Protein AF-A0A537JNH0-F1 (afdb_monomer)

Mean predicted aligned error: 21.46 Å

Foldseek 3Di:
DDDDDDDDDDDDDDDDDDDDDDDDDDDDDDDDDPDCVVVVPDDDDDDDDDDDDPPVVVVVVVVVLVVVLVVLLVVLLVLLVDQDALLSLLVSLFVSCCVLVVFPWKWWWFQDPLRQIDTSDIDLDDPVLRVVVNVVRVCVVVVVDDDLPDPAEPLPPRVCLQHQAKRWFQFLVPDDPSYPSVVSCVVSQFTIKIWHFQDDPHDTRTIMIGTHNHGDDADPSSRVSVSSSSPSSSVSSVSNVVSVVVVLVVVLVVLLVVLLVCLVVDQALLSLVCSLFVSLCVVQVFLKKWWWFADPPQPFIATCDIGNFDPPRHGDGDHLPQFPQVCCQVVQDKDKFQQNLPGDDDPVCPRRSQFGIKIKGFQDAPHHRGTIIMTTHGDDPPDDHDDPVSNVSSNSSSPSSSNSNVVSVVVVVVVVVVVVVLLVLLQVLLVLQPFRRCVLVQLLVLLLLLCVLVPHDPLVSVLLSSLSSQLQVLCVVQDPCLRVPPDDDDVVSVVSVLCSLVSSLVVQVVDPSRNSSNLLSNCLQEFQPQPGDDPSDHHPSRDPSSLLSVLSSQLCVQQGCDPVDGHDDNVVSLVVSCVCDNTGHPPSSSVSSCVSPPDDDDDDDDDDDDDDDDDDDDDDDDAAAEEEAEQADQLVQAVDPDRQQQDDFQFGRLLVLVLVQSVLLRHQAYEYEHEPPCPVVCVRCPPRHHYFYDPDCQEDLSSVVSCLVVRPPHFKYKYYYSQLNPAHSVNLNVQVVLCDDLAFKEFEKEFDDDQDQFWAFDADPVRFTQFTHGPVQDDPVSSPHRIGTLRIMMGGSVLSNVLSVVFFLPGPVSHRYSRSSQNVVCVVVRYYYDYDPDCSSSLGDSYVVSVVVVSLVVLVVQVVVVVVQAEAEPDSVQERHGPQEEAEHLEYHYGNEHAGDNEYHEHNEYEEDLEAAECEYHYHLEYAYCEYHECEYHEANEYAENDEYEYRLHYYYHNEYHYHLEYEENEYAEACEYHHENEYHYQEYYYALEYAEYQEYAQQQDPVRHGAYDYEYDLEYEYANEYRYPPEYEAHNEYEHHNHDHDYYHYHNYYYYDDDDDPPDDDPPDD

Solvent-accessible surface area (backbone atoms only — not comparable to full-atom values): 57565 Å² total; per-residue (Å²): 132,88,80,91,84,89,81,84,86,79,90,80,81,84,90,81,88,87,86,87,90,82,89,86,83,87,86,86,92,88,83,91,91,79,85,65,74,80,68,75,78,78,69,86,84,83,82,85,89,82,86,89,69,88,62,59,66,56,52,54,52,49,51,51,48,52,50,52,48,52,52,50,50,54,50,51,50,57,65,50,69,51,95,47,52,37,70,60,44,45,46,52,50,37,56,48,50,24,61,76,64,74,30,72,20,25,34,33,35,37,52,45,98,88,63,49,66,47,71,88,35,72,42,82,69,55,69,68,56,55,54,47,54,47,51,53,53,48,38,52,70,70,60,74,64,87,66,98,81,58,76,64,73,33,84,86,76,52,96,44,87,90,48,95,67,66,51,76,41,38,43,45,82,76,50,65,94,75,38,62,61,54,74,62,30,74,81,74,58,51,21,16,41,38,41,37,59,18,42,55,102,87,44,73,52,29,34,41,38,36,32,24,71,50,67,49,85,82,54,71,71,58,52,54,50,48,52,57,46,26,40,57,44,34,54,29,47,52,50,9,48,54,43,48,52,49,52,50,54,49,54,53,48,52,53,52,51,58,50,52,59,57,53,66,71,43,73,44,46,78,63,39,46,59,56,49,43,51,54,52,23,67,76,65,73,29,67,24,29,38,36,32,35,55,40,84,96,69,75,15,36,29,35,79,44,71,42,74,63,79,78,91,60,69,64,52,69,44,67,38,81,84,25,73,69,25,51,15,58,76,69,64,43,69,46,77,43,69,44,52,41,75,52,69,66,64,82,88,52,67,81,39,60,53,28,14,21,27,44,36,28,35,15,27,37,100,88,44,71,51,22,36,40,35,40,25,28,59,56,56,98,84,55,69,69,83,51,72,69,56,51,54,53,50,36,54,52,25,40,57,42,24,41,45,41,50,51,20,50,51,51,54,52,48,55,52,47,52,53,52,49,53,51,51,51,31,54,53,50,24,63,71,46,96,84,30,78,68,44,38,61,53,36,16,52,56,39,31,55,32,34,54,69,71,68,50,52,74,68,58,30,51,37,32,26,50,16,36,37,43,40,66,56,10,51,73,77,44,55,67,74,67,77,66,47,94,59,85,76,52,73,71,52,46,57,55,60,63,42,21,24,56,46,21,20,62,68,34,55,78,37,84,95,28,44,70,25,17,56,22,18,31,40,33,59,39,16,30,64,29,84,33,35,79,83,35,44,44,54,82,72,43,49,69,47,10,50,41,42,41,52,46,50,54,42,47,69,36,54,44,76,47,103,92,42,79,47,46,54,70,68,58,37,54,51,51,52,59,73,33,37,69,44,51,33,47,52,68,55,54,55,36,44,52,66,72,67,55,95,74,88,90,83,85,86,86,86,84,86,85,89,83,87,84,93,79,88,81,94,69,87,82,77,67,40,42,33,41,32,47,55,49,68,84,41,71,69,48,74,62,95,62,60,56,45,58,45,70,42,49,82,35,36,28,34,55,38,31,55,48,20,46,41,72,46,56,19,88,57,39,32,36,24,23,31,78,79,39,58,67,58,44,69,74,54,50,85,71,42,43,81,23,67,38,77,64,92,45,39,55,26,50,41,54,60,52,39,50,79,83,45,66,96,36,62,36,29,36,37,37,43,22,40,27,47,52,44,48,33,61,60,55,42,51,28,54,66,60,45,44,96,77,33,46,29,16,38,33,28,35,76,55,97,65,93,72,77,51,24,22,57,43,57,49,99,84,69,45,75,52,38,66,37,48,52,90,77,44,52,78,72,54,62,68,48,44,40,28,44,62,68,36,36,20,33,30,43,72,58,49,58,54,30,64,71,68,56,64,48,83,52,99,80,57,30,26,48,47,55,54,29,52,33,60,44,26,75,77,68,26,48,47,78,44,78,50,86,62,68,65,42,62,48,63,45,52,38,67,64,46,41,52,53,45,30,54,54,53,39,49,55,48,52,49,56,41,42,78,58,44,26,48,62,75,34,70,88,50,41,45,58,18,79,61,43,45,75,27,42,65,17,39,37,32,40,54,18,37,40,29,49,66,19,37,38,33,32,51,19,41,38,28,45,49,15,36,39,30,52,21,40,37,32,39,46,17,35,36,22,41,22,40,34,33,43,23,37,40,24,42,50,14,38,40,28,50,46,19,38,34,29,56,59,20,37,40,26,36,45,20,41,34,21,32,50,26,38,34,30,43,23,38,39,25,38,52,16,37,39,50,31,52,20,42,42,32,43,27,41,38,29,32,52,22,40,42,26,42,44,25,33,40,44,21,70,40,97,85,77,44,81,30,48,33,38,37,29,39,49,17,38,41,21,34,43,19,38,41,37,33,63,30,42,39,21,44,43,14,35,39,34,58,56,17,72,40,75,60,67,40,58,58,65,38,79,48,68,38,85,75,91,72,87,88,72,86,82,75,96,76,131

Organism: NCBI:txid2569760

Secondary structure (DSSP, 8-state):
--------------------------------SSSSSSTTSS-------S---TTHHHHHHHHHHHHHHHHHHHHHHHHHTS---HHHHHHHHHHHHHHHHT-SEEEEEEE-TTS-EEEEEEESS-HHHHHHHHHHHHHHHTT-S--SS-TTS-TTTTTTTT--S-EEES-GGGS-TT-HHHHHHHHH--SEEEEEEEEETTEEEEEEEEEESS-----HHHHHHHHHHHHHHHHHHHHHHHHHHHHHHHHHHHHHHHHHHHHTT--SHHHHHHHHHHHHHHHHT-SEEEEEEEPGGG--EEEEEEESS-GGGTT-EE-STTSHHHHHHHH---EEES-GGGS---GGGGGGGGEEEEEEEEEEETTEEEEEEEEEEE-STT-PPPPHHHHHHHHHHHHHHHHHHHHHHHHHHHHHHHHHHHHHHHHHHHHHSTT-TTHHHHHHHHHHHHHHHTT--HHHHHHHHHHHHHTTGGGGGS-HHHHT-SSPPPHHHHHHHTTHHHHHHHHHTTSGGGHHHHHHHHHTT--TBS--SSS--BGGGS-HHHHHHHHHHHHHHHHS-BTTBPPPPHHHHHHHHHHTBTTTB-HHHHHHHHHHT--------PPP-----------------EEEEE-----GGG--SS-GGGSEETTEETHHHHHHHHHHTT-SS-EEEEETTTHHHHHHHGGGSEEEEESS---HHHHHHHHGGGGTT-SEEEEEETT-TT--HHHHHHHHHHS-TT--EEEEEEE-SS--SSPEEEE-TT--EEEEE-TTT--HHHHT--EEEEEEEEEEHHHHHHHHHH----STT----HHHHHHHHHTTT-EEEEE-S-GGGG---SSHHHHHHHHHHHHHHHHHHHHTTT-EES-TTT-EE-TT-EE-TT-EE-TT-EEETT-EE-SS-EE-SS-EEES-EE-TT-EE-S-EEES-EE-TT-EE-SS-EE-TT-EE-TT-EEEET-EEES-EE-TT-EEEES-EEESEEE-SS-EE-TT-EEE-B-TTS-B--EEE-TT-EEPTT-EEESSEEEPTT-EEPTT-EE-S-B-TT-EE--PPPP------S--

pLDDT: mean 80.85, std 19.19, range [23.58, 98.75]

Sequence (1071 aa):
PFALGGGAVPSDAAEAAGRPRTKAGAPIDVPVVSSLLPSLLEAPNLISVAGSSATDMSTVLEIRNRLQIQTHVASVSRALSRLAPSAEVMKTVGEAALSLGKADRAAVYLRQPDGAVTCPWSRGLSEAYVAQVMRYAKAIADGRIMDWTKPDFLEISGRGIDGSAPLLYSDVAALPHGAVVPKLTQVEGYRALANWPLTREGEILGLVSCYYNAPRKWAEIEQESFRAFCLAAADAIDNGRRYDEQAQRAADLEVFFGLSKRLRVAQNPEAIYPILVGQAMDLLRAEKGMLFLLEPKGAGFKCVYMAGLPPEARGEAFPTSGSAFGRVAETGAPYRTDNLGGEPLPVWLNAYRSIGPAAIVPLRSETEIIGTLALGRDRGPAARPFADPEIRLLEGIADIGGTAVRRAKLFQNLENSYLQMVLSLARTMDARDHYTSGHSERIAVWAEEVARALGCDEAAVQEIRWGALLHDIGKIGVPDEILRKPSQLTEEEWVVMRQHPVIGEEILASTDRMRGVARIVRHHQEKWNGTGYPDKLRGQEIPLGARILAVVDSYSAITDDRPYKKARSHEAAIAELRRCAGAQFDPEVVDAFRRVRGPRRRQGPRCPAANAPGKGRGGGKVEQPAAVILAAGRGARMKSNLPKVLHPLCGRPMVSYATAAARRAGVKRPVLVVARDGAALRAALGSRVGYAVQRRPLGTGHAVAQALPGLRGHRLTYVTYADMPLVSPATLRALGGAVRGDVVAALATTIVQHDHRFGRIVRDDRRRFVRIVEDKDATPEERAIREVNLGVYCFRVPELRRALRRIRANNRQREYYLTDAVNLLAQDGLVVTVTVTDPDEAIGVNSREELSEAERAVRRRILQRLMESGVTVVDPATTFIDETVRIGRETVIHPMTIVTGRTVVGPDCVIGPGARIHDSVVARGARVQDSSLEGARIGDGSVVGPYAHLRPGTVVGRRVEIGNYAEMKQVRVGDRTKVHHKSYLGDAWIGADVNIGAGTITCNYGLDRKKHRTTIGDGAYIGSDSMLVAPVRIGRGAITGAGAVVTKDVPPRSVVVGVPARVIRVLDGKR

Nearest PDB structures (foldseek):
  3d8v-assembly1_A  TM=9.280E-01  e=8.141E-48  Mycobacterium tuberculosis
  1hm0-assembly1_A  TM=9.402E-01  e=1.260E-44  Streptococcus pneumoniae
  3dj4-assembly1_A  TM=9.118E-01  e=2.464E-45  Mycobacterium tuberculosis
  4e1k-assembly1_A  TM=8.930E-01  e=9.092E-45  Haemophilus influenzae Rd KW20
  5vmk-assembly1_A  TM=8.383E-01  e=9.601E-45  Acinetobacter baumannii

InterPro domains:
  IPR001451 Hexapeptide repeat [PF00132] (1014-1048)
  IPR003018 GAF domain [PF01590] (89-237)
  IPR003018 GAF domain [PF13185] (267-405)
  IPR003018 GAF domain [SM00065] (85-247)
  IPR003018 GAF domain [SM00065] (268-415)
  IPR003607 HD/PDEase domain [SM00471] (432-567)
  IPR003607 HD/PDEase domain [cd00077] (434-571)
  IPR005882 Bifunctional protein GlmU [MF_01631] (624-1071)
  IPR005882 Bifunctional protein GlmU [TIGR01173] (627-1059)
  IPR006674 HD domain [PS51831] (436-558)
  IPR006675 HDIG domain [TIGR00277] (438-526)
  IPR011004 Trimeric LpxA-like superfamily [SSF51161] (841-1064)
  IPR025877 MobA-like NTP transferase [PF12804] (627-748)
  IPR029016 GAF-like domain superfamily [G3DSA:3.30.450.40] (86-248)
  IPR029016 GAF-like domain superfamily [G3DSA:3.30.450.40] (249-414)
  IPR029044 Nucleotide-diphospho-sugar transferases [G3DSA:3.90.550.10] (620-870)
  IPR029044 Nucleotide-diphospho-sugar transferases [SSF53448] (626-871)
  IPR037522 HD-GYP domain [PF13487] (433-589)
  IPR037522 HD-GYP domain [PS51832] (414-609)
  IPR038009 GlmU, C-terminal LbH domain [cd03353] (870-1058)

Structure (mmCIF, N/CA/C/O backbone):
data_AF-A0A537JNH0-F1
#
_entry.id   AF-A0A537JNH0-F1
#
loop_
_atom_site.group_PDB
_atom_site.id
_atom_site.type_symbol
_atom_site.label_atom_id
_atom_site.label_alt_id
_atom_site.label_comp_id
_atom_site.label_asym_id
_atom_site.label_entity_id
_atom_site.label_seq_id
_atom_site.pdbx_PDB_ins_code
_atom_site.Cartn_x
_atom_site.Cartn_y
_atom_site.Cartn_z
_atom_site.occupancy
_atom_site.B_iso_or_equiv
_atom_site.auth_seq_id
_atom_site.auth_comp_id
_atom_site.auth_asym_id
_atom_site.auth_atom_id
_atom_site.pdbx_PDB_model_num
ATOM 1 N N . PRO A 1 1 ? -8.675 -27.321 -19.133 1.00 29.44 1 PRO A N 1
ATOM 2 C CA . PRO A 1 1 ? -8.990 -28.770 -19.160 1.00 29.44 1 PRO A CA 1
ATOM 3 C C . PRO A 1 1 ? -7.774 -29.572 -19.653 1.00 29.44 1 PRO A C 1
ATOM 5 O O . PRO A 1 1 ? -7.254 -29.226 -20.703 1.00 29.44 1 PRO A O 1
ATOM 8 N N . PHE A 1 2 ? -7.315 -30.526 -18.829 1.00 23.58 2 PHE A N 1
ATOM 9 C CA . PHE A 1 2 ? -6.545 -31.769 -19.089 1.00 23.58 2 PHE A CA 1
ATOM 10 C C . PHE A 1 2 ? -5.968 -32.056 -20.508 1.00 23.58 2 PHE A C 1
ATOM 12 O O . PHE A 1 2 ? -6.639 -31.796 -21.495 1.00 23.58 2 PHE A O 1
ATOM 19 N N . ALA A 1 3 ? -4.805 -32.704 -20.694 1.00 27.14 3 ALA A N 1
ATOM 20 C CA . ALA A 1 3 ? -3.786 -33.183 -19.748 1.00 27.14 3 ALA A CA 1
ATOM 21 C C . ALA A 1 3 ? -2.431 -33.512 -20.429 1.00 27.14 3 ALA A C 1
ATOM 23 O O . ALA A 1 3 ? -2.332 -33.690 -21.637 1.00 27.14 3 ALA A O 1
ATOM 24 N N . LEU A 1 4 ? -1.434 -33.601 -19.548 1.00 32.25 4 LEU A N 1
ATOM 25 C CA . LEU A 1 4 ? -0.098 -34.212 -19.570 1.00 32.25 4 LEU A CA 1
ATOM 26 C C . LEU A 1 4 ? 0.138 -35.499 -20.398 1.00 32.25 4 LEU A C 1
ATOM 28 O O . LEU A 1 4 ? -0.733 -36.356 -20.506 1.00 32.25 4 LEU A O 1
ATOM 32 N N . GLY A 1 5 ? 1.407 -35.674 -20.797 1.00 26.03 5 GLY A N 1
ATOM 33 C CA . GLY A 1 5 ? 2.029 -36.896 -21.340 1.00 26.03 5 GLY A CA 1
ATOM 34 C C . GLY A 1 5 ? 3.043 -36.531 -22.442 1.00 26.03 5 GLY A C 1
ATOM 35 O O . GLY A 1 5 ? 2.662 -35.871 -23.397 1.00 26.03 5 GLY A O 1
ATOM 36 N N . GLY A 1 6 ? 4.346 -36.831 -22.398 1.00 25.75 6 GLY A N 1
ATOM 37 C CA . GLY A 1 6 ? 5.117 -37.701 -21.502 1.00 25.75 6 GLY A CA 1
ATOM 38 C C . GLY A 1 6 ? 5.595 -38.952 -22.248 1.00 25.75 6 GLY A C 1
ATOM 39 O O . GLY A 1 6 ? 4.909 -39.965 -22.208 1.00 25.75 6 GLY A O 1
ATOM 40 N N . GLY A 1 7 ? 6.743 -38.890 -22.936 1.00 24.88 7 GLY A N 1
ATOM 41 C CA . GLY A 1 7 ? 7.267 -40.017 -23.723 1.00 24.88 7 GLY A CA 1
ATOM 42 C C . GLY A 1 7 ? 8.647 -39.737 -24.326 1.00 24.88 7 GLY A C 1
ATOM 43 O O . GLY A 1 7 ? 8.845 -38.715 -24.972 1.00 24.88 7 GLY A O 1
ATOM 44 N N . ALA A 1 8 ? 9.599 -40.626 -24.051 1.00 27.08 8 ALA A N 1
ATOM 45 C CA . ALA A 1 8 ? 11.033 -40.476 -24.292 1.00 27.08 8 ALA A CA 1
ATOM 46 C C . ALA A 1 8 ? 11.488 -40.492 -25.768 1.00 27.08 8 ALA A C 1
ATOM 48 O O . ALA A 1 8 ? 10.828 -41.029 -26.655 1.00 27.08 8 ALA A O 1
ATOM 49 N N . VAL A 1 9 ? 12.693 -39.954 -25.970 1.00 29.06 9 VAL A N 1
ATOM 50 C CA . VAL A 1 9 ? 13.551 -40.091 -27.160 1.00 29.06 9 VAL A CA 1
ATOM 51 C C . VAL A 1 9 ? 14.061 -41.534 -27.306 1.00 29.06 9 VAL A C 1
ATOM 53 O O . VAL A 1 9 ? 14.424 -42.139 -26.297 1.00 29.06 9 VAL A O 1
ATOM 56 N N . PRO A 1 10 ? 14.218 -42.034 -28.544 1.00 28.77 10 PRO A N 1
ATOM 57 C CA . PRO A 1 10 ? 15.321 -42.929 -28.898 1.00 28.77 10 PRO A CA 1
ATOM 58 C C . PRO A 1 10 ? 16.333 -42.230 -29.818 1.00 28.77 10 PRO A C 1
ATOM 60 O O . PRO A 1 10 ? 15.964 -41.455 -30.702 1.00 28.77 10 PRO A O 1
ATOM 63 N N . SER A 1 11 ? 17.615 -42.518 -29.610 1.00 28.30 11 SER A N 1
ATOM 64 C CA . SER A 1 11 ? 18.695 -42.191 -30.539 1.00 28.30 11 SER A CA 1
ATOM 65 C C . SER A 1 11 ? 18.709 -43.177 -31.715 1.00 28.30 11 SER A C 1
ATOM 67 O O . SER A 1 11 ? 18.448 -44.360 -31.520 1.00 28.30 11 SER A O 1
ATOM 69 N N . ASP A 1 12 ? 18.992 -42.701 -32.932 1.00 27.41 12 ASP A N 1
ATOM 70 C CA . ASP A 1 12 ? 20.264 -42.956 -33.644 1.00 27.41 12 ASP A CA 1
ATOM 71 C C . ASP A 1 12 ? 20.181 -42.800 -35.180 1.00 27.41 12 ASP A C 1
ATOM 73 O O . ASP A 1 12 ? 19.136 -42.962 -35.800 1.00 27.41 12 ASP A O 1
ATOM 77 N N . ALA A 1 13 ? 21.347 -42.485 -35.759 1.00 27.08 13 ALA A N 1
ATOM 78 C CA . ALA A 1 13 ? 21.803 -42.757 -37.132 1.00 27.08 13 ALA A CA 1
ATOM 79 C C . ALA A 1 13 ? 20.967 -42.323 -38.374 1.00 27.08 13 ALA A C 1
ATOM 81 O O . ALA A 1 13 ? 20.104 -43.039 -38.862 1.00 27.08 13 ALA A O 1
ATOM 82 N N . ALA A 1 14 ? 21.411 -41.201 -38.964 1.00 26.80 14 ALA A N 1
ATOM 83 C CA . ALA A 1 14 ? 22.018 -41.091 -40.312 1.00 26.80 14 ALA A CA 1
ATOM 84 C C . ALA A 1 14 ? 21.275 -41.483 -41.628 1.00 26.80 14 ALA A C 1
ATOM 86 O O . ALA A 1 14 ? 20.717 -42.560 -41.760 1.00 26.80 14 ALA A O 1
ATOM 87 N N . GLU A 1 15 ? 21.475 -40.614 -42.644 1.00 27.78 15 GLU A N 1
ATOM 88 C CA . GLU A 1 15 ? 21.285 -40.782 -44.114 1.00 27.78 15 GLU A CA 1
ATOM 89 C C . GLU A 1 15 ? 19.849 -41.100 -44.625 1.00 27.78 15 GLU A C 1
ATOM 91 O O . GLU A 1 15 ? 19.176 -41.997 -44.152 1.00 27.78 15 GLU A O 1
ATOM 96 N N . ALA A 1 16 ? 19.261 -40.422 -45.623 1.00 25.64 16 ALA A N 1
ATOM 97 C CA . ALA A 1 16 ? 19.816 -39.969 -46.902 1.00 25.64 16 ALA A CA 1
ATOM 98 C C . ALA A 1 16 ? 18.874 -38.982 -47.657 1.00 25.64 16 ALA A C 1
ATOM 100 O O . ALA A 1 16 ? 17.702 -38.847 -47.316 1.00 25.64 16 ALA A O 1
ATOM 101 N N . ALA A 1 17 ? 19.379 -38.410 -48.767 1.00 26.16 17 ALA A N 1
ATOM 102 C CA . ALA A 1 17 ? 18.684 -37.629 -49.818 1.00 26.16 17 ALA A CA 1
ATOM 103 C C . ALA A 1 17 ? 18.042 -36.269 -49.417 1.00 26.16 17 ALA A C 1
ATOM 105 O O . ALA A 1 17 ? 17.437 -36.115 -48.369 1.00 26.16 17 ALA A O 1
ATOM 106 N N . GLY A 1 18 ? 18.078 -35.202 -50.228 1.00 25.17 18 GLY A N 1
ATOM 107 C CA . GLY A 1 18 ? 18.647 -35.002 -51.571 1.00 25.17 18 GLY A CA 1
ATOM 108 C C . GLY A 1 18 ? 17.718 -34.137 -52.445 1.00 25.17 18 GLY A C 1
ATOM 109 O O . GLY A 1 18 ? 16.552 -34.489 -52.596 1.00 25.17 18 GLY A O 1
ATOM 110 N N . ARG A 1 19 ? 18.199 -33.011 -53.010 1.00 25.50 19 ARG A N 1
ATOM 111 C CA . ARG A 1 19 ? 17.514 -32.145 -54.018 1.00 25.50 19 ARG A CA 1
ATOM 112 C C . ARG A 1 19 ? 18.508 -31.111 -54.627 1.00 25.50 19 ARG A C 1
ATOM 114 O O . ARG A 1 19 ? 19.638 -31.059 -54.148 1.00 25.50 19 ARG A O 1
ATOM 121 N N . PRO A 1 20 ? 18.218 -30.425 -55.760 1.00 30.28 20 PRO A N 1
ATOM 122 C CA . PRO A 1 20 ? 19.013 -30.667 -56.972 1.00 30.28 20 PRO A CA 1
ATOM 123 C C . PRO A 1 20 ? 19.737 -29.441 -57.580 1.00 30.28 20 PRO A C 1
ATOM 125 O O . PRO A 1 20 ? 19.548 -28.298 -57.175 1.00 30.28 20 PRO A O 1
ATOM 128 N N . ARG A 1 21 ? 20.556 -29.705 -58.611 1.00 28.23 21 ARG A N 1
ATOM 129 C CA . ARG A 1 21 ? 21.285 -28.722 -59.441 1.00 28.23 21 ARG A CA 1
ATOM 130 C C . ARG A 1 21 ? 20.395 -28.057 -60.503 1.00 28.23 21 ARG A C 1
ATOM 132 O O . ARG A 1 21 ? 19.701 -28.787 -61.199 1.00 28.23 21 ARG A O 1
ATOM 139 N N . THR A 1 22 ? 20.658 -26.781 -60.821 1.00 27.92 22 THR A N 1
ATOM 140 C CA . THR A 1 22 ? 20.789 -26.304 -62.223 1.00 27.92 22 THR A CA 1
ATOM 141 C C . THR A 1 22 ? 21.688 -25.062 -62.366 1.00 27.92 22 THR A C 1
ATOM 143 O O . THR A 1 22 ? 21.340 -23.991 -61.889 1.00 27.92 22 THR A O 1
ATOM 146 N N . LYS A 1 23 ? 22.785 -25.253 -63.117 1.00 27.19 23 LYS A N 1
ATOM 147 C CA . LYS A 1 23 ? 23.370 -24.403 -64.184 1.00 27.19 23 LYS A CA 1
ATOM 148 C C . LYS A 1 23 ? 23.708 -22.915 -63.933 1.00 27.19 23 LYS A C 1
ATOM 150 O O . LYS A 1 23 ? 22.830 -22.068 -63.840 1.00 27.19 23 LYS A O 1
ATOM 155 N N . ALA A 1 24 ? 25.004 -22.613 -64.068 1.00 28.53 24 ALA A N 1
ATOM 156 C CA . ALA A 1 24 ? 25.563 -21.295 -64.390 1.00 28.53 24 ALA A CA 1
ATOM 157 C C . ALA A 1 24 ? 26.247 -21.327 -65.779 1.00 28.53 24 ALA A C 1
ATOM 159 O O . ALA A 1 24 ? 26.633 -22.404 -66.240 1.00 28.53 24 ALA A O 1
ATOM 160 N N . GLY A 1 25 ? 26.391 -20.166 -66.429 1.00 26.55 25 GLY A N 1
ATOM 161 C CA . GLY A 1 25 ? 27.150 -19.964 -67.677 1.00 26.55 25 GLY A CA 1
ATOM 162 C C . GLY A 1 25 ? 28.385 -19.069 -67.468 1.00 26.55 25 GLY A C 1
ATOM 163 O O . GLY A 1 25 ? 28.447 -18.349 -66.476 1.00 26.55 25 GLY A O 1
ATOM 164 N N . ALA A 1 26 ? 29.364 -19.152 -68.380 1.00 26.36 26 ALA A N 1
ATOM 165 C CA . ALA A 1 26 ? 30.680 -18.480 -68.315 1.00 26.36 26 ALA A CA 1
ATOM 166 C C . ALA A 1 26 ? 30.633 -16.966 -68.666 1.00 26.36 26 ALA A C 1
ATOM 168 O O . ALA A 1 26 ? 29.590 -16.509 -69.144 1.00 26.36 26 ALA A O 1
ATOM 169 N N . PRO A 1 27 ? 31.702 -16.171 -68.396 1.00 29.50 27 PRO A N 1
ATOM 170 C CA . PRO A 1 27 ? 32.944 -16.117 -69.220 1.00 29.50 27 PRO A CA 1
ATOM 171 C C . PRO A 1 27 ? 34.271 -16.222 -68.399 1.00 29.50 27 PRO A C 1
ATOM 173 O O . PRO A 1 27 ? 34.261 -15.933 -67.209 1.00 29.50 27 PRO A O 1
ATOM 176 N N . ILE A 1 28 ? 35.364 -16.839 -68.889 1.00 24.91 28 ILE A N 1
ATOM 177 C CA . ILE A 1 28 ? 36.489 -16.348 -69.751 1.00 24.91 28 ILE A CA 1
ATOM 178 C C . ILE A 1 28 ? 37.482 -15.358 -69.064 1.00 24.91 28 ILE A C 1
ATOM 180 O O . ILE A 1 28 ? 37.129 -14.203 -68.863 1.00 24.91 28 ILE A O 1
ATOM 184 N N . ASP A 1 29 ? 38.696 -15.865 -68.747 1.00 26.06 29 ASP A N 1
ATOM 185 C CA . ASP A 1 29 ? 40.100 -15.336 -68.788 1.00 26.06 29 ASP A CA 1
ATOM 186 C C . ASP A 1 29 ? 40.418 -13.809 -68.726 1.00 26.06 29 ASP A C 1
ATOM 188 O O . ASP A 1 29 ? 39.677 -13.016 -69.290 1.00 26.06 29 ASP A O 1
ATOM 192 N N . VAL A 1 30 ? 41.539 -13.243 -68.204 1.00 28.73 30 VAL A N 1
ATOM 193 C CA . VAL A 1 30 ? 42.851 -13.607 -67.546 1.00 28.73 30 VAL A CA 1
ATOM 194 C C . VAL A 1 30 ? 43.549 -12.240 -67.157 1.00 28.73 30 VAL A C 1
ATOM 196 O O . VAL A 1 30 ? 43.028 -11.235 -67.649 1.00 28.73 30 VAL A O 1
ATOM 199 N N . PRO A 1 31 ? 44.658 -12.054 -66.359 1.00 38.12 31 PRO A N 1
ATOM 200 C CA . PRO A 1 31 ? 45.623 -12.966 -65.694 1.00 38.12 31 PRO A CA 1
ATOM 201 C C . PRO A 1 31 ? 45.891 -12.778 -64.162 1.00 38.12 31 PRO A C 1
ATOM 203 O O . PRO A 1 31 ? 45.717 -11.723 -63.564 1.00 38.12 31 PRO A O 1
ATOM 206 N N . VAL A 1 32 ? 46.466 -13.834 -63.573 1.00 32.12 32 VAL A N 1
ATOM 207 C CA . VAL A 1 32 ? 47.599 -13.934 -62.606 1.00 32.12 32 VAL A CA 1
ATOM 208 C C . VAL A 1 32 ? 48.201 -12.671 -61.927 1.00 32.12 32 VAL A C 1
ATOM 210 O O . VAL A 1 32 ? 49.022 -11.988 -62.530 1.00 32.12 32 VAL A O 1
ATOM 213 N N . VAL A 1 33 ? 48.008 -12.535 -60.598 1.00 28.02 33 VAL A N 1
ATOM 214 C CA . VAL A 1 33 ? 49.020 -12.013 -59.624 1.00 28.02 33 VAL A CA 1
ATOM 215 C C . VAL A 1 33 ? 48.894 -12.714 -58.242 1.00 28.02 33 VAL A C 1
ATOM 217 O O . VAL A 1 33 ? 48.897 -12.070 -57.197 1.00 28.02 33 VAL A O 1
ATOM 220 N N . SER A 1 34 ? 48.720 -14.044 -58.188 1.00 31.36 34 SER A N 1
ATOM 221 C CA . SER A 1 34 ? 48.527 -14.768 -56.903 1.00 31.36 34 SER A CA 1
ATOM 222 C C . SER A 1 34 ? 49.405 -16.008 -56.678 1.00 31.36 34 SER A C 1
ATOM 224 O O . SER A 1 34 ? 49.275 -16.661 -55.645 1.00 31.36 34 SER A O 1
ATOM 226 N N . SER A 1 35 ? 50.335 -16.321 -57.586 1.00 33.88 35 SER A N 1
ATOM 227 C CA . SER A 1 35 ? 51.177 -17.531 -57.524 1.00 33.88 35 SER A CA 1
ATOM 228 C C . SER A 1 35 ? 52.624 -17.314 -57.047 1.00 33.88 35 SER A C 1
ATOM 230 O O . SER A 1 35 ? 53.373 -18.281 -56.977 1.00 33.88 35 SER A O 1
ATOM 232 N N . LEU A 1 36 ? 53.034 -16.086 -56.692 1.00 33.09 36 LEU A N 1
ATOM 233 C CA . LEU A 1 36 ? 54.439 -15.749 -56.364 1.00 33.09 36 LEU A CA 1
ATOM 234 C C . LEU A 1 36 ? 54.734 -15.443 -54.881 1.00 33.09 36 LEU A C 1
ATOM 236 O O . LEU A 1 36 ? 55.877 -15.168 -54.526 1.00 33.09 36 LEU A O 1
ATOM 240 N N . LEU A 1 37 ? 53.739 -15.511 -53.993 1.00 32.69 37 LEU A N 1
ATOM 241 C CA . LEU A 1 37 ? 53.924 -15.200 -52.566 1.00 32.69 37 LEU A CA 1
ATOM 242 C C . LEU A 1 37 ? 54.653 -16.272 -51.721 1.00 32.69 37 LEU A C 1
ATOM 244 O O . LEU A 1 37 ? 55.333 -15.870 -50.778 1.00 32.69 37 LEU A O 1
ATOM 248 N N . PRO A 1 38 ? 54.604 -17.589 -52.024 1.00 36.50 38 PRO A N 1
ATOM 249 C CA . PRO A 1 38 ? 55.412 -18.577 -51.295 1.00 36.50 38 PRO A CA 1
ATOM 250 C C . PRO A 1 38 ? 56.920 -18.482 -51.586 1.00 36.50 38 PRO A C 1
ATOM 252 O O . PRO A 1 38 ? 57.734 -18.811 -50.732 1.00 36.50 38 PRO A O 1
ATOM 255 N N . SER A 1 39 ? 57.307 -18.017 -52.779 1.00 35.62 39 SER A N 1
ATOM 256 C CA . SER A 1 39 ? 58.693 -18.083 -53.275 1.00 35.62 39 SER A CA 1
ATOM 257 C C . SER A 1 39 ? 59.604 -16.944 -52.797 1.00 35.62 39 SER A C 1
ATOM 259 O O . SER A 1 39 ? 60.814 -17.013 -52.984 1.00 35.62 39 SER A O 1
ATOM 261 N N . LEU A 1 40 ? 59.047 -15.899 -52.176 1.00 35.47 40 LEU A N 1
ATOM 262 C CA . LEU A 1 40 ? 59.785 -14.713 -51.711 1.00 35.47 40 LEU A CA 1
ATOM 263 C C . LEU A 1 40 ? 60.285 -14.807 -50.257 1.00 35.47 40 LEU A C 1
ATOM 265 O O . LEU A 1 40 ? 60.929 -13.877 -49.774 1.00 35.47 40 LEU A O 1
ATOM 269 N N . LEU A 1 41 ? 59.995 -15.903 -49.548 1.00 36.78 41 LEU A N 1
ATOM 270 C CA . LEU A 1 41 ? 60.365 -16.074 -48.136 1.00 36.78 41 LEU A CA 1
ATOM 271 C C . LEU A 1 41 ? 61.647 -16.893 -47.897 1.00 36.78 41 LEU A C 1
ATOM 273 O O . LEU A 1 41 ? 62.208 -16.774 -46.809 1.00 36.78 41 LEU A O 1
ATOM 277 N N . GLU A 1 42 ? 62.137 -17.662 -48.880 1.00 38.19 42 GLU A N 1
ATOM 278 C CA . GLU A 1 42 ? 63.230 -18.642 -48.681 1.00 38.19 42 GLU A CA 1
ATOM 279 C C . GLU A 1 42 ? 64.421 -18.534 -49.663 1.00 38.19 42 GLU A C 1
ATOM 281 O O . GLU A 1 42 ? 65.271 -19.420 -49.695 1.00 38.19 42 GLU A O 1
ATOM 286 N N . ALA A 1 43 ? 64.545 -17.451 -50.439 1.00 31.97 43 ALA A N 1
ATOM 287 C CA . ALA A 1 43 ? 65.665 -17.263 -51.373 1.00 31.97 43 ALA A CA 1
ATOM 288 C C . ALA A 1 43 ? 66.737 -16.282 -50.837 1.00 31.97 43 ALA A C 1
ATOM 290 O O . ALA A 1 43 ? 66.483 -15.075 -50.782 1.00 31.97 43 ALA A O 1
ATOM 291 N N . PRO A 1 44 ? 67.952 -16.744 -50.474 1.00 37.47 44 PRO A N 1
ATOM 292 C CA . PRO A 1 44 ? 69.106 -15.868 -50.312 1.00 37.47 44 PRO A CA 1
ATOM 293 C C . PRO A 1 44 ? 69.697 -15.526 -51.691 1.00 37.47 44 PRO A C 1
ATOM 295 O O . PRO A 1 44 ? 69.937 -16.416 -52.502 1.00 37.47 44 PRO A O 1
ATOM 298 N N . ASN A 1 45 ? 69.996 -14.241 -51.904 1.00 44.38 45 ASN A N 1
ATOM 299 C CA . ASN A 1 45 ? 70.448 -13.613 -53.157 1.00 44.38 45 ASN A CA 1
ATOM 300 C C . ASN A 1 45 ? 69.366 -13.412 -54.233 1.00 44.38 45 ASN A C 1
ATOM 302 O O . ASN A 1 45 ? 68.988 -14.344 -54.934 1.00 44.38 45 ASN A O 1
ATOM 306 N N . LEU A 1 46 ? 69.027 -12.143 -54.485 1.00 33.22 46 LEU A N 1
ATOM 307 C CA . LEU A 1 46 ? 69.022 -11.602 -55.849 1.00 33.22 46 LEU A CA 1
ATOM 308 C C . LEU A 1 46 ? 69.174 -10.072 -55.819 1.00 33.22 46 LEU A C 1
ATOM 310 O O . LEU A 1 46 ? 68.287 -9.334 -55.400 1.00 33.22 46 LEU A O 1
ATOM 314 N N . ILE A 1 47 ? 70.353 -9.617 -56.244 1.00 42.38 47 ILE A N 1
ATOM 315 C CA . ILE A 1 47 ? 70.638 -8.228 -56.625 1.00 42.38 47 ILE A CA 1
ATOM 316 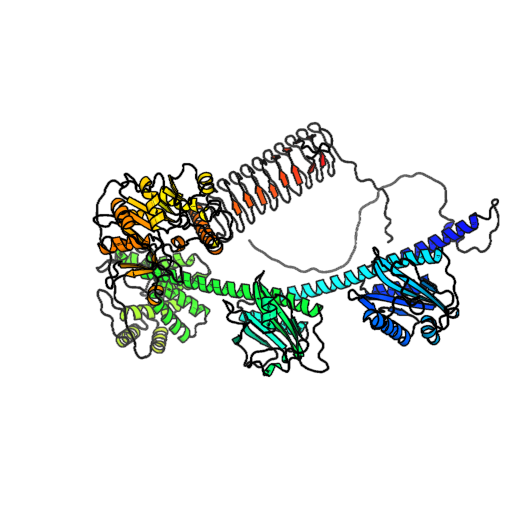C C . ILE A 1 47 ? 70.227 -8.054 -58.098 1.00 42.38 47 ILE A C 1
ATOM 318 O O . ILE A 1 47 ? 70.317 -9.011 -58.865 1.00 42.38 47 ILE A O 1
ATOM 322 N N . SER A 1 48 ? 69.879 -6.819 -58.496 1.00 38.38 48 SER A N 1
ATOM 323 C CA . SER A 1 48 ? 69.429 -6.378 -59.837 1.00 38.38 48 SER A CA 1
ATOM 324 C C . SER A 1 48 ? 67.968 -6.761 -60.157 1.00 38.38 48 SER A C 1
ATOM 326 O O . SER A 1 48 ? 67.574 -7.904 -59.985 1.00 38.38 48 SER A O 1
ATOM 328 N N . VAL A 1 49 ? 67.068 -5.861 -60.574 1.00 32.62 49 VAL A N 1
ATOM 329 C CA . VAL A 1 49 ? 67.212 -4.677 -61.443 1.00 32.62 49 VAL A CA 1
ATOM 330 C C . VAL A 1 49 ? 66.172 -3.598 -61.073 1.00 32.62 49 VAL A C 1
ATOM 332 O O . VAL A 1 49 ? 64.982 -3.849 -61.225 1.00 32.62 49 VAL A O 1
ATOM 335 N N . ALA A 1 50 ? 66.612 -2.402 -60.652 1.00 29.80 50 ALA A N 1
ATOM 336 C CA . ALA A 1 50 ? 65.986 -1.079 -60.886 1.00 29.80 50 ALA A CA 1
ATOM 337 C C . ALA A 1 50 ? 66.758 0.015 -60.113 1.00 29.80 50 ALA A C 1
ATOM 339 O O . ALA A 1 50 ? 67.308 -0.240 -59.047 1.00 29.80 50 ALA A O 1
ATOM 340 N N . GLY A 1 51 ? 66.846 1.221 -60.677 1.00 34.00 51 GLY A N 1
ATOM 341 C CA . GLY A 1 51 ? 67.773 2.277 -60.260 1.00 34.00 51 GLY A CA 1
ATOM 342 C C . GLY A 1 51 ? 67.634 2.842 -58.835 1.00 34.00 51 GLY A C 1
ATOM 343 O O . GLY A 1 51 ? 66.563 3.238 -58.397 1.00 34.00 51 GLY A O 1
ATOM 344 N N . SER A 1 52 ? 68.797 3.008 -58.197 1.00 39.09 52 SER A N 1
ATOM 345 C CA . SER A 1 52 ? 69.171 4.160 -57.359 1.00 39.09 52 SER A CA 1
ATOM 346 C C . SER A 1 52 ? 68.165 4.696 -56.324 1.00 39.09 52 SER A C 1
ATOM 348 O O . SER A 1 52 ? 67.513 5.712 -56.552 1.00 39.09 52 SER A O 1
ATOM 350 N N . SER A 1 53 ? 68.217 4.166 -55.101 1.00 36.22 53 SER A N 1
ATOM 351 C CA . SER A 1 53 ? 68.587 4.957 -53.907 1.00 36.22 53 SER A CA 1
ATOM 352 C C . SER A 1 53 ? 68.746 4.046 -52.681 1.00 36.22 53 SER A C 1
ATOM 354 O O . SER A 1 53 ? 68.221 2.937 -52.653 1.00 36.22 53 SER A O 1
ATOM 356 N N . ALA A 1 54 ? 69.445 4.505 -51.637 1.00 43.28 54 ALA A N 1
ATOM 357 C CA . ALA A 1 54 ? 69.573 3.757 -50.377 1.00 43.28 54 ALA A CA 1
ATOM 358 C C . ALA A 1 54 ? 68.266 3.715 -49.542 1.00 43.28 54 ALA A C 1
ATOM 360 O O . ALA A 1 54 ? 68.272 3.243 -48.409 1.00 43.28 54 ALA A O 1
ATOM 361 N N . THR A 1 55 ? 67.158 4.223 -50.093 1.00 45.53 55 THR A N 1
ATOM 362 C CA . THR A 1 55 ? 65.906 4.521 -49.384 1.00 45.53 55 THR A CA 1
ATOM 363 C C . THR A 1 55 ? 64.908 3.355 -49.373 1.00 45.53 55 THR A C 1
ATOM 365 O O . THR A 1 55 ? 64.145 3.228 -48.420 1.00 45.53 55 THR A O 1
ATOM 368 N N . ASP A 1 56 ? 64.926 2.465 -50.375 1.00 52.53 56 ASP A N 1
ATOM 369 C CA . ASP A 1 56 ? 63.942 1.366 -50.474 1.00 52.53 56 ASP A CA 1
ATOM 370 C C . ASP A 1 56 ? 64.217 0.207 -49.503 1.00 52.53 56 ASP A C 1
ATOM 372 O O . ASP A 1 56 ? 63.293 -0.389 -48.945 1.00 52.53 56 ASP A O 1
ATOM 376 N N . MET A 1 57 ? 65.491 -0.117 -49.249 1.00 46.62 57 MET A N 1
ATOM 377 C CA . MET A 1 57 ? 65.851 -1.264 -48.404 1.00 46.62 57 MET A CA 1
ATOM 378 C C . MET A 1 57 ? 65.429 -1.052 -46.940 1.00 46.62 57 MET A C 1
ATOM 380 O O . MET A 1 57 ? 64.972 -1.992 -46.286 1.00 46.62 57 MET A O 1
ATOM 384 N N . SER A 1 58 ? 65.519 0.186 -46.437 1.00 50.50 58 SER A N 1
ATOM 385 C CA . SER A 1 58 ? 65.002 0.560 -45.116 1.00 50.50 58 SER A CA 1
ATOM 386 C C . SER A 1 58 ? 63.489 0.398 -45.032 1.00 50.50 58 SER A C 1
ATOM 388 O O . SER A 1 58 ? 63.004 -0.178 -44.063 1.00 50.50 58 SER A O 1
ATOM 390 N N . THR A 1 59 ? 62.746 0.821 -46.057 1.00 49.56 59 THR A N 1
ATOM 391 C CA . THR A 1 59 ? 61.280 0.720 -46.087 1.00 49.56 59 THR A CA 1
ATOM 392 C C . THR A 1 59 ? 60.811 -0.735 -46.155 1.00 49.56 59 THR A C 1
ATOM 394 O O . THR A 1 59 ? 59.866 -1.103 -45.461 1.00 49.56 59 THR A O 1
ATOM 397 N N . VAL A 1 60 ? 61.501 -1.607 -46.899 1.00 53.03 60 VAL A N 1
ATOM 398 C CA . VAL A 1 60 ? 61.202 -3.053 -46.923 1.00 53.03 60 VAL A CA 1
ATOM 399 C C . VAL A 1 60 ? 61.477 -3.714 -45.564 1.00 53.03 60 VAL A C 1
ATOM 401 O O . VAL A 1 60 ? 60.655 -4.502 -45.087 1.00 53.03 60 VAL A O 1
ATOM 404 N N . LEU A 1 61 ? 62.586 -3.372 -44.898 1.00 52.50 61 LEU A N 1
ATOM 405 C CA . LEU A 1 61 ? 62.883 -3.823 -43.530 1.00 52.50 61 LEU A CA 1
ATOM 406 C C . LEU A 1 61 ? 61.869 -3.293 -42.507 1.00 52.50 61 LEU A C 1
ATOM 408 O O . LEU A 1 61 ? 61.443 -4.036 -41.622 1.00 52.50 61 LEU A O 1
ATOM 412 N N . GLU A 1 62 ? 61.432 -2.044 -42.647 1.00 52.19 62 GLU A N 1
ATOM 413 C CA . GLU A 1 62 ? 60.427 -1.430 -41.784 1.00 52.19 62 GLU A CA 1
ATOM 414 C C . GLU A 1 62 ? 59.050 -2.086 -41.959 1.00 52.19 62 GLU A C 1
ATOM 416 O O . GLU A 1 62 ? 58.409 -2.433 -40.969 1.00 52.19 62 GLU A O 1
ATOM 421 N N . ILE A 1 63 ? 58.619 -2.350 -43.198 1.00 56.78 63 ILE A N 1
ATOM 422 C CA . ILE A 1 63 ? 57.381 -3.086 -43.497 1.00 56.78 63 ILE A CA 1
ATOM 423 C C . ILE A 1 63 ? 57.458 -4.516 -42.946 1.00 56.78 63 ILE A C 1
ATOM 425 O O . ILE A 1 63 ? 56.503 -4.974 -42.318 1.00 56.78 63 ILE A O 1
ATOM 429 N N . ARG A 1 64 ? 58.592 -5.214 -43.114 1.00 53.38 64 ARG A N 1
ATOM 430 C CA . ARG A 1 64 ? 58.799 -6.571 -42.576 1.00 53.38 64 ARG A CA 1
ATOM 431 C C . ARG A 1 64 ? 58.713 -6.594 -41.049 1.00 53.38 64 ARG A C 1
ATOM 433 O O . ARG A 1 64 ? 58.019 -7.449 -40.498 1.00 53.38 64 ARG A O 1
ATOM 440 N N . ASN A 1 65 ? 59.349 -5.631 -40.380 1.00 52.84 65 ASN A N 1
ATOM 441 C CA . ASN A 1 65 ? 59.251 -5.460 -38.932 1.00 52.84 65 ASN A CA 1
ATOM 442 C C . ASN A 1 65 ? 57.805 -5.149 -38.517 1.00 52.84 65 ASN A C 1
ATOM 444 O O . ASN A 1 65 ? 57.252 -5.870 -37.690 1.00 52.84 65 ASN A O 1
ATOM 448 N N . ARG A 1 66 ? 57.141 -4.159 -39.136 1.00 54.16 66 ARG A N 1
ATOM 449 C CA . ARG A 1 66 ? 55.735 -3.806 -38.855 1.00 54.16 66 ARG A CA 1
ATOM 450 C C . ARG A 1 66 ? 54.787 -4.999 -39.043 1.00 54.16 66 ARG A C 1
ATOM 452 O O . ARG A 1 66 ? 53.911 -5.191 -38.202 1.00 54.16 66 ARG A O 1
ATOM 459 N N . LEU A 1 67 ? 54.978 -5.842 -40.064 1.00 55.66 67 LEU A N 1
ATOM 460 C CA . LEU A 1 67 ? 54.195 -7.074 -40.238 1.00 55.66 67 LEU A CA 1
ATOM 461 C C . LEU A 1 67 ? 54.491 -8.122 -39.156 1.00 55.66 67 LEU A C 1
ATOM 463 O O . LEU A 1 67 ? 53.550 -8.737 -38.652 1.00 55.66 67 LEU A O 1
ATOM 467 N N . GLN A 1 68 ? 55.752 -8.331 -38.761 1.00 53.47 68 GLN A N 1
ATOM 468 C CA . GLN A 1 68 ? 56.072 -9.244 -37.654 1.00 53.47 68 GLN A CA 1
ATOM 469 C C . GLN A 1 68 ? 55.447 -8.767 -36.338 1.00 53.47 68 GLN A C 1
ATOM 471 O O . GLN A 1 68 ? 54.852 -9.580 -35.628 1.00 53.47 68 GLN A O 1
ATOM 476 N N . ILE A 1 69 ? 55.507 -7.462 -36.062 1.00 54.41 69 ILE A N 1
ATOM 477 C CA . ILE A 1 69 ? 54.902 -6.811 -34.893 1.00 54.41 69 ILE A CA 1
ATOM 478 C C . ILE A 1 69 ? 53.381 -6.994 -34.913 1.00 54.41 69 ILE A C 1
ATOM 480 O O . ILE A 1 69 ? 52.824 -7.538 -33.963 1.00 54.41 69 ILE A O 1
ATOM 484 N N . GLN A 1 70 ? 52.706 -6.642 -36.013 1.00 55.16 70 GLN A N 1
ATOM 485 C CA . GLN A 1 70 ? 51.260 -6.851 -36.162 1.00 55.16 70 GLN A CA 1
ATOM 486 C C . GLN A 1 70 ? 50.865 -8.327 -36.029 1.00 55.16 70 GLN A C 1
ATOM 488 O O . GLN A 1 70 ? 49.854 -8.628 -35.400 1.00 55.16 70 GLN A O 1
ATOM 493 N N . THR A 1 71 ? 51.667 -9.259 -36.552 1.00 54.09 71 THR A N 1
ATOM 494 C CA . THR A 1 71 ? 51.395 -10.703 -36.440 1.00 54.09 71 THR A CA 1
ATOM 495 C C . THR A 1 71 ? 51.511 -11.199 -34.995 1.00 54.09 71 THR A C 1
ATOM 497 O O . THR A 1 71 ? 50.652 -11.960 -34.549 1.00 54.09 71 THR A O 1
ATOM 500 N N . HIS A 1 72 ? 52.519 -10.744 -34.242 1.00 54.19 72 HIS A N 1
ATOM 501 C CA . HIS A 1 72 ? 52.692 -11.104 -32.828 1.00 54.19 72 HIS A CA 1
ATOM 502 C C . HIS A 1 72 ? 51.629 -10.443 -31.942 1.00 54.19 72 HIS A C 1
ATOM 504 O O . HIS A 1 72 ? 50.998 -11.115 -31.131 1.00 54.19 72 HIS A O 1
ATOM 510 N N . VAL A 1 73 ? 51.339 -9.156 -32.151 1.00 55.12 73 VAL A N 1
ATOM 511 C CA . VAL A 1 73 ? 50.241 -8.461 -31.460 1.00 55.12 73 VAL A CA 1
ATOM 512 C C . VAL A 1 73 ? 48.893 -9.123 -31.772 1.00 55.12 73 VAL A C 1
ATOM 514 O O . VAL A 1 73 ? 48.075 -9.269 -30.871 1.00 55.12 73 VAL A O 1
ATOM 517 N N . ALA A 1 74 ? 48.662 -9.618 -32.994 1.00 57.50 74 ALA A N 1
ATOM 518 C CA . ALA A 1 74 ? 47.443 -10.346 -33.358 1.00 57.50 74 ALA A CA 1
ATOM 519 C C . ALA A 1 74 ? 47.385 -11.802 -32.848 1.00 57.50 74 ALA A C 1
ATOM 521 O O . ALA A 1 74 ? 46.291 -12.370 -32.772 1.00 57.50 74 ALA A O 1
ATOM 522 N N . SER A 1 75 ? 48.512 -12.445 -32.514 1.00 52.41 75 SER A N 1
ATOM 523 C CA . SER A 1 75 ? 48.501 -13.752 -31.834 1.00 52.41 75 SER A CA 1
ATOM 524 C C . SER A 1 75 ? 48.218 -13.578 -30.341 1.00 52.41 75 SER A C 1
ATOM 526 O O . SER A 1 75 ? 47.312 -14.225 -29.815 1.00 52.41 75 SER A O 1
ATOM 528 N N . VAL A 1 76 ? 48.887 -12.612 -29.702 1.00 54.75 76 VAL A N 1
ATOM 529 C CA . VAL A 1 76 ? 48.639 -12.197 -28.317 1.00 54.75 76 VAL A CA 1
ATOM 530 C C . VAL A 1 76 ? 47.195 -11.725 -28.155 1.00 54.75 76 VAL A C 1
ATOM 532 O O . VAL A 1 76 ? 46.469 -12.273 -27.337 1.00 54.75 76 VAL A O 1
ATOM 535 N N . SER A 1 77 ? 46.721 -10.799 -28.990 1.00 58.91 77 SER A N 1
ATOM 536 C CA . SER A 1 77 ? 45.341 -10.302 -28.947 1.00 58.91 77 SER A CA 1
ATOM 537 C C . SER A 1 77 ? 44.308 -11.426 -29.104 1.00 58.91 77 SER A C 1
ATOM 539 O O . SER A 1 77 ? 43.288 -11.392 -28.424 1.00 58.91 77 SER A O 1
ATOM 541 N N . ARG A 1 78 ? 44.566 -12.473 -29.905 1.00 59.62 78 ARG A N 1
ATOM 542 C CA . ARG A 1 78 ? 43.665 -13.641 -30.003 1.00 59.62 78 ARG A CA 1
ATOM 543 C C . ARG A 1 78 ? 43.696 -14.553 -28.777 1.00 59.62 78 ARG A C 1
ATOM 545 O O . ARG A 1 78 ? 42.641 -15.059 -28.404 1.00 59.62 78 ARG A O 1
ATOM 552 N N . ALA A 1 79 ? 44.853 -14.744 -28.144 1.00 52.91 79 ALA A N 1
ATOM 553 C CA . ALA A 1 79 ? 44.939 -15.459 -26.870 1.00 52.91 79 ALA A CA 1
ATOM 554 C C . ALA A 1 79 ? 44.226 -14.682 -25.745 1.00 52.91 79 ALA A C 1
ATOM 556 O O . ALA A 1 79 ? 43.460 -15.260 -24.981 1.00 52.91 79 ALA A O 1
ATOM 557 N N . LEU A 1 80 ? 44.404 -13.359 -25.722 1.00 53.78 80 LEU A N 1
ATOM 558 C CA . LEU A 1 80 ? 43.845 -12.431 -24.738 1.00 53.78 80 LEU A CA 1
ATOM 559 C C . LEU A 1 80 ? 42.374 -12.027 -24.989 1.00 53.78 80 LEU A C 1
ATOM 561 O O . LEU A 1 80 ? 41.743 -11.452 -24.109 1.00 53.78 80 LEU A O 1
ATOM 565 N N . SER A 1 81 ? 41.805 -12.328 -26.164 1.00 57.06 81 SER A N 1
ATOM 566 C CA . SER A 1 81 ? 40.380 -12.086 -26.481 1.00 57.06 81 SER A CA 1
ATOM 567 C C . SER A 1 81 ? 39.441 -13.180 -25.958 1.00 57.06 81 SER A C 1
ATOM 569 O O . SER A 1 81 ? 38.227 -13.091 -26.148 1.00 57.06 81 SER A O 1
ATOM 571 N N . ARG A 1 82 ? 39.976 -14.241 -25.345 1.00 62.12 82 ARG A N 1
ATOM 572 C CA . ARG A 1 82 ? 39.175 -15.282 -24.694 1.00 62.12 82 ARG A CA 1
ATOM 573 C C . ARG A 1 82 ? 38.848 -14.845 -23.268 1.00 62.12 82 ARG A C 1
ATOM 575 O O . ARG A 1 82 ? 39.727 -14.386 -22.549 1.00 62.12 82 ARG A O 1
ATOM 582 N N . LEU A 1 83 ? 37.593 -15.026 -22.854 1.00 60.31 83 LEU A N 1
ATOM 583 C CA . LEU A 1 83 ? 37.223 -14.940 -21.441 1.00 60.31 83 LEU A CA 1
ATOM 584 C C . LEU A 1 83 ? 37.898 -16.106 -20.711 1.00 60.31 83 LEU A C 1
ATOM 586 O O . LEU A 1 83 ? 37.568 -17.262 -20.970 1.00 60.31 83 LEU A O 1
ATOM 590 N N . ALA A 1 84 ? 38.866 -15.788 -19.857 1.00 73.56 84 ALA A N 1
ATOM 591 C CA . ALA A 1 84 ? 39.685 -16.746 -19.127 1.00 73.56 84 ALA A CA 1
ATOM 592 C C . ALA A 1 84 ? 39.952 -16.230 -17.700 1.00 73.56 84 ALA A C 1
ATOM 594 O O . ALA A 1 84 ? 39.967 -15.009 -17.500 1.00 73.56 84 ALA A O 1
ATOM 595 N N . PRO A 1 85 ? 40.186 -17.119 -16.716 1.00 80.81 85 PRO A N 1
ATOM 596 C CA . PRO A 1 85 ? 40.533 -16.717 -15.355 1.00 80.81 85 PRO A CA 1
ATOM 597 C C . PRO A 1 85 ? 41.802 -15.863 -15.317 1.00 80.81 85 PRO A C 1
ATOM 599 O O . PRO A 1 85 ? 42.734 -16.099 -16.094 1.00 80.81 85 PRO A O 1
ATOM 602 N N . SER A 1 86 ? 41.895 -14.924 -14.371 1.00 82.19 86 SER A N 1
ATOM 603 C CA . SER A 1 86 ? 43.027 -13.984 -14.295 1.00 82.19 86 SER A CA 1
ATOM 604 C C . SER A 1 86 ? 44.390 -14.693 -14.284 1.00 82.19 86 SER A C 1
ATOM 606 O O . SER A 1 86 ? 45.312 -14.283 -14.986 1.00 82.19 86 SER A O 1
ATOM 608 N N . ALA A 1 87 ? 44.512 -15.829 -13.588 1.00 80.94 87 ALA A N 1
ATOM 609 C CA . ALA A 1 87 ? 45.744 -16.624 -13.540 1.00 80.94 87 ALA A CA 1
ATOM 610 C C . ALA A 1 87 ? 46.225 -17.132 -14.920 1.00 80.94 87 ALA A C 1
ATOM 612 O O . ALA A 1 87 ? 47.430 -17.148 -15.188 1.00 80.94 87 ALA A O 1
ATOM 613 N N . GLU A 1 88 ? 45.307 -17.514 -15.814 1.00 82.44 88 GLU A N 1
ATOM 614 C CA . GLU A 1 88 ? 45.634 -17.963 -17.175 1.00 82.44 88 GLU A CA 1
ATOM 615 C C . GLU A 1 88 ? 46.060 -16.779 -18.056 1.00 82.44 88 GLU A C 1
ATOM 617 O O . GLU A 1 88 ? 47.021 -16.880 -18.826 1.00 82.44 88 GLU A O 1
ATOM 622 N N . VAL A 1 89 ? 45.423 -15.619 -17.867 1.00 84.19 89 VAL A N 1
ATOM 623 C CA . VAL A 1 89 ? 45.817 -14.361 -18.514 1.00 84.19 89 VAL A CA 1
ATOM 624 C C . VAL A 1 89 ? 47.225 -13.942 -18.077 1.00 84.19 89 VAL A C 1
ATOM 626 O O . VAL A 1 89 ? 48.059 -13.648 -18.932 1.00 84.19 89 VAL A O 1
ATOM 629 N N . MET A 1 90 ? 47.541 -13.988 -16.776 1.00 86.00 90 MET A N 1
ATOM 630 C CA . MET A 1 90 ? 48.873 -13.632 -16.260 1.00 86.00 90 MET A CA 1
ATOM 631 C C . MET A 1 90 ? 49.979 -14.513 -16.839 1.00 86.00 90 MET A C 1
ATOM 633 O O . MET A 1 90 ? 51.025 -13.997 -17.238 1.00 86.00 90 MET A O 1
ATOM 637 N N . LYS A 1 91 ? 49.738 -15.827 -16.932 1.00 86.06 91 LYS A N 1
ATOM 638 C CA . LYS A 1 91 ? 50.661 -16.759 -17.589 1.00 86.06 91 LYS A CA 1
ATOM 639 C C . LYS A 1 91 ? 50.856 -16.400 -19.063 1.00 86.06 91 LYS A C 1
ATOM 641 O O . LYS A 1 91 ? 51.994 -16.285 -19.510 1.00 86.06 91 LYS A O 1
ATOM 646 N N . THR A 1 92 ? 49.761 -16.181 -19.789 1.00 84.88 92 THR A N 1
ATOM 647 C CA . THR A 1 92 ? 49.778 -15.834 -21.220 1.00 84.88 92 THR A CA 1
ATOM 648 C C . THR A 1 92 ? 50.567 -14.548 -21.489 1.00 84.88 92 THR A C 1
ATOM 650 O O . THR A 1 92 ? 51.419 -14.521 -22.375 1.00 84.88 92 THR A O 1
ATOM 653 N N . VAL A 1 93 ? 50.339 -13.496 -20.694 1.00 85.69 93 VAL A N 1
ATOM 654 C CA . VAL A 1 93 ? 51.080 -12.226 -20.781 1.00 85.69 93 VAL A CA 1
ATOM 655 C C . VAL A 1 93 ? 52.564 -12.433 -20.464 1.00 85.69 93 VAL A C 1
ATOM 657 O O . VAL A 1 93 ? 53.419 -11.933 -21.192 1.00 85.69 93 VAL A O 1
ATOM 660 N N . GLY A 1 94 ? 52.889 -13.198 -19.421 1.00 86.75 94 GLY A N 1
ATOM 661 C CA . GLY A 1 94 ? 54.271 -13.489 -19.041 1.00 86.75 94 GLY A CA 1
ATOM 662 C C . GLY A 1 94 ? 55.063 -14.249 -20.111 1.00 86.75 94 GLY A C 1
ATOM 663 O O . GLY A 1 94 ? 56.179 -13.860 -20.462 1.00 86.75 94 GLY A O 1
ATOM 664 N N . GLU A 1 95 ? 54.477 -15.309 -20.674 1.00 85.75 95 GLU A N 1
ATOM 665 C CA . GLU A 1 95 ? 55.098 -16.109 -21.738 1.00 85.75 95 GLU A CA 1
ATOM 666 C C . GLU A 1 95 ? 55.246 -15.306 -23.043 1.00 85.75 95 GLU A C 1
ATOM 668 O O . GLU A 1 95 ? 56.291 -15.377 -23.697 1.00 85.75 95 GLU A O 1
ATOM 673 N N . ALA A 1 96 ? 54.259 -14.471 -23.386 1.00 83.31 96 ALA A N 1
ATOM 674 C CA . ALA A 1 96 ? 54.340 -13.575 -24.537 1.00 83.31 96 ALA A CA 1
ATOM 675 C C . ALA A 1 96 ? 55.419 -12.489 -24.373 1.00 83.31 96 ALA A C 1
ATOM 677 O O . ALA A 1 96 ? 56.150 -12.220 -25.326 1.00 83.31 96 ALA A O 1
ATOM 678 N N . ALA A 1 97 ? 55.571 -11.907 -23.179 1.00 85.50 97 ALA A N 1
ATOM 679 C CA . ALA A 1 97 ? 56.605 -10.912 -22.893 1.00 85.50 97 ALA A CA 1
ATOM 680 C C . ALA A 1 97 ? 58.023 -11.488 -23.034 1.00 85.50 97 ALA A C 1
ATOM 682 O O . ALA A 1 97 ? 58.880 -10.878 -23.675 1.00 85.50 97 ALA A O 1
ATOM 683 N N . LEU A 1 98 ? 58.247 -12.694 -22.496 1.00 85.50 98 LEU A N 1
ATOM 684 C CA . LEU A 1 98 ? 59.511 -13.425 -22.622 1.00 85.50 98 LEU A CA 1
ATOM 685 C C . LEU A 1 98 ? 59.882 -13.645 -24.101 1.00 85.50 98 LEU A C 1
ATOM 687 O O . LEU A 1 98 ? 61.001 -13.340 -24.521 1.00 85.50 98 LEU A O 1
ATOM 691 N N . SER A 1 99 ? 58.913 -14.113 -24.898 1.00 81.81 99 SER A N 1
ATOM 692 C CA . SER A 1 99 ? 59.089 -14.385 -26.328 1.00 81.81 99 SER A CA 1
ATOM 693 C C . SER A 1 99 ? 59.311 -13.113 -27.152 1.00 81.81 99 SER A C 1
ATOM 695 O O . SER A 1 99 ? 60.248 -13.058 -27.947 1.00 81.81 99 SER A O 1
ATOM 697 N N . LEU A 1 100 ? 58.467 -12.089 -26.979 1.00 79.31 100 LEU A N 1
ATOM 698 C CA . LEU A 1 100 ? 58.542 -10.835 -27.737 1.00 79.31 100 LEU A CA 1
ATOM 699 C C . LEU A 1 100 ? 59.838 -10.072 -27.427 1.00 79.31 100 LEU A C 1
ATOM 701 O O . LEU A 1 100 ? 60.445 -9.493 -28.325 1.00 79.31 100 LEU A O 1
ATOM 705 N N . GLY A 1 101 ? 60.288 -10.109 -26.169 1.00 80.44 101 GLY A N 1
ATOM 706 C CA . GLY A 1 101 ? 61.504 -9.429 -25.712 1.00 80.44 101 GLY A CA 1
ATOM 707 C C . GLY A 1 101 ? 62.783 -10.104 -26.174 1.00 80.44 101 GLY A C 1
ATOM 708 O O . GLY A 1 101 ? 63.832 -9.458 -26.237 1.00 80.44 101 GLY A O 1
ATOM 709 N N . LYS A 1 102 ? 62.716 -11.400 -26.507 1.00 83.44 102 LYS A N 1
ATOM 710 C CA . LYS A 1 102 ? 63.897 -12.272 -26.574 1.00 83.44 102 LYS A CA 1
ATOM 711 C C . LYS A 1 102 ? 64.686 -12.153 -25.263 1.00 83.44 102 LYS A C 1
ATOM 713 O O . LYS A 1 102 ? 65.889 -11.888 -25.275 1.00 83.44 102 LYS A O 1
ATOM 718 N N . ALA A 1 103 ? 63.954 -12.204 -24.151 1.00 88.44 103 ALA A N 1
ATOM 719 C CA . ALA A 1 103 ? 64.485 -12.060 -22.805 1.00 88.44 103 ALA A CA 1
ATOM 720 C C . ALA A 1 103 ? 64.833 -13.435 -22.237 1.00 88.44 103 ALA A C 1
ATOM 722 O O . ALA A 1 103 ? 64.138 -14.414 -22.503 1.00 88.44 103 ALA A O 1
ATOM 723 N N . ASP A 1 104 ? 65.889 -13.505 -21.432 1.00 91.62 104 ASP A N 1
ATOM 724 C CA . ASP A 1 104 ? 66.285 -14.744 -20.761 1.00 91.62 104 ASP A CA 1
ATOM 725 C C . ASP A 1 104 ? 65.308 -15.102 -19.628 1.00 91.62 104 ASP A C 1
ATOM 727 O O . ASP A 1 104 ? 65.132 -16.271 -19.285 1.00 91.62 104 ASP A O 1
ATOM 731 N N . ARG A 1 105 ? 64.683 -14.084 -19.018 1.00 92.00 105 ARG A N 1
ATOM 732 C CA . ARG A 1 105 ? 63.763 -14.209 -17.875 1.00 92.00 105 ARG A CA 1
ATOM 733 C C . ARG A 1 105 ? 62.690 -13.133 -17.960 1.00 92.00 105 ARG A C 1
ATOM 735 O O . ARG A 1 105 ? 62.932 -12.052 -18.505 1.00 92.00 105 ARG A O 1
ATOM 742 N N . ALA A 1 106 ? 61.530 -13.391 -17.367 1.00 91.00 106 ALA A N 1
ATOM 743 C CA . ALA A 1 106 ? 60.452 -12.412 -17.287 1.00 91.00 106 ALA A CA 1
ATOM 744 C C . ALA A 1 106 ? 59.630 -12.565 -16.002 1.00 91.00 106 ALA A C 1
ATOM 746 O O . ALA A 1 106 ? 59.540 -13.651 -15.428 1.00 91.00 106 ALA A O 1
ATOM 747 N N . ALA A 1 107 ? 59.001 -11.477 -15.569 1.00 88.88 107 ALA A N 1
ATOM 748 C CA . ALA A 1 107 ? 58.047 -11.466 -14.466 1.00 88.88 107 ALA A CA 1
ATOM 749 C C . ALA A 1 107 ? 56.929 -10.459 -14.727 1.00 88.88 107 ALA A C 1
ATOM 751 O O . ALA A 1 107 ? 57.142 -9.439 -15.383 1.00 88.88 107 ALA A O 1
ATOM 752 N N . VAL A 1 108 ? 55.743 -10.737 -14.190 1.00 88.69 108 VAL A N 1
ATOM 753 C CA . VAL A 1 108 ? 54.631 -9.786 -14.187 1.00 88.69 108 VAL A CA 1
ATOM 754 C C . VAL A 1 108 ? 54.273 -9.459 -12.747 1.00 88.69 108 VAL A C 1
ATOM 756 O O . VAL A 1 108 ? 54.107 -10.354 -11.914 1.00 88.69 108 VAL A O 1
ATOM 759 N N . TYR A 1 109 ? 54.145 -8.168 -12.461 1.00 85.62 109 TYR A N 1
ATOM 760 C CA . TYR A 1 109 ? 53.785 -7.648 -11.151 1.00 85.62 109 TYR A CA 1
ATOM 761 C C . TYR A 1 109 ? 52.519 -6.809 -11.273 1.00 85.62 109 TYR A C 1
ATOM 763 O O . TYR A 1 109 ? 52.424 -5.955 -12.152 1.00 85.62 109 TYR A O 1
ATOM 771 N N . LEU A 1 110 ? 51.549 -7.034 -10.390 1.00 82.38 110 LEU A N 1
ATOM 772 C CA . LEU A 1 110 ? 50.280 -6.311 -10.371 1.00 82.38 110 LEU A CA 1
ATOM 773 C C . LEU A 1 110 ? 50.093 -5.529 -9.084 1.00 82.38 110 LEU A C 1
ATOM 775 O O . LEU A 1 110 ? 50.348 -6.050 -7.992 1.00 82.38 110 LEU A O 1
ATOM 779 N N . ARG A 1 111 ? 49.545 -4.323 -9.233 1.00 77.94 111 ARG A N 1
ATOM 780 C CA . ARG A 1 111 ? 49.005 -3.526 -8.137 1.00 77.94 111 ARG A CA 1
ATOM 781 C C . ARG A 1 111 ? 47.591 -4.005 -7.805 1.00 77.94 111 ARG A C 1
ATOM 783 O O . ARG A 1 111 ? 46.765 -4.211 -8.698 1.00 77.94 111 ARG A O 1
ATOM 790 N N . GLN A 1 112 ? 47.331 -4.205 -6.524 1.00 75.25 112 GLN A N 1
ATOM 791 C CA . GLN A 1 112 ? 46.033 -4.562 -5.962 1.00 75.25 112 GLN A CA 1
ATOM 792 C C . GLN A 1 112 ? 45.257 -3.292 -5.557 1.00 75.25 112 GLN A C 1
ATOM 794 O O . GLN A 1 112 ? 45.877 -2.239 -5.373 1.00 75.25 112 GLN A O 1
ATOM 799 N N . PRO A 1 113 ? 43.916 -3.346 -5.420 1.00 65.75 113 PRO A N 1
ATOM 800 C CA . PRO A 1 113 ? 43.100 -2.169 -5.089 1.00 65.75 113 PRO A CA 1
ATOM 801 C C . PRO A 1 113 ? 43.424 -1.523 -3.731 1.00 65.75 113 PRO A C 1
ATOM 803 O O . PRO A 1 113 ? 43.214 -0.328 -3.556 1.00 65.75 113 PRO A O 1
ATOM 806 N N . ASP A 1 114 ? 43.965 -2.295 -2.787 1.00 63.31 114 ASP A N 1
ATOM 807 C CA . ASP A 1 114 ? 44.454 -1.833 -1.478 1.00 63.31 114 ASP A CA 1
ATOM 808 C C . ASP A 1 114 ? 45.849 -1.173 -1.538 1.00 63.31 114 ASP A C 1
ATOM 810 O O . ASP A 1 114 ? 46.376 -0.719 -0.524 1.00 63.31 114 ASP A O 1
ATOM 814 N N . GLY A 1 115 ? 46.458 -1.110 -2.727 1.00 63.25 115 GLY A N 1
ATOM 815 C CA . GLY A 1 115 ? 47.802 -0.588 -2.953 1.00 63.25 115 GLY A CA 1
ATOM 816 C C . GLY A 1 115 ? 48.923 -1.622 -2.820 1.00 63.25 115 GLY A C 1
ATOM 817 O O . GLY A 1 115 ? 50.062 -1.291 -3.158 1.00 63.25 115 GLY A O 1
ATOM 818 N N . ALA A 1 116 ? 48.640 -2.860 -2.401 1.00 69.12 116 ALA A N 1
ATOM 819 C CA . ALA A 1 116 ? 49.646 -3.915 -2.336 1.00 69.12 116 ALA A CA 1
ATOM 820 C C . ALA A 1 116 ? 50.155 -4.302 -3.738 1.00 69.12 116 ALA A C 1
ATOM 822 O O . ALA A 1 116 ? 49.469 -4.133 -4.747 1.00 69.12 116 ALA A O 1
ATOM 823 N N . VAL A 1 117 ? 51.364 -4.862 -3.813 1.00 72.94 117 VAL A N 1
ATOM 824 C CA . VAL A 1 117 ? 51.940 -5.387 -5.062 1.00 72.94 117 VAL A CA 1
ATOM 825 C C . VAL A 1 117 ? 52.120 -6.894 -4.944 1.00 72.94 117 VAL A C 1
ATOM 827 O O . VAL A 1 117 ? 52.526 -7.407 -3.904 1.00 72.94 117 VAL A O 1
ATOM 830 N N . THR A 1 118 ? 51.807 -7.603 -6.025 1.00 82.31 118 THR A N 1
ATOM 831 C CA . THR A 1 118 ? 51.839 -9.069 -6.112 1.00 82.31 118 THR A CA 1
ATOM 832 C C . THR A 1 118 ? 52.571 -9.512 -7.373 1.00 82.31 118 THR A C 1
ATOM 834 O O . THR A 1 118 ? 52.489 -8.833 -8.394 1.00 82.31 118 THR A O 1
ATOM 837 N N . CYS A 1 119 ? 53.254 -10.657 -7.330 1.00 86.25 119 CYS A N 1
ATOM 838 C CA . CYS A 1 119 ? 53.847 -11.302 -8.504 1.00 86.25 119 CYS A CA 1
ATOM 839 C C . CYS A 1 119 ? 53.082 -12.601 -8.816 1.00 86.25 119 CYS A C 1
ATOM 841 O O . CYS A 1 119 ? 53.439 -13.651 -8.285 1.00 86.25 119 CYS A O 1
ATOM 843 N N . PRO A 1 120 ? 51.999 -12.554 -9.614 1.00 85.12 120 PRO A N 1
ATOM 844 C CA . PRO A 1 120 ? 51.230 -13.751 -9.960 1.00 85.12 120 PRO A CA 1
ATOM 845 C C . PRO A 1 120 ? 51.931 -14.662 -10.982 1.00 85.12 120 PRO A C 1
ATOM 847 O O . PRO A 1 120 ? 51.492 -15.792 -11.176 1.00 85.12 120 PRO A O 1
ATOM 850 N N . TRP A 1 121 ? 52.993 -14.196 -11.654 1.00 92.19 121 TRP A N 1
ATOM 851 C CA . TRP A 1 121 ? 53.762 -15.012 -12.594 1.00 92.19 121 TRP A CA 1
ATOM 852 C C . TRP A 1 121 ? 55.210 -14.528 -12.738 1.00 92.19 121 TRP A C 1
ATOM 854 O O . TRP A 1 121 ? 55.465 -13.332 -12.888 1.00 92.19 121 TRP A O 1
ATOM 864 N N . SER A 1 122 ? 56.155 -15.470 -12.774 1.00 91.88 122 SER A N 1
ATOM 865 C CA . SER A 1 122 ? 57.541 -15.237 -13.195 1.00 91.88 122 SER A CA 1
ATOM 866 C C . SER A 1 122 ? 58.150 -16.500 -13.810 1.00 91.88 122 SER A C 1
ATOM 868 O O . SER A 1 122 ? 57.657 -17.607 -13.585 1.00 91.88 122 SER A O 1
ATOM 870 N N . ARG A 1 123 ? 59.218 -16.342 -14.600 1.00 92.44 123 ARG A N 1
ATOM 871 C CA . ARG A 1 123 ? 59.971 -17.446 -15.208 1.00 92.44 123 ARG A CA 1
ATOM 872 C C . ARG A 1 123 ? 61.449 -17.094 -15.332 1.00 92.44 123 ARG A C 1
ATOM 874 O O . ARG A 1 123 ? 61.790 -16.031 -15.847 1.00 92.44 123 ARG A O 1
ATOM 881 N N . GLY A 1 124 ? 62.310 -18.009 -14.888 1.00 86.19 124 GLY A N 1
ATOM 882 C CA . GLY A 1 124 ? 63.771 -17.877 -14.943 1.00 86.19 124 GLY A CA 1
ATOM 883 C C . GLY A 1 124 ? 64.407 -17.103 -13.781 1.00 86.19 124 GLY A C 1
ATOM 884 O O . GLY A 1 124 ? 65.628 -17.035 -13.726 1.00 86.19 124 GLY A O 1
ATOM 885 N N . LEU A 1 125 ? 63.611 -16.547 -12.861 1.00 85.25 125 LEU A N 1
ATOM 886 C CA . LEU A 1 125 ? 64.075 -15.896 -11.626 1.00 85.25 125 LEU A CA 1
ATOM 887 C C . LEU A 1 125 ? 64.015 -16.869 -10.441 1.00 85.25 125 LEU A C 1
ATOM 889 O O . LEU A 1 125 ? 63.145 -17.742 -10.419 1.00 85.25 125 LEU A O 1
ATOM 893 N N . SER A 1 126 ? 64.870 -16.694 -9.429 1.00 83.75 126 SER A N 1
ATOM 894 C CA . SER A 1 126 ? 64.753 -17.461 -8.181 1.00 83.75 126 SER A CA 1
ATOM 895 C C . SER A 1 126 ? 63.578 -16.994 -7.308 1.00 83.75 126 SER A C 1
ATOM 897 O O . SER A 1 126 ? 63.233 -15.809 -7.254 1.00 83.75 126 SER A O 1
ATOM 899 N N . GLU A 1 127 ? 62.994 -17.917 -6.539 1.00 81.38 127 GLU A N 1
ATOM 900 C CA . GLU A 1 127 ? 61.963 -17.587 -5.541 1.00 81.38 127 GLU A CA 1
ATOM 901 C C . GLU A 1 127 ? 62.483 -16.599 -4.486 1.00 81.38 127 GLU A C 1
ATOM 903 O O . GLU A 1 127 ? 61.756 -15.703 -4.055 1.00 81.38 127 GLU A O 1
ATOM 908 N N . ALA A 1 128 ? 63.764 -16.712 -4.113 1.00 78.00 128 ALA A N 1
ATOM 909 C CA . ALA A 1 128 ? 64.425 -15.806 -3.180 1.00 78.00 128 ALA A CA 1
ATOM 910 C C . ALA A 1 128 ? 64.443 -14.358 -3.701 1.00 78.00 128 ALA A C 1
ATOM 912 O O . ALA A 1 128 ? 64.129 -13.434 -2.942 1.00 78.00 128 ALA A O 1
ATOM 913 N N . TYR A 1 129 ? 64.736 -14.167 -4.993 1.00 79.69 129 TYR A N 1
ATOM 914 C CA . TYR A 1 129 ? 64.685 -12.867 -5.657 1.00 79.69 129 TYR A CA 1
ATOM 915 C C . TYR A 1 129 ? 63.259 -12.308 -5.692 1.00 79.69 129 TYR A C 1
ATOM 917 O O . TYR A 1 129 ? 63.028 -11.188 -5.234 1.00 79.69 129 TYR A O 1
ATOM 925 N N . VAL A 1 130 ? 62.271 -13.094 -6.137 1.00 79.62 130 VAL A N 1
ATOM 926 C CA . VAL A 1 130 ? 60.863 -12.651 -6.187 1.00 79.62 130 VAL A CA 1
ATOM 927 C C . VAL A 1 130 ? 60.352 -12.279 -4.787 1.00 79.62 130 VAL A C 1
ATOM 929 O O . VAL A 1 130 ? 59.779 -11.202 -4.603 1.00 79.62 130 VAL A O 1
ATOM 932 N N . ALA A 1 131 ? 60.634 -13.094 -3.768 1.00 77.88 131 ALA A N 1
ATOM 933 C CA . ALA A 1 131 ? 60.291 -12.802 -2.377 1.00 77.88 131 ALA A CA 1
ATOM 934 C C . ALA A 1 131 ? 61.031 -11.569 -1.822 1.00 77.88 131 ALA A C 1
ATOM 936 O O . ALA A 1 131 ? 60.510 -10.857 -0.959 1.00 77.88 131 ALA A O 1
ATOM 937 N N . GLN A 1 132 ? 62.248 -11.280 -2.287 1.00 74.19 132 GLN A N 1
ATOM 938 C CA . GLN A 1 132 ? 62.967 -10.055 -1.937 1.00 74.19 132 GLN A CA 1
ATOM 939 C C . GLN A 1 132 ? 62.325 -8.816 -2.581 1.00 74.19 132 GLN A C 1
ATOM 941 O O . GLN A 1 132 ? 62.072 -7.843 -1.870 1.00 74.19 132 GLN A O 1
ATOM 946 N N . VAL A 1 133 ? 61.959 -8.870 -3.867 1.00 73.62 133 VAL A N 1
ATOM 947 C CA . VAL A 1 133 ? 61.229 -7.788 -4.558 1.00 73.62 133 VAL A CA 1
ATOM 948 C C . VAL A 1 133 ? 59.884 -7.501 -3.872 1.00 73.62 133 VAL A C 1
ATOM 950 O O . VAL A 1 133 ? 59.571 -6.342 -3.599 1.00 73.62 133 VAL A O 1
ATOM 953 N N . MET A 1 134 ? 59.119 -8.535 -3.496 1.00 77.69 134 MET A N 1
ATOM 954 C CA . MET A 1 134 ? 57.848 -8.365 -2.770 1.00 77.69 134 MET A CA 1
ATOM 955 C C . MET A 1 134 ? 58.028 -7.775 -1.361 1.00 77.69 134 MET A C 1
ATOM 957 O O . MET A 1 134 ? 57.219 -6.948 -0.937 1.00 77.69 134 MET A O 1
ATOM 961 N N . ARG A 1 135 ? 59.108 -8.124 -0.644 1.00 70.94 135 ARG A N 1
ATOM 962 C CA . ARG A 1 135 ? 59.436 -7.506 0.656 1.00 70.94 135 ARG A CA 1
ATOM 963 C C . ARG A 1 135 ? 59.740 -6.012 0.525 1.00 70.94 135 ARG A C 1
ATOM 965 O O . ARG A 1 135 ? 59.238 -5.235 1.336 1.00 70.94 135 ARG A O 1
ATOM 972 N N . TYR A 1 136 ? 60.494 -5.601 -0.497 1.00 67.00 136 TYR A N 1
ATOM 973 C CA . TYR A 1 136 ? 60.752 -4.180 -0.756 1.00 67.00 136 TYR A CA 1
ATOM 974 C C . TYR A 1 136 ? 59.478 -3.423 -1.149 1.00 67.00 136 TYR A C 1
ATOM 976 O O . TYR A 1 136 ? 59.199 -2.377 -0.565 1.00 67.00 136 TYR A O 1
ATOM 984 N N . ALA A 1 137 ? 58.660 -3.973 -2.052 1.00 64.75 137 ALA A N 1
ATOM 985 C CA . ALA A 1 137 ? 57.394 -3.354 -2.449 1.00 64.75 137 ALA A CA 1
ATOM 986 C C . ALA A 1 137 ? 56.450 -3.134 -1.249 1.00 64.75 137 ALA A C 1
ATOM 988 O O . ALA A 1 137 ? 55.877 -2.054 -1.098 1.00 64.75 137 ALA A O 1
ATOM 989 N N . LYS A 1 138 ? 56.352 -4.116 -0.340 1.00 63.81 138 LYS A N 1
ATOM 990 C CA . LYS A 1 138 ? 55.562 -3.990 0.893 1.00 63.81 138 LYS A CA 1
ATOM 991 C C . LYS A 1 138 ? 56.125 -2.945 1.864 1.00 63.81 138 LYS A C 1
ATOM 993 O O . LYS A 1 138 ? 55.358 -2.183 2.438 1.00 63.81 138 LYS A O 1
ATOM 998 N N . ALA A 1 139 ? 57.445 -2.877 2.047 1.00 61.12 139 ALA A N 1
ATOM 999 C CA . ALA A 1 139 ? 58.064 -1.896 2.946 1.00 61.12 139 ALA A CA 1
ATOM 1000 C C . ALA A 1 139 ? 57.842 -0.437 2.494 1.00 61.12 139 ALA A C 1
ATOM 1002 O O . ALA A 1 139 ? 57.750 0.455 3.341 1.00 61.12 139 ALA A O 1
ATOM 1003 N N . ILE A 1 140 ? 57.723 -0.214 1.180 1.00 54.81 140 ILE A N 1
ATOM 1004 C CA . ILE A 1 140 ? 57.373 1.079 0.575 1.00 54.81 140 ILE A CA 1
ATOM 1005 C C . ILE A 1 140 ? 55.883 1.391 0.789 1.00 54.81 140 ILE A C 1
ATOM 1007 O O . ILE A 1 140 ? 55.559 2.481 1.255 1.00 54.81 140 ILE A O 1
ATOM 1011 N N . ALA A 1 141 ? 54.984 0.434 0.520 1.00 53.81 141 ALA A N 1
ATOM 1012 C CA . ALA A 1 141 ? 53.540 0.604 0.729 1.00 53.81 141 ALA A CA 1
ATOM 1013 C C . ALA A 1 141 ? 53.171 0.860 2.206 1.00 53.81 141 ALA A C 1
ATOM 1015 O O . ALA A 1 141 ? 52.332 1.708 2.494 1.00 53.81 141 ALA A O 1
ATOM 1016 N N . ASP A 1 142 ? 53.858 0.196 3.142 1.00 50.09 142 ASP A N 1
ATOM 1017 C CA . ASP A 1 142 ? 53.695 0.382 4.592 1.00 50.09 142 ASP A CA 1
ATOM 1018 C C . ASP A 1 142 ? 54.370 1.677 5.123 1.00 50.09 142 ASP A C 1
ATOM 1020 O O . ASP A 1 142 ? 54.420 1.893 6.336 1.00 50.09 142 ASP A O 1
ATOM 1024 N N . GLY A 1 143 ? 54.953 2.518 4.256 1.00 48.50 143 GLY A N 1
ATOM 1025 C CA . GLY A 1 143 ? 55.583 3.795 4.624 1.00 48.50 143 GLY A CA 1
ATOM 1026 C C . GLY A 1 143 ? 56.869 3.686 5.457 1.00 48.50 143 GLY A C 1
ATOM 1027 O O . GLY A 1 143 ? 57.335 4.689 5.997 1.00 48.50 143 GLY A O 1
ATOM 1028 N N . ARG A 1 144 ? 57.466 2.490 5.579 1.00 42.34 144 ARG A N 1
ATOM 1029 C CA . ARG A 1 144 ? 58.626 2.229 6.459 1.00 42.34 144 ARG A CA 1
ATOM 1030 C C . ARG A 1 144 ? 59.983 2.593 5.844 1.00 42.34 144 ARG A C 1
ATOM 1032 O O . ARG A 1 144 ? 61.005 2.447 6.509 1.00 42.34 144 ARG A O 1
ATOM 1039 N N . ILE A 1 145 ? 60.000 3.068 4.600 1.00 45.16 145 ILE A N 1
ATOM 1040 C CA . ILE A 1 145 ? 61.180 3.620 3.922 1.00 45.16 145 ILE A CA 1
ATOM 1041 C C . ILE A 1 145 ? 60.885 5.096 3.615 1.00 45.16 145 ILE A C 1
ATOM 1043 O O . ILE A 1 145 ? 60.239 5.415 2.620 1.00 45.16 145 ILE A O 1
ATOM 1047 N N . MET A 1 146 ? 61.318 5.996 4.502 1.00 35.03 146 MET A N 1
ATOM 1048 C CA . MET A 1 146 ? 61.126 7.445 4.365 1.00 35.03 146 MET A CA 1
ATOM 1049 C C . MET A 1 146 ? 62.332 8.114 3.692 1.00 35.03 146 MET A C 1
ATOM 1051 O O . MET A 1 146 ? 63.310 8.403 4.374 1.00 35.03 146 MET A O 1
ATOM 1055 N N . ASP A 1 147 ? 62.231 8.389 2.386 1.00 34.72 147 ASP A N 1
ATOM 1056 C CA . ASP A 1 147 ? 62.653 9.643 1.720 1.00 34.72 147 ASP A CA 1
ATOM 1057 C C . ASP A 1 147 ? 62.311 9.551 0.217 1.00 34.72 147 ASP A C 1
ATOM 1059 O O . ASP A 1 147 ? 62.962 8.823 -0.528 1.00 34.72 147 ASP A O 1
ATOM 1063 N N . TRP A 1 148 ? 61.290 10.281 -0.245 1.00 37.75 148 TRP A N 1
ATOM 1064 C CA . TRP A 1 148 ? 60.878 10.288 -1.661 1.00 37.75 148 TRP A CA 1
ATOM 1065 C C . TRP A 1 148 ? 61.675 11.282 -2.527 1.00 37.75 148 TRP A C 1
ATOM 1067 O O . TRP A 1 148 ? 61.404 11.419 -3.718 1.00 37.75 148 TRP A O 1
ATOM 1077 N N . THR A 1 149 ? 62.637 11.999 -1.936 1.00 36.12 149 THR A N 1
ATOM 1078 C CA . THR A 1 149 ? 63.353 13.122 -2.564 1.00 36.12 149 THR A CA 1
ATOM 1079 C C . THR A 1 149 ? 64.856 12.900 -2.741 1.00 36.12 149 THR A C 1
ATOM 1081 O O . THR A 1 149 ? 65.500 13.680 -3.443 1.00 36.12 149 THR A O 1
ATOM 1084 N N . LYS A 1 150 ? 65.429 11.828 -2.176 1.00 34.81 150 LYS A N 1
ATOM 1085 C CA . LYS A 1 150 ? 66.841 11.470 -2.395 1.00 34.81 150 LYS A CA 1
ATOM 1086 C C . LYS A 1 150 ? 67.045 10.686 -3.704 1.00 34.81 150 LYS A C 1
ATOM 1088 O O . LYS A 1 150 ? 66.342 9.696 -3.914 1.00 34.81 150 LYS A O 1
ATOM 1093 N N . PRO A 1 151 ? 68.014 11.066 -4.567 1.00 36.50 151 PRO A N 1
ATOM 1094 C CA . PRO A 1 151 ? 68.172 10.451 -5.892 1.00 36.50 151 PRO A CA 1
ATOM 1095 C C . PRO A 1 151 ? 68.543 8.959 -5.879 1.00 36.50 151 PRO A C 1
ATOM 1097 O O . PRO A 1 151 ? 68.197 8.230 -6.805 1.00 36.50 151 PRO A O 1
ATOM 1100 N N . ASP A 1 152 ? 69.221 8.490 -4.830 1.00 36.31 152 ASP A N 1
ATOM 1101 C CA . ASP A 1 152 ? 70.075 7.295 -4.919 1.00 36.31 152 ASP A CA 1
ATOM 1102 C C . ASP A 1 152 ? 69.360 5.945 -4.707 1.00 36.31 152 ASP A C 1
ATOM 1104 O O . ASP A 1 152 ? 69.970 4.888 -4.870 1.00 36.31 152 ASP A O 1
ATOM 1108 N N . PHE A 1 153 ? 68.067 5.949 -4.357 1.00 39.03 153 PHE A N 1
ATOM 1109 C CA . PHE A 1 153 ? 67.286 4.719 -4.122 1.00 39.03 153 PHE A CA 1
ATOM 1110 C C . PHE A 1 153 ? 66.076 4.552 -5.060 1.00 39.03 153 PHE A C 1
ATOM 1112 O O . PHE A 1 153 ? 65.496 3.468 -5.124 1.00 39.03 153 PHE A O 1
ATOM 1119 N N . LEU A 1 154 ? 65.684 5.606 -5.790 1.00 40.56 154 LEU A N 1
ATOM 1120 C CA . LEU A 1 154 ? 64.370 5.712 -6.448 1.00 40.56 154 LEU A CA 1
ATOM 1121 C C . LEU A 1 154 ? 64.399 5.751 -7.983 1.00 40.56 154 LEU A C 1
ATOM 1123 O O . LEU A 1 154 ? 63.364 5.979 -8.612 1.00 40.56 154 LEU A O 1
ATOM 1127 N N . GLU A 1 155 ? 65.531 5.429 -8.609 1.00 40.53 155 GLU A N 1
ATOM 1128 C CA . GLU A 1 155 ? 65.587 5.272 -10.069 1.00 40.53 155 GLU A CA 1
ATOM 1129 C C . GLU A 1 155 ? 64.773 4.057 -10.574 1.00 40.53 155 GLU A C 1
ATOM 1131 O O . GLU A 1 155 ? 64.404 4.015 -11.740 1.00 40.53 155 GLU A O 1
ATOM 1136 N N . ILE A 1 156 ? 64.405 3.110 -9.694 1.00 40.53 156 ILE A N 1
ATOM 1137 C CA . ILE A 1 156 ? 63.604 1.918 -10.042 1.00 40.53 156 ILE A CA 1
ATOM 1138 C C . ILE A 1 156 ? 62.080 2.179 -9.995 1.00 40.53 156 ILE A C 1
ATOM 1140 O O . ILE A 1 156 ? 61.324 1.448 -10.635 1.00 40.53 156 ILE A O 1
ATOM 1144 N N . SER A 1 157 ? 61.596 3.182 -9.246 1.00 47.97 157 SER A N 1
ATOM 1145 C CA . SER A 1 157 ? 60.142 3.364 -9.021 1.00 47.97 157 SER A CA 1
ATOM 1146 C C . SER A 1 157 ? 59.653 4.791 -8.703 1.00 47.97 157 SER A C 1
ATOM 1148 O O . SER A 1 157 ? 58.492 4.954 -8.331 1.00 47.97 157 SER A O 1
ATOM 1150 N N . GLY A 1 158 ? 60.492 5.829 -8.839 1.00 40.44 158 GLY A N 1
ATOM 1151 C CA . GLY A 1 158 ? 60.151 7.214 -8.467 1.00 40.44 158 GLY A CA 1
ATOM 1152 C C . GLY A 1 158 ? 59.789 8.136 -9.636 1.00 40.44 158 GLY A C 1
ATOM 1153 O O . GLY A 1 158 ? 58.696 8.701 -9.670 1.00 40.44 158 GLY A O 1
ATOM 1154 N N . ARG A 1 159 ? 60.668 8.273 -10.641 1.00 36.75 159 ARG A N 1
ATOM 1155 C CA . ARG A 1 159 ? 60.396 9.074 -11.857 1.00 36.75 159 ARG A CA 1
ATOM 1156 C C . ARG A 1 159 ? 59.566 8.295 -12.883 1.00 36.75 159 ARG A C 1
ATOM 1158 O O . ARG A 1 159 ? 59.958 8.101 -14.027 1.00 36.75 159 ARG A O 1
ATOM 1165 N N . GLY A 1 160 ? 58.400 7.855 -12.418 1.00 38.81 160 GLY A N 1
ATOM 1166 C CA . GLY A 1 160 ? 57.357 7.181 -13.189 1.00 38.81 160 GLY A CA 1
ATOM 1167 C C . GLY A 1 160 ? 55.937 7.576 -12.769 1.00 38.81 160 GLY A C 1
ATOM 1168 O O . GLY A 1 160 ? 54.986 7.096 -13.370 1.00 38.81 160 GLY A O 1
ATOM 1169 N N . ILE A 1 161 ? 55.769 8.476 -11.788 1.00 42.97 161 ILE A N 1
ATOM 1170 C CA . ILE A 1 161 ? 54.450 8.993 -11.356 1.00 42.97 161 ILE A CA 1
ATOM 1171 C C . ILE A 1 161 ? 54.072 10.300 -12.101 1.00 42.97 161 ILE A C 1
ATOM 1173 O O . ILE A 1 161 ? 53.201 11.041 -11.678 1.00 42.97 161 ILE A O 1
ATOM 1177 N N . ASP A 1 162 ? 54.692 10.517 -13.265 1.00 46.78 162 ASP A N 1
ATOM 1178 C CA . ASP A 1 162 ? 54.128 11.227 -14.431 1.00 46.78 162 ASP A CA 1
ATOM 1179 C C . ASP A 1 162 ? 54.184 10.307 -15.688 1.00 46.78 162 ASP A C 1
ATOM 1181 O O . ASP A 1 162 ? 54.063 10.749 -16.830 1.00 46.78 162 ASP A O 1
ATOM 1185 N N . GLY A 1 163 ? 54.494 9.013 -15.507 1.00 48.25 163 GLY A N 1
ATOM 1186 C CA . GLY A 1 163 ? 55.236 8.216 -16.486 1.00 48.25 163 GLY A CA 1
ATOM 1187 C C . GLY A 1 163 ? 54.440 7.142 -17.225 1.00 48.25 163 GLY A C 1
ATOM 1188 O O . GLY A 1 163 ? 54.191 6.057 -16.708 1.00 48.25 163 GLY A O 1
ATOM 1189 N N . SER A 1 164 ? 54.184 7.388 -18.510 1.00 55.12 164 SER A N 1
ATOM 1190 C CA . SER A 1 164 ? 53.738 6.388 -19.496 1.00 55.12 164 SER A CA 1
ATOM 1191 C C . SER A 1 164 ? 54.896 5.697 -20.246 1.00 55.12 164 SER A C 1
ATOM 1193 O O . SER A 1 164 ? 54.672 4.974 -21.219 1.00 55.12 164 SER A O 1
ATOM 1195 N N . ALA A 1 165 ? 56.144 5.939 -19.828 1.00 64.69 165 ALA A N 1
ATOM 1196 C CA . ALA A 1 165 ? 57.359 5.486 -20.503 1.00 64.69 165 ALA A CA 1
ATOM 1197 C C . ALA A 1 165 ? 57.985 4.239 -19.836 1.00 64.69 165 ALA A C 1
ATOM 1199 O O . ALA A 1 165 ? 57.901 4.088 -18.617 1.00 64.69 165 ALA A O 1
ATOM 1200 N N . PRO A 1 166 ? 58.633 3.350 -20.612 1.00 75.12 166 PRO A N 1
ATOM 1201 C CA . PRO A 1 166 ? 59.356 2.197 -20.087 1.00 75.12 166 PRO A CA 1
ATOM 1202 C C . PRO A 1 166 ? 60.699 2.591 -19.464 1.00 75.12 166 PRO A C 1
ATOM 1204 O O . PRO A 1 166 ? 61.320 3.576 -19.863 1.00 75.12 166 PRO A O 1
ATOM 1207 N N . LEU A 1 167 ? 61.174 1.772 -18.527 1.00 77.25 167 LEU A N 1
ATOM 1208 C CA . LEU A 1 167 ? 62.426 1.984 -17.803 1.00 77.25 167 LEU A CA 1
ATOM 1209 C C . LEU A 1 167 ? 63.455 0.940 -18.261 1.00 77.25 167 LEU A C 1
ATOM 1211 O O . LEU A 1 167 ? 63.257 -0.261 -18.066 1.00 77.25 167 LEU A O 1
ATOM 1215 N N . LEU A 1 168 ? 64.512 1.398 -18.939 1.00 82.56 168 LEU A N 1
ATOM 1216 C CA . LEU A 1 168 ? 65.404 0.567 -19.755 1.00 82.56 168 LEU A CA 1
ATOM 1217 C C . LEU A 1 168 ? 66.870 0.707 -19.312 1.00 82.56 168 LEU A C 1
ATOM 1219 O O . LEU A 1 168 ? 67.545 1.675 -19.659 1.00 82.56 168 LEU A O 1
ATOM 1223 N N . TYR A 1 169 ? 67.380 -0.283 -18.580 1.00 82.88 169 TYR A N 1
ATOM 1224 C CA . TYR A 1 169 ? 68.769 -0.342 -18.121 1.00 82.88 169 TYR A CA 1
ATOM 1225 C C . TYR A 1 169 ? 69.626 -1.173 -19.073 1.00 82.88 169 TYR A C 1
ATOM 1227 O O . TYR A 1 169 ? 69.540 -2.403 -19.086 1.00 82.88 169 TYR A O 1
ATOM 1235 N N . SER A 1 170 ? 70.459 -0.494 -19.861 1.00 83.62 170 SER A N 1
ATOM 1236 C CA . SER A 1 170 ? 71.265 -1.109 -20.921 1.00 83.62 170 SER A CA 1
ATOM 1237 C C . SER A 1 170 ? 72.455 -1.926 -20.420 1.00 83.62 170 SER A C 1
ATOM 1239 O O . SER A 1 170 ? 72.777 -2.951 -21.019 1.00 83.62 170 SER A O 1
ATOM 1241 N N . ASP A 1 171 ? 73.074 -1.517 -19.311 1.00 83.69 171 ASP A N 1
ATOM 1242 C CA . ASP A 1 171 ? 73.978 -2.354 -18.523 1.00 83.69 171 ASP A CA 1
ATOM 1243 C C . ASP A 1 171 ? 73.826 -2.039 -17.031 1.00 83.69 171 ASP A C 1
ATOM 1245 O O . ASP A 1 171 ? 74.150 -0.949 -16.564 1.00 83.69 171 ASP A O 1
ATOM 1249 N N . VAL A 1 172 ? 73.338 -3.009 -16.267 1.00 75.69 172 VAL A N 1
ATOM 1250 C CA . VAL A 1 172 ? 73.104 -2.885 -14.826 1.00 75.69 172 VAL A CA 1
ATOM 1251 C C . VAL A 1 172 ? 74.423 -2.885 -14.044 1.00 75.69 172 VAL A C 1
ATOM 1253 O O . VAL A 1 172 ? 74.484 -2.324 -12.952 1.00 75.69 172 VAL A O 1
ATOM 1256 N N . ALA A 1 173 ? 75.503 -3.435 -14.613 1.00 72.06 173 ALA A N 1
ATOM 1257 C CA . ALA A 1 173 ? 76.844 -3.352 -14.028 1.00 72.06 173 ALA A CA 1
ATOM 1258 C C . ALA A 1 173 ? 77.500 -1.969 -14.218 1.00 72.06 173 ALA A C 1
ATOM 1260 O O . ALA A 1 173 ? 78.467 -1.661 -13.526 1.00 72.06 173 ALA A O 1
ATOM 1261 N N . ALA A 1 174 ? 76.971 -1.135 -15.122 1.00 71.06 174 ALA A N 1
ATOM 1262 C CA . ALA A 1 174 ? 77.415 0.245 -15.324 1.00 71.06 174 ALA A CA 1
ATOM 1263 C C . ALA A 1 174 ? 76.689 1.257 -14.413 1.00 71.06 174 ALA A C 1
ATOM 1265 O O . ALA A 1 174 ? 76.984 2.451 -14.467 1.00 71.06 174 ALA A O 1
ATOM 1266 N N . LEU A 1 175 ? 75.744 0.805 -13.576 1.00 67.69 175 LEU A N 1
ATOM 1267 C CA . LEU A 1 175 ? 75.075 1.665 -12.600 1.00 67.69 175 LEU A CA 1
ATOM 1268 C C . LEU A 1 175 ? 76.002 2.006 -11.415 1.00 67.69 175 LEU A C 1
ATOM 1270 O O . LEU A 1 175 ? 76.850 1.190 -11.037 1.00 67.69 175 LEU A O 1
ATOM 1274 N N . PRO A 1 176 ? 75.832 3.182 -10.776 1.00 61.22 176 PRO A N 1
ATOM 1275 C CA . PRO A 1 176 ? 76.629 3.573 -9.616 1.00 61.22 176 PRO A CA 1
ATOM 1276 C C . PRO A 1 176 ? 76.568 2.539 -8.483 1.00 61.22 176 PRO A C 1
ATOM 1278 O O . PRO A 1 176 ? 75.508 1.989 -8.187 1.00 61.22 176 PRO A O 1
ATOM 1281 N N . HIS A 1 177 ? 77.685 2.325 -7.779 1.00 53.97 177 HIS A N 1
ATOM 1282 C CA . HIS A 1 177 ? 77.802 1.325 -6.700 1.00 53.97 177 HIS A CA 1
ATOM 1283 C C . HIS A 1 177 ? 76.835 1.521 -5.508 1.00 53.97 177 HIS A C 1
ATOM 1285 O O . HIS A 1 177 ? 76.696 0.618 -4.683 1.00 53.97 177 HIS A O 1
ATOM 1291 N N . GLY A 1 178 ? 76.163 2.674 -5.404 1.00 52.22 178 GLY A N 1
ATOM 1292 C CA . GLY A 1 178 ? 75.112 2.932 -4.412 1.00 52.22 178 GLY A CA 1
ATOM 1293 C C . GLY A 1 178 ? 73.710 2.445 -4.806 1.00 52.22 178 GLY A C 1
ATOM 1294 O O . GLY A 1 178 ? 72.848 2.347 -3.935 1.00 52.22 178 GLY A O 1
ATOM 1295 N N . ALA A 1 179 ? 73.471 2.125 -6.082 1.00 55.25 179 ALA A N 1
ATOM 1296 C CA . ALA A 1 179 ? 72.141 1.786 -6.579 1.00 55.25 179 ALA A CA 1
ATOM 1297 C C . ALA A 1 179 ? 71.615 0.448 -6.022 1.00 55.25 179 ALA A C 1
ATOM 1299 O O . ALA A 1 179 ? 72.362 -0.484 -5.710 1.00 55.25 179 ALA A O 1
ATOM 1300 N N . VAL A 1 180 ? 70.287 0.325 -5.950 1.00 55.72 180 VAL A N 1
ATOM 1301 C CA . VAL A 1 180 ? 69.610 -0.870 -5.412 1.00 55.72 180 VAL A CA 1
ATOM 1302 C C . VAL A 1 180 ? 69.660 -2.049 -6.388 1.00 55.72 180 VAL A C 1
ATOM 1304 O O . VAL A 1 180 ? 69.782 -3.193 -5.947 1.00 55.72 180 VAL A O 1
ATOM 1307 N N . VAL A 1 181 ? 69.607 -1.786 -7.706 1.00 56.31 181 VAL A N 1
ATOM 1308 C CA . VAL A 1 181 ? 69.642 -2.844 -8.735 1.00 56.31 181 VAL A CA 1
ATOM 1309 C C . VAL A 1 181 ? 70.906 -3.706 -8.593 1.00 56.31 181 VAL A C 1
ATOM 1311 O O . VAL A 1 181 ? 70.737 -4.906 -8.403 1.00 56.31 181 VAL A O 1
ATOM 1314 N N . PRO A 1 182 ? 72.142 -3.154 -8.568 1.00 51.97 182 PRO A N 1
ATOM 1315 C CA . PRO A 1 182 ? 73.374 -3.938 -8.404 1.00 51.97 182 PRO A CA 1
ATOM 1316 C C . PRO A 1 182 ? 73.397 -4.917 -7.217 1.00 51.97 182 PRO A C 1
ATOM 1318 O O . PRO A 1 182 ? 73.903 -6.029 -7.347 1.00 51.97 182 PRO A O 1
ATOM 1321 N N . LYS A 1 183 ? 72.815 -4.556 -6.062 1.00 56.94 183 LYS A N 1
ATOM 1322 C CA . LYS A 1 183 ? 72.719 -5.468 -4.901 1.00 56.94 183 LYS A CA 1
ATOM 1323 C C . LYS A 1 183 ? 71.707 -6.597 -5.100 1.00 56.94 183 LYS A C 1
ATOM 1325 O O . LYS A 1 183 ? 71.870 -7.669 -4.527 1.00 56.94 183 LYS A O 1
ATOM 1330 N N . LEU A 1 184 ? 70.669 -6.360 -5.898 1.00 57.84 184 LEU A N 1
ATOM 1331 C CA . LEU A 1 184 ? 69.673 -7.360 -6.282 1.00 57.84 184 LEU A CA 1
ATOM 1332 C C . LEU A 1 184 ? 70.139 -8.226 -7.469 1.00 57.84 184 LEU A C 1
ATOM 1334 O O . LEU A 1 184 ? 69.671 -9.354 -7.612 1.00 57.84 184 LEU A O 1
ATOM 1338 N N . THR A 1 185 ? 71.052 -7.737 -8.316 1.00 60.06 185 THR A N 1
ATOM 1339 C CA . THR A 1 185 ? 71.515 -8.456 -9.517 1.00 60.06 185 THR A CA 1
ATOM 1340 C C . THR A 1 185 ? 72.675 -9.407 -9.277 1.00 60.06 185 THR A C 1
ATOM 1342 O O . THR A 1 185 ? 72.796 -10.365 -10.034 1.00 60.06 185 THR A O 1
ATOM 1345 N N . GLN A 1 186 ? 73.501 -9.201 -8.245 1.00 59.59 186 GLN A N 1
ATOM 1346 C CA . GLN A 1 186 ? 74.657 -10.068 -7.960 1.00 59.59 186 GLN A CA 1
ATOM 1347 C C . GLN A 1 186 ? 74.290 -11.551 -7.768 1.00 59.59 186 GLN A C 1
ATOM 1349 O O . GLN A 1 186 ? 75.120 -12.414 -8.034 1.00 59.59 186 GLN A O 1
ATOM 1354 N N . VAL A 1 187 ? 73.058 -11.847 -7.338 1.00 60.22 187 VAL A N 1
ATOM 1355 C CA . VAL A 1 187 ? 72.560 -13.221 -7.135 1.00 60.22 187 VAL A CA 1
ATOM 1356 C C . VAL A 1 187 ? 71.925 -13.803 -8.403 1.00 60.22 187 VAL A C 1
ATOM 1358 O O . VAL A 1 187 ? 72.083 -14.986 -8.682 1.00 60.22 187 VAL A O 1
ATOM 1361 N N . GLU A 1 188 ? 71.219 -12.988 -9.192 1.00 72.56 188 GLU A N 1
ATOM 1362 C CA . GLU A 1 188 ? 70.537 -13.454 -10.407 1.00 72.56 188 GLU A CA 1
ATOM 1363 C C . GLU A 1 188 ? 71.458 -13.475 -11.641 1.00 72.56 188 GLU A C 1
ATOM 1365 O O . GLU A 1 188 ? 71.300 -14.331 -12.508 1.00 72.56 188 GLU A O 1
ATOM 1370 N N . GLY A 1 189 ? 72.425 -12.561 -11.751 1.00 76.44 189 GLY A N 1
ATOM 1371 C CA . GLY A 1 189 ? 73.413 -12.537 -12.837 1.00 76.44 189 GLY A CA 1
ATOM 1372 C C . GLY A 1 189 ? 72.943 -11.931 -14.168 1.00 76.44 189 GLY A C 1
ATOM 1373 O O . GLY A 1 189 ? 73.625 -12.098 -15.177 1.00 76.44 189 GLY A O 1
ATOM 1374 N N . TYR A 1 190 ? 71.809 -11.221 -14.208 1.00 84.88 190 TYR A N 1
ATOM 1375 C CA . TYR A 1 190 ? 71.412 -10.467 -15.405 1.00 84.88 190 TYR A CA 1
ATOM 1376 C C . TYR A 1 190 ? 72.207 -9.158 -15.551 1.00 84.88 190 TYR A C 1
ATOM 1378 O O . TYR A 1 190 ? 72.607 -8.529 -14.569 1.00 84.88 190 TYR A O 1
ATOM 1386 N N . ARG A 1 191 ? 72.418 -8.740 -16.801 1.00 84.62 191 ARG A N 1
ATOM 1387 C CA . ARG A 1 191 ? 73.187 -7.552 -17.194 1.00 84.62 191 ARG A CA 1
ATOM 1388 C C . ARG A 1 191 ? 72.352 -6.441 -17.810 1.00 84.62 191 ARG A C 1
ATOM 1390 O O . ARG A 1 191 ? 72.790 -5.306 -17.736 1.00 84.62 191 ARG A O 1
ATOM 1397 N N . ALA A 1 192 ? 71.163 -6.705 -18.342 1.00 85.75 192 ALA A N 1
ATOM 1398 C CA . ALA A 1 192 ? 70.228 -5.653 -18.751 1.00 85.75 192 ALA A CA 1
ATOM 1399 C C . ALA A 1 192 ? 68.807 -5.939 -18.242 1.00 85.75 192 ALA A C 1
ATOM 1401 O O . ALA A 1 192 ? 68.438 -7.093 -18.009 1.00 85.75 192 ALA A O 1
ATOM 1402 N N . LEU A 1 193 ? 68.016 -4.880 -18.056 1.00 85.38 193 LEU A N 1
ATOM 1403 C CA . LEU A 1 193 ? 66.659 -4.929 -17.500 1.00 85.38 193 LEU A CA 1
ATOM 1404 C C . LEU A 1 193 ? 65.748 -3.946 -18.237 1.00 85.38 193 LEU A C 1
ATOM 1406 O O . LEU A 1 193 ? 66.090 -2.776 -18.380 1.00 85.38 193 LEU A O 1
ATOM 1410 N N . ALA A 1 194 ? 64.571 -4.409 -18.652 1.00 84.62 194 ALA A N 1
ATOM 1411 C CA . ALA A 1 194 ? 63.508 -3.576 -19.199 1.00 84.62 194 ALA A CA 1
ATOM 1412 C C . ALA A 1 194 ? 62.220 -3.750 -18.384 1.00 84.62 194 ALA A C 1
ATOM 1414 O O . ALA A 1 194 ? 61.673 -4.852 -18.325 1.00 84.62 194 ALA A O 1
ATOM 1415 N N . ASN A 1 195 ? 61.735 -2.664 -17.784 1.00 84.56 195 ASN A N 1
ATOM 1416 C CA . ASN A 1 195 ? 60.461 -2.604 -17.070 1.00 84.56 195 ASN A CA 1
ATOM 1417 C C . ASN A 1 195 ? 59.435 -1.845 -17.916 1.00 84.56 195 ASN A C 1
ATOM 1419 O O . ASN A 1 195 ? 59.600 -0.655 -18.190 1.00 84.56 195 ASN A O 1
ATOM 1423 N N . TRP A 1 196 ? 58.362 -2.529 -18.301 1.00 86.25 196 TRP A N 1
ATOM 1424 C CA . TRP A 1 196 ? 57.292 -1.986 -19.132 1.00 86.25 196 TRP A CA 1
ATOM 1425 C C . TRP A 1 196 ? 56.028 -1.780 -18.290 1.00 86.25 196 TRP A C 1
ATOM 1427 O O . TRP A 1 196 ? 55.521 -2.756 -17.728 1.00 86.25 196 TRP A O 1
ATOM 1437 N N . PRO A 1 197 ? 55.503 -0.550 -18.165 1.00 83.25 197 PRO A N 1
ATOM 1438 C CA . PRO A 1 197 ? 54.303 -0.305 -17.376 1.00 83.25 197 PRO A CA 1
ATOM 1439 C C . PRO A 1 197 ? 53.055 -0.845 -18.092 1.00 83.25 197 PRO A C 1
ATOM 1441 O O . PRO A 1 197 ? 52.877 -0.661 -19.296 1.00 83.25 197 PRO A O 1
ATOM 1444 N N . LEU A 1 198 ? 52.170 -1.497 -17.336 1.00 83.12 198 LEU A N 1
ATOM 1445 C CA . LEU A 1 198 ? 50.837 -1.895 -17.787 1.00 83.12 198 LEU A CA 1
ATOM 1446 C C . LEU A 1 198 ? 49.876 -0.750 -17.466 1.00 83.12 198 LEU A C 1
ATOM 1448 O O . LEU A 1 198 ? 49.426 -0.624 -16.324 1.00 83.12 198 LEU A O 1
ATOM 1452 N N . THR A 1 199 ? 49.600 0.102 -18.451 1.00 78.12 199 THR A N 1
ATOM 1453 C CA . THR A 1 199 ? 48.745 1.283 -18.282 1.00 78.12 199 THR A CA 1
ATOM 1454 C C . THR A 1 199 ? 47.395 1.128 -18.964 1.00 78.12 199 THR A C 1
ATOM 1456 O O . THR A 1 199 ? 47.288 0.545 -20.042 1.00 78.12 199 THR A O 1
ATOM 1459 N N . ARG A 1 200 ? 46.358 1.695 -18.345 1.00 74.81 200 ARG A N 1
ATOM 1460 C CA . ARG A 1 200 ? 45.026 1.829 -18.935 1.00 74.81 200 ARG A CA 1
ATOM 1461 C C . ARG A 1 200 ? 44.364 3.106 -18.435 1.00 74.81 200 ARG A C 1
ATOM 1463 O O . ARG A 1 200 ? 44.375 3.368 -17.241 1.00 74.81 200 ARG A O 1
ATOM 1470 N N . GLU A 1 201 ? 43.806 3.900 -19.350 1.00 74.69 201 GLU A N 1
ATOM 1471 C CA . GLU A 1 201 ? 43.049 5.131 -19.037 1.00 74.69 201 GLU A CA 1
ATOM 1472 C C . GLU A 1 201 ? 43.815 6.147 -18.144 1.00 74.69 201 GLU A C 1
ATOM 1474 O O . GLU A 1 201 ? 43.221 7.031 -17.538 1.00 74.69 201 GLU A O 1
ATOM 1479 N N . GLY A 1 202 ? 45.154 6.056 -18.107 1.00 66.75 202 GLY A N 1
ATOM 1480 C CA . GLY A 1 202 ? 46.041 6.877 -17.271 1.00 66.75 202 GLY A CA 1
ATOM 1481 C C . GLY A 1 202 ? 46.500 6.212 -15.965 1.00 66.75 202 GLY A C 1
ATOM 1482 O O . GLY A 1 202 ? 47.461 6.681 -15.361 1.00 66.75 202 GLY A O 1
ATOM 1483 N N . GLU A 1 203 ? 45.893 5.098 -15.552 1.00 72.19 203 GLU A N 1
ATOM 1484 C CA . GLU A 1 203 ? 46.288 4.350 -14.354 1.00 72.19 203 GLU A CA 1
ATOM 1485 C C . GLU A 1 203 ? 47.298 3.233 -14.659 1.00 72.19 203 GLU A C 1
ATOM 1487 O O . GLU A 1 203 ? 47.248 2.586 -15.707 1.00 72.19 203 GLU A O 1
ATOM 1492 N N . ILE A 1 204 ? 48.209 2.975 -13.713 1.00 74.19 204 ILE A N 1
ATOM 1493 C CA . ILE A 1 204 ? 49.173 1.866 -13.765 1.00 74.19 204 ILE A CA 1
ATOM 1494 C C . ILE A 1 204 ? 48.581 0.658 -13.023 1.00 74.19 204 ILE A C 1
ATOM 1496 O O . ILE A 1 204 ? 48.521 0.642 -11.790 1.00 74.19 204 ILE A O 1
ATOM 1500 N N . LEU A 1 205 ? 48.189 -0.375 -13.772 1.00 77.56 205 LEU A N 1
ATOM 1501 C CA . LEU A 1 205 ? 47.675 -1.646 -13.239 1.00 77.56 205 LEU A CA 1
ATOM 1502 C C . LEU A 1 205 ? 48.798 -2.555 -12.708 1.00 77.56 205 LEU A C 1
ATOM 1504 O O . LEU A 1 205 ? 48.569 -3.422 -11.860 1.00 77.56 205 LEU A O 1
ATOM 1508 N N . GLY A 1 206 ? 50.017 -2.373 -13.214 1.00 80.12 206 GLY A N 1
ATOM 1509 C CA . GLY A 1 206 ? 51.175 -3.202 -12.901 1.00 80.12 206 GLY A CA 1
ATOM 1510 C C . GLY A 1 206 ? 52.355 -2.924 -13.828 1.00 80.12 206 GLY A C 1
ATOM 1511 O O . GLY A 1 206 ? 52.401 -1.895 -14.501 1.00 80.12 206 GLY A O 1
ATOM 1512 N N . LEU A 1 207 ? 53.302 -3.858 -13.888 1.00 84.56 207 LEU A N 1
ATOM 1513 C CA . LEU A 1 207 ? 54.431 -3.812 -14.815 1.00 84.56 207 LEU A CA 1
ATOM 1514 C C . LEU A 1 207 ? 54.875 -5.216 -15.246 1.00 84.56 207 LEU A C 1
ATOM 1516 O O . LEU A 1 207 ? 54.708 -6.197 -14.517 1.00 84.56 207 LEU A O 1
ATOM 1520 N N . VAL A 1 208 ? 55.471 -5.287 -16.432 1.00 87.56 208 VAL A N 1
ATOM 1521 C CA . VAL A 1 208 ? 56.117 -6.475 -16.997 1.00 87.56 208 VAL A CA 1
ATOM 1522 C C . VAL A 1 208 ? 57.623 -6.228 -17.030 1.00 87.56 208 VAL A C 1
ATOM 1524 O O . VAL A 1 208 ? 58.087 -5.305 -17.699 1.00 87.56 208 VAL A O 1
ATOM 1527 N N . SER A 1 209 ? 58.391 -7.055 -16.328 1.00 87.69 209 SER A N 1
ATOM 1528 C CA . SER A 1 209 ? 59.856 -7.000 -16.309 1.00 87.69 209 SER A CA 1
ATOM 1529 C C . SER A 1 209 ? 60.446 -8.062 -17.229 1.00 87.69 209 SER A C 1
ATOM 1531 O O . SER A 1 209 ? 60.055 -9.226 -17.169 1.00 87.69 209 SER A O 1
ATOM 1533 N N . CYS A 1 210 ? 61.415 -7.668 -18.051 1.00 90.06 210 CYS A N 1
ATOM 1534 C CA . CYS A 1 210 ? 62.207 -8.536 -18.923 1.00 90.06 210 CYS A CA 1
ATOM 1535 C C . CYS A 1 210 ? 63.694 -8.387 -18.577 1.00 90.06 210 CYS A C 1
ATOM 1537 O O . CYS A 1 210 ? 64.207 -7.267 -18.538 1.00 90.06 210 CYS A O 1
ATOM 1539 N N . TYR A 1 211 ? 64.383 -9.504 -18.357 1.00 89.81 211 TYR A N 1
ATOM 1540 C CA . TYR A 1 211 ? 65.770 -9.545 -17.886 1.00 89.81 211 TYR A CA 1
ATOM 1541 C C . TYR A 1 211 ? 66.657 -10.254 -18.911 1.00 89.81 211 TYR A C 1
ATOM 1543 O O . TYR A 1 211 ? 66.232 -11.237 -19.524 1.00 89.81 211 TYR A O 1
ATOM 1551 N N . TYR A 1 212 ? 67.891 -9.774 -19.070 1.00 91.19 212 TYR A N 1
ATOM 1552 C CA . TYR A 1 212 ? 68.822 -10.250 -20.094 1.00 91.19 212 TYR A CA 1
ATOM 1553 C C . TYR A 1 212 ? 70.205 -10.518 -19.497 1.00 91.19 212 TYR A C 1
ATOM 1555 O O . TYR A 1 212 ? 70.725 -9.692 -18.747 1.00 91.19 212 TYR A O 1
ATOM 1563 N N . ASN A 1 213 ? 70.832 -11.637 -19.852 1.00 89.88 213 ASN A N 1
ATOM 1564 C CA . ASN A 1 213 ? 72.138 -12.059 -19.332 1.00 89.88 213 ASN A CA 1
ATOM 1565 C C . ASN A 1 213 ? 73.322 -11.234 -19.895 1.00 89.88 213 ASN A C 1
ATOM 1567 O O . ASN A 1 213 ? 74.419 -11.281 -19.343 1.00 89.88 213 ASN A O 1
ATOM 1571 N N . ALA A 1 214 ? 73.107 -10.442 -20.952 1.00 88.19 214 ALA A N 1
AT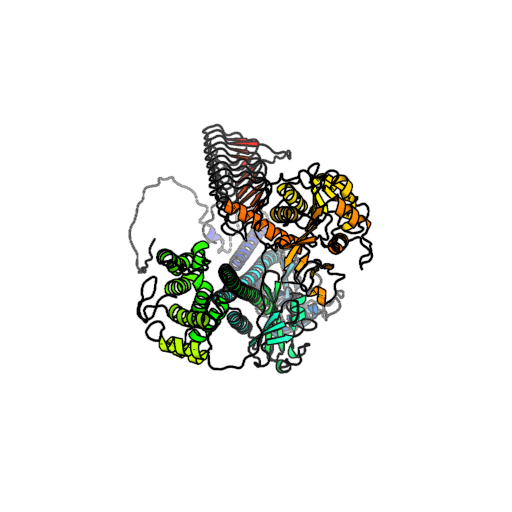OM 1572 C CA . ALA A 1 214 ? 74.101 -9.554 -21.564 1.00 88.19 214 ALA A CA 1
ATOM 1573 C C . ALA A 1 214 ? 73.605 -8.090 -21.636 1.00 88.19 214 ALA A C 1
ATOM 1575 O O . ALA A 1 214 ? 72.390 -7.868 -21.647 1.00 88.19 214 ALA A O 1
ATOM 1576 N N . PRO A 1 215 ? 74.510 -7.090 -21.703 1.00 88.50 215 PRO A N 1
ATOM 1577 C CA . PRO A 1 215 ? 74.144 -5.699 -21.973 1.00 88.50 215 PRO A CA 1
ATOM 1578 C C . PRO A 1 215 ? 73.344 -5.552 -23.276 1.00 88.50 215 PRO A C 1
ATOM 1580 O O . PRO A 1 215 ? 73.636 -6.223 -24.268 1.00 88.50 215 PRO A O 1
ATOM 1583 N N . ARG A 1 216 ? 72.348 -4.660 -23.297 1.00 87.00 216 ARG A N 1
ATOM 1584 C CA . ARG A 1 216 ? 71.405 -4.501 -24.418 1.00 87.00 216 ARG A CA 1
ATOM 1585 C C . ARG A 1 216 ? 71.058 -3.037 -24.675 1.00 87.00 216 ARG A C 1
ATOM 1587 O O . ARG A 1 216 ? 70.935 -2.245 -23.753 1.00 87.00 216 ARG A O 1
ATOM 1594 N N . LYS A 1 217 ? 70.838 -2.678 -25.939 1.00 84.62 217 LYS A N 1
ATOM 1595 C CA . LYS A 1 217 ? 70.153 -1.436 -26.333 1.00 84.62 217 LYS A CA 1
ATOM 1596 C C . LYS A 1 217 ? 68.870 -1.810 -27.071 1.00 84.62 217 LYS A C 1
ATOM 1598 O O . LYS A 1 217 ? 68.883 -2.778 -27.826 1.00 84.62 217 LYS A O 1
ATOM 1603 N N . TRP A 1 218 ? 67.798 -1.051 -26.855 1.00 85.88 218 TRP A N 1
ATOM 1604 C CA . TRP A 1 218 ? 66.497 -1.269 -27.496 1.00 85.88 218 TRP A CA 1
ATOM 1605 C C . TRP A 1 218 ? 66.261 -0.221 -28.577 1.00 85.88 218 TRP A C 1
ATOM 1607 O O . TRP A 1 218 ? 66.328 0.979 -28.294 1.00 85.88 218 TRP A O 1
ATOM 1617 N N . ALA A 1 219 ? 65.973 -0.666 -29.799 1.00 81.88 219 ALA A N 1
ATOM 1618 C CA . ALA A 1 219 ? 65.633 0.235 -30.899 1.00 81.88 219 ALA A CA 1
ATOM 1619 C C . ALA A 1 219 ? 64.259 0.886 -30.664 1.00 81.88 219 ALA A C 1
ATOM 1621 O O . ALA A 1 219 ? 63.391 0.287 -30.037 1.00 81.88 219 ALA A O 1
ATOM 1622 N N . GLU A 1 220 ? 64.023 2.086 -31.193 1.00 75.50 220 GLU A N 1
ATOM 1623 C CA . GLU A 1 220 ? 62.759 2.818 -30.991 1.00 75.50 220 GLU A CA 1
ATOM 1624 C C . GLU A 1 220 ? 61.528 1.981 -31.389 1.00 75.50 220 GLU A C 1
ATOM 1626 O O . GLU A 1 220 ? 60.621 1.788 -30.580 1.00 75.50 220 GLU A O 1
ATOM 1631 N N . ILE A 1 221 ? 61.579 1.332 -32.557 1.00 71.44 221 ILE A N 1
ATOM 1632 C CA . ILE A 1 221 ? 60.530 0.426 -33.057 1.00 71.44 221 ILE A CA 1
ATOM 1633 C C . ILE A 1 221 ? 60.297 -0.808 -32.157 1.00 71.44 221 ILE A C 1
ATOM 1635 O O . ILE A 1 221 ? 59.181 -1.323 -32.066 1.00 71.44 221 ILE A O 1
ATOM 1639 N N . GLU A 1 222 ? 61.324 -1.281 -31.443 1.00 75.81 222 GLU A N 1
ATOM 1640 C CA . GLU A 1 222 ? 61.210 -2.364 -30.453 1.00 75.81 222 GLU A CA 1
ATOM 1641 C C . GLU A 1 222 ? 60.453 -1.873 -29.210 1.00 75.81 222 GLU A C 1
ATOM 1643 O O . GL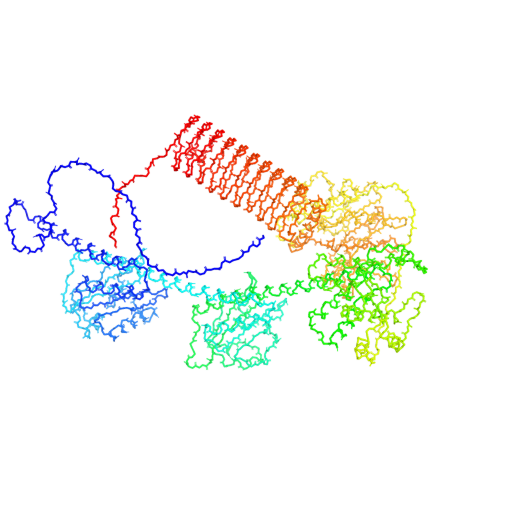U A 1 222 ? 59.603 -2.587 -28.673 1.00 75.81 222 GLU A O 1
ATOM 1648 N N . GLN A 1 223 ? 60.693 -0.622 -28.800 1.00 82.31 223 GLN A N 1
ATOM 1649 C CA . GLN A 1 223 ? 59.982 0.006 -27.688 1.00 82.31 223 GLN A CA 1
ATOM 1650 C C . GLN A 1 223 ? 58.516 0.302 -28.024 1.00 82.31 223 GLN A C 1
ATOM 1652 O O . GLN A 1 223 ? 57.648 0.064 -27.185 1.00 82.31 223 GLN A O 1
ATOM 1657 N N . GLU A 1 224 ? 58.214 0.776 -29.234 1.00 76.38 224 GLU A N 1
ATOM 1658 C CA . GLU A 1 224 ? 56.834 0.961 -29.707 1.00 76.38 224 GLU A CA 1
ATOM 1659 C C . GLU A 1 224 ? 56.052 -0.360 -29.699 1.00 76.38 224 GLU A C 1
ATOM 1661 O O . GLU A 1 224 ? 54.935 -0.429 -29.179 1.00 76.38 224 GLU A O 1
ATOM 1666 N N . SER A 1 225 ? 56.676 -1.431 -30.202 1.00 74.12 225 SER A N 1
ATOM 1667 C CA . SER A 1 225 ? 56.106 -2.784 -30.228 1.00 74.12 225 SER A CA 1
ATOM 1668 C C . SER A 1 225 ? 55.738 -3.282 -28.833 1.00 74.12 225 SER A C 1
ATOM 1670 O O . SER A 1 225 ? 54.651 -3.823 -28.620 1.00 74.12 225 SER A O 1
ATOM 1672 N N . PHE A 1 226 ? 56.633 -3.069 -27.866 1.00 81.25 226 PHE A N 1
ATOM 1673 C CA . PHE A 1 226 ? 56.403 -3.455 -26.481 1.00 81.25 226 PHE A CA 1
ATOM 1674 C C . PHE A 1 226 ? 55.332 -2.613 -25.789 1.00 81.25 226 PHE A C 1
ATOM 1676 O O . PHE A 1 226 ? 54.512 -3.165 -25.059 1.00 81.25 226 PHE A O 1
ATOM 1683 N N . ARG A 1 227 ? 55.271 -1.300 -26.049 1.00 80.75 227 ARG A N 1
ATOM 1684 C CA . ARG A 1 227 ? 54.186 -0.445 -25.535 1.00 80.75 227 ARG A CA 1
ATOM 1685 C C . ARG A 1 227 ? 52.822 -0.907 -26.059 1.00 80.75 227 ARG A C 1
ATOM 1687 O O . ARG A 1 227 ? 51.886 -1.029 -25.274 1.00 80.75 227 ARG A O 1
ATOM 1694 N N . ALA A 1 228 ? 52.719 -1.235 -27.350 1.00 77.06 228 ALA A N 1
ATOM 1695 C CA . ALA A 1 228 ? 51.492 -1.773 -27.943 1.00 77.06 228 ALA A CA 1
ATOM 1696 C C . ALA A 1 228 ? 51.080 -3.124 -27.322 1.00 77.06 228 ALA A C 1
ATOM 1698 O O . ALA A 1 228 ? 49.902 -3.340 -27.033 1.00 77.06 228 ALA A O 1
ATOM 1699 N N . PHE A 1 229 ? 52.048 -4.007 -27.055 1.00 83.31 229 PHE A N 1
ATOM 1700 C CA . PHE A 1 229 ? 51.824 -5.249 -26.312 1.00 83.31 229 PHE A CA 1
ATOM 1701 C C . PHE A 1 229 ? 51.326 -4.993 -24.878 1.00 83.31 229 PHE A C 1
ATOM 1703 O O . PHE A 1 229 ? 50.348 -5.610 -24.456 1.00 83.31 229 PHE A O 1
ATOM 1710 N N . CYS A 1 230 ? 51.945 -4.068 -24.139 1.00 83.44 230 CYS A N 1
ATOM 1711 C CA . CYS A 1 230 ? 51.578 -3.769 -22.753 1.00 83.44 230 CYS A CA 1
ATOM 1712 C C . CYS A 1 230 ? 50.182 -3.149 -22.611 1.00 83.44 230 CYS A C 1
ATOM 1714 O O . CYS A 1 230 ? 49.490 -3.472 -21.648 1.00 83.44 230 CYS A O 1
ATOM 1716 N N . LEU A 1 231 ? 49.733 -2.340 -23.577 1.00 80.25 231 LEU A N 1
ATOM 1717 C CA . LEU A 1 231 ? 48.349 -1.851 -23.637 1.00 80.25 231 LEU A CA 1
ATOM 1718 C C . LEU A 1 231 ? 47.353 -3.014 -23.800 1.00 80.25 231 LEU A C 1
ATOM 1720 O O . LEU A 1 231 ? 46.427 -3.157 -23.004 1.00 80.25 231 LEU A O 1
ATOM 1724 N N . ALA A 1 232 ? 47.586 -3.907 -24.770 1.00 79.50 232 ALA A N 1
ATOM 1725 C CA . ALA A 1 232 ? 46.727 -5.076 -24.986 1.00 79.50 232 ALA A CA 1
ATOM 1726 C C . ALA A 1 232 ? 46.738 -6.056 -23.792 1.00 79.50 232 ALA A C 1
ATOM 1728 O O . ALA A 1 232 ? 45.714 -6.661 -23.468 1.00 79.50 232 ALA A O 1
ATOM 1729 N N . ALA A 1 233 ? 47.881 -6.199 -23.116 1.00 83.19 233 ALA A N 1
ATOM 1730 C CA . ALA A 1 233 ? 48.007 -6.983 -21.892 1.00 83.19 233 ALA A CA 1
ATOM 1731 C C . ALA A 1 233 ? 47.237 -6.356 -20.716 1.00 83.19 233 ALA A C 1
ATOM 1733 O O . ALA A 1 233 ? 46.570 -7.081 -19.982 1.00 83.19 233 ALA A O 1
ATOM 1734 N N . ALA A 1 234 ? 47.283 -5.030 -20.551 1.00 83.69 234 ALA A N 1
ATOM 1735 C CA . ALA A 1 234 ? 46.555 -4.319 -19.500 1.00 83.69 234 ALA A CA 1
ATOM 1736 C C . ALA A 1 234 ? 45.032 -4.525 -19.614 1.00 83.69 234 ALA A C 1
ATOM 1738 O O . ALA A 1 234 ? 44.385 -4.865 -18.621 1.00 83.69 234 ALA A O 1
ATOM 1739 N N . ASP A 1 235 ? 44.476 -4.419 -20.825 1.00 81.31 235 ASP A N 1
ATOM 1740 C CA . ASP A 1 235 ? 43.054 -4.688 -21.081 1.00 81.31 235 ASP A CA 1
ATOM 1741 C C . ASP A 1 235 ? 42.658 -6.134 -20.765 1.00 81.31 235 ASP A C 1
ATOM 1743 O O . ASP A 1 235 ? 41.611 -6.385 -20.166 1.00 81.31 235 ASP A O 1
ATOM 1747 N N . ALA A 1 236 ? 43.501 -7.097 -21.130 1.00 81.69 236 ALA A N 1
ATOM 1748 C CA . ALA A 1 236 ? 43.237 -8.507 -20.877 1.00 81.69 236 ALA A CA 1
ATOM 1749 C C . ALA A 1 236 ? 43.260 -8.859 -19.385 1.00 81.69 236 ALA A C 1
ATOM 1751 O O . ALA A 1 236 ? 42.416 -9.620 -18.917 1.00 81.69 236 ALA A O 1
ATOM 1752 N N . ILE A 1 237 ? 44.202 -8.287 -18.632 1.00 82.44 237 ILE A N 1
ATOM 1753 C CA . ILE A 1 237 ? 44.340 -8.501 -17.185 1.00 82.44 237 ILE A CA 1
ATOM 1754 C C . ILE A 1 237 ? 43.128 -7.931 -16.438 1.00 82.44 237 ILE A C 1
ATOM 1756 O O . ILE A 1 237 ? 42.605 -8.577 -15.529 1.00 82.44 237 ILE A O 1
ATOM 1760 N N . ASP A 1 238 ? 42.633 -6.760 -16.845 1.00 80.94 238 ASP A N 1
ATOM 1761 C CA . ASP A 1 238 ? 41.390 -6.198 -16.311 1.00 80.94 238 ASP A CA 1
ATOM 1762 C C . ASP A 1 238 ? 40.164 -7.055 -16.685 1.00 80.94 238 ASP A C 1
ATOM 1764 O O . ASP A 1 238 ? 39.332 -7.357 -15.830 1.00 80.94 238 ASP A O 1
ATOM 1768 N N . ASN A 1 239 ? 40.081 -7.555 -17.923 1.00 81.69 239 ASN A N 1
ATOM 1769 C CA . ASN A 1 239 ? 39.023 -8.489 -18.322 1.00 81.69 239 ASN A CA 1
ATOM 1770 C C . ASN A 1 239 ? 39.057 -9.805 -17.519 1.00 81.69 239 ASN A C 1
ATOM 1772 O O . ASN A 1 239 ? 38.000 -10.285 -17.112 1.00 81.69 239 ASN A O 1
ATOM 1776 N N . GLY A 1 240 ? 40.242 -10.354 -17.230 1.00 79.62 240 GLY A N 1
ATOM 1777 C CA . GLY A 1 240 ? 40.413 -11.535 -16.374 1.00 79.62 240 GLY A CA 1
ATOM 1778 C C . GLY A 1 240 ? 39.971 -11.286 -14.927 1.00 79.62 240 GLY A C 1
ATOM 1779 O O . GLY A 1 240 ? 39.249 -12.098 -14.355 1.00 79.62 240 GLY A O 1
ATOM 1780 N N . ARG A 1 241 ? 40.303 -10.119 -14.353 1.00 79.81 241 ARG A N 1
ATOM 1781 C CA . ARG A 1 241 ? 39.790 -9.693 -13.033 1.00 79.81 241 ARG A CA 1
ATOM 1782 C C . ARG A 1 241 ? 38.260 -9.603 -13.018 1.00 79.81 241 ARG A C 1
ATOM 1784 O O . ARG A 1 241 ? 37.622 -10.134 -12.112 1.00 79.81 241 ARG A O 1
ATOM 1791 N N . ARG A 1 242 ? 37.662 -8.982 -14.041 1.00 79.19 242 ARG A N 1
ATOM 1792 C CA . ARG A 1 242 ? 36.198 -8.877 -14.189 1.00 79.19 242 ARG A CA 1
ATOM 1793 C C . ARG A 1 242 ? 35.531 -10.242 -14.369 1.00 79.19 242 ARG A C 1
ATOM 1795 O O . ARG A 1 242 ? 34.421 -10.428 -13.876 1.00 79.19 242 ARG A O 1
ATOM 1802 N N . TYR A 1 243 ? 36.184 -11.181 -15.053 1.00 82.06 243 TYR A N 1
ATOM 1803 C CA . TYR A 1 243 ? 35.706 -12.556 -15.198 1.00 82.06 243 TYR A CA 1
ATOM 1804 C C . TYR A 1 243 ? 35.679 -13.282 -13.847 1.00 82.06 243 TYR A C 1
ATOM 1806 O O . TYR A 1 243 ? 34.640 -13.828 -13.478 1.00 82.06 243 TYR A O 1
ATOM 1814 N N . ASP A 1 244 ? 36.764 -13.212 -13.070 1.00 77.88 244 ASP A N 1
ATOM 1815 C CA . ASP A 1 244 ? 36.834 -13.820 -11.735 1.00 77.88 244 ASP A CA 1
ATOM 1816 C C . ASP A 1 244 ? 35.781 -13.210 -10.783 1.00 77.88 244 ASP A C 1
ATOM 1818 O O . ASP A 1 244 ? 35.090 -13.935 -10.063 1.00 77.88 244 ASP A O 1
ATOM 1822 N N . GLU A 1 245 ? 35.565 -11.888 -10.834 1.00 79.12 245 GLU A N 1
ATOM 1823 C CA . GLU A 1 245 ? 34.470 -11.228 -10.107 1.00 79.12 245 GLU A CA 1
ATOM 1824 C C . GLU A 1 245 ? 33.077 -11.712 -10.538 1.00 79.12 245 GLU A C 1
ATOM 1826 O O . GLU A 1 245 ? 32.199 -11.899 -9.694 1.00 79.12 245 GLU A O 1
ATOM 1831 N N . GLN A 1 246 ? 32.838 -11.889 -11.841 1.00 76.69 246 GLN A N 1
ATOM 1832 C CA . GLN A 1 246 ? 31.557 -12.383 -12.356 1.00 76.69 246 GLN A CA 1
ATOM 1833 C C . GLN A 1 246 ? 31.311 -13.841 -11.959 1.00 76.69 246 GLN A C 1
ATOM 1835 O O . GLN A 1 246 ? 30.195 -14.173 -11.557 1.00 76.69 246 GLN A O 1
ATOM 1840 N N . ALA A 1 247 ? 32.343 -14.687 -12.009 1.00 77.25 247 ALA A N 1
ATOM 1841 C CA . ALA A 1 247 ? 32.278 -16.076 -11.571 1.00 77.25 247 ALA A CA 1
ATOM 1842 C C . ALA A 1 247 ? 31.956 -16.179 -10.069 1.00 77.25 247 ALA A C 1
ATOM 1844 O O . ALA A 1 247 ? 31.061 -16.933 -9.687 1.00 77.25 247 ALA A O 1
ATOM 1845 N N . GLN A 1 248 ? 32.596 -15.358 -9.225 1.00 73.31 248 GLN A N 1
ATOM 1846 C CA . GLN A 1 248 ? 32.278 -15.304 -7.795 1.00 73.31 248 GLN A CA 1
ATOM 1847 C C . GLN A 1 248 ? 30.832 -14.846 -7.549 1.00 73.31 248 GLN A C 1
ATOM 1849 O O . GLN A 1 248 ? 30.105 -15.491 -6.797 1.00 73.31 248 GLN A O 1
ATOM 1854 N N . ARG A 1 249 ? 30.369 -13.786 -8.231 1.00 78.25 249 ARG A N 1
ATOM 1855 C CA . ARG A 1 249 ? 28.973 -13.316 -8.117 1.00 78.25 249 ARG A CA 1
ATOM 1856 C C . ARG A 1 249 ? 27.960 -14.379 -8.556 1.00 78.25 249 ARG A C 1
ATOM 1858 O O . ARG A 1 249 ? 26.877 -14.447 -7.981 1.00 78.25 249 ARG A O 1
ATOM 1865 N N . ALA A 1 250 ? 28.286 -15.201 -9.555 1.00 74.69 250 ALA A N 1
ATOM 1866 C CA . ALA A 1 250 ? 27.434 -16.312 -9.978 1.00 74.69 250 ALA A CA 1
ATOM 1867 C C . ALA A 1 250 ? 27.337 -17.400 -8.892 1.00 74.69 250 ALA A C 1
ATOM 1869 O O . ALA A 1 250 ? 26.229 -17.819 -8.557 1.00 74.69 250 ALA A O 1
ATOM 1870 N N . ALA A 1 251 ? 28.463 -17.786 -8.282 1.00 77.12 251 ALA A N 1
ATOM 1871 C CA . ALA A 1 251 ? 28.486 -18.744 -7.174 1.00 77.12 251 ALA A CA 1
ATOM 1872 C C . ALA A 1 251 ? 27.696 -18.240 -5.947 1.00 77.12 251 ALA A C 1
ATOM 1874 O O . ALA A 1 251 ? 26.895 -18.983 -5.373 1.00 77.12 251 ALA A O 1
ATOM 1875 N N . ASP A 1 252 ? 27.847 -16.960 -5.586 1.00 78.38 252 ASP A N 1
ATOM 1876 C CA . ASP A 1 252 ? 27.085 -16.334 -4.498 1.00 78.38 252 ASP A CA 1
ATOM 1877 C C . ASP A 1 252 ? 25.563 -16.393 -4.776 1.00 78.38 252 ASP A C 1
ATOM 1879 O O . ASP A 1 252 ? 24.765 -16.727 -3.894 1.00 78.38 252 ASP A O 1
ATOM 1883 N N . LEU A 1 253 ? 25.142 -16.138 -6.024 1.00 76.56 253 LEU A N 1
ATOM 1884 C CA . LEU A 1 253 ? 23.736 -16.214 -6.444 1.00 76.56 253 LEU A CA 1
ATOM 1885 C C . LEU A 1 253 ? 23.152 -17.634 -6.366 1.00 76.56 253 LEU A C 1
ATOM 1887 O O . LEU A 1 253 ? 21.994 -17.784 -5.961 1.00 76.56 253 LEU A O 1
ATOM 1891 N N . GLU A 1 254 ? 23.917 -18.676 -6.704 1.00 81.62 254 GLU A N 1
ATOM 1892 C CA . GLU A 1 254 ? 23.473 -20.070 -6.548 1.00 81.62 254 GLU A CA 1
ATOM 1893 C C . GLU A 1 254 ? 23.230 -20.426 -5.075 1.00 81.62 254 GLU A C 1
ATOM 1895 O O . GLU A 1 254 ? 22.191 -21.004 -4.728 1.00 81.62 254 GLU A O 1
ATOM 1900 N N . VAL A 1 255 ? 24.140 -20.005 -4.190 1.00 82.44 255 VAL A N 1
ATOM 1901 C CA . VAL A 1 255 ? 24.011 -20.166 -2.735 1.00 82.44 255 VAL A CA 1
ATOM 1902 C C . VAL A 1 255 ? 22.744 -19.474 -2.217 1.00 82.44 255 VAL A C 1
ATOM 1904 O O . VAL A 1 255 ? 21.933 -20.095 -1.515 1.00 82.44 255 VAL A O 1
ATOM 1907 N N . PHE A 1 256 ? 22.519 -18.218 -2.610 1.00 84.81 256 PHE A N 1
ATOM 1908 C CA . PHE A 1 256 ? 21.319 -17.459 -2.249 1.00 84.81 256 PHE A CA 1
ATOM 1909 C C . PHE A 1 256 ? 20.030 -18.114 -2.768 1.00 84.81 256 PHE A C 1
ATOM 1911 O O . PHE A 1 256 ? 19.039 -18.208 -2.032 1.00 84.81 256 PHE A O 1
ATOM 1918 N N . PHE A 1 257 ? 20.028 -18.634 -3.998 1.00 79.69 257 PHE A N 1
ATOM 1919 C CA . PHE A 1 257 ? 18.879 -19.336 -4.571 1.00 79.69 257 PHE A CA 1
ATOM 1920 C C . PHE A 1 257 ? 18.565 -20.645 -3.823 1.00 79.69 257 PHE A C 1
ATOM 1922 O O . PHE A 1 257 ? 17.401 -20.914 -3.492 1.00 79.69 257 PHE A O 1
ATOM 1929 N N . GLY A 1 258 ? 19.593 -21.430 -3.485 1.00 81.81 258 GLY A N 1
ATOM 1930 C CA . GLY A 1 258 ? 19.471 -22.673 -2.717 1.00 81.81 258 GLY A CA 1
ATOM 1931 C C . GLY A 1 258 ? 18.984 -22.462 -1.277 1.00 81.81 258 GLY A C 1
ATOM 1932 O O . GLY A 1 258 ? 18.183 -23.254 -0.765 1.00 81.81 258 GLY A O 1
ATOM 1933 N N . LEU A 1 259 ? 19.410 -21.379 -0.620 1.00 87.44 259 LEU A N 1
ATOM 1934 C CA . LEU A 1 259 ? 18.872 -20.956 0.678 1.00 87.44 259 LEU A CA 1
ATOM 1935 C C . LEU A 1 259 ? 17.403 -20.515 0.549 1.00 87.44 259 LEU A C 1
ATOM 1937 O O . LEU A 1 259 ? 16.535 -21.040 1.249 1.00 87.44 259 LEU A O 1
ATOM 1941 N N . SER A 1 260 ? 17.099 -19.628 -0.406 1.00 83.56 260 SER A N 1
ATOM 1942 C CA . SER A 1 260 ? 15.742 -19.134 -0.687 1.00 83.56 260 SER A CA 1
ATOM 1943 C C . SER A 1 260 ? 14.740 -20.274 -0.935 1.00 83.56 260 SER A C 1
ATOM 1945 O O . SER A 1 260 ? 13.604 -20.226 -0.459 1.00 83.56 260 SER A O 1
ATOM 1947 N N . LYS A 1 261 ? 15.160 -21.349 -1.623 1.00 83.25 261 LYS A N 1
ATOM 1948 C CA . LYS A 1 261 ? 14.330 -22.542 -1.861 1.00 83.25 261 LYS A CA 1
ATOM 1949 C C . LYS A 1 261 ? 13.966 -23.282 -0.569 1.00 83.25 261 LYS A C 1
ATOM 1951 O O . LYS A 1 261 ? 12.807 -23.658 -0.421 1.00 83.25 261 LYS A O 1
ATOM 1956 N N . ARG A 1 262 ? 14.902 -23.454 0.371 1.00 84.06 262 ARG A N 1
ATOM 1957 C CA . ARG A 1 262 ? 14.640 -24.118 1.665 1.00 84.06 262 ARG A CA 1
ATOM 1958 C C . ARG A 1 262 ? 13.776 -23.252 2.585 1.00 84.06 262 ARG A C 1
ATOM 1960 O O . ARG A 1 262 ? 12.788 -23.732 3.132 1.00 84.06 262 ARG A O 1
ATOM 1967 N N . LEU A 1 263 ? 14.056 -21.951 2.647 1.00 86.25 263 LEU A N 1
ATOM 1968 C CA . LEU A 1 263 ? 13.276 -20.982 3.428 1.00 86.25 263 LEU A CA 1
ATOM 1969 C C . LEU A 1 263 ? 11.844 -20.749 2.901 1.00 86.25 263 LEU A C 1
ATOM 1971 O O . LEU A 1 263 ? 11.016 -20.167 3.602 1.00 86.25 263 LEU A O 1
ATOM 1975 N N . ARG A 1 264 ? 11.512 -21.184 1.677 1.00 78.56 264 ARG A N 1
ATOM 1976 C CA . ARG A 1 264 ? 10.129 -21.176 1.160 1.00 78.56 264 ARG A CA 1
ATOM 1977 C C . ARG A 1 264 ? 9.231 -22.248 1.786 1.00 78.56 264 ARG A C 1
ATOM 1979 O O . ARG A 1 264 ? 8.026 -22.037 1.814 1.00 78.56 264 ARG A O 1
ATOM 1986 N N . VAL A 1 265 ? 9.789 -23.358 2.276 1.00 76.38 265 VAL A N 1
ATOM 1987 C CA . VAL A 1 265 ? 9.010 -24.494 2.813 1.00 76.38 265 VAL A CA 1
ATOM 1988 C C . VAL A 1 265 ? 8.622 -24.283 4.283 1.00 76.38 265 VAL A C 1
ATOM 1990 O O . VAL A 1 265 ? 7.590 -24.774 4.730 1.00 76.38 265 VAL A O 1
ATOM 1993 N N . ALA A 1 266 ? 9.420 -23.521 5.035 1.00 76.00 266 ALA A N 1
ATOM 1994 C CA . ALA A 1 266 ? 9.162 -23.238 6.443 1.00 76.00 266 ALA A CA 1
ATOM 1995 C C . ALA A 1 266 ? 7.919 -22.341 6.637 1.00 76.00 266 ALA A C 1
ATOM 1997 O O . ALA A 1 266 ? 7.858 -21.218 6.122 1.00 76.00 266 ALA A O 1
ATOM 1998 N N . GLN A 1 267 ? 6.942 -22.848 7.400 1.00 68.50 267 GLN A N 1
ATOM 1999 C CA . GLN A 1 267 ? 5.661 -22.176 7.664 1.00 68.50 267 GLN A CA 1
ATOM 2000 C C . GLN A 1 267 ? 5.689 -21.248 8.889 1.00 68.50 267 GLN A C 1
ATOM 2002 O O . GLN A 1 267 ? 4.964 -20.256 8.913 1.00 68.50 267 GLN A O 1
ATOM 2007 N N . ASN A 1 268 ? 6.542 -21.528 9.879 1.00 81.88 268 ASN A N 1
ATOM 2008 C CA . ASN A 1 268 ? 6.697 -20.726 11.095 1.00 81.88 268 ASN A CA 1
ATOM 2009 C C . ASN A 1 268 ? 8.138 -20.188 11.243 1.00 81.88 268 ASN A C 1
ATOM 2011 O O . ASN A 1 268 ? 9.057 -20.690 10.586 1.00 81.88 268 ASN A O 1
ATOM 2015 N N . PRO A 1 269 ? 8.358 -19.153 12.078 1.00 83.38 269 PRO A N 1
ATOM 2016 C CA . PRO A 1 269 ? 9.696 -18.629 12.329 1.00 83.38 269 PRO A CA 1
ATOM 2017 C C . PRO A 1 269 ? 10.650 -19.658 12.957 1.00 83.38 269 PRO A C 1
ATOM 2019 O O . PRO A 1 269 ? 11.825 -19.675 12.596 1.00 83.38 269 PRO A O 1
ATOM 2022 N N . GLU A 1 270 ? 10.178 -20.550 13.840 1.00 86.25 270 GLU A N 1
ATOM 2023 C CA . GLU A 1 270 ? 11.044 -21.542 14.496 1.00 86.25 270 GLU A CA 1
ATOM 2024 C C . GLU A 1 270 ? 11.717 -22.514 13.518 1.00 86.25 270 GLU A C 1
ATOM 2026 O O . GLU A 1 270 ? 12.867 -22.886 13.741 1.00 86.25 270 GLU A O 1
ATOM 2031 N N . ALA A 1 271 ? 11.050 -22.885 12.421 1.00 86.56 271 ALA A N 1
ATOM 2032 C CA . ALA A 1 271 ? 11.623 -23.720 11.364 1.00 86.56 271 ALA A CA 1
ATOM 2033 C C . ALA A 1 271 ? 12.617 -22.963 10.459 1.00 86.56 271 ALA A C 1
ATOM 2035 O O . ALA A 1 271 ? 13.445 -23.586 9.796 1.00 86.56 271 ALA A O 1
ATOM 2036 N N . ILE A 1 272 ? 12.563 -21.626 10.424 1.00 90.75 272 ILE A N 1
ATOM 2037 C CA . ILE A 1 272 ? 13.463 -20.786 9.616 1.00 90.75 272 ILE A CA 1
ATOM 2038 C C . ILE A 1 272 ? 14.838 -20.649 10.276 1.00 90.75 272 ILE A C 1
ATOM 2040 O O . ILE A 1 272 ? 15.860 -20.723 9.592 1.00 90.75 272 ILE A O 1
ATOM 2044 N N . TYR A 1 273 ? 14.875 -20.464 11.597 1.00 92.75 273 TYR A N 1
ATOM 2045 C CA . TYR A 1 273 ? 16.111 -20.196 12.332 1.00 92.75 273 TYR A CA 1
ATOM 2046 C C . TYR A 1 273 ? 17.223 -21.260 12.165 1.00 92.75 273 TYR A C 1
ATOM 2048 O O . TYR A 1 273 ? 18.347 -20.855 11.856 1.00 92.75 273 TYR A O 1
ATOM 2056 N N . PRO A 1 274 ? 16.972 -22.585 12.305 1.00 92.00 274 PRO A N 1
ATOM 2057 C CA . PRO A 1 274 ? 18.016 -23.600 12.129 1.00 92.00 274 PRO A CA 1
ATOM 2058 C C . PRO A 1 274 ? 18.558 -23.646 10.699 1.00 92.00 274 PRO A C 1
ATOM 2060 O O . PRO A 1 274 ? 19.761 -23.801 10.512 1.00 92.00 274 PRO A O 1
ATOM 2063 N N . ILE A 1 275 ? 17.695 -23.452 9.693 1.00 91.88 275 ILE A N 1
ATOM 2064 C CA . ILE A 1 275 ? 18.096 -23.420 8.278 1.00 91.88 275 ILE A CA 1
ATOM 2065 C C . ILE A 1 275 ? 19.025 -22.230 8.022 1.00 91.88 275 ILE A C 1
ATOM 2067 O O . ILE A 1 275 ? 20.042 -22.379 7.348 1.00 91.88 275 ILE A O 1
ATOM 2071 N N . LEU A 1 276 ? 18.681 -21.057 8.561 1.00 92.81 276 LEU A N 1
ATOM 2072 C CA . LEU A 1 276 ? 19.451 -19.832 8.372 1.00 92.81 276 LEU A CA 1
ATOM 2073 C C . LEU A 1 276 ? 20.836 -19.918 9.027 1.00 92.81 276 LEU A C 1
ATOM 2075 O O . LEU A 1 276 ? 21.841 -19.649 8.372 1.00 92.81 276 LEU A O 1
ATOM 2079 N N . VAL A 1 277 ? 20.886 -20.300 10.306 1.00 94.06 277 VAL A N 1
ATOM 2080 C CA . VAL A 1 277 ? 22.139 -20.344 11.074 1.00 94.06 277 VAL A CA 1
ATOM 2081 C C . VAL A 1 277 ? 23.029 -21.501 10.620 1.00 94.06 277 VAL A C 1
ATOM 2083 O O . VAL A 1 277 ? 24.216 -21.279 10.400 1.00 94.06 277 VAL A O 1
ATOM 2086 N N . GLY A 1 278 ? 22.468 -22.696 10.400 1.00 92.62 278 GLY A N 1
ATOM 2087 C CA . GLY A 1 278 ? 23.226 -23.853 9.914 1.00 92.62 278 GLY A CA 1
ATOM 2088 C C . GLY A 1 278 ? 23.868 -23.592 8.551 1.00 92.62 278 GLY A C 1
ATOM 2089 O O . GLY A 1 278 ? 25.078 -23.721 8.408 1.00 92.62 278 GLY A O 1
ATOM 2090 N N . GLN A 1 279 ? 23.096 -23.090 7.577 1.00 90.75 279 GLN A N 1
ATOM 2091 C CA . GLN A 1 279 ? 23.644 -22.783 6.253 1.00 90.75 279 GLN A CA 1
ATOM 2092 C C . GLN A 1 279 ? 24.750 -21.716 6.305 1.00 90.75 279 GLN A C 1
ATOM 2094 O O . GLN A 1 279 ? 25.714 -21.804 5.547 1.00 90.75 279 GLN A O 1
ATOM 2099 N N . ALA A 1 280 ? 24.619 -20.711 7.178 1.00 94.12 280 ALA A N 1
ATOM 2100 C CA . ALA A 1 280 ? 25.640 -19.685 7.368 1.00 94.12 280 ALA A CA 1
ATOM 2101 C C . ALA A 1 280 ? 26.939 -20.271 7.957 1.00 94.12 280 ALA A C 1
ATOM 2103 O O . ALA A 1 280 ? 28.026 -19.953 7.475 1.00 94.12 280 ALA A O 1
ATOM 2104 N N . MET A 1 281 ? 26.821 -21.155 8.956 1.00 94.50 281 MET A N 1
ATOM 2105 C CA . MET A 1 281 ? 27.949 -21.860 9.577 1.00 94.50 281 MET A CA 1
ATOM 2106 C C . MET A 1 281 ? 28.686 -22.767 8.584 1.00 94.50 281 MET A C 1
ATOM 2108 O O . MET A 1 281 ? 29.911 -22.677 8.482 1.00 94.50 281 MET A O 1
ATOM 2112 N N . ASP A 1 282 ? 27.949 -23.576 7.815 1.00 91.25 282 ASP A N 1
ATOM 2113 C CA . ASP A 1 282 ? 28.510 -24.529 6.848 1.00 91.25 282 ASP A CA 1
ATOM 2114 C C . ASP A 1 282 ? 29.314 -23.821 5.743 1.00 91.25 282 ASP A C 1
ATOM 2116 O O . ASP A 1 282 ? 30.447 -24.199 5.440 1.00 91.25 282 ASP A O 1
ATOM 2120 N N . LEU A 1 283 ? 28.745 -22.761 5.155 1.00 89.75 283 LEU A N 1
ATOM 2121 C CA . LEU A 1 283 ? 29.377 -22.003 4.066 1.00 89.75 283 LEU A CA 1
ATOM 2122 C C . LEU A 1 283 ? 30.650 -21.287 4.514 1.00 89.75 283 LEU A C 1
ATOM 2124 O O . LEU A 1 283 ? 31.638 -21.252 3.783 1.00 89.75 283 LEU A O 1
ATOM 2128 N N . LEU A 1 284 ? 30.613 -20.691 5.706 1.00 91.44 284 LEU A N 1
ATOM 2129 C CA . LEU A 1 284 ? 31.673 -19.816 6.199 1.00 91.44 284 LEU A CA 1
ATOM 2130 C C . LEU A 1 284 ? 32.647 -20.527 7.140 1.00 91.44 284 LEU A C 1
ATOM 2132 O O . LEU A 1 284 ? 33.555 -19.883 7.665 1.00 91.44 284 LEU A O 1
ATOM 2136 N N . ARG A 1 285 ? 32.494 -21.846 7.329 1.00 90.06 285 ARG A N 1
ATOM 2137 C CA . ARG A 1 285 ? 33.307 -22.677 8.231 1.00 90.06 285 ARG A CA 1
ATOM 2138 C C . ARG A 1 285 ? 33.450 -21.996 9.595 1.00 90.06 285 ARG A C 1
ATOM 2140 O O . ARG A 1 285 ? 34.524 -21.511 9.962 1.00 90.06 285 ARG A O 1
ATOM 2147 N N . ALA A 1 286 ? 32.311 -21.858 10.265 1.00 92.12 286 ALA A N 1
ATOM 2148 C CA . ALA A 1 286 ? 32.202 -21.294 11.601 1.00 92.12 286 ALA A CA 1
ATOM 2149 C C . ALA A 1 286 ? 31.591 -22.335 12.538 1.00 92.12 286 ALA A C 1
ATOM 2151 O O . ALA A 1 286 ? 30.521 -22.871 12.260 1.00 92.12 286 ALA A O 1
ATOM 2152 N N . GLU A 1 287 ? 32.257 -22.604 13.657 1.00 91.56 287 GLU A N 1
ATOM 2153 C CA . GLU A 1 287 ? 31.836 -23.627 14.617 1.00 91.56 287 GLU A CA 1
ATOM 2154 C C . GLU A 1 287 ? 30.640 -23.169 15.468 1.00 91.56 287 GLU A C 1
ATOM 2156 O O . GLU A 1 287 ? 29.959 -23.995 16.076 1.00 91.56 287 GLU A O 1
ATOM 2161 N N . LYS A 1 288 ? 30.361 -21.855 15.515 1.00 90.44 288 LYS A N 1
ATOM 2162 C CA . LYS A 1 288 ? 29.337 -21.247 16.379 1.00 90.44 288 LYS A CA 1
ATOM 2163 C C . LYS A 1 288 ? 28.468 -20.261 15.610 1.00 90.44 288 LYS A C 1
ATOM 2165 O O . LYS A 1 288 ? 28.973 -19.429 14.855 1.00 90.44 288 LYS A O 1
ATOM 2170 N N . GLY A 1 289 ? 27.163 -20.302 15.868 1.00 91.75 289 GLY A N 1
ATOM 2171 C CA . GLY A 1 289 ? 26.183 -19.429 15.225 1.00 91.75 289 GLY A CA 1
ATOM 2172 C C . GLY A 1 289 ? 25.053 -19.019 16.163 1.00 91.75 289 GLY A C 1
ATOM 2173 O O . GLY A 1 289 ? 24.611 -19.800 17.005 1.00 91.75 289 GLY A O 1
ATOM 2174 N N . MET A 1 290 ? 24.584 -17.781 16.029 1.00 90.31 290 MET A N 1
ATOM 2175 C CA . MET A 1 290 ? 23.550 -17.176 16.873 1.00 90.31 290 MET A CA 1
ATOM 2176 C C . MET A 1 290 ? 22.601 -16.313 16.042 1.00 90.31 290 MET A C 1
ATOM 2178 O O . MET A 1 290 ? 23.033 -15.588 15.145 1.00 90.31 290 MET A O 1
ATOM 2182 N N . LEU A 1 291 ? 21.316 -16.339 16.393 1.00 92.56 291 LEU A N 1
ATOM 2183 C CA . LEU A 1 291 ? 20.289 -15.479 15.817 1.00 92.56 291 LEU A CA 1
ATOM 2184 C C . LEU A 1 291 ? 19.528 -14.762 16.934 1.00 92.56 291 LEU A C 1
ATOM 2186 O O . LEU A 1 291 ? 18.863 -15.393 17.764 1.00 92.56 291 LEU A O 1
ATOM 2190 N N . PHE A 1 292 ? 19.596 -13.434 16.917 1.00 90.31 292 PHE A N 1
ATOM 2191 C CA . PHE A 1 292 ? 18.902 -12.565 17.860 1.00 90.31 292 PHE A CA 1
ATOM 2192 C C . PHE A 1 292 ? 17.838 -11.756 17.128 1.00 90.31 292 PHE A C 1
ATOM 2194 O O . PHE A 1 292 ? 18.115 -11.200 16.069 1.00 90.31 292 PHE A O 1
ATOM 2201 N N . LEU A 1 293 ? 16.637 -11.644 17.695 1.00 91.00 293 LEU A N 1
ATOM 2202 C CA . LEU A 1 293 ? 15.597 -10.741 17.192 1.00 91.00 293 LEU A CA 1
ATOM 2203 C C . LEU A 1 293 ? 15.417 -9.554 18.139 1.00 91.00 293 LEU A C 1
ATOM 2205 O O . LEU A 1 293 ? 15.542 -9.701 19.354 1.00 91.00 293 LEU A O 1
ATOM 2209 N N . LEU A 1 294 ? 15.103 -8.388 17.580 1.00 88.56 294 LEU A N 1
ATOM 2210 C CA . LEU A 1 294 ? 14.749 -7.198 18.351 1.00 88.56 294 LEU A CA 1
ATOM 2211 C C . LEU A 1 294 ? 13.324 -7.328 18.898 1.00 88.56 294 LEU A C 1
ATOM 2213 O O . LEU A 1 294 ? 12.387 -7.665 18.165 1.00 88.56 294 LEU A O 1
ATOM 2217 N N . GLU A 1 295 ? 13.148 -7.043 20.187 1.00 82.31 295 GLU A N 1
ATOM 2218 C CA . GLU A 1 295 ? 11.821 -7.014 20.797 1.00 82.31 295 GLU A CA 1
ATOM 2219 C C . GLU A 1 295 ? 11.086 -5.687 20.517 1.00 82.31 295 GLU A C 1
ATOM 2221 O O . GLU A 1 295 ? 11.713 -4.622 20.429 1.00 82.31 295 GLU A O 1
ATOM 2226 N N . PRO A 1 296 ? 9.742 -5.707 20.382 1.00 64.12 296 PRO A N 1
ATOM 2227 C CA . PRO A 1 296 ? 8.959 -4.498 20.139 1.00 64.12 296 PRO A CA 1
ATOM 2228 C C . PRO A 1 296 ? 9.236 -3.405 21.177 1.00 64.12 296 PRO A C 1
ATOM 2230 O O . PRO A 1 296 ? 9.361 -3.684 22.367 1.00 64.12 296 PRO A O 1
ATOM 2233 N N . LYS A 1 297 ? 9.258 -2.144 20.726 1.00 57.56 297 LYS A N 1
ATOM 2234 C CA . LYS A 1 297 ? 9.571 -0.947 21.537 1.00 57.56 297 LYS A CA 1
ATOM 2235 C C . LYS A 1 297 ? 11.028 -0.844 22.028 1.00 57.56 297 LYS A C 1
ATOM 2237 O O . LYS A 1 297 ? 11.309 0.041 22.829 1.00 57.56 297 LYS A O 1
ATOM 2242 N N . GLY A 1 298 ? 11.946 -1.686 21.541 1.00 55.91 298 GLY A N 1
ATOM 2243 C CA . GLY A 1 298 ? 13.374 -1.595 21.879 1.00 55.91 298 GLY A CA 1
ATOM 2244 C C . GLY A 1 298 ? 13.719 -2.119 23.276 1.00 55.91 298 GLY A C 1
ATOM 2245 O O . GLY A 1 298 ? 14.701 -1.678 23.862 1.00 55.91 298 GLY A O 1
ATOM 2246 N N . ALA A 1 299 ? 12.915 -3.043 23.813 1.00 60.50 299 ALA A N 1
ATOM 2247 C CA . ALA A 1 299 ? 13.113 -3.618 25.148 1.00 60.50 299 ALA A CA 1
ATOM 2248 C C . ALA A 1 299 ? 14.400 -4.461 25.279 1.00 60.50 299 ALA A C 1
ATOM 2250 O O . ALA A 1 299 ? 14.898 -4.649 26.387 1.00 60.50 299 ALA A O 1
ATOM 2251 N N . GLY A 1 300 ? 14.948 -4.942 24.159 1.00 77.56 300 GLY A N 1
ATOM 2252 C CA . GLY A 1 300 ? 16.191 -5.704 24.111 1.00 77.56 300 GLY A CA 1
ATOM 2253 C C . GLY A 1 300 ? 16.321 -6.550 22.844 1.00 77.56 300 GLY A C 1
ATOM 2254 O O . GLY A 1 300 ? 15.459 -6.527 21.960 1.00 77.56 300 GLY A O 1
ATOM 2255 N N . PHE A 1 301 ? 17.403 -7.321 22.781 1.00 83.69 301 PHE A N 1
ATOM 2256 C CA . PHE A 1 301 ? 17.531 -8.478 21.900 1.00 83.69 301 PHE A CA 1
ATOM 2257 C C . PHE A 1 301 ? 17.097 -9.741 22.626 1.00 83.69 301 PHE A C 1
ATOM 2259 O O . PHE A 1 301 ? 17.484 -9.949 23.773 1.00 83.69 301 PHE A O 1
ATOM 2266 N N . LYS A 1 302 ? 16.399 -10.628 21.917 1.00 87.00 302 LYS A N 1
ATOM 2267 C CA . LYS A 1 302 ? 16.064 -11.977 22.373 1.00 87.00 302 LYS A CA 1
ATOM 2268 C C . LYS A 1 302 ? 16.800 -13.024 21.547 1.00 87.00 302 LYS A C 1
ATOM 2270 O O . LYS A 1 302 ? 16.683 -13.030 20.320 1.00 87.00 302 LYS A O 1
ATOM 2275 N N . CYS A 1 303 ? 17.514 -13.933 22.210 1.00 86.50 303 CYS A N 1
ATOM 2276 C CA . CYS A 1 303 ? 18.114 -15.096 21.551 1.00 86.50 303 CYS A CA 1
ATOM 2277 C C . CYS A 1 303 ? 17.009 -16.073 21.120 1.00 86.50 303 CYS A C 1
ATOM 2279 O O . CYS A 1 303 ? 16.337 -16.658 21.973 1.00 86.50 303 CYS A O 1
ATOM 2281 N N . VAL A 1 304 ? 16.798 -16.248 19.809 1.00 88.31 304 VAL A N 1
ATOM 2282 C CA . VAL A 1 304 ? 15.764 -17.166 19.285 1.00 88.31 304 VAL A CA 1
ATOM 2283 C C . VAL A 1 304 ? 16.329 -18.522 18.868 1.00 88.31 304 VAL A C 1
ATOM 2285 O O . VAL A 1 304 ? 15.629 -19.539 18.970 1.00 88.31 304 VAL A O 1
ATOM 2288 N N . TYR A 1 305 ? 17.593 -18.550 18.439 1.00 90.31 305 TYR A N 1
ATOM 2289 C CA . TYR A 1 305 ? 18.295 -19.759 18.022 1.00 90.31 305 TYR A CA 1
ATOM 2290 C C . TYR A 1 305 ? 19.813 -19.618 18.169 1.00 90.31 305 TYR A C 1
ATOM 2292 O O . TYR A 1 305 ? 20.369 -18.533 17.999 1.00 90.31 305 TYR A O 1
ATOM 2300 N N . MET A 1 306 ? 20.476 -20.738 18.444 1.00 88.38 306 MET A N 1
ATOM 2301 C CA . MET A 1 306 ? 21.922 -20.846 18.607 1.00 88.38 306 MET A CA 1
ATOM 2302 C C . MET A 1 306 ? 22.395 -22.262 18.254 1.00 88.38 306 MET A C 1
ATOM 2304 O O . MET A 1 306 ? 21.644 -23.222 18.420 1.00 88.38 306 MET A O 1
ATOM 2308 N N . ALA A 1 307 ? 23.632 -22.382 17.778 1.00 88.38 307 ALA A N 1
ATOM 2309 C CA . ALA A 1 307 ? 24.297 -23.641 17.448 1.00 88.38 307 ALA A CA 1
ATOM 2310 C C . ALA A 1 307 ? 25.796 -23.561 17.796 1.00 88.38 307 ALA A C 1
ATOM 2312 O O . ALA A 1 307 ? 26.383 -22.477 17.776 1.00 88.38 307 ALA A O 1
ATOM 2313 N N . GLY A 1 308 ? 26.400 -24.701 18.154 1.00 84.62 308 GLY A N 1
ATOM 2314 C CA . GLY A 1 308 ? 27.790 -24.775 18.639 1.00 84.62 308 GLY A CA 1
ATOM 2315 C C . GLY A 1 308 ? 28.011 -24.238 20.063 1.00 84.62 308 GLY A C 1
ATOM 2316 O O . GLY A 1 308 ? 29.143 -23.969 20.458 1.00 84.62 308 GLY A O 1
ATOM 2317 N N . LEU A 1 309 ? 26.937 -24.031 20.833 1.00 77.50 309 LEU A N 1
ATOM 2318 C CA . LEU A 1 309 ? 26.940 -23.333 22.125 1.00 77.50 309 LEU A CA 1
ATOM 2319 C C . LEU A 1 309 ? 25.994 -24.024 23.136 1.00 77.50 309 LEU A C 1
ATOM 2321 O O . LEU A 1 309 ? 25.018 -24.639 22.697 1.00 77.50 309 LEU A O 1
ATOM 2325 N N . PRO A 1 310 ? 26.230 -23.918 24.463 1.00 67.94 310 PRO A N 1
ATOM 2326 C CA . PRO A 1 310 ? 25.393 -24.566 25.484 1.00 67.94 310 PRO A CA 1
ATOM 2327 C C . PRO A 1 310 ? 23.925 -24.082 25.481 1.00 67.94 310 PRO A C 1
ATOM 2329 O O . PRO A 1 310 ? 23.694 -22.894 25.261 1.00 67.94 310 PRO A O 1
ATOM 2332 N N . PRO A 1 311 ? 22.918 -24.936 25.771 1.00 60.06 311 PRO A N 1
ATOM 2333 C CA . PRO A 1 311 ? 21.497 -24.588 25.585 1.00 60.06 311 PRO A CA 1
ATOM 2334 C C . PRO A 1 311 ? 20.930 -23.514 26.532 1.00 60.06 311 PRO A C 1
ATOM 2336 O O . PRO A 1 311 ? 19.849 -22.983 26.279 1.00 60.06 311 PRO A O 1
ATOM 2339 N N . GLU A 1 312 ? 21.639 -23.217 27.621 1.00 58.34 312 GLU A N 1
ATOM 2340 C CA . GLU A 1 312 ? 21.193 -22.437 28.792 1.00 58.34 312 GLU A CA 1
ATOM 2341 C C . GLU A 1 312 ? 20.838 -20.965 28.490 1.00 58.34 312 GLU A C 1
ATOM 2343 O O . GLU A 1 312 ? 20.246 -20.286 29.320 1.00 58.34 312 GLU A O 1
ATOM 2348 N N . ALA A 1 313 ? 21.161 -20.480 27.290 1.00 55.62 313 ALA A N 1
ATOM 2349 C CA . ALA A 1 313 ? 21.006 -19.093 26.848 1.00 55.62 313 ALA A CA 1
ATOM 2350 C C . ALA A 1 313 ? 19.738 -18.804 26.009 1.00 55.62 313 ALA A C 1
ATOM 2352 O O . ALA A 1 313 ? 19.527 -17.673 25.553 1.00 55.62 313 ALA A O 1
ATOM 2353 N N . ARG A 1 314 ? 18.902 -19.809 25.714 1.00 63.44 314 ARG A N 1
ATOM 2354 C CA . ARG A 1 314 ? 17.777 -19.637 24.777 1.00 63.44 314 ARG A CA 1
ATOM 2355 C C . ARG A 1 314 ? 16.594 -18.910 25.427 1.00 63.44 314 ARG A C 1
ATOM 2357 O O . ARG A 1 314 ? 15.972 -19.419 26.350 1.00 63.44 314 ARG A O 1
ATOM 2364 N N . GLY A 1 315 ? 16.203 -17.770 24.853 1.00 60.62 315 GLY A N 1
ATOM 2365 C CA . GLY A 1 315 ? 15.025 -17.000 25.267 1.00 60.62 315 GLY A CA 1
ATOM 2366 C C . GLY A 1 315 ? 15.288 -15.857 26.252 1.00 60.62 315 GLY A C 1
ATOM 2367 O O . GLY A 1 315 ? 14.386 -15.038 26.431 1.00 60.62 315 GLY A O 1
ATOM 2368 N N . GLU A 1 316 ? 16.497 -15.761 26.813 1.00 63.84 316 GLU A N 1
ATOM 2369 C CA . GLU A 1 316 ? 16.969 -14.610 27.593 1.00 63.84 316 GLU A CA 1
ATOM 2370 C C . GLU A 1 316 ? 16.965 -13.328 26.737 1.00 63.84 316 GLU A C 1
ATOM 2372 O O . GLU A 1 316 ? 17.275 -13.353 25.535 1.00 63.84 316 GLU A O 1
ATOM 2377 N N . ALA A 1 317 ? 16.619 -12.203 27.369 1.00 68.25 317 ALA A N 1
ATOM 2378 C CA . ALA A 1 317 ? 16.631 -10.877 26.761 1.00 68.25 317 ALA A CA 1
ATOM 2379 C C . ALA A 1 317 ? 17.767 -10.024 27.344 1.00 68.25 317 ALA A C 1
ATOM 2381 O O . ALA A 1 317 ? 18.013 -10.060 28.549 1.00 68.25 317 ALA A O 1
ATOM 2382 N N . PHE A 1 318 ? 18.443 -9.229 26.511 1.00 74.50 318 PHE A N 1
ATOM 2383 C CA . PHE A 1 318 ? 19.481 -8.297 26.967 1.00 74.50 318 PHE A CA 1
ATOM 2384 C C . PHE A 1 318 ? 19.371 -6.912 26.307 1.00 74.50 318 PHE A C 1
ATOM 2386 O O . PHE A 1 318 ? 18.836 -6.809 25.199 1.00 74.50 318 PHE A O 1
ATOM 2393 N N . PRO A 1 319 ? 19.866 -5.835 26.955 1.00 70.94 319 PRO A N 1
ATOM 2394 C CA . PRO A 1 319 ? 19.757 -4.476 26.425 1.00 70.94 319 PRO A CA 1
ATOM 2395 C C . PRO A 1 319 ? 20.445 -4.312 25.067 1.00 70.94 319 PRO A C 1
ATOM 2397 O O . PRO A 1 319 ? 21.522 -4.856 24.827 1.00 70.94 319 PRO A O 1
ATOM 2400 N N . THR A 1 320 ? 19.855 -3.501 24.189 1.00 70.19 320 THR A N 1
ATOM 2401 C CA . THR A 1 320 ? 20.485 -3.127 22.915 1.00 70.19 320 THR A CA 1
ATOM 2402 C C . THR A 1 320 ? 21.739 -2.280 23.148 1.00 70.19 320 THR A C 1
ATOM 2404 O O . THR A 1 320 ? 22.801 -2.591 22.612 1.00 70.19 320 THR A O 1
ATOM 2407 N N . SER A 1 321 ? 21.648 -1.258 24.002 1.00 71.00 321 SER A N 1
ATOM 2408 C CA . SER A 1 321 ? 22.720 -0.292 24.261 1.00 71.00 321 SER A CA 1
ATOM 2409 C C . SER A 1 321 ? 23.998 -0.931 24.818 1.00 71.00 321 SER A C 1
ATOM 2411 O O . SER A 1 321 ? 23.952 -1.637 25.825 1.00 71.00 321 SER A O 1
ATOM 2413 N N . GLY A 1 322 ? 25.149 -0.597 24.229 1.00 69.00 322 GLY A N 1
ATOM 2414 C CA . GLY A 1 322 ? 26.474 -0.937 24.769 1.00 69.00 322 GLY A CA 1
ATOM 2415 C C . GLY A 1 322 ? 27.027 -2.314 24.384 1.00 69.00 322 GLY A C 1
ATOM 2416 O O . GLY A 1 322 ? 28.136 -2.639 24.795 1.00 69.00 322 GLY A O 1
ATOM 2417 N N . SER A 1 323 ? 26.306 -3.099 23.576 1.00 77.19 323 SER A N 1
ATOM 2418 C CA . SER A 1 323 ? 26.772 -4.396 23.061 1.00 77.19 323 SER A CA 1
ATOM 2419 C C . SER A 1 323 ? 27.208 -4.322 21.590 1.00 77.19 323 SER A C 1
ATOM 2421 O O . SER A 1 323 ? 26.758 -3.459 20.830 1.00 77.19 323 SER A O 1
ATOM 2423 N N . ALA A 1 324 ? 28.041 -5.273 21.153 1.00 82.88 324 ALA A N 1
ATOM 2424 C CA . ALA A 1 324 ? 28.424 -5.419 19.744 1.00 82.88 324 ALA A CA 1
ATOM 2425 C C . ALA A 1 324 ? 27.201 -5.637 18.822 1.00 82.88 324 ALA A C 1
ATOM 2427 O O . ALA A 1 324 ? 27.115 -5.046 17.747 1.00 82.88 324 ALA A O 1
ATOM 2428 N N . PHE A 1 325 ? 26.213 -6.416 19.280 1.00 86.38 325 PHE A N 1
ATOM 2429 C CA . PHE A 1 325 ? 24.933 -6.621 18.590 1.00 86.38 325 PHE A CA 1
ATOM 2430 C C . PHE A 1 325 ? 24.118 -5.324 18.484 1.00 86.38 325 PHE A C 1
ATOM 2432 O O . PHE A 1 325 ? 23.547 -5.037 17.432 1.00 86.38 325 PHE A O 1
ATOM 2439 N N . GLY A 1 326 ? 24.116 -4.512 19.548 1.00 84.75 326 GLY A N 1
ATOM 2440 C CA . GLY A 1 326 ? 23.520 -3.175 19.581 1.00 84.75 326 GLY A CA 1
ATOM 2441 C C . GLY A 1 326 ? 24.071 -2.267 18.501 1.00 84.75 326 GLY A C 1
ATOM 2442 O O . GLY A 1 326 ? 23.308 -1.757 17.686 1.00 84.75 326 GLY A O 1
ATOM 2443 N N . ARG A 1 327 ? 25.402 -2.158 18.423 1.00 86.25 327 ARG A N 1
ATOM 2444 C CA . ARG A 1 327 ? 26.086 -1.361 17.395 1.00 86.25 327 ARG A CA 1
ATOM 2445 C C . ARG A 1 327 ? 25.645 -1.752 15.982 1.00 86.25 327 ARG A C 1
ATOM 2447 O O . ARG A 1 327 ? 25.394 -0.869 15.166 1.00 86.25 327 ARG A O 1
ATOM 2454 N N . VAL A 1 328 ? 25.513 -3.048 15.692 1.00 90.44 328 VAL A N 1
ATOM 2455 C CA . VAL A 1 328 ? 25.056 -3.536 14.377 1.00 90.44 328 VAL A CA 1
ATOM 2456 C C . VAL A 1 328 ? 23.596 -3.163 14.101 1.00 90.44 328 VAL A C 1
ATOM 2458 O O . VAL A 1 328 ? 23.279 -2.749 12.988 1.00 90.44 328 VAL A O 1
ATOM 2461 N N . ALA A 1 329 ? 22.704 -3.245 15.092 1.00 87.38 329 ALA A N 1
ATOM 2462 C CA . ALA A 1 329 ? 21.306 -2.842 14.912 1.00 87.38 329 ALA A CA 1
ATOM 2463 C C . ALA A 1 329 ? 21.089 -1.319 14.857 1.00 87.38 329 ALA A C 1
ATOM 2465 O O . ALA A 1 329 ? 20.166 -0.867 14.186 1.00 87.38 329 ALA A O 1
ATOM 2466 N N . GLU A 1 330 ? 21.922 -0.530 15.535 1.00 85.69 330 GLU A N 1
ATOM 2467 C CA . GLU A 1 330 ? 21.855 0.937 15.528 1.00 85.69 330 GLU A CA 1
ATOM 2468 C C . GLU A 1 330 ? 22.451 1.537 14.247 1.00 85.69 330 GLU A C 1
ATOM 2470 O O . GLU A 1 330 ? 21.880 2.462 13.672 1.00 85.69 330 GLU A O 1
ATOM 2475 N N . THR A 1 331 ? 23.594 1.015 13.787 1.00 88.31 331 THR A N 1
ATOM 2476 C CA . THR A 1 331 ? 24.296 1.526 12.594 1.00 88.31 331 THR A CA 1
ATOM 2477 C C . THR A 1 331 ? 23.833 0.877 11.292 1.00 88.31 331 THR A C 1
ATOM 2479 O O . THR A 1 331 ? 24.011 1.458 10.224 1.00 88.31 331 THR A O 1
ATOM 2482 N N . GLY A 1 332 ? 23.290 -0.342 11.355 1.00 88.75 332 GLY A N 1
ATOM 2483 C CA . GLY A 1 332 ? 23.005 -1.165 10.180 1.00 88.75 332 GLY A CA 1
ATOM 2484 C C . GLY A 1 332 ? 24.244 -1.656 9.425 1.00 88.75 332 GLY A C 1
ATOM 2485 O O . GLY A 1 332 ? 24.080 -2.212 8.337 1.00 88.75 332 GLY A O 1
ATOM 2486 N N . ALA A 1 333 ? 25.449 -1.464 9.970 1.00 91.62 333 ALA A N 1
ATOM 2487 C CA . ALA A 1 333 ? 26.711 -1.916 9.390 1.00 91.62 333 ALA A CA 1
ATOM 2488 C C . ALA A 1 333 ? 27.168 -3.248 10.019 1.00 91.62 333 ALA A C 1
ATOM 2490 O O . ALA A 1 333 ? 26.928 -3.469 11.210 1.00 91.62 333 ALA A O 1
ATOM 2491 N N . PRO A 1 334 ? 27.841 -4.133 9.261 1.00 94.19 334 PRO A N 1
ATOM 2492 C CA . PRO A 1 334 ? 28.414 -5.356 9.809 1.00 94.19 334 PRO A CA 1
ATOM 2493 C C . PRO A 1 334 ? 29.569 -5.041 10.770 1.00 94.19 334 PRO A C 1
ATOM 2495 O O . PRO A 1 334 ? 30.289 -4.054 10.612 1.00 94.19 334 PRO A O 1
ATOM 2498 N N . TYR A 1 335 ? 29.775 -5.908 11.759 1.00 92.31 335 TYR A N 1
ATOM 2499 C CA . TYR A 1 335 ? 30.830 -5.772 12.759 1.00 92.31 335 TYR A CA 1
ATOM 2500 C C . TYR A 1 335 ? 31.708 -7.026 12.818 1.00 92.31 335 TYR A C 1
ATOM 2502 O O . TYR A 1 335 ? 31.208 -8.141 12.973 1.00 92.31 335 TYR A O 1
ATOM 2510 N N . ARG A 1 336 ? 33.027 -6.828 12.712 1.00 92.75 336 ARG A N 1
ATOM 2511 C CA . ARG A 1 336 ? 34.068 -7.859 12.836 1.00 92.75 336 ARG A CA 1
ATOM 2512 C C . ARG A 1 336 ? 34.886 -7.611 14.101 1.00 92.75 336 ARG A C 1
ATOM 2514 O O . ARG A 1 336 ? 35.250 -6.472 14.382 1.00 92.75 336 ARG A O 1
ATOM 2521 N N . THR A 1 337 ? 35.217 -8.681 14.814 1.00 88.75 337 THR A N 1
ATOM 2522 C CA . THR A 1 337 ? 36.168 -8.676 15.937 1.00 88.75 337 THR A CA 1
ATOM 2523 C C . THR A 1 337 ? 37.002 -9.956 15.903 1.00 88.75 337 THR A C 1
ATOM 2525 O O . THR A 1 337 ? 36.506 -10.998 15.477 1.00 88.75 337 THR A O 1
ATOM 2528 N N . ASP A 1 338 ? 38.259 -9.890 16.342 1.00 86.06 338 ASP A N 1
ATOM 2529 C CA . ASP A 1 338 ? 39.158 -11.052 16.420 1.00 86.06 338 ASP A CA 1
ATOM 2530 C C . ASP A 1 338 ? 38.979 -11.855 17.727 1.00 86.06 338 ASP A C 1
ATOM 2532 O O . ASP A 1 338 ? 39.528 -12.947 17.875 1.00 86.06 338 ASP A O 1
ATOM 2536 N N . ASN A 1 339 ? 38.206 -11.328 18.686 1.00 84.56 339 ASN A N 1
ATOM 2537 C CA . ASN A 1 339 ? 37.928 -11.966 19.974 1.00 84.56 339 ASN A CA 1
ATOM 2538 C C . ASN A 1 339 ? 36.578 -11.494 20.545 1.00 84.56 339 ASN A C 1
ATOM 2540 O O . ASN A 1 339 ? 36.534 -10.641 21.435 1.00 84.56 339 ASN A O 1
ATOM 2544 N N . LEU A 1 340 ? 35.469 -12.074 20.072 1.00 83.06 340 LEU A N 1
ATOM 2545 C CA . LEU A 1 340 ? 34.129 -11.719 20.568 1.00 83.06 340 LEU A CA 1
ATOM 2546 C C . LEU A 1 340 ? 33.967 -12.007 22.067 1.00 83.06 340 LEU A C 1
ATOM 2548 O O . LEU A 1 340 ? 33.299 -11.250 22.763 1.00 83.06 340 LEU A O 1
ATOM 2552 N N . GLY A 1 341 ? 34.632 -13.044 22.587 1.00 73.81 341 GLY A N 1
ATOM 2553 C CA . GLY A 1 341 ? 34.632 -13.369 24.016 1.00 73.81 341 GLY A CA 1
ATOM 2554 C C . GLY A 1 341 ? 35.307 -12.331 24.930 1.00 73.81 341 GLY A C 1
ATOM 2555 O O . GLY A 1 341 ? 35.360 -12.553 26.139 1.00 73.81 341 GLY A O 1
ATOM 2556 N N . GLY A 1 342 ? 35.860 -11.242 24.377 1.00 71.25 342 GLY A N 1
ATOM 2557 C CA . GLY A 1 342 ? 36.368 -10.079 25.117 1.00 71.25 342 GLY A CA 1
ATOM 2558 C C . GLY A 1 342 ? 35.510 -8.811 25.012 1.00 71.25 342 GLY A C 1
ATOM 2559 O O . GLY A 1 342 ? 35.833 -7.828 25.675 1.00 71.25 342 GLY A O 1
ATOM 2560 N N . GLU A 1 343 ? 34.446 -8.810 24.204 1.00 74.94 343 GLU A N 1
ATOM 2561 C CA . GLU A 1 343 ? 33.513 -7.680 24.089 1.00 74.94 343 GLU A CA 1
ATOM 2562 C C . GLU A 1 343 ? 32.571 -7.599 25.314 1.00 74.94 343 GLU A C 1
ATOM 2564 O O . GLU A 1 343 ? 32.362 -8.603 26.004 1.00 74.94 343 GLU A O 1
ATOM 2569 N N . PRO A 1 344 ? 31.951 -6.435 25.598 1.00 65.31 344 PRO A N 1
ATOM 2570 C CA . PRO A 1 344 ? 30.902 -6.324 26.610 1.00 65.31 344 PRO A CA 1
ATOM 2571 C C . PRO A 1 344 ? 29.669 -7.157 26.219 1.00 65.31 344 PRO A C 1
ATOM 2573 O O . PRO A 1 344 ? 28.883 -6.794 25.338 1.00 65.31 344 PRO A O 1
ATOM 2576 N N . LEU A 1 345 ? 29.508 -8.287 26.907 1.00 65.50 345 LEU A N 1
ATOM 2577 C CA . LEU A 1 345 ? 28.428 -9.257 26.738 1.00 65.50 345 LEU A CA 1
ATOM 2578 C C . LEU A 1 345 ? 27.682 -9.466 28.076 1.00 65.50 345 LEU A C 1
ATOM 2580 O O . LEU A 1 345 ? 28.273 -9.257 29.139 1.00 65.50 345 LEU A O 1
ATOM 2584 N N . PRO A 1 346 ? 26.396 -9.871 28.057 1.00 60.31 346 PRO A N 1
ATOM 2585 C CA . PRO A 1 346 ? 25.627 -10.210 29.259 1.00 60.31 346 PRO A CA 1
ATOM 2586 C C . PRO A 1 346 ? 26.337 -11.212 30.181 1.00 60.31 346 PRO A C 1
ATOM 2588 O O . PRO A 1 346 ? 27.059 -12.089 29.720 1.00 60.31 346 PRO A O 1
ATOM 2591 N N . VAL A 1 347 ? 26.088 -11.145 31.493 1.00 56.91 347 VAL A N 1
ATOM 2592 C CA . VAL A 1 347 ? 26.793 -11.988 32.485 1.00 56.91 347 VAL A CA 1
ATOM 2593 C C . VAL A 1 347 ? 26.543 -13.492 32.274 1.00 56.91 347 VAL A C 1
ATOM 2595 O O . VAL A 1 347 ? 27.438 -14.300 32.510 1.00 56.91 347 VAL A O 1
ATOM 2598 N N . TRP A 1 348 ? 25.374 -13.878 31.754 1.00 58.78 348 TRP A N 1
ATOM 2599 C CA . TRP A 1 348 ? 25.065 -15.265 31.380 1.00 58.78 348 TRP A CA 1
ATOM 2600 C C . TRP A 1 348 ? 25.794 -15.747 30.107 1.00 58.78 348 TRP A C 1
ATOM 2602 O O . TRP A 1 348 ? 25.892 -16.949 29.878 1.00 58.78 348 TRP A O 1
ATOM 2612 N N . LEU A 1 349 ? 26.411 -14.851 29.324 1.00 59.47 349 LEU A N 1
ATOM 2613 C CA . LEU A 1 349 ? 27.302 -15.198 28.205 1.00 59.47 349 LEU A CA 1
ATOM 2614 C C . LEU A 1 349 ? 28.722 -15.619 28.661 1.00 59.47 349 LEU A C 1
ATOM 2616 O O . LEU A 1 349 ? 29.636 -15.704 27.843 1.00 59.47 349 LEU A O 1
ATOM 2620 N N . ASN A 1 350 ? 28.952 -15.943 29.940 1.00 53.16 350 ASN A N 1
ATOM 2621 C CA . ASN A 1 350 ? 30.288 -16.310 30.446 1.00 53.16 350 ASN A CA 1
ATOM 2622 C C . ASN A 1 350 ? 30.896 -17.556 29.743 1.00 53.16 350 ASN A C 1
ATOM 2624 O O . ASN A 1 350 ? 32.117 -17.683 29.649 1.00 53.16 350 ASN A O 1
ATOM 2628 N N . ALA A 1 351 ? 30.059 -18.427 29.161 1.00 54.62 351 ALA A N 1
ATOM 2629 C CA . ALA A 1 351 ? 30.468 -19.568 28.326 1.00 54.62 351 ALA A CA 1
ATOM 2630 C C . ALA A 1 351 ? 31.136 -19.181 26.978 1.00 54.62 351 ALA A C 1
ATOM 2632 O O . ALA A 1 351 ? 31.725 -20.024 26.297 1.00 54.62 351 ALA A O 1
ATOM 2633 N N . TYR A 1 352 ? 31.075 -17.905 26.581 1.00 60.47 352 TYR A N 1
ATOM 2634 C CA . TYR A 1 352 ? 31.431 -17.431 25.239 1.00 60.47 352 TYR A CA 1
ATOM 2635 C C . TYR A 1 352 ? 32.876 -16.905 25.141 1.00 60.47 352 TYR A C 1
ATOM 2637 O O . TYR A 1 352 ? 33.317 -16.500 24.067 1.00 60.47 352 TYR A O 1
ATOM 2645 N N . ARG A 1 353 ? 33.675 -17.004 26.217 1.00 65.25 353 ARG A N 1
ATOM 2646 C CA . ARG A 1 353 ? 35.136 -16.740 26.199 1.00 65.25 353 ARG A CA 1
ATOM 2647 C C . ARG A 1 353 ? 35.914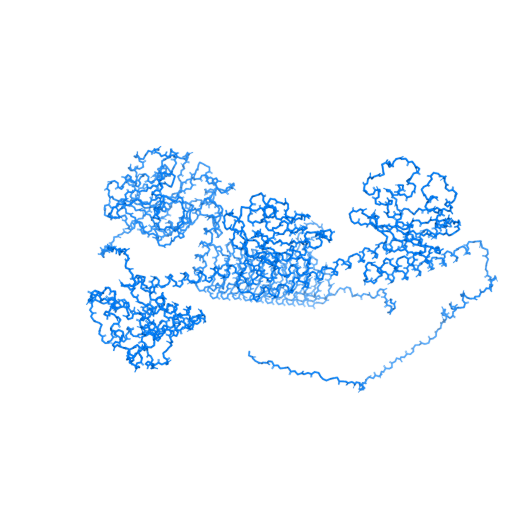 -17.612 25.198 1.00 65.25 353 ARG A C 1
ATOM 2649 O O . ARG A 1 353 ? 37.046 -17.280 24.842 1.00 65.25 353 ARG A O 1
ATOM 2656 N N . SER A 1 354 ? 35.302 -18.716 24.766 1.00 70.69 354 SER A N 1
ATOM 2657 C CA . SER A 1 354 ? 35.786 -19.646 23.742 1.00 70.69 354 SER A CA 1
ATOM 2658 C C . SER A 1 354 ? 35.598 -19.145 22.300 1.00 70.69 354 SER A C 1
ATOM 2660 O O . SER A 1 354 ? 36.063 -19.810 21.376 1.00 70.69 354 SER A O 1
ATOM 2662 N N . ILE A 1 355 ? 34.908 -18.020 22.072 1.00 80.31 355 ILE A N 1
ATOM 2663 C CA . ILE A 1 355 ? 34.759 -17.425 20.736 1.00 80.31 355 ILE A CA 1
ATOM 2664 C C . ILE A 1 355 ? 35.931 -16.482 20.463 1.00 80.31 355 ILE A C 1
ATOM 2666 O O . ILE A 1 355 ? 36.102 -15.477 21.156 1.00 80.31 355 ILE A O 1
ATOM 2670 N N . GLY A 1 356 ? 36.718 -16.822 19.443 1.00 85.81 356 GLY A N 1
ATOM 2671 C CA . GLY A 1 356 ? 37.777 -15.981 18.897 1.00 85.81 356 GLY A CA 1
ATOM 2672 C C . GLY A 1 356 ? 37.208 -15.029 17.836 1.00 85.81 356 GLY A C 1
ATOM 2673 O O . GLY A 1 356 ? 36.323 -14.230 18.167 1.00 85.81 356 GLY A O 1
ATOM 2674 N N . PRO A 1 357 ? 37.670 -15.107 16.573 1.00 92.25 357 PRO A N 1
ATOM 2675 C CA . PRO A 1 357 ? 37.156 -14.266 15.503 1.00 92.25 357 PRO A CA 1
ATOM 2676 C C . PRO A 1 357 ? 35.655 -14.449 15.272 1.00 92.25 357 PRO A C 1
ATOM 2678 O O . PRO A 1 357 ? 35.153 -15.574 15.249 1.00 92.25 357 PRO A O 1
ATOM 2681 N N . ALA A 1 358 ? 34.944 -13.345 15.059 1.00 92.50 358 ALA A N 1
ATOM 2682 C CA . ALA A 1 358 ? 33.505 -13.329 14.827 1.00 92.50 358 ALA A CA 1
ATOM 2683 C C . ALA A 1 358 ? 33.080 -12.249 13.825 1.00 92.50 358 ALA A C 1
ATOM 2685 O O . ALA A 1 358 ? 33.732 -11.211 13.680 1.00 92.50 358 ALA A O 1
ATOM 2686 N N . ALA A 1 359 ? 31.941 -12.495 13.180 1.00 95.19 359 ALA A N 1
ATOM 2687 C CA . ALA A 1 359 ? 31.245 -11.554 12.315 1.00 95.19 359 ALA A CA 1
ATOM 2688 C C . ALA A 1 359 ? 29.770 -11.466 12.733 1.00 95.19 359 ALA A C 1
ATOM 2690 O O . ALA A 1 359 ? 29.096 -12.486 12.887 1.00 95.19 359 ALA A O 1
ATOM 2691 N N . ILE A 1 360 ? 29.273 -10.243 12.913 1.00 94.50 360 ILE A N 1
ATOM 2692 C CA . ILE A 1 360 ? 27.884 -9.931 13.267 1.00 94.50 360 ILE A CA 1
ATOM 2693 C C . ILE A 1 360 ? 27.308 -9.057 12.153 1.00 94.50 360 ILE A C 1
ATOM 2695 O O . ILE A 1 360 ? 27.876 -8.014 11.833 1.00 94.50 360 ILE A O 1
ATOM 2699 N N . VAL A 1 361 ? 26.180 -9.461 11.574 1.00 96.44 361 VAL A N 1
ATOM 2700 C CA . VAL A 1 361 ? 25.497 -8.743 10.488 1.00 96.44 361 VAL A CA 1
ATOM 2701 C C . VAL A 1 361 ? 24.055 -8.396 10.883 1.00 96.44 361 VAL A C 1
ATOM 2703 O O . VAL A 1 361 ? 23.448 -9.108 11.697 1.00 96.44 361 VAL A O 1
ATOM 2706 N N . PRO A 1 362 ? 23.476 -7.309 10.346 1.00 95.12 362 PRO A N 1
ATOM 2707 C CA . PRO A 1 362 ? 22.083 -6.969 10.609 1.00 95.12 362 PRO A CA 1
ATOM 2708 C C . PRO A 1 362 ? 21.149 -7.970 9.920 1.00 95.12 362 PRO A C 1
ATOM 2710 O O . PRO A 1 362 ? 21.340 -8.321 8.760 1.00 95.12 362 PRO A O 1
ATOM 2713 N N . LEU A 1 363 ? 20.098 -8.399 10.617 1.00 94.31 363 LEU A N 1
ATOM 2714 C CA . LEU A 1 363 ? 19.014 -9.178 10.024 1.00 94.31 363 LEU A CA 1
ATOM 2715 C C . LEU A 1 363 ? 17.944 -8.197 9.528 1.00 94.31 363 LEU A C 1
ATOM 2717 O O . LEU A 1 363 ? 17.194 -7.649 10.342 1.00 94.31 363 LEU A O 1
ATOM 2721 N N . ARG A 1 364 ? 17.891 -7.928 8.218 1.00 89.25 364 ARG A N 1
ATOM 2722 C CA . ARG A 1 364 ? 16.996 -6.912 7.636 1.00 89.25 364 ARG A CA 1
ATOM 2723 C C . ARG A 1 364 ? 15.733 -7.515 7.017 1.00 89.25 364 ARG A C 1
ATOM 2725 O O . ARG A 1 364 ? 15.716 -8.648 6.546 1.00 89.25 364 ARG A O 1
ATOM 2732 N N . SER A 1 365 ? 14.668 -6.721 6.984 1.00 82.69 365 SER A N 1
ATOM 2733 C CA . SER A 1 365 ? 13.473 -6.952 6.173 1.00 82.69 365 SER A CA 1
ATOM 2734 C C . SER A 1 365 ? 13.104 -5.642 5.483 1.00 82.69 365 SER A C 1
ATOM 2736 O O . SER A 1 365 ? 12.659 -4.708 6.148 1.00 82.69 365 SER A O 1
ATOM 2738 N N . GLU A 1 366 ? 13.275 -5.581 4.161 1.00 72.06 366 GLU A N 1
ATOM 2739 C CA . GLU A 1 366 ? 13.124 -4.372 3.328 1.00 72.06 366 GLU A CA 1
ATOM 2740 C C . GLU A 1 366 ? 14.020 -3.206 3.789 1.00 72.06 366 GLU A C 1
ATOM 2742 O O . GLU A 1 366 ? 15.128 -3.049 3.286 1.00 72.06 366 GLU A O 1
ATOM 2747 N N . THR A 1 367 ? 13.564 -2.405 4.757 1.00 65.88 367 THR A N 1
ATOM 2748 C CA . THR A 1 367 ? 14.309 -1.277 5.348 1.00 65.88 367 THR A CA 1
ATOM 2749 C C . THR A 1 367 ? 14.356 -1.310 6.880 1.00 65.88 367 THR A C 1
ATOM 2751 O O . THR A 1 367 ? 14.892 -0.390 7.492 1.00 65.88 367 THR A O 1
ATOM 2754 N N . GLU A 1 368 ? 13.766 -2.321 7.524 1.00 83.94 368 GLU A N 1
ATOM 2755 C CA . GLU A 1 368 ? 13.728 -2.471 8.984 1.00 83.94 368 GLU A CA 1
ATOM 2756 C C . GLU A 1 368 ? 14.752 -3.525 9.427 1.00 83.94 368 GLU A C 1
ATOM 2758 O O . GLU A 1 368 ? 14.742 -4.656 8.935 1.00 83.94 368 GLU A O 1
ATOM 2763 N N . ILE A 1 369 ? 15.626 -3.181 10.377 1.00 89.25 369 ILE A N 1
ATOM 2764 C CA . ILE A 1 369 ? 16.460 -4.173 11.066 1.00 89.25 369 ILE A CA 1
ATOM 2765 C C . ILE A 1 369 ? 15.576 -4.851 12.110 1.00 89.25 369 ILE A C 1
ATOM 2767 O O . ILE A 1 369 ? 15.058 -4.199 13.013 1.00 89.25 369 ILE A O 1
ATOM 2771 N N . ILE A 1 370 ? 15.396 -6.163 11.979 1.00 90.94 370 ILE A N 1
ATOM 2772 C CA . ILE A 1 370 ? 14.545 -6.971 12.862 1.00 90.94 370 ILE A CA 1
ATOM 2773 C C . ILE A 1 370 ? 15.359 -7.824 13.849 1.00 90.94 370 ILE A C 1
ATOM 2775 O O . ILE A 1 370 ? 14.780 -8.523 14.682 1.00 90.94 370 ILE A O 1
ATOM 2779 N N . GLY A 1 371 ? 16.691 -7.786 13.762 1.00 92.19 371 GLY A N 1
ATOM 2780 C CA . GLY A 1 371 ? 17.589 -8.611 14.564 1.00 92.19 371 GLY A CA 1
ATOM 2781 C C . GLY A 1 371 ? 19.046 -8.550 14.104 1.00 92.19 371 GLY A C 1
ATOM 2782 O O . GLY A 1 371 ? 19.426 -7.680 13.321 1.00 92.19 371 GLY A O 1
ATOM 2783 N N . THR A 1 372 ? 19.850 -9.508 14.556 1.00 93.44 372 THR A N 1
ATOM 2784 C CA . THR A 1 372 ? 21.226 -9.746 14.095 1.00 93.44 372 THR A CA 1
ATOM 2785 C C . THR A 1 372 ? 21.482 -11.241 13.901 1.00 93.44 372 THR A C 1
ATOM 2787 O O . THR A 1 372 ? 20.960 -12.079 14.642 1.00 93.44 372 THR A O 1
ATOM 2790 N N . LEU A 1 373 ? 22.292 -11.571 12.895 1.00 95.69 373 LEU A N 1
ATOM 2791 C CA . LEU A 1 373 ? 22.858 -12.902 12.671 1.00 95.69 373 LEU A CA 1
ATOM 2792 C C . LEU A 1 373 ? 24.354 -12.820 12.981 1.00 95.69 373 LEU A C 1
ATOM 2794 O O . LEU A 1 373 ? 25.033 -11.914 12.498 1.00 95.69 373 LEU A O 1
ATOM 2798 N N . ALA A 1 374 ? 24.869 -13.739 13.790 1.00 93.12 374 ALA A N 1
ATOM 2799 C CA . ALA A 1 374 ? 26.272 -13.744 14.184 1.00 93.12 374 ALA A CA 1
ATOM 2800 C C . ALA A 1 374 ? 26.895 -15.128 14.047 1.00 93.12 374 ALA A C 1
ATOM 2802 O O . ALA A 1 374 ? 26.300 -16.124 14.458 1.00 93.12 374 ALA A O 1
ATOM 2803 N N . LEU A 1 375 ? 28.116 -15.159 13.520 1.00 95.00 375 LEU A N 1
ATOM 2804 C CA . LEU A 1 375 ? 28.967 -16.340 13.452 1.00 95.00 375 LEU A CA 1
ATOM 2805 C C . LEU A 1 375 ? 30.262 -16.096 14.220 1.00 95.00 375 LEU A C 1
ATOM 2807 O O . LEU A 1 375 ? 30.792 -14.984 14.224 1.00 95.00 375 LEU A O 1
ATOM 2811 N N . GLY A 1 376 ? 30.786 -17.147 14.838 1.00 92.19 376 GLY A N 1
ATOM 2812 C CA . GLY A 1 376 ? 32.051 -17.122 15.558 1.00 92.19 376 GLY A CA 1
ATOM 2813 C C . GLY A 1 376 ? 32.857 -18.388 15.311 1.00 92.19 376 GLY A C 1
ATOM 2814 O O . GLY A 1 376 ? 32.288 -19.462 15.110 1.00 92.19 376 GLY A O 1
ATOM 2815 N N . ARG A 1 377 ? 34.182 -18.246 15.346 1.00 92.44 377 ARG A N 1
ATOM 2816 C CA . ARG A 1 377 ? 35.124 -19.364 15.310 1.00 92.44 377 ARG A CA 1
ATOM 2817 C C . ARG A 1 377 ? 35.664 -19.697 16.692 1.00 92.44 377 ARG A C 1
ATOM 2819 O O . ARG A 1 377 ? 35.672 -18.847 17.592 1.00 92.44 377 ARG A O 1
ATOM 2826 N N . ASP A 1 378 ? 36.122 -20.930 16.867 1.00 87.50 378 ASP A N 1
ATOM 2827 C CA . ASP A 1 378 ? 36.830 -21.323 18.086 1.00 87.50 378 ASP A CA 1
ATOM 2828 C C . ASP A 1 378 ? 38.120 -20.516 18.294 1.00 87.50 378 ASP A C 1
ATOM 2830 O O . ASP A 1 378 ? 38.849 -20.179 17.360 1.00 87.50 378 ASP A O 1
ATOM 2834 N N . ARG A 1 379 ? 38.398 -20.170 19.552 1.00 81.62 379 ARG A N 1
ATOM 2835 C CA . ARG A 1 379 ? 39.570 -19.380 19.934 1.00 81.62 379 ARG A CA 1
ATOM 2836 C C . ARG A 1 379 ? 40.830 -20.249 19.966 1.00 81.62 379 ARG A C 1
ATOM 2838 O O . ARG A 1 379 ? 40.982 -21.087 20.848 1.00 81.62 379 ARG A O 1
ATOM 2845 N N . GLY A 1 380 ? 41.781 -19.978 19.075 1.00 77.75 380 GLY A N 1
ATOM 2846 C CA . GLY A 1 380 ? 43.086 -20.642 19.064 1.00 77.75 380 GLY A CA 1
ATOM 2847 C C . GLY A 1 380 ? 44.071 -20.017 18.068 1.00 77.75 380 GLY A C 1
ATOM 2848 O O . GLY A 1 380 ? 43.672 -19.172 17.269 1.00 77.75 380 GLY A O 1
ATOM 2849 N N . PRO A 1 381 ? 45.352 -20.431 18.073 1.00 66.44 381 PRO A N 1
ATOM 2850 C CA . PRO A 1 381 ? 46.385 -19.869 17.193 1.00 66.44 381 PRO A CA 1
ATOM 2851 C C . PRO A 1 381 ? 46.159 -20.153 15.696 1.00 66.44 381 PRO A C 1
ATOM 2853 O O . PRO A 1 381 ? 46.741 -19.476 14.856 1.00 66.44 381 PRO A O 1
ATOM 2856 N N . ALA A 1 382 ? 45.303 -21.122 15.353 1.00 71.19 382 ALA A N 1
ATOM 2857 C CA . ALA A 1 382 ? 44.892 -21.419 13.978 1.00 71.19 382 ALA A CA 1
ATOM 2858 C C . ALA A 1 382 ? 43.633 -20.645 13.520 1.00 71.19 382 ALA A C 1
ATOM 2860 O O . ALA A 1 382 ? 43.201 -20.789 12.375 1.00 71.19 382 ALA A O 1
ATOM 2861 N N . ALA A 1 383 ? 43.011 -19.845 14.394 1.00 77.56 383 ALA A N 1
ATOM 2862 C CA . ALA A 1 383 ? 41.743 -19.181 14.107 1.00 77.56 383 ALA A CA 1
ATOM 2863 C C . ALA A 1 383 ? 41.944 -17.949 13.208 1.00 77.56 383 ALA A C 1
ATOM 2865 O O . ALA A 1 383 ? 42.378 -16.891 13.662 1.00 77.56 383 ALA A O 1
ATOM 2866 N N . ARG A 1 384 ? 41.610 -18.075 11.918 1.00 88.00 384 ARG A N 1
ATOM 2867 C CA . ARG A 1 384 ? 41.699 -16.958 10.965 1.00 88.00 384 ARG A CA 1
ATOM 2868 C C . ARG A 1 384 ? 40.520 -15.972 11.105 1.00 88.00 384 ARG A C 1
ATOM 2870 O O . ARG A 1 384 ? 39.383 -16.426 11.296 1.00 88.00 384 ARG A O 1
ATOM 2877 N N . PRO A 1 385 ? 40.739 -14.657 10.910 1.00 87.75 385 PRO A N 1
ATOM 2878 C CA . PRO A 1 385 ? 39.662 -13.672 10.809 1.00 87.75 385 PRO A CA 1
ATOM 2879 C C . PRO A 1 385 ? 38.659 -13.965 9.682 1.00 87.75 385 PRO A C 1
ATOM 2881 O O . PRO A 1 385 ? 38.944 -14.714 8.739 1.00 87.75 385 PRO A O 1
ATOM 2884 N N . PHE A 1 386 ? 37.480 -13.346 9.769 1.00 91.56 386 PHE A N 1
ATOM 2885 C CA . PHE A 1 386 ? 36.515 -13.303 8.667 1.00 91.56 386 PHE A CA 1
ATOM 2886 C C . PHE A 1 386 ? 36.949 -12.260 7.630 1.00 91.56 386 PHE A C 1
ATOM 2888 O O . PHE A 1 386 ? 37.089 -11.075 7.946 1.00 91.56 386 PHE A O 1
ATOM 2895 N N . ALA A 1 387 ? 37.166 -12.703 6.395 1.00 87.12 387 ALA A N 1
ATOM 2896 C CA . ALA A 1 387 ? 37.519 -11.851 5.268 1.00 87.12 387 ALA A CA 1
ATOM 2897 C C . ALA A 1 387 ? 36.287 -11.110 4.720 1.00 87.12 387 ALA A C 1
ATOM 2899 O O . ALA A 1 387 ? 35.153 -11.566 4.857 1.00 87.12 387 ALA A O 1
ATOM 2900 N N . ASP A 1 388 ? 36.497 -9.983 4.045 1.00 83.62 388 ASP A N 1
ATOM 2901 C CA . ASP A 1 388 ? 35.396 -9.144 3.555 1.00 83.62 388 ASP A CA 1
ATOM 2902 C C . ASP A 1 388 ? 34.424 -9.857 2.580 1.00 83.62 388 ASP A C 1
ATOM 2904 O O . ASP A 1 388 ? 33.227 -9.573 2.649 1.00 83.62 388 ASP A O 1
ATOM 2908 N N . PRO A 1 389 ? 34.848 -10.811 1.715 1.00 81.81 389 PRO A N 1
ATOM 2909 C CA . PRO A 1 389 ? 33.912 -11.639 0.946 1.00 81.81 389 PRO A CA 1
ATOM 2910 C C . PRO A 1 389 ? 32.999 -12.509 1.827 1.00 81.81 389 PRO A C 1
ATOM 2912 O O . PRO A 1 389 ? 31.816 -12.642 1.530 1.00 81.81 389 PRO A O 1
ATOM 2915 N N . GLU A 1 390 ? 33.516 -13.052 2.935 1.00 90.19 390 GLU A N 1
ATOM 2916 C CA . GLU A 1 390 ? 32.732 -13.863 3.881 1.00 90.19 390 GLU A CA 1
ATOM 2917 C C . GLU A 1 390 ? 31.671 -13.015 4.593 1.00 90.19 390 GLU A C 1
ATOM 2919 O O . GLU A 1 390 ? 30.545 -13.470 4.784 1.00 90.19 390 GLU A O 1
ATOM 2924 N N . ILE A 1 391 ? 32.008 -11.766 4.936 1.00 91.81 391 ILE A N 1
ATOM 2925 C CA . ILE A 1 391 ? 31.066 -10.809 5.535 1.00 91.81 391 ILE A CA 1
ATOM 2926 C C . ILE A 1 391 ? 29.943 -10.473 4.545 1.00 91.81 391 ILE A C 1
ATOM 2928 O O . ILE A 1 391 ? 28.775 -10.552 4.916 1.00 91.81 391 ILE A O 1
ATOM 2932 N N . ARG A 1 392 ? 30.270 -10.181 3.276 1.00 87.81 392 ARG A N 1
ATOM 2933 C CA . ARG A 1 392 ? 29.259 -9.900 2.237 1.00 87.81 392 ARG A CA 1
ATOM 2934 C C . ARG A 1 392 ? 28.323 -11.087 1.992 1.00 87.81 392 ARG A C 1
ATOM 2936 O O . ARG A 1 392 ? 27.116 -10.893 1.850 1.00 87.81 392 ARG A O 1
ATOM 2943 N N . LEU A 1 393 ? 28.857 -12.311 1.981 1.00 89.00 393 LEU A N 1
ATOM 2944 C CA . LEU A 1 393 ? 28.041 -13.522 1.858 1.00 89.00 393 LEU A CA 1
ATOM 2945 C C . LEU A 1 393 ? 27.121 -13.699 3.081 1.00 89.00 393 LEU A C 1
ATOM 2947 O O . LEU A 1 393 ? 25.944 -14.023 2.920 1.00 89.00 393 LEU A O 1
ATOM 2951 N N . LEU A 1 394 ? 27.622 -13.420 4.292 1.00 94.19 394 LEU A N 1
ATOM 2952 C CA . LEU A 1 394 ? 26.838 -13.464 5.530 1.00 94.19 394 LEU A CA 1
ATOM 2953 C C . LEU A 1 394 ? 25.713 -12.414 5.557 1.00 94.19 394 LEU A C 1
ATOM 2955 O O . LEU A 1 394 ? 24.599 -12.739 5.968 1.00 94.19 394 LEU A O 1
ATOM 2959 N N . GLU A 1 395 ? 25.966 -11.189 5.083 1.00 92.62 395 GLU A N 1
ATOM 2960 C CA . GLU A 1 395 ? 24.939 -10.147 4.924 1.00 92.62 395 GLU A CA 1
ATOM 2961 C C . GLU A 1 395 ? 23.834 -10.587 3.952 1.00 92.62 395 GLU A C 1
ATOM 2963 O O . GLU A 1 395 ? 22.655 -10.510 4.293 1.00 92.62 395 GLU A O 1
ATOM 2968 N N . GLY A 1 396 ? 24.185 -11.135 2.782 1.00 90.50 396 GLY A N 1
ATOM 2969 C CA . GLY A 1 396 ? 23.189 -11.632 1.823 1.00 90.50 396 GLY A CA 1
ATOM 2970 C C . GLY A 1 396 ? 22.349 -12.797 2.368 1.00 90.50 396 GLY A C 1
ATOM 2971 O O . GLY A 1 396 ? 21.138 -12.859 2.143 1.00 90.50 396 GLY A O 1
ATOM 2972 N N . ILE A 1 397 ? 22.959 -13.692 3.154 1.00 93.00 397 ILE A N 1
ATOM 2973 C CA . ILE A 1 397 ? 22.245 -14.749 3.887 1.00 93.00 397 ILE A CA 1
ATOM 2974 C C . ILE A 1 397 ? 21.268 -14.136 4.903 1.00 93.00 397 ILE A C 1
ATOM 2976 O O . ILE A 1 397 ? 20.106 -14.549 4.962 1.00 93.00 397 ILE A O 1
ATOM 2980 N N . ALA A 1 398 ? 21.707 -13.135 5.672 1.00 93.50 398 ALA A N 1
ATOM 2981 C CA . ALA A 1 398 ? 20.882 -12.442 6.657 1.00 93.50 398 ALA A CA 1
ATOM 2982 C C . ALA A 1 398 ? 19.711 -11.660 6.037 1.00 93.50 398 ALA A C 1
ATOM 2984 O O . ALA A 1 398 ? 18.608 -11.730 6.577 1.00 93.50 398 ALA A O 1
ATOM 2985 N N . ASP A 1 399 ? 19.886 -10.986 4.900 1.00 90.75 399 ASP A N 1
ATOM 2986 C CA . ASP A 1 399 ? 18.807 -10.241 4.233 1.00 90.75 399 ASP A CA 1
ATOM 2987 C C . ASP A 1 399 ? 17.704 -11.186 3.695 1.00 90.75 399 ASP A C 1
ATOM 2989 O O . ASP A 1 399 ? 16.501 -10.936 3.861 1.00 90.75 399 ASP A O 1
ATOM 2993 N N . ILE A 1 400 ? 18.086 -12.340 3.126 1.00 90.69 400 ILE A N 1
ATOM 2994 C CA . ILE A 1 400 ? 17.136 -13.390 2.707 1.00 90.69 400 ILE A CA 1
ATOM 2995 C C . ILE A 1 400 ? 16.444 -14.007 3.934 1.00 90.69 400 ILE A C 1
ATOM 2997 O O . ILE A 1 400 ? 15.224 -14.210 3.937 1.00 90.69 400 ILE A O 1
ATOM 3001 N N . GLY A 1 401 ? 17.214 -14.289 4.988 1.00 90.31 401 GLY A N 1
ATOM 3002 C CA . GLY A 1 401 ? 16.722 -14.834 6.248 1.00 90.31 401 GLY A CA 1
ATOM 3003 C C . GLY A 1 401 ? 15.718 -13.918 6.943 1.00 90.31 401 GLY A C 1
ATOM 3004 O O . GLY A 1 401 ? 14.637 -14.366 7.323 1.00 90.31 401 GLY A O 1
ATOM 3005 N N . GLY A 1 402 ? 16.032 -12.629 7.066 1.00 90.44 402 GLY A N 1
ATOM 3006 C CA . GLY A 1 402 ? 15.188 -11.646 7.737 1.00 90.44 402 GLY A CA 1
ATOM 3007 C C . GLY A 1 402 ? 13.867 -11.412 7.010 1.00 90.44 402 GLY A C 1
ATOM 3008 O O . GLY A 1 402 ? 12.807 -11.412 7.642 1.00 90.44 402 GLY A O 1
ATOM 3009 N N . THR A 1 403 ? 13.903 -11.368 5.677 1.00 88.25 403 THR A N 1
ATOM 3010 C CA . THR A 1 403 ? 12.699 -11.356 4.832 1.00 88.25 403 THR A CA 1
ATOM 3011 C C . THR A 1 403 ? 11.821 -12.594 5.083 1.00 88.25 403 THR A C 1
ATOM 3013 O O . THR A 1 403 ? 10.602 -12.479 5.240 1.00 88.25 403 THR A O 1
ATOM 3016 N N . ALA A 1 404 ? 12.418 -13.789 5.185 1.00 88.94 404 ALA A N 1
ATOM 3017 C CA . ALA A 1 404 ? 11.682 -15.021 5.475 1.00 88.94 404 ALA A CA 1
ATOM 3018 C C . ALA A 1 404 ? 11.077 -15.031 6.895 1.00 88.94 404 ALA A C 1
ATOM 3020 O O . ALA A 1 404 ? 9.898 -15.362 7.052 1.00 88.94 404 ALA A O 1
ATOM 3021 N N . VAL A 1 405 ? 11.840 -14.616 7.916 1.00 88.50 405 VAL A N 1
ATOM 3022 C CA . VAL A 1 405 ? 11.368 -14.496 9.310 1.00 88.50 405 VAL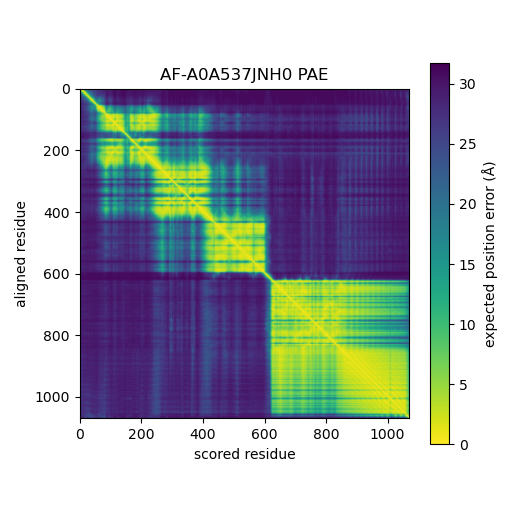 A CA 1
ATOM 3023 C C . VAL A 1 405 ? 10.199 -13.511 9.407 1.00 88.50 405 VAL A C 1
ATOM 3025 O O . VAL A 1 405 ? 9.179 -13.827 10.026 1.00 88.50 405 VAL A O 1
ATOM 3028 N N . ARG A 1 406 ? 10.293 -12.339 8.760 1.00 84.44 406 ARG A N 1
ATOM 3029 C CA . ARG A 1 406 ? 9.202 -11.353 8.743 1.00 84.44 406 ARG A CA 1
ATOM 3030 C C . ARG A 1 406 ? 7.963 -11.895 8.035 1.00 84.44 406 ARG A C 1
ATOM 3032 O O . ARG A 1 406 ? 6.871 -11.741 8.579 1.00 84.44 406 ARG A O 1
ATOM 3039 N N . ARG A 1 407 ? 8.112 -12.577 6.891 1.00 85.19 407 ARG A N 1
ATOM 3040 C CA . ARG A 1 407 ? 7.000 -13.233 6.176 1.00 85.19 407 ARG A CA 1
ATOM 3041 C C . ARG A 1 407 ? 6.258 -14.226 7.073 1.00 85.19 407 ARG A C 1
ATOM 3043 O O . ARG A 1 407 ? 5.037 -14.149 7.171 1.00 85.19 407 ARG A O 1
ATOM 3050 N N . ALA A 1 408 ? 6.977 -15.124 7.748 1.00 82.12 408 ALA A N 1
ATOM 3051 C CA . ALA A 1 408 ? 6.369 -16.116 8.638 1.00 82.12 408 ALA A CA 1
ATOM 3052 C C . ALA A 1 408 ? 5.654 -15.458 9.834 1.00 82.12 408 ALA A C 1
ATOM 3054 O O . ALA A 1 408 ? 4.526 -15.822 10.160 1.00 82.12 408 ALA A O 1
ATOM 3055 N N . LYS A 1 409 ? 6.249 -14.417 10.432 1.00 79.62 409 LYS A N 1
ATOM 3056 C CA . LYS A 1 409 ? 5.629 -13.659 11.532 1.00 79.62 409 LYS A CA 1
ATOM 3057 C C . LYS A 1 409 ? 4.384 -12.872 11.090 1.00 79.62 409 LYS A C 1
ATOM 3059 O O . LYS A 1 409 ? 3.416 -12.786 11.840 1.00 79.62 409 LYS A O 1
ATOM 3064 N N . LEU A 1 410 ? 4.373 -12.330 9.868 1.00 77.00 410 LEU A N 1
ATOM 3065 C CA . LEU A 1 410 ? 3.188 -11.696 9.275 1.00 77.00 410 LEU A CA 1
ATOM 3066 C C . LEU A 1 410 ? 2.072 -12.712 8.998 1.00 77.00 410 LEU A C 1
ATOM 3068 O O . LEU A 1 410 ? 0.914 -12.416 9.280 1.00 77.00 410 LEU A O 1
ATOM 3072 N N . PHE A 1 411 ? 2.410 -13.907 8.507 1.00 74.88 411 PHE A N 1
ATOM 3073 C CA . PHE A 1 411 ? 1.443 -14.988 8.300 1.00 74.88 411 PHE A CA 1
ATOM 3074 C C . PHE A 1 411 ? 0.799 -15.431 9.624 1.00 74.88 411 PHE A C 1
ATOM 3076 O O . PHE A 1 411 ? -0.423 -15.473 9.731 1.00 74.88 411 PHE A O 1
ATOM 3083 N N . GLN A 1 412 ? 1.601 -15.635 10.671 1.00 69.94 412 GLN A N 1
ATOM 3084 C CA . GLN A 1 412 ? 1.108 -15.977 12.009 1.00 69.94 412 GLN A CA 1
ATOM 3085 C C . GLN A 1 412 ? 0.221 -14.867 12.613 1.00 69.94 412 GLN A C 1
ATOM 3087 O O . GLN A 1 412 ? -0.819 -15.143 13.210 1.00 69.94 412 GLN A O 1
ATOM 3092 N N . ASN A 1 413 ? 0.573 -13.592 12.407 1.00 74.38 413 ASN A N 1
ATOM 3093 C CA . ASN A 1 413 ? -0.276 -12.459 12.794 1.00 74.38 413 ASN A CA 1
ATOM 3094 C C . ASN A 1 413 ? -1.604 -12.419 12.016 1.00 74.38 413 ASN A C 1
ATOM 3096 O O . ASN A 1 413 ? -2.628 -12.018 12.574 1.00 74.38 413 ASN A O 1
ATOM 3100 N N . LEU A 1 414 ? -1.604 -12.831 10.746 1.00 69.75 414 LEU A N 1
ATOM 3101 C CA . LEU A 1 414 ? -2.807 -12.923 9.924 1.00 69.75 414 LEU A CA 1
ATOM 3102 C C . LEU A 1 414 ? -3.727 -14.056 10.407 1.00 69.75 414 LEU A C 1
ATOM 3104 O O . LEU A 1 414 ? -4.923 -13.823 10.557 1.00 69.75 414 LEU A O 1
ATOM 3108 N N . GLU A 1 415 ? -3.195 -15.235 10.742 1.00 65.06 415 GLU A N 1
ATOM 3109 C CA . GLU A 1 415 ? -3.987 -16.322 11.342 1.00 65.06 415 GLU A CA 1
ATOM 3110 C C . GLU A 1 415 ? -4.587 -15.919 12.699 1.00 65.06 415 GLU A C 1
ATOM 3112 O O . GLU A 1 415 ? -5.783 -16.111 12.930 1.00 65.06 415 GLU A O 1
ATOM 3117 N N . ASN A 1 416 ? -3.811 -15.237 13.549 1.00 67.19 416 ASN A N 1
ATOM 3118 C CA . ASN A 1 416 ? -4.322 -14.635 14.785 1.00 67.19 416 ASN A CA 1
ATOM 3119 C C . ASN A 1 416 ? -5.429 -13.595 14.521 1.00 67.19 416 ASN A C 1
ATOM 3121 O O . ASN A 1 416 ? -6.393 -13.510 15.281 1.00 67.19 416 ASN A O 1
ATOM 3125 N N . SER A 1 417 ? -5.332 -12.823 13.435 1.00 69.38 417 SER A N 1
ATOM 3126 C CA . SER A 1 417 ? -6.357 -11.841 13.053 1.00 69.38 417 SER A CA 1
ATOM 3127 C C . SER A 1 417 ? -7.641 -12.512 12.551 1.00 69.38 417 SER A C 1
ATOM 3129 O O . SER A 1 417 ? -8.734 -12.086 12.924 1.00 69.38 417 SER A O 1
ATOM 3131 N N . TYR A 1 418 ? -7.532 -13.601 11.780 1.00 63.94 418 TYR A N 1
ATOM 3132 C CA . TYR A 1 418 ? -8.680 -14.428 11.390 1.00 63.94 418 TYR A CA 1
ATOM 3133 C C . TYR A 1 418 ? -9.382 -15.036 12.611 1.00 63.94 418 TYR A C 1
ATOM 3135 O O . TYR A 1 418 ? -10.608 -14.968 12.699 1.00 63.94 418 TYR A O 1
ATOM 3143 N N . LEU A 1 419 ? -8.624 -15.547 13.589 1.00 64.06 419 LEU A N 1
ATOM 3144 C CA . LEU A 1 419 ? -9.165 -16.032 14.865 1.00 64.06 419 LEU A CA 1
ATOM 3145 C C . LEU A 1 419 ? -9.967 -14.947 15.601 1.00 64.06 419 LEU A C 1
ATOM 3147 O O . LEU A 1 419 ? -11.082 -15.212 16.049 1.00 64.06 419 LEU A O 1
ATOM 3151 N N . GLN A 1 420 ? -9.452 -13.714 15.686 1.00 68.25 420 GLN A N 1
ATOM 3152 C CA . GLN A 1 420 ? -10.183 -12.600 16.306 1.00 68.25 420 GLN A CA 1
ATOM 3153 C C . GLN A 1 420 ? -11.438 -12.195 15.516 1.00 68.25 420 GLN A C 1
ATOM 3155 O O . GLN A 1 420 ? -12.450 -11.846 16.122 1.00 68.25 420 GLN A O 1
ATOM 3160 N N . MET A 1 421 ? -11.420 -12.282 14.183 1.00 70.56 421 MET A N 1
ATOM 3161 C CA . MET A 1 421 ? -12.602 -12.017 13.355 1.00 70.56 421 MET A CA 1
ATOM 3162 C C . MET A 1 421 ? -13.697 -13.074 13.568 1.00 70.56 421 MET A C 1
ATOM 3164 O O . MET A 1 421 ? -14.857 -12.714 13.761 1.00 70.56 421 MET A O 1
ATOM 3168 N N . VAL A 1 422 ? -13.334 -14.362 13.615 1.00 67.50 422 VAL A N 1
ATOM 3169 C CA . VAL A 1 422 ? -14.259 -15.466 13.934 1.00 67.50 422 VAL A CA 1
ATOM 3170 C C . VAL A 1 422 ? -14.849 -15.298 15.338 1.00 67.50 422 VAL A C 1
ATOM 3172 O O . VAL A 1 422 ? -16.064 -15.386 15.503 1.00 67.50 422 VAL A O 1
ATOM 3175 N N . LEU A 1 423 ? -14.024 -14.961 16.335 1.00 63.81 423 LEU A N 1
ATOM 3176 C CA . LEU A 1 423 ? -14.492 -14.642 17.690 1.00 63.81 423 LEU A CA 1
ATOM 3177 C C . LEU A 1 423 ? -15.420 -13.414 17.717 1.00 63.81 423 LEU A C 1
ATOM 3179 O O . LEU A 1 423 ? -16.396 -13.397 18.462 1.00 63.81 423 LEU A O 1
ATOM 3183 N N . SER A 1 424 ? -15.169 -12.395 16.890 1.00 70.88 424 SER A N 1
ATOM 3184 C CA . SER A 1 424 ? -16.042 -11.219 16.783 1.00 70.88 424 SER A CA 1
ATOM 3185 C C . SER A 1 424 ? -17.407 -11.554 16.171 1.00 70.88 424 SER A C 1
ATOM 3187 O O . SER A 1 424 ? -18.426 -11.019 16.617 1.00 70.88 424 SER A O 1
ATOM 3189 N N . LEU A 1 425 ? -17.448 -12.441 15.171 1.00 70.25 425 LEU A N 1
ATOM 3190 C CA . LEU A 1 425 ? -18.693 -12.953 14.589 1.00 70.25 425 LEU A CA 1
ATOM 3191 C C . LEU A 1 425 ? -19.473 -13.788 15.612 1.00 70.25 425 LEU A C 1
ATOM 3193 O O . LEU A 1 425 ? -20.656 -13.521 15.823 1.00 70.25 425 LEU A O 1
ATOM 3197 N N . ALA A 1 426 ? -18.799 -14.703 16.318 1.00 66.75 426 ALA A N 1
ATOM 3198 C CA . ALA A 1 426 ? -19.386 -15.483 17.407 1.00 66.75 426 ALA A CA 1
ATOM 3199 C C . ALA A 1 426 ? -19.990 -14.580 18.498 1.00 66.75 426 ALA A C 1
ATOM 3201 O O . ALA A 1 426 ? -21.152 -14.731 18.856 1.00 66.75 426 ALA A O 1
ATOM 3202 N N . ARG A 1 427 ? -19.262 -13.546 18.944 1.00 66.38 427 ARG A N 1
ATOM 3203 C CA . ARG A 1 427 ? -19.763 -12.553 19.917 1.00 66.38 427 ARG A CA 1
ATOM 3204 C C . ARG A 1 427 ? -20.956 -11.741 19.414 1.00 66.38 427 ARG A C 1
ATOM 3206 O O . ARG A 1 427 ? -21.805 -11.350 20.208 1.00 66.38 427 ARG A O 1
ATOM 3213 N N . THR A 1 428 ? -21.020 -11.460 18.115 1.00 69.81 428 THR A N 1
ATOM 3214 C CA . THR A 1 428 ? -22.137 -10.717 17.509 1.00 69.81 428 THR A CA 1
ATOM 3215 C C . THR A 1 428 ? -23.392 -11.588 17.419 1.00 69.81 428 THR A C 1
ATOM 3217 O O . THR A 1 428 ? -24.498 -11.103 17.657 1.00 69.81 428 THR A O 1
ATOM 3220 N N . MET A 1 429 ? -23.219 -12.881 17.144 1.00 70.56 429 MET A N 1
ATOM 3221 C CA . MET A 1 429 ? -24.273 -13.891 17.205 1.00 70.56 429 MET A CA 1
ATOM 3222 C C . MET A 1 429 ? -24.785 -14.077 18.647 1.00 70.56 429 MET A C 1
ATOM 3224 O O . MET A 1 429 ? -25.977 -13.877 18.890 1.00 70.56 429 MET A O 1
ATOM 3228 N N . ASP A 1 430 ? -23.873 -14.308 19.604 1.00 69.31 430 ASP A N 1
ATOM 3229 C CA . ASP A 1 430 ? -24.134 -14.424 21.052 1.00 69.31 430 ASP A CA 1
ATOM 3230 C C . ASP A 1 430 ? -24.877 -13.200 21.633 1.00 69.31 430 ASP A C 1
ATOM 3232 O O . ASP A 1 430 ? -25.493 -13.313 22.694 1.00 69.31 430 ASP A O 1
ATOM 3236 N N . ALA A 1 431 ? -24.796 -12.035 20.973 1.00 64.50 431 ALA A N 1
ATOM 3237 C CA . ALA A 1 431 ? -25.462 -10.789 21.359 1.00 64.50 431 ALA A CA 1
ATOM 3238 C C . ALA A 1 431 ? -26.821 -10.546 20.665 1.00 64.50 431 ALA A C 1
ATOM 3240 O O . ALA A 1 431 ? -27.579 -9.679 21.111 1.00 64.50 431 ALA A O 1
ATOM 3241 N N . ARG A 1 432 ? -27.143 -11.266 19.577 1.00 65.56 432 ARG A N 1
ATOM 3242 C CA . ARG A 1 432 ? -28.462 -11.195 18.913 1.00 65.56 432 ARG A CA 1
ATOM 3243 C C . ARG A 1 432 ? -29.489 -12.094 19.606 1.00 65.56 432 ARG A C 1
ATOM 3245 O O . ARG A 1 432 ? -30.658 -11.699 19.696 1.00 65.56 432 ARG A O 1
ATOM 3252 N N . ASP A 1 433 ? -29.047 -13.256 20.083 1.00 64.88 433 ASP A N 1
ATOM 3253 C CA . ASP A 1 433 ? -29.785 -14.145 20.984 1.00 64.88 433 ASP A CA 1
ATOM 3254 C C . ASP A 1 433 ? -29.664 -13.599 22.428 1.00 64.88 433 ASP A C 1
ATOM 3256 O O . ASP A 1 433 ? -28.599 -13.179 22.879 1.00 64.88 433 ASP A O 1
ATOM 3260 N N . HIS A 1 434 ? -30.787 -13.491 23.145 1.00 53.28 434 HIS A N 1
ATOM 3261 C CA . HIS A 1 434 ? -30.860 -12.740 24.408 1.00 53.28 434 HIS A CA 1
ATOM 3262 C C . HIS A 1 434 ? -30.225 -13.462 25.611 1.00 53.28 434 HIS A C 1
ATOM 3264 O O . HIS A 1 434 ? -30.190 -12.892 26.705 1.00 53.28 434 HIS A O 1
ATOM 3270 N N . TYR A 1 435 ? -29.724 -14.687 25.428 1.00 54.50 435 TYR A N 1
ATOM 3271 C CA . TYR A 1 435 ? -29.323 -15.580 26.524 1.00 54.50 435 TYR A CA 1
ATOM 3272 C C . TYR A 1 435 ? -27.846 -16.004 26.505 1.00 54.50 435 TYR A C 1
ATOM 3274 O O . TYR A 1 435 ? -27.388 -16.660 27.438 1.00 54.50 435 TYR A O 1
ATOM 3282 N N . THR A 1 436 ? -27.089 -15.621 25.477 1.00 57.56 436 THR A N 1
ATOM 3283 C CA . THR A 1 436 ? -25.868 -16.336 25.060 1.00 57.56 436 THR A CA 1
ATOM 3284 C C . THR A 1 436 ? -24.548 -15.586 25.240 1.00 57.56 436 THR A C 1
ATOM 3286 O O . THR A 1 436 ? -23.532 -16.075 24.777 1.00 57.56 436 THR A O 1
ATOM 3289 N N . SER A 1 437 ? -24.484 -14.440 25.926 1.00 55.50 437 SER A N 1
ATOM 3290 C CA . SER A 1 437 ? -23.224 -13.671 26.047 1.00 55.50 437 SER A CA 1
ATOM 3291 C C . SER A 1 437 ? -22.044 -14.509 26.592 1.00 55.50 437 SER A C 1
ATOM 3293 O O . SER A 1 437 ? -22.005 -14.879 27.772 1.00 55.50 437 SER A O 1
ATOM 3295 N N . GLY A 1 438 ? -21.084 -14.835 25.715 1.00 63.84 438 GLY A N 1
ATOM 3296 C CA . GLY A 1 438 ? -19.916 -15.668 26.020 1.00 63.84 438 GLY A CA 1
ATOM 3297 C C . GLY A 1 438 ? -20.224 -17.163 26.178 1.00 63.84 438 GLY A C 1
ATOM 3298 O O . GLY A 1 438 ? -19.425 -17.879 26.781 1.00 63.84 438 GLY A O 1
ATOM 3299 N N . HIS A 1 439 ? -21.386 -17.635 25.718 1.00 78.56 439 HIS A N 1
ATOM 3300 C CA . HIS A 1 439 ? -21.804 -19.047 25.707 1.00 78.56 439 HIS A CA 1
ATOM 3301 C C . HIS A 1 439 ? -20.937 -19.850 24.744 1.00 78.56 439 HIS A C 1
ATOM 3303 O O . HIS A 1 439 ? -20.284 -20.813 25.153 1.00 78.56 439 HIS A O 1
ATOM 3309 N N . SER A 1 440 ? -20.834 -19.374 23.503 1.00 82.75 440 SER A N 1
ATOM 3310 C CA . SER A 1 440 ? -20.088 -20.039 22.434 1.00 82.75 440 SER A CA 1
ATOM 3311 C C . SER A 1 440 ? -18.592 -20.155 22.762 1.00 82.75 440 SER A C 1
ATOM 3313 O O . SER A 1 440 ? -17.970 -21.182 22.493 1.00 82.75 440 SER A O 1
ATOM 3315 N N . GLU A 1 441 ? -18.012 -19.163 23.453 1.00 81.25 441 GLU A N 1
ATOM 3316 C CA . GLU A 1 441 ? -16.627 -19.236 23.950 1.00 81.25 441 GLU A CA 1
ATOM 3317 C C . GLU A 1 441 ? -16.427 -20.308 25.037 1.00 81.25 441 GLU A C 1
ATOM 3319 O O . GLU A 1 441 ? -15.405 -20.998 25.027 1.00 81.25 441 GLU A O 1
ATOM 3324 N N . ARG A 1 442 ? -17.389 -20.490 25.958 1.00 85.31 442 ARG A N 1
ATOM 3325 C CA . ARG A 1 442 ? -17.313 -21.538 26.998 1.00 85.31 442 ARG A CA 1
ATOM 3326 C C . ARG A 1 442 ? -17.400 -22.934 26.390 1.00 85.31 442 ARG A C 1
ATOM 3328 O O . ARG A 1 442 ? -16.584 -23.789 26.732 1.00 85.31 442 ARG A O 1
ATOM 3335 N N . ILE A 1 443 ? -18.345 -23.142 25.471 1.00 89.25 443 ILE A N 1
ATOM 3336 C CA . ILE A 1 443 ? -18.502 -24.413 24.752 1.00 89.25 443 ILE A CA 1
ATOM 3337 C C . ILE A 1 443 ? -17.240 -24.726 23.950 1.00 89.25 443 ILE A C 1
ATOM 3339 O O . ILE A 1 443 ? -16.770 -25.857 24.004 1.00 89.25 443 ILE A O 1
ATOM 3343 N N . ALA A 1 444 ? -16.642 -23.742 23.273 1.00 89.25 444 ALA A N 1
ATOM 3344 C CA . ALA A 1 444 ? -15.422 -23.949 22.494 1.00 89.25 444 ALA A CA 1
ATOM 3345 C C . ALA A 1 444 ? -14.224 -24.410 23.334 1.00 89.25 444 ALA A C 1
ATOM 3347 O O . ALA A 1 444 ? -13.479 -25.283 22.892 1.00 89.25 444 ALA A O 1
ATOM 3348 N N . VAL A 1 445 ? -14.066 -23.887 24.556 1.00 88.50 445 VAL A N 1
ATOM 3349 C CA . VAL A 1 445 ? -13.042 -24.376 25.496 1.00 88.50 445 VAL A CA 1
ATOM 3350 C C . VAL A 1 445 ? -13.331 -25.820 25.912 1.00 88.50 445 VAL A C 1
ATOM 3352 O O . VAL A 1 445 ? -12.444 -26.663 25.822 1.00 88.50 445 VAL A O 1
ATOM 3355 N N . TRP A 1 446 ? -14.563 -26.143 26.315 1.00 93.12 446 TRP A N 1
ATOM 3356 C CA . TRP A 1 446 ? -14.897 -27.505 26.755 1.00 93.12 446 TRP A CA 1
ATOM 3357 C C . TRP A 1 446 ? -14.840 -28.529 25.609 1.00 93.12 446 TRP A C 1
ATOM 3359 O O . TRP A 1 446 ? -14.446 -29.672 25.828 1.00 93.12 446 TRP A O 1
ATOM 3369 N N . ALA A 1 447 ? -15.197 -28.129 24.385 1.00 94.25 447 ALA A N 1
ATOM 3370 C CA . ALA A 1 447 ? -15.100 -28.963 23.191 1.00 94.25 447 ALA A CA 1
ATOM 3371 C C . ALA A 1 447 ? -13.639 -29.284 22.840 1.00 94.25 447 ALA A C 1
ATOM 3373 O O . ALA A 1 447 ? -13.330 -30.430 22.517 1.00 94.25 447 ALA A O 1
ATOM 3374 N N . GLU A 1 448 ? -12.733 -28.307 22.960 1.00 93.81 448 GLU A N 1
ATOM 3375 C CA . GLU A 1 448 ? -11.290 -28.522 22.813 1.00 93.81 448 GLU A CA 1
ATOM 3376 C C . GLU A 1 448 ? -10.741 -29.476 23.887 1.00 93.81 448 GLU A C 1
ATOM 3378 O O . GLU A 1 448 ? -10.031 -30.425 23.550 1.00 93.81 448 GLU A O 1
ATOM 3383 N N . GLU A 1 449 ? -11.091 -29.272 25.163 1.00 93.25 449 GLU A N 1
ATOM 3384 C CA . GLU A 1 449 ? -10.660 -30.156 26.256 1.00 93.25 449 GLU A CA 1
ATOM 3385 C C . GLU A 1 449 ? -11.088 -31.619 26.003 1.00 93.25 449 GLU A C 1
ATOM 3387 O O . GLU A 1 449 ? -10.302 -32.544 26.218 1.00 93.25 449 GLU A O 1
ATOM 3392 N N . VAL A 1 450 ? -12.308 -31.839 25.491 1.00 95.12 450 VAL A N 1
ATOM 3393 C CA . VAL A 1 450 ? -12.817 -33.173 25.121 1.00 95.12 450 VAL A CA 1
ATOM 3394 C C . VAL A 1 450 ? -12.125 -33.737 23.881 1.00 95.12 450 VAL A C 1
ATOM 3396 O O . VAL A 1 450 ? -11.733 -34.902 23.900 1.00 95.12 450 VAL A O 1
ATOM 3399 N N . ALA A 1 451 ? -11.937 -32.945 22.823 1.00 94.88 451 ALA A N 1
ATOM 3400 C CA . ALA A 1 451 ? -11.271 -33.392 21.597 1.00 94.88 451 ALA A CA 1
ATOM 3401 C C . ALA A 1 451 ? -9.831 -33.863 21.872 1.00 94.88 451 ALA A C 1
ATOM 3403 O O . ALA A 1 451 ? -9.420 -34.927 21.403 1.00 94.88 451 ALA A O 1
ATOM 3404 N N . ARG A 1 452 ? -9.097 -33.127 22.719 1.00 93.38 452 ARG A N 1
ATOM 3405 C CA . ARG A 1 452 ? -7.763 -33.517 23.203 1.00 93.38 452 ARG A CA 1
ATOM 3406 C C . ARG A 1 452 ? -7.812 -34.796 24.047 1.00 93.38 452 ARG A C 1
ATOM 3408 O O . ARG A 1 452 ? -6.991 -35.686 23.847 1.00 93.38 452 ARG A O 1
ATOM 3415 N N . ALA A 1 453 ? -8.797 -34.938 24.939 1.00 91.19 453 ALA A N 1
ATOM 3416 C CA . ALA A 1 453 ? -8.988 -36.150 25.748 1.00 91.19 453 ALA A CA 1
ATOM 3417 C C . ALA A 1 453 ? -9.409 -37.398 24.938 1.00 91.19 453 ALA A C 1
ATOM 3419 O O . ALA A 1 453 ? -9.294 -38.518 25.441 1.00 91.19 453 ALA A O 1
ATOM 3420 N N . LEU A 1 454 ? -9.885 -37.210 23.702 1.00 92.31 454 LEU A N 1
ATOM 3421 C CA . LEU A 1 454 ? -10.191 -38.260 22.724 1.00 92.31 454 LEU A CA 1
ATOM 3422 C C . LEU A 1 454 ? -9.038 -38.525 21.733 1.00 92.31 454 LEU A C 1
ATOM 3424 O O . LEU A 1 454 ? -9.174 -39.388 20.873 1.00 92.31 454 LEU A O 1
ATOM 3428 N N . GLY A 1 455 ? -7.906 -37.819 21.848 1.00 91.12 455 GLY A N 1
ATOM 3429 C CA . GLY A 1 455 ? -6.718 -38.051 21.016 1.00 91.12 455 GLY A CA 1
ATOM 3430 C C . GLY A 1 455 ? -6.764 -37.434 19.613 1.00 91.12 455 GLY A C 1
ATOM 3431 O O . GLY A 1 455 ? -6.070 -37.918 18.723 1.00 91.12 455 GLY A O 1
ATOM 3432 N N . CYS A 1 456 ? -7.566 -36.386 19.395 1.00 92.38 456 CYS A N 1
ATOM 3433 C CA . CYS A 1 456 ? -7.576 -35.648 18.126 1.00 92.38 456 CYS A CA 1
ATOM 3434 C C . CYS A 1 456 ? -6.254 -34.889 17.895 1.00 92.38 456 CYS A C 1
ATOM 3436 O O . CYS A 1 456 ? -5.660 -34.379 18.847 1.00 92.38 456 CYS A O 1
ATOM 3438 N N . ASP A 1 457 ? -5.832 -34.751 16.633 1.00 87.00 457 ASP A N 1
ATOM 3439 C CA . ASP A 1 457 ? -4.711 -33.877 16.260 1.00 87.00 457 ASP A CA 1
ATOM 3440 C C . ASP A 1 457 ? -5.074 -32.378 16.353 1.00 87.00 457 ASP A C 1
ATOM 3442 O O . ASP A 1 457 ? -6.244 -32.007 16.462 1.00 87.00 457 ASP A O 1
ATOM 3446 N N . GLU A 1 458 ? -4.071 -31.493 16.314 1.00 81.81 458 GLU A N 1
ATOM 3447 C CA . GLU A 1 458 ? -4.286 -30.041 16.451 1.00 81.81 458 GLU A CA 1
ATOM 3448 C C . GLU A 1 458 ? -5.175 -29.444 15.348 1.00 81.81 458 GLU A C 1
ATOM 3450 O O . GLU A 1 458 ? -5.880 -28.467 15.601 1.00 81.81 458 GLU A O 1
ATOM 3455 N N . ALA A 1 459 ? -5.185 -30.015 14.137 1.00 78.69 459 ALA A N 1
ATOM 3456 C CA . ALA A 1 459 ? -6.028 -29.519 13.051 1.00 78.69 459 ALA A CA 1
ATOM 3457 C C . ALA A 1 459 ? -7.504 -29.843 13.333 1.00 78.69 459 ALA A C 1
ATOM 3459 O O . ALA A 1 459 ? -8.352 -28.949 13.292 1.00 78.69 459 ALA A O 1
ATOM 3460 N N . ALA A 1 460 ? -7.796 -31.086 13.720 1.00 87.25 460 ALA A N 1
ATOM 3461 C CA . ALA A 1 460 ? -9.124 -31.517 14.138 1.00 87.25 460 ALA A CA 1
ATOM 3462 C C . ALA A 1 460 ? -9.598 -30.777 15.403 1.00 87.25 460 ALA A C 1
ATOM 3464 O O . ALA A 1 460 ? -10.737 -30.312 15.450 1.00 87.25 460 ALA A O 1
ATOM 3465 N N . VAL A 1 461 ? -8.732 -30.591 16.407 1.00 89.38 461 VAL A N 1
ATOM 3466 C CA . VAL A 1 461 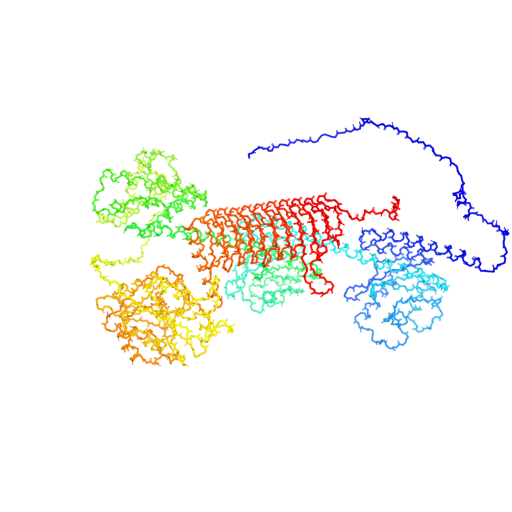? -9.041 -29.784 17.604 1.00 89.38 461 VAL A CA 1
ATOM 3467 C C . VAL A 1 461 ? -9.403 -28.346 17.215 1.00 89.38 461 VAL A C 1
ATOM 3469 O O . VAL A 1 461 ? -10.387 -27.800 17.723 1.00 89.38 461 VAL A O 1
ATOM 3472 N N . GLN A 1 462 ? -8.662 -27.737 16.284 1.00 85.31 462 GLN A N 1
ATOM 3473 C CA . GLN A 1 462 ? -8.919 -26.373 15.828 1.00 85.31 462 GLN A CA 1
ATOM 3474 C C . GLN A 1 462 ? -10.238 -26.249 15.045 1.00 85.31 462 GLN A C 1
ATOM 3476 O O . GLN A 1 462 ? -10.969 -25.276 15.263 1.00 85.31 462 GLN A O 1
ATOM 3481 N N . GLU A 1 463 ? -10.580 -27.226 14.195 1.00 89.88 463 GLU A N 1
ATOM 3482 C CA . GLU A 1 463 ? -11.882 -27.288 13.511 1.00 89.88 463 GLU A CA 1
ATOM 3483 C C . GLU A 1 463 ? -13.044 -27.471 14.496 1.00 89.88 463 GLU A C 1
ATOM 3485 O O . GLU A 1 463 ? -14.052 -26.773 14.388 1.00 89.88 463 GLU A O 1
ATOM 3490 N N . ILE A 1 464 ? -12.902 -28.347 15.497 1.00 94.12 464 ILE A N 1
ATOM 3491 C CA . ILE A 1 464 ? -13.917 -28.573 16.542 1.00 94.12 464 ILE A CA 1
ATOM 3492 C C . ILE A 1 464 ? -14.133 -27.302 17.371 1.00 94.12 464 ILE A C 1
ATOM 3494 O O . ILE A 1 464 ? -15.277 -26.913 17.623 1.00 94.12 464 ILE A O 1
ATOM 3498 N N . ARG A 1 465 ? -13.052 -26.601 17.733 1.00 91.38 465 ARG A N 1
ATOM 3499 C CA . ARG A 1 465 ? -13.107 -25.312 18.434 1.00 91.38 465 ARG A CA 1
ATOM 3500 C C . ARG A 1 465 ? -13.824 -24.239 17.603 1.00 91.38 465 ARG A C 1
ATOM 3502 O O . ARG A 1 465 ? -14.609 -23.473 18.156 1.00 91.38 465 ARG A O 1
ATOM 3509 N N . TRP A 1 466 ? -13.588 -24.176 16.290 1.00 88.88 466 TRP A N 1
ATOM 3510 C CA . TRP A 1 466 ? -14.312 -23.263 15.393 1.00 88.88 466 TRP A CA 1
ATOM 3511 C C . TRP A 1 466 ? -15.778 -23.663 15.211 1.00 88.88 466 TRP A C 1
ATOM 3513 O O . TRP A 1 466 ? -16.640 -22.788 15.243 1.00 88.88 466 TRP A O 1
ATOM 3523 N N . GLY A 1 467 ? -16.075 -24.962 15.113 1.00 91.12 467 GLY A N 1
ATOM 3524 C CA . GLY A 1 467 ? -17.442 -25.482 15.078 1.00 91.12 467 GLY A CA 1
ATOM 3525 C C . GLY A 1 467 ? -18.224 -25.067 16.320 1.00 91.12 467 GLY A C 1
ATOM 3526 O O . GLY A 1 467 ? -19.318 -24.529 16.203 1.00 91.12 467 GLY A O 1
ATOM 3527 N N . ALA A 1 468 ? -17.632 -25.210 17.506 1.00 90.94 468 ALA A N 1
ATOM 3528 C CA . ALA A 1 468 ? -18.231 -24.774 18.764 1.00 90.94 468 ALA A CA 1
ATOM 3529 C C . ALA A 1 468 ? -18.470 -23.252 18.836 1.00 90.94 468 ALA A C 1
ATOM 3531 O O . ALA A 1 468 ? -19.515 -22.827 19.322 1.00 90.94 468 ALA A O 1
ATOM 3532 N N . LEU A 1 469 ? -17.553 -22.423 18.321 1.00 87.94 469 LEU A N 1
ATOM 3533 C CA . LEU A 1 469 ? -17.743 -20.964 18.263 1.00 87.94 469 LEU A CA 1
ATOM 3534 C C . LEU A 1 469 ? -18.856 -20.526 17.295 1.00 87.94 469 LEU A C 1
ATOM 3536 O O . LEU A 1 469 ? -19.372 -19.419 17.433 1.00 87.94 469 LEU A O 1
ATOM 3540 N N . LEU A 1 470 ? -19.186 -21.353 16.299 1.00 89.00 470 LEU A N 1
ATOM 3541 C CA . LEU A 1 470 ? -20.050 -20.986 15.173 1.00 89.00 470 LEU A CA 1
ATOM 3542 C C . LEU A 1 470 ? -21.313 -21.856 15.039 1.00 89.00 470 LEU A C 1
ATOM 3544 O O . LEU A 1 470 ? -22.076 -21.642 14.104 1.00 89.00 470 LEU A O 1
ATOM 3548 N N . HIS A 1 471 ? -21.563 -22.802 15.951 1.00 90.69 471 HIS A N 1
ATOM 3549 C CA . HIS A 1 471 ? -22.658 -23.783 15.850 1.00 90.69 471 HIS A CA 1
ATOM 3550 C C . HIS A 1 471 ? -24.043 -23.156 15.644 1.00 90.69 471 HIS A C 1
ATOM 3552 O O . HIS A 1 471 ? -24.832 -23.631 14.830 1.00 90.69 471 HIS A O 1
ATOM 3558 N N . ASP A 1 472 ? -24.294 -22.031 16.305 1.00 88.88 472 ASP A N 1
ATOM 3559 C CA . ASP A 1 472 ? -25.556 -21.303 16.244 1.00 88.88 472 ASP A CA 1
ATOM 3560 C C . ASP A 1 472 ? -25.620 -20.249 15.112 1.00 88.88 472 ASP A C 1
ATOM 3562 O O . ASP A 1 472 ? -26.619 -19.538 14.996 1.00 88.88 472 ASP A O 1
ATOM 3566 N N . ILE A 1 473 ? -24.600 -20.121 14.242 1.00 87.62 473 ILE A N 1
ATOM 3567 C CA . ILE A 1 473 ? -24.493 -19.004 13.272 1.00 87.62 473 ILE A CA 1
ATOM 3568 C C . ILE A 1 473 ? -25.709 -18.898 12.341 1.00 87.62 473 ILE A C 1
ATOM 3570 O O . ILE A 1 473 ? -26.144 -17.795 12.008 1.00 87.62 473 ILE A O 1
ATOM 3574 N N . GLY A 1 474 ? -26.321 -20.027 11.978 1.00 86.94 474 GLY A N 1
ATOM 3575 C CA . GLY A 1 474 ? -27.515 -20.049 11.138 1.00 86.94 474 GLY A CA 1
ATOM 3576 C C . GLY A 1 474 ? -28.799 -19.570 11.822 1.00 86.94 474 GLY A C 1
ATOM 3577 O O . GLY A 1 474 ? -29.767 -19.272 11.121 1.00 86.94 474 GLY A O 1
ATOM 3578 N N . LYS A 1 475 ? -28.816 -19.365 13.154 1.00 87.31 475 LYS A N 1
ATOM 3579 C CA . LYS A 1 475 ? -29.908 -18.637 13.836 1.00 87.31 475 LYS A CA 1
ATOM 3580 C C . LYS A 1 475 ? -30.073 -17.218 13.283 1.00 87.31 475 LYS A C 1
ATOM 3582 O O . LYS A 1 475 ? -31.142 -16.632 13.422 1.00 87.31 475 LYS A O 1
ATOM 3587 N N . ILE A 1 476 ? -29.056 -16.671 12.606 1.00 82.69 476 ILE A N 1
ATOM 3588 C CA . ILE A 1 476 ? -29.151 -15.395 11.888 1.00 82.69 476 ILE A CA 1
ATOM 3589 C C . ILE A 1 476 ? -30.284 -15.399 10.843 1.00 82.69 476 ILE A C 1
ATOM 3591 O O . ILE A 1 476 ? -30.911 -14.354 10.650 1.00 82.69 476 ILE A O 1
ATOM 3595 N N . GLY A 1 477 ? -30.567 -16.542 10.210 1.00 81.81 477 GLY A N 1
ATOM 3596 C CA . GLY A 1 477 ? -31.657 -16.692 9.240 1.00 81.81 477 GLY A CA 1
ATOM 3597 C C . GLY A 1 477 ? -33.041 -16.935 9.854 1.00 81.81 477 GLY A C 1
ATOM 3598 O O . GLY A 1 477 ? -34.034 -16.880 9.135 1.00 81.81 477 GLY A O 1
ATOM 3599 N N . VAL A 1 478 ? -33.138 -17.165 11.169 1.00 85.56 478 VAL A N 1
ATOM 3600 C CA . VAL A 1 478 ? -34.425 -17.354 11.856 1.00 85.56 478 VAL A CA 1
ATOM 3601 C C . VAL A 1 478 ? -35.068 -15.980 12.133 1.00 85.56 478 VAL A C 1
ATOM 3603 O O . VAL A 1 478 ? -34.384 -15.075 12.625 1.00 85.56 478 VAL A O 1
ATOM 3606 N N . PRO A 1 479 ? -36.372 -15.782 11.842 1.00 85.88 479 PRO A N 1
ATOM 3607 C CA . PRO A 1 479 ? -37.072 -14.534 12.142 1.00 85.88 479 PRO A CA 1
ATOM 3608 C C . PRO A 1 479 ? -37.045 -14.173 13.634 1.00 85.88 479 PRO A C 1
ATOM 3610 O O . PRO A 1 479 ? -37.292 -15.021 14.492 1.00 85.88 479 PRO A O 1
ATOM 3613 N N . ASP A 1 480 ? -36.824 -12.891 13.947 1.00 80.19 480 ASP A N 1
ATOM 3614 C CA . ASP A 1 480 ? -36.753 -12.387 15.330 1.00 80.19 480 ASP A CA 1
ATOM 3615 C C . ASP A 1 480 ? -38.041 -12.664 16.139 1.00 80.19 480 ASP A C 1
ATOM 3617 O O . ASP A 1 480 ? -37.972 -12.818 17.357 1.00 80.19 480 ASP A O 1
ATOM 3621 N N . GLU A 1 481 ? -39.201 -12.758 15.478 1.00 82.44 481 GLU A N 1
ATOM 3622 C CA . GLU A 1 481 ? -40.502 -13.077 16.095 1.00 82.44 481 GLU A CA 1
ATOM 3623 C C . GLU A 1 481 ? -40.565 -14.511 16.642 1.00 82.44 481 GLU A C 1
ATOM 3625 O O . GLU A 1 481 ? -41.177 -14.742 17.683 1.00 82.44 481 GLU A O 1
ATOM 3630 N N . ILE A 1 482 ? -39.875 -15.448 15.983 1.00 83.44 482 ILE A N 1
ATOM 3631 C CA . ILE A 1 482 ? -39.727 -16.845 16.412 1.00 83.44 482 ILE A CA 1
ATOM 3632 C C . ILE A 1 482 ? -38.591 -16.937 17.439 1.00 83.44 482 ILE A C 1
ATOM 3634 O O . ILE A 1 482 ? -38.767 -17.480 18.527 1.00 83.44 482 ILE A O 1
ATOM 3638 N N . LEU A 1 483 ? -37.430 -16.348 17.127 1.00 78.69 483 LEU A N 1
ATOM 3639 C CA . LEU A 1 483 ? -36.220 -16.436 17.952 1.00 78.69 483 LEU A CA 1
ATOM 3640 C C . LEU A 1 483 ? -36.378 -15.785 19.341 1.00 78.69 483 LEU A C 1
ATOM 3642 O O . LEU A 1 483 ? -35.730 -16.215 20.293 1.00 78.69 483 LEU A O 1
ATOM 3646 N N . ARG A 1 484 ? -37.229 -14.757 19.479 1.00 76.00 484 ARG A N 1
ATOM 3647 C CA . ARG A 1 484 ? -37.456 -14.022 20.741 1.00 76.00 484 ARG A CA 1
ATOM 3648 C C . ARG A 1 484 ? -38.834 -14.262 21.368 1.00 76.00 484 ARG A C 1
ATOM 3650 O O . ARG A 1 484 ? -39.245 -13.486 22.235 1.00 76.00 484 ARG A O 1
ATOM 3657 N N . LYS A 1 485 ? -39.565 -15.297 20.944 1.00 78.81 485 LYS A N 1
ATOM 3658 C CA . LYS A 1 485 ? -40.917 -15.577 21.449 1.00 78.81 485 LYS A CA 1
ATOM 3659 C C . LYS A 1 485 ? -40.890 -15.926 22.954 1.00 78.81 485 LYS A C 1
ATOM 3661 O O . LYS A 1 485 ? -40.139 -16.812 23.355 1.00 78.81 485 LYS A O 1
ATOM 3666 N N . PRO A 1 486 ? -41.709 -15.277 23.809 1.00 66.38 486 PRO A N 1
ATOM 3667 C CA . PRO A 1 486 ? -41.762 -15.550 25.253 1.00 66.38 486 PRO A CA 1
ATOM 3668 C C . PRO A 1 486 ? -42.702 -16.713 25.635 1.00 66.38 486 PRO A C 1
ATOM 3670 O O . PRO A 1 486 ? -42.929 -16.974 26.814 1.00 66.38 486 PRO A O 1
ATOM 3673 N N . SER A 1 487 ? -43.297 -17.393 24.658 1.00 74.31 487 SER A N 1
ATOM 3674 C CA . SER A 1 487 ? -44.126 -18.588 24.838 1.00 74.31 487 SER A CA 1
ATOM 3675 C C . SER A 1 487 ? -43.549 -19.751 24.029 1.00 74.31 487 SER A C 1
ATOM 3677 O O . SER A 1 487 ? -42.642 -19.558 23.221 1.00 74.31 487 SER A O 1
ATOM 3679 N N . GLN A 1 488 ? -44.034 -20.974 24.270 1.00 78.81 488 GLN A N 1
ATOM 3680 C CA . GLN A 1 488 ? -43.580 -22.144 23.513 1.00 78.81 488 GLN A CA 1
ATOM 3681 C C . GLN A 1 488 ? -43.820 -21.953 22.007 1.00 78.81 488 GLN A C 1
ATOM 3683 O O . GLN A 1 488 ? -44.829 -21.371 21.597 1.00 78.81 488 GLN A O 1
ATOM 3688 N N . LEU A 1 489 ? -42.872 -22.445 21.205 1.00 84.62 489 LEU A N 1
ATOM 3689 C CA . LEU A 1 489 ? -42.978 -22.448 19.750 1.00 84.62 489 LEU A CA 1
ATOM 3690 C C . LEU A 1 489 ? -44.069 -23.434 19.307 1.00 84.62 489 LEU A C 1
ATOM 3692 O O . LEU A 1 489 ? -44.162 -24.530 19.865 1.00 84.62 489 LEU A O 1
ATOM 3696 N N . THR A 1 490 ? -44.865 -23.061 18.306 1.00 88.25 490 THR A N 1
ATOM 3697 C CA . THR A 1 490 ? -45.768 -23.994 17.609 1.00 88.25 490 THR A CA 1
ATOM 3698 C C . THR A 1 490 ? -44.959 -24.953 16.728 1.00 88.25 490 THR A C 1
ATOM 3700 O O . THR A 1 490 ? -43.757 -24.754 16.529 1.00 88.25 490 THR A O 1
ATOM 3703 N N . GLU A 1 491 ? -45.571 -26.011 16.185 1.00 86.12 491 GLU A N 1
ATOM 3704 C CA . GLU A 1 491 ? -44.822 -26.919 15.301 1.00 86.12 491 GLU A CA 1
ATOM 3705 C C . GLU A 1 491 ? -44.448 -26.258 13.963 1.00 86.12 491 GLU A C 1
ATOM 3707 O O . GLU A 1 491 ? -43.372 -26.535 13.435 1.00 86.12 491 GLU A O 1
ATOM 3712 N N . GLU A 1 492 ? -45.239 -25.306 13.451 1.00 84.38 492 GLU A N 1
ATOM 3713 C CA . GLU A 1 492 ? -44.858 -24.508 12.275 1.00 84.38 492 GLU A CA 1
ATOM 3714 C C . GLU A 1 492 ? -43.614 -23.647 12.560 1.00 84.38 492 GLU A C 1
ATOM 3716 O O . GLU A 1 492 ? -42.697 -23.562 11.741 1.00 84.38 492 GLU A O 1
ATOM 3721 N N . GLU A 1 493 ? -43.537 -23.049 13.751 1.00 87.94 493 GLU A N 1
ATOM 3722 C CA . GLU A 1 493 ? -42.376 -22.272 14.196 1.00 87.94 493 GLU A CA 1
ATOM 3723 C C . GLU A 1 493 ? -41.145 -23.161 14.445 1.00 87.94 493 GLU A C 1
ATOM 3725 O O . GLU A 1 493 ? -40.014 -22.763 14.146 1.00 87.94 493 GLU A O 1
ATOM 3730 N N . TRP A 1 494 ? -41.345 -24.391 14.931 1.00 87.56 494 TRP A N 1
ATOM 3731 C CA . TRP A 1 494 ? -40.281 -25.388 15.067 1.00 87.56 494 TRP A CA 1
ATOM 3732 C C . TRP A 1 494 ? -39.714 -25.850 13.724 1.00 87.56 494 TRP A C 1
ATOM 3734 O O . TRP A 1 494 ? -38.509 -26.097 13.650 1.00 87.56 494 TRP A O 1
ATOM 3744 N N . VAL A 1 495 ? -40.525 -25.941 12.664 1.00 87.31 495 VAL A N 1
ATOM 3745 C CA . VAL A 1 495 ? -40.029 -26.233 11.307 1.00 87.31 495 VAL A CA 1
ATOM 3746 C C . VAL A 1 495 ? -39.032 -25.162 10.857 1.00 87.31 495 VAL A C 1
ATOM 3748 O O . VAL A 1 495 ? -37.958 -25.513 10.372 1.00 87.31 495 VAL A O 1
ATOM 3751 N N . VAL A 1 496 ? -39.325 -23.877 11.092 1.00 87.88 496 VAL A N 1
ATOM 3752 C CA . VAL A 1 496 ? -38.397 -22.774 10.777 1.00 87.88 496 VAL A CA 1
ATOM 3753 C C . VAL A 1 496 ? -37.157 -22.819 11.677 1.00 87.88 496 VAL A C 1
ATOM 3755 O O . VAL A 1 496 ? -36.034 -22.717 11.187 1.00 87.88 496 VAL A O 1
ATOM 3758 N N . MET A 1 497 ? -37.323 -23.040 12.986 1.00 87.31 497 MET A N 1
ATOM 3759 C CA . MET A 1 497 ? -36.195 -23.136 13.923 1.00 87.31 497 MET A CA 1
ATOM 3760 C C . MET A 1 497 ? -35.221 -24.272 13.556 1.00 87.31 497 MET A C 1
ATOM 3762 O O . MET A 1 497 ? -34.009 -24.101 13.680 1.00 87.31 497 MET A O 1
ATOM 3766 N N . ARG A 1 498 ? -35.713 -25.416 13.057 1.00 92.06 498 ARG A N 1
ATOM 3767 C CA . ARG A 1 498 ? -34.877 -26.564 12.649 1.00 92.06 498 ARG A CA 1
ATOM 3768 C C . ARG A 1 498 ? -34.036 -26.314 11.385 1.00 92.06 498 ARG A C 1
ATOM 3770 O O . ARG A 1 498 ? -33.181 -27.138 11.080 1.00 92.06 498 ARG A O 1
ATOM 3777 N N . GLN A 1 499 ? -34.213 -25.191 10.679 1.00 91.50 499 GLN A N 1
ATOM 3778 C CA . GLN A 1 499 ? -33.391 -24.834 9.510 1.00 91.50 499 GLN A CA 1
ATOM 3779 C C . GLN A 1 499 ? -32.022 -24.233 9.873 1.00 91.50 499 GLN A C 1
ATOM 3781 O O . GLN A 1 499 ? -31.129 -24.211 9.025 1.00 91.50 499 GLN A O 1
ATOM 3786 N N . HIS A 1 500 ? -31.811 -23.778 11.116 1.00 92.00 500 HIS A N 1
ATOM 3787 C CA . HIS A 1 500 ? -30.567 -23.095 11.494 1.00 92.00 500 HIS A CA 1
ATOM 3788 C C . HIS A 1 500 ? -29.264 -23.893 11.246 1.00 92.00 500 HIS A C 1
ATOM 3790 O O . HIS A 1 500 ? -28.280 -23.247 10.892 1.00 92.00 500 HIS A O 1
ATOM 3796 N N . PRO A 1 501 ? -29.186 -25.240 11.338 1.00 93.38 501 PRO A N 1
ATOM 3797 C CA . PRO A 1 501 ? -27.939 -25.945 11.029 1.00 93.38 501 PRO A CA 1
ATOM 3798 C C . PRO A 1 501 ? -27.609 -25.916 9.528 1.00 93.38 501 PRO A C 1
ATOM 3800 O O . PRO A 1 501 ? -26.444 -25.805 9.157 1.00 93.38 501 PRO A O 1
ATOM 3803 N N . VAL A 1 502 ? -28.634 -25.947 8.665 1.00 93.69 502 VAL A N 1
ATOM 3804 C CA . VAL A 1 502 ? -28.489 -25.870 7.199 1.00 93.69 502 VAL A CA 1
ATOM 3805 C C . VAL A 1 502 ? -28.070 -24.462 6.778 1.00 93.69 502 VAL A C 1
ATOM 3807 O O . VAL A 1 502 ? -27.081 -24.300 6.074 1.00 93.69 502 VAL A O 1
ATOM 3810 N N . ILE A 1 503 ? -28.740 -23.432 7.301 1.00 90.31 503 ILE A N 1
ATOM 3811 C CA . ILE A 1 503 ? -28.363 -22.026 7.071 1.00 90.31 503 ILE A CA 1
ATOM 3812 C C . ILE A 1 503 ? -26.940 -21.760 7.598 1.00 90.31 503 ILE A C 1
ATOM 3814 O O . ILE A 1 503 ? -26.169 -21.011 6.999 1.00 90.31 503 ILE A O 1
ATOM 3818 N N . GLY A 1 504 ? -26.566 -22.390 8.718 1.00 90.06 504 GLY A N 1
ATOM 3819 C CA . GLY A 1 504 ? -25.222 -22.301 9.282 1.00 90.06 504 GLY A CA 1
ATOM 3820 C C . GLY A 1 504 ? -24.154 -22.920 8.379 1.00 90.06 504 GLY A C 1
ATOM 3821 O O . GLY A 1 504 ? -23.089 -22.329 8.207 1.00 90.06 504 GLY A O 1
ATOM 3822 N N . GLU A 1 505 ? -24.451 -24.059 7.750 1.00 93.19 505 GLU A N 1
ATOM 3823 C CA . GLU A 1 505 ? -23.601 -24.635 6.708 1.00 93.19 505 GLU A CA 1
ATOM 3824 C C . GLU A 1 505 ? -23.481 -23.703 5.499 1.00 93.19 505 GLU A C 1
ATOM 3826 O O . GLU A 1 505 ? -22.361 -23.405 5.100 1.00 93.19 505 GLU A O 1
ATOM 3831 N N . GLU A 1 506 ? -24.588 -23.198 4.948 1.00 89.56 506 GLU A N 1
ATOM 3832 C CA . GLU A 1 506 ? -24.589 -22.323 3.762 1.00 89.56 506 GLU A CA 1
ATOM 3833 C C . GLU A 1 506 ? -23.724 -21.065 3.957 1.00 89.56 506 GLU A C 1
ATOM 3835 O O . GLU A 1 506 ? -22.949 -20.692 3.072 1.00 89.56 506 GLU A O 1
ATOM 3840 N N . ILE A 1 507 ? -23.793 -20.443 5.140 1.00 86.69 507 ILE A N 1
ATOM 3841 C CA . ILE A 1 507 ? -22.961 -19.287 5.509 1.00 86.69 507 ILE A CA 1
ATOM 3842 C C . ILE A 1 507 ? -21.464 -19.652 5.505 1.00 86.69 507 ILE A C 1
ATOM 3844 O O . ILE A 1 507 ? -20.631 -18.886 5.007 1.00 86.69 507 ILE A O 1
ATOM 3848 N N . LEU A 1 508 ? -21.107 -20.819 6.050 1.00 86.88 508 LEU A N 1
ATOM 3849 C CA . LEU A 1 508 ? -19.716 -21.244 6.246 1.00 86.88 508 LEU A CA 1
ATOM 3850 C C . LEU A 1 508 ? -19.101 -21.925 5.012 1.00 86.88 508 LEU A C 1
ATOM 3852 O O . LEU A 1 508 ? -17.899 -21.804 4.782 1.00 86.88 508 LEU A O 1
ATOM 3856 N N . ALA A 1 509 ? -19.909 -22.580 4.177 1.00 81.75 509 ALA A N 1
ATOM 3857 C CA . ALA A 1 509 ? -19.488 -23.259 2.951 1.00 81.75 509 ALA A CA 1
ATOM 3858 C C . ALA A 1 509 ? -18.966 -22.297 1.867 1.00 81.75 509 ALA A C 1
ATOM 3860 O O . ALA A 1 509 ? -18.312 -22.732 0.920 1.00 81.75 509 ALA A O 1
ATOM 3861 N N . SER A 1 510 ? -19.189 -20.988 2.029 1.00 73.94 510 SER A N 1
ATOM 3862 C CA . SER A 1 510 ? -18.657 -19.924 1.165 1.00 73.94 510 SER A CA 1
ATOM 3863 C C . SER A 1 510 ? -17.122 -19.852 1.100 1.00 73.94 510 SER A C 1
ATOM 3865 O O . SER A 1 510 ? -16.583 -19.176 0.225 1.00 73.94 510 SER A O 1
ATOM 3867 N N . THR A 1 511 ? -16.404 -20.521 2.013 1.00 71.56 511 THR A N 1
ATOM 3868 C CA . THR A 1 511 ? -14.935 -20.497 2.098 1.00 71.56 511 THR A CA 1
ATOM 3869 C C . THR A 1 511 ? -14.361 -21.905 2.262 1.00 71.56 511 THR A C 1
ATOM 3871 O O . THR A 1 511 ? -14.698 -22.612 3.209 1.00 71.56 511 THR A O 1
ATOM 3874 N N . ASP A 1 512 ? -13.405 -22.297 1.413 1.00 73.31 512 ASP A N 1
ATOM 3875 C CA . ASP A 1 512 ? -12.830 -23.655 1.422 1.00 73.31 512 ASP A CA 1
ATOM 3876 C C . ASP A 1 512 ? -12.229 -24.082 2.772 1.00 73.31 512 ASP A C 1
ATOM 3878 O O . ASP A 1 512 ? -12.409 -25.225 3.191 1.00 73.31 512 ASP A O 1
ATOM 3882 N N . ARG A 1 513 ? -11.582 -23.157 3.497 1.00 75.12 513 ARG A N 1
ATOM 3883 C CA . ARG A 1 513 ? -10.993 -23.415 4.828 1.00 75.12 513 ARG A CA 1
ATOM 3884 C C . ARG A 1 513 ? -12.038 -23.647 5.935 1.00 75.12 513 ARG A C 1
ATOM 3886 O O . ARG A 1 513 ? -11.662 -24.001 7.045 1.00 75.12 513 ARG A O 1
ATOM 3893 N N . MET A 1 514 ? -13.329 -23.463 5.652 1.00 84.94 514 MET A N 1
ATOM 3894 C CA . MET A 1 514 ? -14.425 -23.655 6.609 1.00 84.94 514 MET A CA 1
ATOM 3895 C C . MET A 1 514 ? -15.274 -24.903 6.333 1.00 84.94 514 MET A C 1
ATOM 3897 O O . MET A 1 514 ? -16.196 -25.163 7.095 1.00 84.94 514 MET A O 1
ATOM 3901 N N . ARG A 1 515 ? -14.975 -25.725 5.312 1.00 86.44 515 ARG A N 1
ATOM 3902 C CA . ARG A 1 515 ? -15.790 -26.917 4.978 1.00 86.44 515 ARG A CA 1
ATOM 3903 C C . ARG A 1 515 ? -15.913 -27.930 6.132 1.00 86.44 515 ARG A C 1
ATOM 3905 O O . ARG A 1 515 ? -17.010 -28.423 6.383 1.00 86.44 515 ARG A O 1
ATOM 3912 N N . GLY A 1 516 ? -14.823 -28.220 6.850 1.00 88.44 516 GLY A N 1
ATOM 3913 C CA . GLY A 1 516 ? -14.845 -29.114 8.021 1.00 88.44 516 GLY A CA 1
ATOM 3914 C C . GLY A 1 516 ? -15.715 -28.560 9.155 1.00 88.44 516 GLY A C 1
ATOM 3915 O O . GLY A 1 516 ? -16.587 -29.250 9.684 1.00 88.44 516 GLY A O 1
ATOM 3916 N N . VAL A 1 517 ? -15.573 -27.259 9.427 1.00 92.12 517 VAL A N 1
ATOM 3917 C CA . VAL A 1 517 ? -16.394 -26.506 10.388 1.00 92.12 517 VAL A CA 1
ATOM 3918 C C . VAL A 1 517 ? -17.870 -26.505 9.987 1.00 92.12 517 VAL A C 1
ATOM 3920 O O . VAL A 1 517 ? -18.718 -26.832 10.810 1.00 92.12 517 VAL A O 1
ATOM 3923 N N . ALA A 1 518 ? -18.189 -26.206 8.727 1.00 91.81 518 ALA A N 1
ATOM 3924 C CA . ALA A 1 518 ? -19.549 -26.196 8.192 1.00 91.81 518 ALA A CA 1
ATOM 3925 C C . ALA A 1 518 ? -20.230 -27.563 8.370 1.00 91.81 518 ALA A C 1
ATOM 3927 O O . ALA A 1 518 ? -21.368 -27.632 8.830 1.00 91.81 518 ALA A O 1
ATOM 3928 N N . ARG A 1 519 ? -19.494 -28.662 8.138 1.00 93.81 519 ARG A N 1
ATOM 3929 C CA . ARG A 1 519 ? -19.975 -30.025 8.400 1.00 93.81 519 ARG A CA 1
ATOM 3930 C C . ARG A 1 519 ? -20.219 -30.289 9.891 1.00 93.81 519 ARG A C 1
ATOM 3932 O O . ARG A 1 519 ? -21.153 -31.012 10.221 1.00 93.81 519 ARG A O 1
ATOM 3939 N N . ILE A 1 520 ? -19.427 -29.726 10.804 1.00 95.44 520 ILE A N 1
ATOM 3940 C CA . ILE A 1 520 ? -19.699 -29.814 12.252 1.00 95.44 520 ILE A CA 1
ATOM 3941 C C . ILE A 1 520 ? -20.968 -29.024 12.606 1.00 95.44 520 ILE A C 1
ATOM 3943 O O . ILE A 1 520 ? -21.838 -29.550 13.297 1.00 95.44 520 ILE A O 1
ATOM 3947 N N . VAL A 1 521 ? -21.105 -27.801 12.085 1.00 94.00 521 VAL A N 1
ATOM 3948 C CA . VAL A 1 521 ? -22.258 -26.917 12.319 1.00 94.00 521 VAL A CA 1
ATOM 3949 C C . VAL A 1 521 ? -23.558 -27.511 11.768 1.00 94.00 521 VAL A C 1
ATOM 3951 O O . VAL A 1 521 ? -24.565 -27.478 12.471 1.00 94.00 521 VAL A O 1
ATOM 3954 N N . ARG A 1 522 ? -23.550 -28.144 10.587 1.00 95.75 522 ARG A N 1
ATOM 3955 C CA . ARG A 1 522 ? -24.742 -28.799 10.019 1.00 95.75 522 ARG A CA 1
ATOM 3956 C C . ARG A 1 522 ? -25.326 -29.879 10.934 1.00 95.75 522 ARG A C 1
ATOM 3958 O O . ARG A 1 522 ? -26.537 -29.963 11.086 1.00 95.75 522 ARG A O 1
ATOM 3965 N N . HIS A 1 523 ? -24.475 -30.701 11.546 1.00 96.56 523 HIS A N 1
ATOM 3966 C CA . HIS A 1 523 ? -24.906 -31.925 12.232 1.00 96.56 523 HIS A CA 1
ATOM 3967 C C . HIS A 1 523 ? -24.935 -31.806 13.766 1.00 96.56 523 HIS A C 1
ATOM 3969 O O . HIS A 1 523 ? -25.167 -32.802 14.446 1.00 96.56 523 HIS A O 1
ATOM 3975 N N . HIS A 1 524 ? -24.695 -30.626 14.350 1.00 94.19 524 HIS A N 1
ATOM 3976 C CA . HIS A 1 524 ? -24.591 -30.476 15.812 1.00 94.19 524 HIS A CA 1
ATOM 3977 C C . HIS A 1 524 ? -25.906 -30.737 16.583 1.00 94.19 524 HIS A C 1
ATOM 3979 O O . HIS A 1 524 ? -25.872 -30.917 17.799 1.00 94.19 524 HIS A O 1
ATOM 3985 N N . GLN A 1 525 ? -27.045 -30.778 15.881 1.00 94.00 525 GLN A N 1
ATOM 3986 C CA . GLN A 1 525 ? -28.373 -31.125 16.411 1.00 94.00 525 GLN A CA 1
ATOM 3987 C C . GLN A 1 525 ? -28.773 -32.590 16.132 1.00 94.00 525 GLN A C 1
ATOM 3989 O O . GLN A 1 525 ? -29.890 -33.014 16.459 1.00 94.00 525 GLN A O 1
ATOM 3994 N N . GLU A 1 526 ? -27.869 -33.388 15.553 1.00 94.94 526 GLU A N 1
ATOM 3995 C CA . GLU A 1 526 ? -28.078 -34.824 15.395 1.00 94.94 526 GLU A CA 1
ATOM 3996 C C . GLU A 1 526 ? -28.041 -35.556 16.740 1.00 94.94 526 GLU A C 1
ATOM 3998 O O . GLU A 1 526 ? -27.396 -35.134 17.702 1.00 94.94 526 GLU A O 1
ATOM 4003 N N . LYS A 1 527 ? -28.747 -36.687 16.813 1.00 94.44 527 LYS A N 1
ATOM 4004 C CA . LYS A 1 527 ? -28.824 -37.519 18.020 1.00 94.44 527 LYS A CA 1
ATOM 4005 C C . LYS A 1 527 ? -28.293 -38.902 17.718 1.00 94.44 527 LYS A C 1
ATOM 4007 O O . LYS A 1 527 ? -28.625 -39.469 16.684 1.00 94.44 527 LYS A O 1
ATOM 4012 N N . TRP A 1 528 ? -27.550 -39.482 18.657 1.00 93.12 528 TRP A N 1
ATOM 4013 C CA . TRP A 1 528 ? -26.877 -40.774 18.482 1.00 93.12 528 TRP A CA 1
ATOM 4014 C C . TRP A 1 528 ? -27.786 -41.907 17.960 1.00 93.12 528 TRP A C 1
ATOM 4016 O O . TRP A 1 528 ? -27.331 -42.766 17.205 1.00 93.12 528 TRP A O 1
ATOM 4026 N N . ASN A 1 529 ? -29.076 -41.899 18.313 1.00 92.06 529 ASN A N 1
ATOM 4027 C CA . ASN A 1 529 ? -30.082 -42.865 17.860 1.00 92.06 529 ASN A CA 1
ATOM 4028 C C . ASN A 1 529 ? -30.762 -42.563 16.501 1.00 92.06 529 ASN A C 1
ATOM 4030 O O . ASN A 1 529 ? -31.640 -43.330 16.113 1.00 92.06 529 ASN A O 1
ATOM 4034 N N . GLY A 1 530 ? -30.410 -41.480 15.799 1.00 91.25 530 GLY A N 1
ATOM 4035 C CA . GLY A 1 530 ? -31.036 -41.064 14.532 1.00 91.25 530 GLY A CA 1
ATOM 4036 C C . GLY A 1 530 ? -32.336 -40.252 14.674 1.00 91.25 530 GLY A C 1
ATOM 4037 O O . GLY A 1 530 ? -33.024 -40.009 13.688 1.00 91.25 530 GLY A O 1
ATOM 4038 N N . THR A 1 531 ? -32.707 -39.806 15.883 1.00 91.12 531 THR A N 1
ATOM 4039 C CA . THR A 1 531 ? -33.903 -38.949 16.116 1.00 91.12 531 THR A CA 1
ATOM 4040 C C . THR A 1 531 ? -33.596 -37.440 16.105 1.00 91.12 531 THR A C 1
ATOM 4042 O O . THR A 1 531 ? -34.317 -36.637 16.714 1.00 91.12 531 THR A O 1
ATOM 4045 N N . GLY A 1 532 ? -32.477 -37.064 15.483 1.00 90.25 532 GLY A N 1
ATOM 4046 C CA . GLY A 1 532 ? -32.007 -35.689 15.328 1.00 90.25 532 GLY A CA 1
ATOM 4047 C C . GLY A 1 532 ? -32.482 -35.016 14.038 1.00 90.25 532 GLY A C 1
ATOM 4048 O O . GLY A 1 532 ? -33.458 -35.445 13.417 1.00 90.25 532 GLY A O 1
ATOM 4049 N N . TYR A 1 533 ? -31.817 -33.920 13.685 1.00 92.19 533 TYR A N 1
ATOM 4050 C CA . TYR A 1 533 ? -32.000 -33.168 12.442 1.00 92.19 533 TYR A CA 1
ATOM 4051 C C . TYR A 1 533 ? -30.677 -32.449 12.090 1.00 92.19 533 TYR A C 1
ATOM 4053 O O . TYR A 1 533 ? -29.887 -32.193 13.006 1.00 92.19 533 TYR A O 1
ATOM 4061 N N . PRO A 1 534 ? -30.426 -32.079 10.816 1.00 91.56 534 PRO A N 1
ATOM 4062 C CA . PRO A 1 534 ? -31.332 -32.133 9.660 1.00 91.56 534 PRO A CA 1
ATOM 4063 C C . PRO A 1 534 ? -31.443 -33.492 8.945 1.00 91.56 534 PRO A C 1
ATOM 4065 O O . PRO A 1 534 ? -32.500 -33.771 8.379 1.00 91.56 534 PRO A O 1
ATOM 4068 N N . ASP A 1 535 ? -30.412 -34.336 8.982 1.00 93.94 535 ASP A N 1
ATOM 4069 C CA . ASP A 1 535 ? -30.245 -35.490 8.084 1.00 93.94 535 ASP A CA 1
ATOM 4070 C C . ASP A 1 535 ? -30.530 -36.851 8.749 1.00 93.94 535 ASP A C 1
ATOM 4072 O O . ASP A 1 535 ? -30.650 -37.857 8.051 1.00 93.94 535 ASP A O 1
ATOM 4076 N N . LYS A 1 536 ? -30.710 -36.883 10.079 1.00 92.69 536 LYS A N 1
ATOM 4077 C CA . LYS A 1 536 ? -31.051 -38.070 10.895 1.00 92.69 536 LYS A CA 1
ATOM 4078 C C . LYS A 1 536 ? -29.950 -39.137 10.956 1.00 92.69 536 LYS A C 1
ATOM 4080 O O . LYS A 1 536 ? -30.239 -40.328 11.096 1.00 92.69 536 LYS A O 1
ATOM 4085 N N . LEU A 1 537 ? -28.693 -38.706 10.877 1.00 93.94 537 LEU A N 1
ATOM 4086 C CA . LEU A 1 537 ? -27.513 -39.573 10.965 1.00 93.94 537 LEU A CA 1
ATOM 4087 C C . LEU A 1 537 ? -27.466 -40.345 12.294 1.00 93.94 537 LEU A C 1
ATOM 4089 O O . LEU A 1 537 ? -27.870 -39.828 13.340 1.00 93.94 537 LEU A O 1
ATOM 4093 N N . ARG A 1 538 ? -26.931 -41.572 12.279 1.00 93.38 538 ARG A N 1
ATOM 4094 C CA . ARG A 1 538 ? -26.888 -42.453 13.455 1.00 93.38 538 ARG A CA 1
ATOM 4095 C C . ARG A 1 538 ? -25.460 -42.835 13.846 1.00 93.38 538 ARG A C 1
ATOM 4097 O O . ARG A 1 538 ? -24.618 -43.172 13.018 1.00 93.38 538 ARG A O 1
ATOM 4104 N N . GLY A 1 539 ? -25.189 -42.856 15.150 1.00 93.50 539 GLY A N 1
ATOM 4105 C CA . GLY A 1 539 ? -23.911 -43.324 15.685 1.00 93.50 539 GLY A CA 1
ATOM 4106 C C . GLY A 1 539 ? -22.700 -42.567 15.124 1.00 93.50 539 GLY A C 1
ATOM 4107 O O . GLY A 1 539 ? -22.621 -41.341 15.197 1.00 93.50 539 GLY A O 1
ATOM 4108 N N . GLN A 1 540 ? -21.752 -43.316 14.557 1.00 92.12 540 GLN A N 1
ATOM 4109 C CA . GLN A 1 540 ? -20.488 -42.791 14.028 1.00 92.12 540 GLN A CA 1
ATOM 4110 C C . GLN A 1 540 ? -20.622 -42.029 12.696 1.00 92.12 540 GLN A C 1
ATOM 4112 O O . GLN A 1 540 ? -19.672 -41.353 12.305 1.00 92.12 540 GLN A O 1
ATOM 4117 N N . GLU A 1 541 ? -21.781 -42.081 12.025 1.00 93.69 541 GLU A N 1
ATOM 4118 C CA . GLU A 1 541 ? -22.066 -41.262 10.834 1.00 93.69 541 GLU A CA 1
ATOM 4119 C C . GLU A 1 541 ? -22.044 -39.759 11.164 1.00 93.69 541 GLU A C 1
ATOM 4121 O O . GLU A 1 541 ? -21.662 -38.931 10.332 1.00 93.69 541 GLU A O 1
ATOM 4126 N N . ILE A 1 542 ? -22.402 -39.410 12.406 1.00 95.44 542 ILE A N 1
ATOM 4127 C CA . ILE A 1 542 ? -22.338 -38.047 12.929 1.00 95.44 542 ILE A CA 1
ATOM 4128 C C . ILE A 1 542 ? -20.854 -37.645 13.081 1.00 95.44 542 ILE A C 1
ATOM 4130 O O . ILE A 1 542 ? -20.099 -38.336 13.780 1.00 95.44 542 ILE A O 1
ATOM 4134 N N . PRO A 1 543 ? -20.402 -36.514 12.497 1.00 95.69 543 PRO A N 1
ATOM 4135 C CA . PRO A 1 543 ? -19.030 -36.027 12.655 1.00 95.69 543 PRO A CA 1
ATOM 4136 C C . PRO A 1 543 ? -18.616 -35.919 14.128 1.00 95.69 543 PRO A C 1
ATOM 4138 O O . PRO A 1 543 ? -19.397 -35.456 14.958 1.00 95.69 543 PRO A O 1
ATOM 4141 N N . LEU A 1 544 ? -17.377 -36.299 14.467 1.00 95.88 544 LEU A N 1
ATOM 4142 C CA . LEU A 1 544 ? -16.914 -36.323 15.864 1.00 95.88 544 LEU A CA 1
ATOM 4143 C C . LEU A 1 544 ? -17.077 -34.961 16.561 1.00 95.88 544 LEU A C 1
ATOM 4145 O O . LEU A 1 544 ? -17.546 -34.907 17.694 1.00 95.88 544 LEU A O 1
ATOM 4149 N N . GLY A 1 545 ? -16.788 -33.860 15.861 1.00 95.25 545 GLY A N 1
ATOM 4150 C CA . GLY A 1 545 ? -17.032 -32.513 16.379 1.00 95.25 545 GLY A CA 1
ATOM 4151 C C . GLY A 1 545 ? -18.495 -32.264 16.746 1.00 95.25 545 GLY A C 1
ATOM 4152 O O . GLY A 1 545 ? -18.763 -31.775 17.835 1.00 95.25 545 GLY A O 1
ATOM 4153 N N . ALA A 1 546 ? -19.447 -32.671 15.902 1.00 96.31 546 ALA A N 1
ATOM 4154 C CA . ALA A 1 546 ? -20.875 -32.539 16.192 1.00 96.31 546 ALA A CA 1
ATOM 4155 C C . ALA A 1 546 ? -21.298 -33.379 17.414 1.00 96.31 546 ALA A C 1
ATOM 4157 O O . ALA A 1 546 ? -22.039 -32.891 18.266 1.00 96.31 546 ALA A O 1
ATOM 4158 N N . ARG A 1 547 ? -20.755 -34.599 17.561 1.00 97.31 547 ARG A N 1
ATOM 4159 C CA . ARG A 1 547 ? -20.975 -35.455 18.744 1.00 97.31 547 ARG A CA 1
ATOM 4160 C C . ARG A 1 547 ? -20.447 -34.820 20.033 1.00 97.31 547 ARG A C 1
ATOM 4162 O O . ARG A 1 547 ? -21.119 -34.886 21.061 1.00 97.31 547 ARG A O 1
ATOM 4169 N N . ILE A 1 548 ? -19.282 -34.169 19.971 1.00 96.69 548 ILE A N 1
ATOM 4170 C CA . ILE A 1 548 ? -18.718 -33.385 21.080 1.00 96.69 548 ILE A CA 1
ATOM 4171 C C . ILE A 1 548 ? -19.631 -32.198 21.404 1.00 96.69 548 ILE A C 1
ATOM 4173 O O . ILE A 1 548 ? -20.074 -32.078 22.547 1.00 96.69 548 ILE A O 1
ATOM 4177 N N . LEU A 1 549 ? -19.967 -31.371 20.406 1.00 94.69 549 LEU A N 1
ATOM 4178 C CA . LEU A 1 549 ? -20.831 -30.194 20.554 1.00 94.69 549 LEU A CA 1
ATOM 4179 C C . LEU A 1 549 ? -22.164 -30.528 21.237 1.00 94.69 549 LEU A C 1
ATOM 4181 O O . LEU A 1 549 ? -22.538 -29.847 22.191 1.00 94.69 549 LEU A O 1
ATOM 4185 N N . ALA A 1 550 ? -22.836 -31.604 20.815 1.00 93.69 550 ALA A N 1
ATOM 4186 C CA . ALA A 1 550 ? -24.111 -32.030 21.389 1.00 93.69 550 ALA A CA 1
ATOM 4187 C C . ALA A 1 550 ? -24.035 -32.264 22.912 1.00 93.69 550 ALA A C 1
ATOM 4189 O O . ALA A 1 550 ? -24.978 -31.932 23.634 1.00 93.69 550 ALA A O 1
ATOM 4190 N N . VAL A 1 551 ? -22.910 -32.791 23.418 1.00 94.56 551 VAL A N 1
ATOM 4191 C CA . VAL A 1 551 ? -22.681 -33.023 24.856 1.00 94.56 551 VAL A CA 1
ATOM 4192 C C . VAL A 1 551 ? -22.384 -31.719 25.601 1.00 94.56 551 VAL A C 1
ATOM 4194 O O . VAL A 1 551 ? -22.986 -31.477 26.650 1.00 94.56 551 VAL A O 1
ATOM 4197 N N . VAL A 1 552 ? -21.491 -30.864 25.085 1.00 93.19 552 VAL A N 1
ATOM 4198 C CA . VAL A 1 552 ? -21.114 -29.614 25.778 1.00 93.19 552 VAL A CA 1
ATOM 4199 C C . VAL A 1 552 ? -22.198 -28.537 25.742 1.00 93.19 552 VAL A C 1
ATOM 4201 O O . VAL A 1 552 ? -22.392 -27.874 26.764 1.00 93.19 552 VAL A O 1
ATOM 4204 N N . ASP A 1 553 ? -22.948 -28.391 24.646 1.00 90.25 553 ASP A N 1
ATOM 4205 C CA . ASP A 1 553 ? -24.094 -27.471 24.611 1.00 90.25 553 ASP A CA 1
ATOM 4206 C C . ASP A 1 553 ? -25.219 -27.958 25.532 1.00 90.25 553 ASP A C 1
ATOM 4208 O O . ASP A 1 553 ? -25.700 -27.199 26.375 1.00 90.25 553 ASP A O 1
ATOM 4212 N N . SER A 1 554 ? -25.550 -29.257 25.497 1.00 89.31 554 SER A N 1
ATOM 4213 C CA . SER A 1 554 ? -26.537 -29.835 26.421 1.00 89.31 554 SER A CA 1
ATOM 4214 C C . SER A 1 554 ? -26.127 -29.677 27.886 1.00 89.31 554 SER A C 1
ATOM 4216 O O . SER A 1 554 ? -26.977 -29.395 28.730 1.00 89.31 554 SER A O 1
ATOM 4218 N N . TYR A 1 555 ? -24.837 -29.810 28.212 1.00 90.69 555 TYR A N 1
ATOM 4219 C CA . TYR A 1 555 ? -24.337 -29.512 29.553 1.00 90.69 555 TYR A CA 1
ATOM 4220 C C . TYR A 1 555 ? -24.570 -28.040 29.926 1.00 90.69 555 TYR A C 1
ATOM 4222 O O . TYR A 1 555 ? -25.162 -27.767 30.973 1.00 90.69 555 TYR A O 1
ATOM 4230 N N . SER A 1 556 ? -24.172 -27.101 29.058 1.00 86.44 556 SER A N 1
ATOM 4231 C CA . SER A 1 556 ? -24.360 -25.660 29.281 1.00 86.44 556 SER A CA 1
ATOM 4232 C C . SER A 1 556 ? -25.843 -25.318 29.473 1.00 86.44 556 SER A C 1
ATOM 4234 O O . SER A 1 556 ? -26.217 -24.660 30.442 1.00 86.44 556 SER A O 1
ATOM 4236 N N . ALA A 1 557 ? -26.719 -25.875 28.631 1.00 82.88 557 ALA A N 1
ATOM 4237 C CA . ALA A 1 557 ? -28.171 -25.727 28.699 1.00 82.88 557 ALA A CA 1
ATOM 4238 C C . ALA A 1 557 ? -28.805 -26.240 30.006 1.00 82.88 557 ALA A C 1
ATOM 4240 O O . ALA A 1 557 ? -29.916 -25.825 30.346 1.00 82.88 557 ALA A O 1
ATOM 4241 N N . ILE A 1 558 ? -28.126 -27.133 30.734 1.00 85.81 558 ILE A N 1
ATOM 4242 C CA . ILE A 1 558 ? -28.563 -27.651 32.035 1.00 85.81 558 ILE A CA 1
ATOM 4243 C C . ILE A 1 558 ? -28.014 -26.809 33.201 1.00 85.81 558 ILE A C 1
ATOM 4245 O O . ILE A 1 558 ? -28.693 -26.688 34.226 1.00 85.81 558 ILE A O 1
ATOM 4249 N N . THR A 1 559 ? -26.807 -26.250 33.069 1.00 84.25 559 THR A N 1
ATOM 4250 C CA . THR A 1 559 ? -26.118 -25.511 34.145 1.00 84.25 559 THR A CA 1
ATOM 4251 C C . THR A 1 559 ? -26.262 -23.989 34.088 1.00 84.25 559 THR A C 1
ATOM 4253 O O . THR A 1 559 ? -25.904 -23.324 35.060 1.00 84.25 559 THR A O 1
ATOM 4256 N N . ASP A 1 560 ? -26.779 -23.434 32.991 1.00 78.19 560 ASP A N 1
ATOM 4257 C CA . ASP A 1 560 ? -27.053 -22.002 32.842 1.00 78.19 560 ASP A CA 1
ATOM 4258 C C . ASP A 1 560 ? -28.523 -21.661 33.169 1.00 78.19 560 ASP A C 1
ATOM 4260 O O . ASP A 1 560 ? -29.442 -22.455 32.960 1.00 78.19 560 ASP A O 1
ATOM 4264 N N . ASP A 1 561 ? -28.750 -20.465 33.718 1.00 64.31 561 ASP A N 1
ATOM 4265 C CA . ASP A 1 561 ? -30.075 -19.995 34.136 1.00 64.31 561 ASP A CA 1
ATOM 4266 C C . ASP A 1 561 ? -30.903 -19.531 32.923 1.00 64.31 561 ASP A C 1
ATOM 4268 O O . ASP A 1 561 ? -30.478 -18.645 32.180 1.00 64.31 561 ASP A O 1
ATOM 4272 N N . ARG A 1 562 ? -32.107 -20.091 32.731 1.00 65.62 562 ARG A N 1
ATOM 4273 C CA . ARG A 1 562 ? -33.031 -19.730 31.637 1.00 65.62 562 ARG A CA 1
ATOM 4274 C C . ARG A 1 562 ? -34.340 -19.137 32.192 1.00 65.62 562 ARG A C 1
ATOM 4276 O O . ARG A 1 562 ? -34.749 -19.519 33.289 1.00 65.62 562 ARG A O 1
ATOM 4283 N N . PRO A 1 563 ? -35.068 -18.273 31.449 1.00 48.12 563 PRO A N 1
ATOM 4284 C CA . PRO A 1 563 ? -36.251 -17.562 31.968 1.00 48.12 563 PRO A CA 1
ATOM 4285 C C . PRO A 1 563 ? -37.350 -18.452 32.565 1.00 48.12 563 PRO A C 1
ATOM 4287 O O . PRO A 1 563 ? -38.063 -18.029 33.467 1.00 48.12 563 PRO A O 1
ATOM 4290 N N . TYR A 1 564 ? -37.459 -19.692 32.078 1.00 53.34 564 TYR A N 1
ATOM 4291 C CA . TYR A 1 564 ? -38.472 -20.671 32.484 1.00 53.34 564 TYR A CA 1
ATOM 4292 C C . TYR A 1 564 ? -37.875 -21.908 33.187 1.00 53.34 564 TYR A C 1
ATOM 4294 O O . TYR A 1 564 ? -38.581 -22.892 33.404 1.00 53.34 564 TYR A O 1
ATOM 4302 N N . LYS A 1 565 ? -36.572 -21.905 33.518 1.00 61.50 565 LYS A N 1
ATOM 4303 C CA . LYS A 1 565 ? -35.876 -23.040 34.156 1.00 61.50 565 LYS A CA 1
ATOM 4304 C C . LYS A 1 565 ? -34.623 -22.579 34.914 1.00 61.50 565 LYS A C 1
ATOM 4306 O O . LYS A 1 565 ? -33.685 -22.070 34.307 1.00 61.50 565 LYS A O 1
ATOM 4311 N N . LYS A 1 566 ? -34.585 -22.808 36.233 1.00 68.94 566 LYS A N 1
ATOM 4312 C CA . LYS A 1 566 ? -33.373 -22.602 37.051 1.00 68.94 566 LYS A CA 1
ATOM 4313 C C . LYS A 1 566 ? -32.269 -23.587 36.654 1.00 68.94 566 LYS A C 1
ATOM 4315 O O . LYS A 1 566 ? -32.570 -24.745 36.352 1.00 68.94 566 LYS A O 1
ATOM 4320 N N . ALA A 1 567 ? -31.014 -23.143 36.733 1.00 78.44 567 ALA A N 1
ATOM 4321 C CA . ALA A 1 567 ? -29.847 -24.002 36.558 1.00 78.44 567 ALA A CA 1
ATOM 4322 C C . ALA A 1 567 ? -29.858 -25.208 37.521 1.00 78.44 567 ALA A C 1
ATOM 4324 O O . ALA A 1 567 ? -30.203 -25.077 38.700 1.00 78.44 567 ALA A O 1
ATOM 4325 N N . ARG A 1 568 ? -29.444 -26.385 37.033 1.00 86.31 568 ARG A N 1
ATOM 4326 C CA . ARG A 1 568 ? -29.219 -27.589 37.856 1.00 86.31 568 ARG A CA 1
ATOM 4327 C C . ARG A 1 568 ? -27.742 -27.713 38.253 1.00 86.31 568 ARG A C 1
ATOM 4329 O O . ARG A 1 568 ? -26.869 -27.080 37.662 1.00 86.31 568 ARG A O 1
ATOM 4336 N N . SER A 1 569 ? -27.450 -28.523 39.275 1.00 85.25 569 SER A N 1
ATOM 4337 C CA . SER A 1 569 ? -26.070 -28.761 39.721 1.00 85.25 569 SER A CA 1
ATOM 4338 C C . SER A 1 569 ? -25.237 -29.480 38.652 1.00 85.25 569 SER A C 1
ATOM 4340 O O . SER A 1 569 ? -25.772 -30.189 37.799 1.00 85.25 569 SER A O 1
ATOM 4342 N N . HIS A 1 570 ? -23.910 -29.340 38.734 1.00 84.06 570 HIS A N 1
ATOM 4343 C CA . HIS A 1 570 ? -22.965 -30.088 37.897 1.00 84.06 570 HIS A CA 1
ATOM 4344 C C . HIS A 1 570 ? -23.224 -31.605 37.960 1.00 84.06 570 HIS A C 1
ATOM 4346 O O . HIS A 1 570 ? -23.297 -32.262 36.927 1.00 84.06 570 HIS A O 1
ATOM 4352 N N . GLU A 1 571 ? -23.445 -32.147 39.158 1.00 83.69 571 GLU A N 1
ATOM 4353 C CA . GLU A 1 571 ? -23.746 -33.568 39.378 1.00 83.69 571 GLU A CA 1
ATOM 4354 C C . GLU A 1 571 ? -25.041 -33.995 38.675 1.00 83.69 571 GLU A C 1
ATOM 4356 O O . GLU A 1 571 ? -25.061 -35.020 37.995 1.00 83.69 571 GLU A O 1
ATOM 4361 N N . ALA A 1 572 ? -26.099 -33.179 38.754 1.00 84.44 572 ALA A N 1
ATOM 4362 C CA . ALA A 1 572 ? -27.356 -33.430 38.054 1.00 84.44 572 ALA A CA 1
ATOM 4363 C C . ALA A 1 572 ? -27.213 -33.320 36.523 1.00 84.44 572 ALA A C 1
ATOM 4365 O O . ALA A 1 572 ? -27.883 -34.050 35.793 1.00 84.44 572 ALA A O 1
ATOM 4366 N N . ALA A 1 573 ? -26.331 -32.447 36.026 1.00 87.81 573 ALA A N 1
ATOM 4367 C CA . ALA A 1 573 ? -26.007 -32.358 34.604 1.00 87.81 573 ALA A CA 1
ATOM 4368 C C . ALA A 1 573 ? -25.252 -33.605 34.115 1.00 87.81 573 ALA A C 1
ATOM 4370 O O . ALA A 1 573 ? -25.648 -34.203 33.118 1.00 87.81 573 ALA A O 1
ATOM 4371 N N . ILE A 1 574 ? -24.222 -34.053 34.842 1.00 89.69 574 ILE A N 1
ATOM 4372 C CA . ILE A 1 574 ? -23.478 -35.281 34.519 1.00 89.69 574 ILE A CA 1
ATOM 4373 C C . ILE A 1 574 ? -24.382 -36.523 34.611 1.00 89.69 574 ILE A C 1
ATOM 4375 O O . ILE A 1 574 ? -24.297 -37.399 33.752 1.00 89.69 574 ILE A O 1
ATOM 4379 N N . ALA A 1 575 ? -25.273 -36.602 35.604 1.00 87.56 575 ALA A N 1
ATOM 4380 C CA . ALA A 1 575 ? -26.253 -37.684 35.712 1.00 87.56 575 ALA A CA 1
ATOM 4381 C C . ALA A 1 575 ? -27.214 -37.721 34.508 1.00 87.56 575 ALA A C 1
ATOM 4383 O O . ALA A 1 575 ? -27.443 -38.791 33.946 1.00 87.56 575 ALA A O 1
ATOM 4384 N N . GLU A 1 576 ? -27.717 -36.565 34.063 1.00 90.06 576 GLU A N 1
ATOM 4385 C CA . GLU A 1 576 ? -28.593 -36.472 32.889 1.00 90.06 576 GLU A CA 1
ATOM 4386 C C . GLU A 1 576 ? -27.867 -36.849 31.586 1.00 90.06 576 GLU A C 1
ATOM 4388 O O . GLU A 1 576 ? -28.412 -37.604 30.782 1.00 90.06 576 GLU A O 1
ATOM 4393 N N . LEU A 1 577 ? -26.618 -36.405 31.394 1.00 92.06 577 LEU A N 1
ATOM 4394 C CA . LEU A 1 577 ? -25.804 -36.809 30.239 1.00 92.06 577 LEU A CA 1
ATOM 4395 C C . LEU A 1 577 ? -25.599 -38.331 30.191 1.00 92.06 577 LEU A C 1
ATOM 4397 O O . LEU A 1 577 ? -25.715 -38.926 29.124 1.00 92.06 577 LEU A O 1
ATOM 4401 N N . ARG A 1 578 ? -25.350 -38.975 31.342 1.00 92.50 578 ARG A N 1
ATOM 4402 C CA . ARG A 1 578 ? -25.219 -40.443 31.434 1.00 92.50 578 ARG A CA 1
ATOM 4403 C C . ARG A 1 578 ? -26.543 -41.158 31.166 1.00 92.50 578 ARG A C 1
ATOM 4405 O O . ARG A 1 578 ? -26.541 -42.160 30.463 1.00 92.50 578 ARG A O 1
ATOM 4412 N N . ARG A 1 579 ? -27.669 -40.632 31.663 1.00 92.81 579 ARG A N 1
ATOM 4413 C CA . ARG A 1 579 ? -29.022 -41.163 31.397 1.00 92.81 579 ARG A CA 1
ATOM 4414 C C . ARG A 1 579 ? -29.378 -41.134 29.903 1.00 92.81 579 ARG A C 1
ATOM 4416 O O . ARG A 1 579 ? -30.134 -41.980 29.439 1.00 92.81 579 ARG A O 1
ATOM 4423 N N . CYS A 1 580 ? -28.845 -40.161 29.168 1.00 92.31 580 CYS A N 1
ATOM 4424 C CA . CYS A 1 580 ? -29.083 -39.966 27.737 1.00 92.31 580 CYS A CA 1
ATOM 4425 C C . CYS A 1 580 ? -27.967 -40.522 26.824 1.00 92.31 580 CYS A C 1
ATOM 4427 O O . CYS A 1 580 ? -28.069 -40.392 25.598 1.00 92.31 580 CYS A O 1
ATOM 4429 N N . ALA A 1 581 ? -26.918 -41.136 27.380 1.00 93.12 581 ALA A N 1
ATOM 4430 C CA . ALA A 1 581 ? -25.855 -41.782 26.612 1.00 93.12 581 ALA A CA 1
ATOM 4431 C C . ALA A 1 581 ? -26.393 -43.005 25.847 1.00 93.12 581 ALA A C 1
ATOM 4433 O O . ALA A 1 581 ? -27.241 -43.740 26.347 1.00 93.12 581 ALA A O 1
ATOM 4434 N N . GLY A 1 582 ? -25.944 -43.200 24.607 1.00 87.06 582 GLY A N 1
ATOM 4435 C CA . GLY A 1 582 ? -26.439 -44.254 23.714 1.00 87.06 582 GLY A CA 1
ATOM 4436 C C . GLY A 1 582 ? -27.821 -43.979 23.099 1.00 87.06 582 GLY A C 1
ATOM 4437 O O . GLY A 1 582 ? -28.245 -44.720 22.215 1.00 87.06 582 GLY A O 1
ATOM 4438 N N . ALA A 1 583 ? -28.503 -42.902 23.507 1.00 90.31 583 ALA A N 1
ATOM 4439 C CA . ALA A 1 583 ? -29.768 -42.454 22.926 1.00 90.31 583 ALA A CA 1
ATOM 4440 C C . ALA A 1 583 ? -29.625 -41.079 22.255 1.00 90.31 583 ALA A C 1
ATOM 4442 O O . ALA A 1 583 ? -29.755 -40.963 21.038 1.00 90.31 583 ALA A O 1
ATOM 4443 N N . GLN A 1 584 ? -29.324 -40.039 23.034 1.00 89.31 584 GLN A N 1
ATOM 4444 C CA . GLN A 1 584 ? -29.074 -38.692 22.518 1.00 89.31 584 GLN A CA 1
ATOM 4445 C C . GLN A 1 584 ? -27.582 -38.466 22.260 1.00 89.31 584 GLN A C 1
ATOM 4447 O O . GLN A 1 584 ? -27.223 -37.923 21.219 1.00 89.31 584 GLN A O 1
ATOM 4452 N N . PHE A 1 585 ? -26.728 -38.915 23.183 1.00 96.12 585 PHE A N 1
ATOM 4453 C CA . PHE A 1 585 ? -25.292 -38.637 23.179 1.00 96.12 585 PHE A CA 1
ATOM 4454 C C . PHE A 1 585 ? -24.452 -39.878 22.886 1.00 96.12 585 PHE A C 1
ATOM 4456 O O . PHE A 1 585 ? -24.822 -40.991 23.260 1.00 96.12 585 PHE A O 1
ATOM 4463 N N . ASP A 1 586 ? -23.288 -39.661 22.281 1.00 96.00 586 ASP A N 1
ATOM 4464 C CA . ASP A 1 586 ? -22.241 -40.670 22.143 1.00 96.00 586 ASP A CA 1
ATOM 4465 C C . ASP A 1 586 ? -21.699 -41.076 23.537 1.00 96.00 586 ASP A C 1
ATOM 4467 O O . ASP A 1 586 ? -21.244 -40.199 24.284 1.00 96.00 586 ASP A O 1
ATOM 4471 N N . PRO A 1 587 ? -21.743 -42.371 23.917 1.00 93.50 587 PRO A N 1
ATOM 4472 C CA . PRO A 1 587 ? -21.208 -42.850 25.192 1.00 93.50 587 PRO A CA 1
ATOM 4473 C C . PRO A 1 587 ? -19.734 -42.490 25.441 1.00 93.50 587 PRO A C 1
ATOM 4475 O O . PRO A 1 587 ? -19.391 -42.087 26.555 1.00 93.50 587 PRO A O 1
ATOM 4478 N N . GLU A 1 588 ? -18.872 -42.581 24.423 1.00 94.38 588 GLU A N 1
ATOM 4479 C CA . GLU A 1 588 ? -17.428 -42.339 24.562 1.00 94.38 588 GLU A CA 1
ATOM 4480 C C . GLU A 1 588 ? -17.141 -40.859 24.841 1.00 94.38 588 GLU A C 1
ATOM 4482 O O . GLU A 1 588 ? -16.319 -40.515 25.697 1.00 94.38 588 GLU A O 1
ATOM 4487 N N . VAL A 1 589 ? -17.884 -39.971 24.175 1.00 95.31 589 VAL A N 1
ATOM 4488 C CA . VAL A 1 589 ? -17.811 -38.518 24.382 1.00 95.31 589 VAL A CA 1
ATOM 4489 C C . VAL A 1 589 ? -18.306 -38.138 25.781 1.00 95.31 589 VAL A C 1
ATOM 4491 O O . VAL A 1 589 ? -17.682 -37.306 26.441 1.00 95.31 589 VAL A O 1
ATOM 4494 N N . VAL A 1 590 ? -19.384 -38.759 26.278 1.00 93.88 590 VAL A N 1
ATOM 4495 C CA . VAL A 1 590 ? -19.886 -38.523 27.648 1.00 93.88 590 VAL A CA 1
ATOM 4496 C C . VAL A 1 590 ? -18.859 -38.961 28.702 1.00 93.88 590 VAL A C 1
ATOM 4498 O O . VAL A 1 590 ? -18.644 -38.246 29.686 1.00 93.88 590 VAL A O 1
ATOM 4501 N N . ASP A 1 591 ? -18.176 -40.091 28.499 1.00 91.25 591 ASP A N 1
ATOM 4502 C CA . ASP A 1 591 ? -17.103 -40.550 29.389 1.00 91.25 591 ASP A CA 1
ATOM 4503 C C . ASP A 1 591 ? -15.836 -39.677 29.302 1.00 91.25 591 ASP A C 1
ATOM 4505 O O . ASP A 1 591 ? -15.215 -39.386 30.331 1.00 91.25 591 ASP A O 1
ATOM 4509 N N . ALA A 1 592 ? -15.458 -39.195 28.113 1.00 92.56 592 ALA A N 1
ATOM 4510 C CA . ALA A 1 592 ? -14.378 -38.218 27.950 1.00 92.56 592 ALA A CA 1
ATOM 4511 C C . ALA A 1 592 ? -14.699 -36.886 28.651 1.00 92.56 592 ALA A C 1
ATOM 4513 O O . ALA A 1 592 ? -13.899 -36.405 29.455 1.00 92.56 592 ALA A O 1
ATOM 4514 N N . PHE A 1 593 ? -15.900 -36.341 28.447 1.00 93.00 593 PHE A N 1
ATOM 4515 C CA . PHE A 1 593 ? -16.354 -35.115 29.103 1.00 93.00 593 PHE A CA 1
ATOM 4516 C C . PHE A 1 593 ? -16.403 -35.250 30.633 1.00 93.00 593 PHE A C 1
ATOM 4518 O O . PHE A 1 593 ? -15.963 -34.342 31.341 1.00 93.00 593 PHE A O 1
ATOM 4525 N N . ARG A 1 594 ? -16.836 -36.401 31.175 1.00 91.12 594 ARG A N 1
ATOM 4526 C CA . ARG A 1 594 ? -16.782 -36.650 32.629 1.00 91.12 594 ARG A CA 1
ATOM 4527 C C . ARG A 1 594 ? -15.346 -36.638 33.167 1.00 91.12 594 ARG A C 1
ATOM 4529 O O . ARG A 1 594 ? -15.127 -36.095 34.247 1.00 91.12 594 ARG A O 1
ATOM 4536 N N . ARG A 1 595 ? -14.377 -37.213 32.441 1.00 86.75 595 ARG A N 1
ATOM 4537 C CA . ARG A 1 595 ? -12.953 -37.198 32.836 1.00 86.75 595 ARG A CA 1
ATOM 4538 C C . ARG A 1 595 ? -12.384 -35.776 32.854 1.00 86.75 595 ARG A C 1
ATOM 4540 O O . ARG A 1 595 ? -11.705 -35.411 33.808 1.00 86.75 595 ARG A O 1
ATOM 4547 N N . VAL A 1 596 ? -12.716 -34.967 31.848 1.00 87.25 596 VAL A N 1
ATOM 4548 C CA . VAL A 1 596 ? -12.306 -33.555 31.744 1.00 87.25 596 VAL A CA 1
ATOM 4549 C C . VAL A 1 596 ? -12.900 -32.694 32.869 1.00 87.25 596 VAL A C 1
ATOM 4551 O O . VAL A 1 596 ? -12.209 -31.857 33.446 1.00 87.25 596 VAL A O 1
ATOM 4554 N N . ARG A 1 597 ? -14.181 -32.889 33.206 1.00 83.50 597 ARG A N 1
ATOM 4555 C CA . ARG A 1 597 ? -14.947 -31.992 34.095 1.00 83.50 597 ARG A CA 1
ATOM 4556 C C . ARG A 1 597 ? -15.037 -32.457 35.553 1.00 83.50 597 ARG A C 1
ATOM 4558 O O . ARG A 1 597 ? -15.980 -32.085 36.246 1.00 83.50 597 ARG A O 1
ATOM 4565 N N . GLY A 1 598 ? -14.068 -33.245 36.025 1.00 65.62 598 GLY A N 1
ATOM 4566 C CA . GLY A 1 598 ? -13.980 -33.673 37.427 1.00 65.62 598 GLY A CA 1
ATOM 4567 C C . GLY A 1 598 ? -13.910 -32.507 38.438 1.00 65.62 598 GLY A C 1
ATOM 4568 O O . GLY A 1 598 ? -13.592 -31.371 38.070 1.00 65.62 598 GLY A O 1
ATOM 4569 N N . PRO A 1 599 ? -14.199 -32.755 39.729 1.00 39.38 599 PRO A N 1
ATOM 4570 C CA . PRO A 1 599 ? -14.423 -31.698 40.716 1.00 39.38 599 PRO A CA 1
ATOM 4571 C C . PRO A 1 599 ? -13.182 -30.821 40.967 1.00 39.38 599 PRO A C 1
ATOM 4573 O O . PRO A 1 599 ? -12.153 -31.287 41.454 1.00 39.38 599 PRO A O 1
ATOM 4576 N N . ARG A 1 600 ? -13.308 -29.510 40.710 1.00 39.09 600 ARG A N 1
ATOM 4577 C CA . ARG A 1 600 ? -12.330 -28.468 41.087 1.00 39.09 600 ARG A CA 1
ATOM 4578 C C . ARG A 1 600 ? -13.008 -27.304 41.827 1.00 39.09 600 ARG A C 1
ATOM 4580 O O . ARG A 1 600 ? -14.175 -26.994 41.597 1.00 39.09 600 ARG A O 1
ATOM 4587 N N . ARG A 1 601 ? -12.273 -26.688 42.764 1.00 32.69 601 ARG A N 1
ATOM 4588 C CA . ARG A 1 601 ? -12.769 -25.677 43.726 1.00 32.69 601 ARG A CA 1
ATOM 4589 C C . ARG A 1 601 ? -13.229 -24.370 43.049 1.00 32.69 601 ARG A C 1
ATOM 4591 O O . ARG A 1 601 ? -12.612 -23.908 42.097 1.00 32.69 601 ARG A O 1
ATOM 4598 N N . ARG A 1 602 ? -14.282 -23.747 43.600 1.00 32.47 602 ARG A N 1
ATOM 4599 C CA . ARG A 1 602 ? -14.855 -22.452 43.168 1.00 32.47 602 ARG A CA 1
ATOM 4600 C C . ARG A 1 602 ? -14.058 -21.237 43.671 1.00 32.47 602 ARG A C 1
ATOM 4602 O O . ARG A 1 602 ? -13.746 -21.181 44.856 1.00 32.47 602 ARG A O 1
ATOM 4609 N N . GLN A 1 603 ? -13.941 -20.207 42.828 1.00 28.44 603 GLN A N 1
ATOM 4610 C CA . GLN A 1 603 ? -13.971 -18.780 43.205 1.00 28.44 603 GLN A CA 1
ATOM 4611 C C . GLN A 1 603 ? -14.822 -18.014 42.157 1.00 28.44 603 GLN A C 1
ATOM 4613 O O . GLN A 1 603 ? -14.889 -18.444 41.007 1.00 28.44 603 GLN A O 1
ATOM 4618 N N . GLY A 1 604 ? -15.566 -16.974 42.567 1.00 27.41 604 GLY A N 1
ATOM 4619 C CA . GLY A 1 604 ? -16.534 -16.224 41.726 1.00 27.41 604 GLY A CA 1
ATOM 4620 C C . GLY A 1 604 ? -16.018 -14.840 41.283 1.00 27.41 604 GLY A C 1
ATOM 4621 O O . GLY A 1 604 ? -14.802 -14.681 41.231 1.00 27.41 604 GLY A O 1
ATOM 4622 N N . PRO A 1 605 ? -16.875 -13.814 41.037 1.00 33.19 605 PRO A N 1
ATOM 4623 C CA . PRO A 1 605 ? -18.350 -13.777 40.997 1.00 33.19 605 PRO A CA 1
ATOM 4624 C C . PRO A 1 605 ? -18.948 -13.262 39.649 1.00 33.19 605 PRO A C 1
ATOM 4626 O O . PRO A 1 605 ? -18.227 -12.839 38.749 1.00 33.19 605 PRO A O 1
ATOM 4629 N N . ARG A 1 606 ? -20.287 -13.293 39.495 1.00 28.55 606 ARG A N 1
ATOM 4630 C CA . ARG A 1 606 ? -21.033 -12.840 38.287 1.00 28.55 606 ARG A CA 1
ATOM 4631 C C . ARG A 1 606 ? -21.374 -11.330 38.321 1.00 28.55 606 ARG A C 1
ATOM 4633 O O . ARG A 1 606 ? -21.648 -10.789 39.387 1.00 28.55 606 ARG A O 1
ATOM 4640 N N . CYS A 1 607 ? -21.438 -10.680 37.151 1.00 23.67 607 CYS A N 1
ATOM 4641 C CA . CYS A 1 607 ? -21.918 -9.293 36.970 1.00 23.67 607 CYS A CA 1
ATOM 4642 C C . CYS A 1 607 ? -23.456 -9.190 36.799 1.00 23.67 607 CYS A C 1
ATOM 4644 O O . CYS A 1 607 ? -24.060 -10.140 36.298 1.00 23.67 607 CYS A O 1
ATOM 4646 N N . PRO A 1 608 ? -24.085 -8.034 37.111 1.00 29.92 608 PRO A N 1
ATOM 4647 C CA . PRO A 1 608 ? -25.500 -7.762 36.829 1.00 29.92 608 PRO A CA 1
ATOM 4648 C C . PRO A 1 608 ? -25.748 -6.945 35.536 1.00 29.92 608 PRO A C 1
ATOM 4650 O O . PRO A 1 608 ? -24.964 -6.069 35.166 1.00 29.92 608 PRO A O 1
ATOM 4653 N N . ALA A 1 609 ? -26.891 -7.200 34.888 1.00 28.23 609 ALA A N 1
ATOM 4654 C CA . ALA A 1 609 ? -27.512 -6.366 33.841 1.00 28.23 609 ALA A CA 1
ATOM 4655 C C . ALA A 1 609 ? -28.531 -5.376 34.484 1.00 28.23 609 ALA A C 1
ATOM 4657 O O . ALA A 1 609 ? -28.691 -5.406 35.700 1.00 28.23 609 ALA A O 1
ATOM 4658 N N . ALA A 1 610 ? -29.263 -4.465 33.825 1.00 29.69 610 ALA A N 1
ATOM 4659 C CA . ALA A 1 610 ? -29.481 -4.092 32.417 1.00 29.69 610 ALA A CA 1
ATOM 4660 C C . ALA A 1 610 ? -29.973 -2.615 32.356 1.00 29.69 610 ALA A C 1
ATOM 4662 O O . ALA A 1 610 ? -30.132 -1.995 33.406 1.00 29.69 610 ALA A O 1
ATOM 4663 N N . ASN A 1 611 ? -30.264 -2.063 31.163 1.00 25.66 611 ASN A N 1
ATOM 4664 C CA . ASN A 1 611 ? -31.535 -1.355 30.860 1.00 25.66 611 ASN A CA 1
ATOM 4665 C C . ASN A 1 611 ? -31.563 -0.744 29.442 1.00 25.66 611 ASN A C 1
ATOM 4667 O O . ASN A 1 611 ? -30.556 -0.235 28.955 1.00 25.66 611 ASN A O 1
ATOM 4671 N N . ALA A 1 612 ? -32.744 -0.752 28.811 1.00 28.72 612 ALA A N 1
ATOM 4672 C CA . ALA A 1 612 ? -33.014 -0.186 27.484 1.00 28.72 612 ALA A CA 1
ATOM 4673 C C . ALA A 1 612 ? -34.207 0.802 27.527 1.00 28.72 612 ALA A C 1
ATOM 4675 O O . ALA A 1 612 ? -35.124 0.587 28.322 1.00 28.72 612 ALA A O 1
ATOM 4676 N N . PRO A 1 613 ? -34.241 1.866 26.696 1.00 32.22 613 PRO A N 1
ATOM 4677 C CA . PRO A 1 613 ? -35.357 2.816 26.645 1.00 32.22 613 PRO A CA 1
ATOM 4678 C C . PRO A 1 613 ? -36.400 2.480 25.557 1.00 32.22 613 PRO A C 1
ATOM 4680 O O . PRO A 1 613 ? -36.081 1.924 24.508 1.00 32.22 613 PRO A O 1
ATOM 4683 N N . GLY A 1 614 ? -37.664 2.836 25.818 1.00 27.98 614 GLY A N 1
ATOM 4684 C CA . GLY A 1 614 ? -38.832 2.428 25.024 1.00 27.98 614 GLY A CA 1
ATOM 4685 C C . GLY A 1 614 ? -39.200 3.295 23.806 1.00 27.98 614 GLY A C 1
ATOM 4686 O O . GLY A 1 614 ? -38.596 4.325 23.510 1.00 27.98 614 GLY A O 1
ATOM 4687 N N . LYS A 1 615 ? -40.249 2.853 23.095 1.00 33.06 615 LYS A N 1
ATOM 4688 C CA . LYS A 1 615 ? -40.798 3.474 21.873 1.00 33.06 615 LYS A CA 1
ATOM 4689 C C . LYS A 1 615 ? -41.540 4.787 22.173 1.00 33.06 615 LYS A C 1
ATOM 4691 O O . LYS A 1 615 ? -42.409 4.813 23.037 1.00 33.06 615 LYS A O 1
ATOM 4696 N N . GLY A 1 616 ? -41.304 5.825 21.365 1.00 27.62 616 GLY A N 1
ATOM 4697 C CA . GLY A 1 616 ? -42.090 7.067 21.360 1.00 27.62 616 GLY A CA 1
ATOM 4698 C C . GLY A 1 616 ? -42.445 7.522 19.939 1.00 27.62 616 GLY A C 1
ATOM 4699 O O . GLY A 1 616 ? -41.559 7.704 19.106 1.00 27.62 616 GLY A O 1
ATOM 4700 N N . ARG A 1 617 ? -43.743 7.704 19.654 1.00 33.75 617 ARG A N 1
ATOM 4701 C CA . ARG A 1 617 ? -44.249 8.323 18.410 1.00 33.75 617 ARG A CA 1
ATOM 4702 C C . ARG A 1 617 ? -44.127 9.852 18.493 1.00 33.75 617 ARG A C 1
ATOM 4704 O O . ARG A 1 617 ? -44.292 10.417 19.567 1.00 33.75 617 ARG A O 1
ATOM 4711 N N . GLY A 1 618 ? -43.919 10.525 17.359 1.00 28.91 618 GLY A N 1
ATOM 4712 C CA . GLY A 1 618 ? -43.983 11.991 17.285 1.00 28.91 618 GLY A CA 1
ATOM 4713 C C . GLY A 1 618 ? -43.339 12.570 16.026 1.00 28.91 618 GLY A C 1
ATOM 4714 O O . GLY A 1 618 ? -42.133 12.809 15.996 1.00 28.91 618 GLY A O 1
ATOM 4715 N N . GLY A 1 619 ? -44.140 12.807 14.984 1.00 32.59 619 GLY A N 1
ATOM 4716 C CA . GLY A 1 619 ? -43.700 13.516 13.782 1.00 32.59 619 GLY A CA 1
ATOM 4717 C C . GLY A 1 619 ? -43.738 15.031 13.990 1.00 32.59 619 GLY A C 1
ATOM 4718 O O . GLY A 1 619 ? -44.814 15.615 14.027 1.00 32.59 619 GLY A O 1
ATOM 4719 N N . GLY A 1 620 ? -42.572 15.668 14.102 1.00 31.03 620 GLY A N 1
ATOM 4720 C CA . GLY A 1 620 ? -42.423 17.126 14.138 1.00 31.03 620 GLY A CA 1
ATOM 4721 C C . GLY A 1 620 ? -41.538 17.617 12.992 1.00 31.03 620 GLY A C 1
ATOM 4722 O O . GLY A 1 620 ? -40.571 16.943 12.631 1.00 31.03 620 GLY A O 1
ATOM 4723 N N . LYS A 1 621 ? -41.854 18.786 12.414 1.00 35.66 621 LYS A N 1
ATOM 4724 C CA . LYS A 1 621 ? -41.052 19.411 11.344 1.00 35.66 621 LYS A CA 1
ATOM 4725 C C . LYS A 1 621 ? -39.589 19.548 11.791 1.00 35.66 621 LYS A C 1
ATOM 4727 O O . LYS A 1 621 ? -39.308 20.157 12.820 1.00 35.66 621 LYS A O 1
ATOM 4732 N N . VAL A 1 622 ? -38.660 19.001 11.005 1.00 46.09 622 VAL A N 1
ATOM 4733 C CA . VAL A 1 622 ? -37.223 19.037 11.313 1.00 46.09 622 VAL A CA 1
ATOM 4734 C C . VAL A 1 622 ? -36.674 20.443 11.058 1.00 46.09 622 VAL A C 1
ATOM 4736 O O . VAL A 1 622 ? -36.447 20.842 9.916 1.00 46.09 622 VAL A O 1
ATOM 4739 N N . GLU A 1 623 ? -36.459 21.203 12.130 1.00 63.47 623 GLU A N 1
ATOM 4740 C CA . GLU A 1 623 ? -35.766 22.493 12.079 1.00 63.47 623 GLU A CA 1
ATOM 4741 C C . GLU A 1 623 ? -34.304 22.328 11.636 1.00 63.47 623 GLU A C 1
ATOM 4743 O O . GLU A 1 623 ? -33.646 21.340 11.961 1.00 63.47 623 GLU A O 1
ATOM 4748 N N . GLN A 1 624 ? -33.772 23.314 10.908 1.00 80.31 624 GLN A N 1
ATOM 4749 C CA . GLN A 1 624 ? -32.432 23.226 10.320 1.00 80.31 624 GLN A CA 1
ATOM 4750 C C . GLN A 1 624 ? -31.334 23.644 11.322 1.00 80.31 624 GLN A C 1
ATOM 4752 O O . GLN A 1 624 ? -31.271 24.821 11.704 1.00 80.31 624 GLN A O 1
ATOM 4757 N N . PRO A 1 625 ? -30.435 22.725 11.730 1.00 90.38 625 PRO A N 1
ATOM 4758 C CA . PRO A 1 625 ? -29.341 23.042 12.640 1.00 90.38 625 PRO A CA 1
ATOM 4759 C C . PRO A 1 625 ? -28.241 23.852 11.940 1.00 90.38 625 PRO A C 1
ATOM 4761 O O . PRO A 1 625 ? -28.028 23.753 10.728 1.00 90.38 625 PRO A O 1
ATOM 4764 N N . ALA A 1 626 ? -27.498 24.624 12.728 1.00 95.31 626 ALA A N 1
ATOM 4765 C CA . ALA A 1 626 ? -26.209 25.178 12.327 1.00 95.31 626 ALA A CA 1
ATOM 4766 C C . ALA A 1 626 ? -25.065 24.179 12.597 1.00 95.31 626 ALA A C 1
ATOM 4768 O O . ALA A 1 626 ? -25.259 23.140 13.230 1.00 95.31 626 ALA A O 1
ATOM 4769 N N . ALA A 1 627 ? -23.847 24.506 12.159 1.00 96.88 627 ALA A N 1
ATOM 4770 C CA . ALA A 1 627 ? -22.637 23.839 12.637 1.00 96.88 627 ALA A CA 1
ATOM 4771 C C . ALA A 1 627 ? -21.473 24.816 12.775 1.00 96.88 627 ALA A C 1
ATOM 4773 O O . ALA A 1 627 ? -21.260 25.656 11.899 1.00 96.88 627 ALA A O 1
ATOM 4774 N N . VAL A 1 628 ? -20.686 24.632 13.831 1.00 97.56 628 VAL A N 1
ATOM 4775 C CA . VAL A 1 628 ? -19.369 25.239 14.026 1.00 97.56 628 VAL A CA 1
ATOM 4776 C C . VAL A 1 628 ? -18.306 24.170 13.798 1.00 97.56 628 VAL A C 1
ATOM 4778 O O . VAL A 1 628 ? -18.379 23.086 14.374 1.00 97.56 628 VAL A O 1
ATOM 4781 N N . ILE A 1 629 ? -17.313 24.472 12.966 1.00 96.81 629 ILE A N 1
ATOM 4782 C CA . ILE A 1 629 ? -16.181 23.584 12.690 1.00 96.81 629 ILE A CA 1
ATOM 4783 C C . ILE A 1 629 ? -14.900 24.291 13.136 1.00 96.81 629 ILE A C 1
ATOM 4785 O O . ILE A 1 629 ? -14.595 25.388 12.665 1.00 96.81 629 ILE A O 1
ATOM 4789 N N . LEU A 1 630 ? -14.153 23.687 14.057 1.00 95.25 630 LEU A N 1
ATOM 4790 C CA . LEU A 1 630 ? -12.952 24.281 14.646 1.00 95.25 630 LEU A CA 1
ATOM 4791 C C . LEU A 1 630 ? -11.706 23.971 13.802 1.00 95.25 630 LEU A C 1
ATOM 4793 O O . LEU A 1 630 ? -11.351 22.810 13.624 1.00 95.25 630 LEU A O 1
ATOM 4797 N N . ALA A 1 631 ? -11.039 25.010 13.288 1.00 92.12 631 ALA A N 1
ATOM 4798 C CA . ALA A 1 631 ? -9.877 24.903 12.394 1.00 92.12 631 ALA A CA 1
ATOM 4799 C C . ALA A 1 631 ? -8.747 25.915 12.699 1.00 92.12 631 ALA A C 1
ATOM 4801 O O . ALA A 1 631 ? -7.837 26.091 11.892 1.00 92.12 631 ALA A O 1
ATOM 4802 N N . ALA A 1 632 ? -8.786 26.589 13.853 1.00 83.12 632 ALA A N 1
ATOM 4803 C CA . ALA A 1 632 ? -7.827 27.635 14.235 1.00 83.12 632 ALA A CA 1
ATOM 4804 C C . ALA A 1 632 ? -6.533 27.114 14.906 1.00 83.12 632 ALA A C 1
ATOM 4806 O O . ALA A 1 632 ? -5.678 27.903 15.305 1.00 83.12 632 ALA A O 1
ATOM 4807 N N . GLY A 1 633 ? -6.377 25.794 15.056 1.00 77.06 633 GLY A N 1
ATOM 4808 C CA . GLY A 1 633 ? -5.212 25.186 15.703 1.00 77.06 633 GLY A CA 1
ATOM 4809 C C . GLY A 1 633 ? -3.945 25.248 14.841 1.00 77.06 633 GLY A C 1
ATOM 4810 O O . GLY A 1 633 ? -3.952 24.812 13.693 1.00 77.06 633 GLY A O 1
ATOM 4811 N N . ARG A 1 634 ? -2.827 25.707 15.425 1.00 69.19 634 ARG A N 1
ATOM 4812 C CA . ARG A 1 634 ? -1.526 25.886 14.739 1.00 69.19 634 ARG A CA 1
ATOM 4813 C C . ARG A 1 634 ? -0.902 24.610 14.155 1.00 69.19 634 ARG A C 1
ATOM 4815 O O . ARG A 1 634 ? -0.032 24.707 13.303 1.00 69.19 634 ARG A O 1
ATOM 4822 N N . GLY A 1 635 ? -1.301 23.422 14.614 1.00 78.25 635 GLY A N 1
ATOM 4823 C CA . GLY A 1 635 ? -0.914 22.156 13.977 1.00 78.25 635 GLY A CA 1
ATOM 4824 C C . GLY A 1 635 ? 0.578 21.793 14.017 1.00 78.25 635 GLY A C 1
ATOM 4825 O O . GLY A 1 635 ? 0.998 20.969 13.213 1.00 78.25 635 GLY A O 1
ATOM 4826 N N . ALA A 1 636 ? 1.371 22.356 14.937 1.00 78.75 636 ALA A N 1
ATOM 4827 C CA . ALA A 1 636 ? 2.839 22.233 14.960 1.00 78.75 636 ALA A CA 1
ATOM 4828 C C . ALA A 1 636 ? 3.382 20.786 14.867 1.00 78.75 636 ALA A C 1
ATOM 4830 O O . ALA A 1 636 ? 4.417 20.553 14.245 1.00 78.75 636 ALA A O 1
ATOM 4831 N N . ARG A 1 637 ? 2.653 19.798 15.413 1.00 84.44 637 ARG A N 1
ATOM 4832 C CA . ARG A 1 637 ? 2.990 18.362 15.333 1.00 84.44 637 ARG A CA 1
ATOM 4833 C C . ARG A 1 637 ? 3.026 17.795 13.898 1.00 84.44 637 ARG A C 1
ATOM 4835 O O . ARG A 1 637 ? 3.664 16.770 13.687 1.00 84.44 637 ARG A O 1
ATOM 4842 N N . MET A 1 638 ? 2.434 18.475 12.911 1.00 88.88 638 MET A N 1
ATOM 4843 C CA . MET A 1 638 ? 2.495 18.090 11.491 1.00 88.88 638 MET A CA 1
ATOM 4844 C C . MET A 1 638 ? 3.857 18.353 10.830 1.00 88.88 638 MET A C 1
ATOM 4846 O O . MET A 1 638 ? 4.116 17.789 9.764 1.00 88.88 638 MET A O 1
ATOM 4850 N N . LYS A 1 639 ? 4.694 19.229 11.422 1.00 88.94 639 LYS A N 1
ATOM 4851 C CA . LYS A 1 639 ? 5.977 19.701 10.859 1.00 88.94 639 LYS A CA 1
ATOM 4852 C C . LYS A 1 639 ? 5.833 20.075 9.369 1.00 88.94 639 LYS A C 1
ATOM 4854 O O . LYS A 1 639 ? 6.391 19.425 8.487 1.00 88.94 639 LYS A O 1
ATOM 4859 N N . SER A 1 640 ? 4.971 21.052 9.079 1.00 87.12 640 SER A N 1
ATOM 4860 C CA . SER A 1 640 ? 4.548 21.388 7.713 1.00 87.12 640 SER A CA 1
ATOM 4861 C C . SER A 1 640 ? 4.221 22.873 7.573 1.00 87.12 640 SER A C 1
ATOM 4863 O O . SER A 1 640 ? 3.607 23.453 8.467 1.00 87.12 640 SER A O 1
ATOM 4865 N N . ASN A 1 641 ? 4.581 23.457 6.427 1.00 84.75 641 ASN A N 1
ATOM 4866 C CA . ASN A 1 641 ? 4.216 24.828 6.049 1.00 84.75 641 ASN A CA 1
ATOM 4867 C C . ASN A 1 641 ? 2.750 24.931 5.585 1.00 84.75 641 ASN A C 1
ATOM 4869 O O . ASN A 1 641 ? 2.177 26.018 5.552 1.00 84.75 641 ASN A O 1
ATOM 4873 N N . LEU A 1 642 ? 2.127 23.801 5.228 1.00 87.12 642 LEU A N 1
ATOM 4874 C CA . LEU A 1 642 ? 0.705 23.733 4.906 1.00 87.12 642 LEU A CA 1
ATOM 4875 C C . LEU A 1 642 ? -0.114 23.689 6.213 1.00 87.12 642 LEU A C 1
ATOM 4877 O O . LEU A 1 642 ? 0.197 22.875 7.086 1.00 87.12 642 LEU A O 1
ATOM 4881 N N . PRO A 1 643 ? -1.191 24.484 6.371 1.00 89.06 643 PRO A N 1
ATOM 4882 C CA . PRO A 1 643 ? -2.081 24.371 7.524 1.00 89.06 643 PRO A CA 1
ATOM 4883 C C . PRO A 1 643 ? -2.589 22.936 7.716 1.00 89.06 643 PRO A C 1
ATOM 4885 O O . PRO A 1 643 ? -3.006 22.290 6.754 1.00 89.06 643 PRO A O 1
ATOM 4888 N N . LYS A 1 644 ? -2.592 22.434 8.960 1.00 92.06 644 LYS A N 1
ATOM 4889 C CA . LYS A 1 644 ? -2.927 21.032 9.295 1.00 92.06 644 LYS A CA 1
ATOM 4890 C C . LYS A 1 644 ? -4.151 20.505 8.539 1.00 92.06 644 LYS A C 1
ATOM 4892 O O . LYS A 1 644 ? -4.060 19.527 7.808 1.00 92.06 644 LYS A O 1
ATOM 4897 N N . VAL A 1 645 ? -5.263 21.221 8.653 1.00 92.94 645 VAL A N 1
ATOM 4898 C CA . VAL A 1 645 ? -6.576 20.852 8.101 1.00 92.94 645 VAL A CA 1
ATOM 4899 C C . VAL A 1 645 ? -6.676 20.950 6.566 1.00 92.94 645 VAL A C 1
ATOM 4901 O O . VAL A 1 645 ? -7.707 20.593 5.995 1.00 92.94 645 VAL A O 1
ATOM 4904 N N . LEU A 1 646 ? -5.630 21.451 5.896 1.00 93.12 646 LEU A N 1
ATOM 4905 C CA . LEU A 1 646 ? -5.505 21.466 4.437 1.00 93.12 646 LEU A CA 1
ATOM 4906 C C . LEU A 1 646 ? -4.692 20.292 3.877 1.00 93.12 646 LEU A C 1
ATOM 4908 O O . LEU A 1 646 ? -4.669 20.132 2.658 1.00 93.12 646 LEU A O 1
ATOM 4912 N N . HIS A 1 647 ? -4.066 19.462 4.721 1.00 94.94 647 HIS A N 1
ATOM 4913 C CA . HIS A 1 647 ? -3.404 18.248 4.240 1.00 94.94 647 HIS A CA 1
ATOM 4914 C C . HIS A 1 647 ? -4.428 17.342 3.531 1.00 94.94 647 HIS A C 1
ATOM 4916 O O . HIS A 1 647 ? -5.568 17.229 4.006 1.00 94.94 647 HIS A O 1
ATOM 4922 N N . PRO A 1 648 ? -4.066 16.754 2.378 1.00 93.75 648 PRO A N 1
ATOM 4923 C CA . PRO A 1 648 ? -4.970 15.911 1.620 1.00 93.75 648 PRO A CA 1
ATOM 4924 C C . PRO A 1 648 ? -5.169 14.554 2.302 1.00 93.75 648 PRO A C 1
ATOM 4926 O O . PRO A 1 648 ? -4.270 14.033 2.953 1.00 93.75 648 PRO A O 1
ATOM 4929 N N . LEU A 1 649 ? -6.359 13.998 2.104 1.00 95.62 649 LEU A N 1
ATOM 4930 C CA . LEU A 1 649 ? -6.739 12.610 2.340 1.00 95.62 649 LEU A CA 1
ATOM 4931 C C . LEU A 1 649 ? -7.524 12.180 1.098 1.00 95.62 649 LEU A C 1
ATOM 4933 O O . LEU A 1 649 ? -8.523 12.835 0.778 1.00 95.62 649 LEU A O 1
ATOM 4937 N N . CYS A 1 650 ? -7.071 11.152 0.374 1.00 95.94 650 CYS A N 1
ATOM 4938 C CA . CYS A 1 650 ? -7.715 10.650 -0.856 1.00 95.94 650 CYS A CA 1
ATOM 4939 C C . CYS A 1 650 ? -8.166 11.789 -1.803 1.00 95.94 650 CYS A C 1
ATOM 4941 O O . CYS A 1 650 ? -9.355 11.950 -2.102 1.00 95.94 650 CYS A O 1
ATOM 4943 N N . GLY A 1 651 ? -7.223 12.660 -2.182 1.00 92.56 651 GLY A N 1
ATOM 4944 C CA . GLY A 1 651 ? -7.438 13.750 -3.142 1.00 92.56 651 GLY A CA 1
ATOM 4945 C C . GLY A 1 651 ? -8.172 14.989 -2.611 1.00 92.56 651 GLY A C 1
ATOM 4946 O O . GLY A 1 651 ? -8.368 15.948 -3.360 1.00 92.56 651 GLY A O 1
ATOM 4947 N N . ARG A 1 652 ? -8.583 15.029 -1.333 1.00 93.94 652 ARG A N 1
ATOM 4948 C CA . ARG A 1 652 ? -9.295 16.184 -0.748 1.00 93.94 652 ARG A CA 1
ATOM 4949 C C . ARG A 1 652 ? -8.663 16.709 0.543 1.00 93.94 652 ARG A C 1
ATOM 4951 O O . ARG A 1 652 ? -8.317 15.908 1.402 1.00 93.94 652 ARG A O 1
ATOM 4958 N N . PRO A 1 653 ? -8.603 18.041 0.755 1.00 94.25 653 PRO A N 1
ATOM 4959 C CA . PRO A 1 653 ? -8.208 18.618 2.040 1.00 94.25 653 PRO A CA 1
ATOM 4960 C C . PRO A 1 653 ? -9.084 18.094 3.184 1.00 94.25 653 PRO A C 1
ATOM 4962 O O . PRO A 1 653 ? -10.308 18.101 3.049 1.00 94.25 653 PRO A O 1
ATOM 4965 N N . MET A 1 654 ? -8.483 17.712 4.308 1.00 94.81 654 MET A N 1
ATOM 4966 C CA . MET A 1 654 ? -9.137 17.129 5.493 1.00 94.81 654 MET A CA 1
ATOM 4967 C C . MET A 1 654 ? -10.410 17.875 5.956 1.00 94.81 654 MET A C 1
ATOM 4969 O O . MET A 1 654 ? -11.459 17.260 6.150 1.00 94.81 654 MET A O 1
ATOM 4973 N N . VAL A 1 655 ? -10.380 19.214 5.998 1.00 94.31 655 VAL A N 1
ATOM 4974 C CA . VAL A 1 655 ? -11.545 20.071 6.325 1.00 94.31 655 VAL A CA 1
ATOM 4975 C C . VAL A 1 655 ? -12.762 19.867 5.399 1.00 94.31 655 VAL A C 1
ATOM 4977 O O . VAL A 1 655 ? -13.908 20.132 5.779 1.00 94.31 655 VAL A O 1
ATOM 4980 N N . SER A 1 656 ? -12.547 19.370 4.178 1.00 94.38 656 SER A N 1
ATOM 4981 C CA . SER A 1 656 ? -13.612 19.067 3.211 1.00 94.38 656 SER A CA 1
ATOM 4982 C C . SER A 1 656 ? -14.516 17.936 3.697 1.00 94.38 656 SER A C 1
ATOM 4984 O O . SER A 1 656 ? -15.706 17.944 3.393 1.00 94.38 656 SER A O 1
ATOM 4986 N N . TYR A 1 657 ? -13.978 16.987 4.467 1.00 95.44 657 TYR A N 1
ATOM 4987 C CA . TYR A 1 657 ? -14.742 15.860 4.993 1.00 95.44 657 TYR A CA 1
ATOM 4988 C C . TYR A 1 657 ? -15.678 16.310 6.121 1.00 95.44 657 TYR A C 1
ATOM 4990 O O . TYR A 1 657 ? -16.888 16.118 6.011 1.00 95.44 657 TYR A O 1
ATOM 4998 N N . ALA A 1 658 ? -15.170 17.045 7.118 1.00 94.50 658 ALA A N 1
ATOM 4999 C CA . ALA A 1 658 ? -15.989 17.615 8.195 1.00 94.50 658 ALA A CA 1
ATOM 5000 C C . ALA A 1 658 ? -17.081 18.575 7.669 1.00 94.50 658 ALA A C 1
ATOM 5002 O O . ALA A 1 658 ? -18.236 18.531 8.100 1.00 94.50 658 ALA A O 1
ATOM 5003 N N . THR A 1 659 ? -16.754 19.419 6.680 1.00 94.81 659 THR A N 1
ATOM 5004 C CA . THR A 1 659 ? -17.742 20.318 6.050 1.00 94.81 659 THR A CA 1
ATOM 5005 C C . THR A 1 659 ? -18.773 19.564 5.202 1.00 94.81 659 THR A C 1
ATOM 5007 O O . THR A 1 659 ? -19.951 19.928 5.221 1.00 94.81 659 THR A O 1
ATOM 5010 N N . ALA A 1 660 ? -18.385 18.493 4.500 1.00 93.75 660 ALA A N 1
ATOM 5011 C CA . ALA A 1 660 ? -19.321 17.623 3.788 1.00 93.75 660 ALA A CA 1
ATOM 5012 C C . ALA A 1 660 ? -20.229 16.836 4.748 1.00 93.75 660 ALA A C 1
ATOM 5014 O O . ALA A 1 660 ? -21.425 16.716 4.476 1.00 93.75 660 ALA A O 1
ATOM 5015 N N . ALA A 1 661 ? -19.700 16.356 5.878 1.00 95.12 661 ALA A N 1
ATOM 5016 C CA . ALA A 1 661 ? -20.465 15.652 6.903 1.00 95.12 661 ALA A CA 1
ATOM 5017 C C . ALA A 1 661 ? -21.565 16.546 7.494 1.00 95.12 661 ALA A C 1
ATOM 5019 O O . ALA A 1 661 ? -22.739 16.174 7.465 1.00 95.12 661 ALA A O 1
ATOM 5020 N N . ALA A 1 662 ? -21.215 17.771 7.904 1.00 95.44 662 ALA A N 1
ATOM 5021 C CA . ALA A 1 662 ? -22.177 18.759 8.394 1.00 95.44 662 ALA A CA 1
ATOM 5022 C C . ALA A 1 662 ? -23.270 19.083 7.356 1.00 95.44 662 ALA A C 1
ATOM 5024 O O . ALA A 1 662 ? -24.455 19.125 7.691 1.00 95.44 662 ALA A O 1
ATOM 5025 N N . ARG A 1 663 ? -22.907 19.246 6.074 1.00 94.69 663 ARG A N 1
ATOM 5026 C CA . ARG A 1 663 ? -23.888 19.494 5.001 1.00 94.69 663 ARG A CA 1
ATOM 5027 C C . ARG A 1 663 ? -24.825 18.304 4.773 1.00 94.69 663 ARG A C 1
ATOM 5029 O O . ARG A 1 663 ? -26.033 18.500 4.671 1.00 94.69 663 ARG A O 1
ATOM 5036 N N . ARG A 1 664 ? -24.303 17.071 4.773 1.00 94.56 664 ARG A N 1
ATOM 5037 C CA . ARG A 1 664 ? -25.101 15.827 4.708 1.00 94.56 664 ARG A CA 1
ATOM 5038 C C . ARG A 1 664 ? -25.954 15.590 5.972 1.00 94.56 664 ARG A C 1
ATOM 5040 O O . ARG A 1 664 ? -26.902 14.810 5.924 1.00 94.56 664 ARG A O 1
ATOM 5047 N N . ALA A 1 665 ? -25.657 16.267 7.083 1.00 94.62 665 ALA A N 1
ATOM 5048 C CA . ALA A 1 665 ? -26.465 16.281 8.306 1.00 94.62 665 ALA A CA 1
ATOM 5049 C C . ALA A 1 665 ? -27.556 17.380 8.331 1.00 94.62 665 ALA A C 1
ATOM 5051 O O . ALA A 1 665 ? -28.222 17.549 9.350 1.00 94.62 665 ALA A O 1
ATOM 5052 N N . GLY A 1 666 ? -27.754 18.117 7.227 1.00 92.00 666 GLY A N 1
ATOM 5053 C CA . GLY A 1 666 ? -28.818 19.122 7.073 1.00 92.00 666 GLY A CA 1
ATOM 5054 C C . GLY A 1 666 ? -28.377 20.583 7.237 1.00 92.00 666 GLY A C 1
ATOM 5055 O O . GLY A 1 666 ? -29.204 21.487 7.121 1.00 92.00 666 GLY A O 1
ATOM 5056 N N . VAL A 1 667 ? -27.088 20.847 7.472 1.00 93.69 667 VAL A N 1
ATOM 5057 C CA . VAL A 1 667 ? -26.571 22.213 7.653 1.00 93.69 667 VAL A CA 1
ATOM 5058 C C . VAL A 1 667 ? -26.352 22.887 6.296 1.00 93.69 667 VAL A C 1
ATOM 5060 O O . VAL A 1 667 ? -25.486 22.476 5.525 1.00 93.69 667 VAL A O 1
ATOM 5063 N N . LYS A 1 668 ? -27.074 23.978 6.011 1.00 88.38 668 LYS A N 1
ATOM 5064 C CA . LYS A 1 668 ? -26.919 24.735 4.750 1.00 88.38 668 LYS A CA 1
ATOM 5065 C C . LYS A 1 668 ? -25.505 25.299 4.555 1.00 88.38 668 LYS A C 1
ATOM 5067 O O . LYS A 1 668 ? -24.919 25.130 3.486 1.00 88.38 668 LYS A O 1
ATOM 5072 N N . ARG A 1 669 ? -24.961 25.974 5.575 1.00 91.19 669 ARG A N 1
ATOM 5073 C CA . ARG A 1 669 ? -23.657 26.657 5.523 1.00 91.19 669 ARG A CA 1
ATOM 5074 C C . ARG A 1 669 ? -22.935 26.571 6.879 1.00 91.19 669 ARG A C 1
ATOM 5076 O O . ARG A 1 669 ? -23.218 27.385 7.753 1.00 91.19 669 ARG A O 1
ATOM 5083 N N . PRO A 1 670 ? -22.016 25.606 7.074 1.00 94.81 670 PRO A N 1
ATOM 5084 C CA . PRO A 1 670 ? -21.218 25.508 8.298 1.00 94.81 670 PRO A CA 1
ATOM 5085 C C . PRO A 1 670 ? -20.348 26.753 8.521 1.00 94.81 670 PRO A C 1
ATOM 5087 O O . PRO A 1 670 ? -19.854 27.340 7.556 1.00 94.81 670 PRO A O 1
ATOM 5090 N N . VAL A 1 671 ? -20.127 27.133 9.780 1.00 96.25 671 VAL A N 1
ATOM 5091 C CA . VAL A 1 671 ? -19.235 28.228 10.190 1.00 96.25 671 VAL A CA 1
ATOM 5092 C C . VAL A 1 671 ? -17.879 27.645 10.581 1.00 96.25 671 VAL A C 1
ATOM 5094 O O . VAL A 1 671 ? -17.759 26.938 11.578 1.00 96.25 671 VAL A O 1
ATOM 5097 N N . LEU A 1 672 ? -16.845 27.947 9.801 1.00 95.69 672 LEU A N 1
ATOM 5098 C CA . LEU A 1 672 ? -15.476 27.518 10.059 1.00 95.69 672 LEU A CA 1
ATOM 5099 C C . LEU A 1 672 ? -14.750 28.553 10.928 1.00 95.69 672 LEU A C 1
ATOM 5101 O O . LEU A 1 672 ? -14.638 29.720 10.546 1.00 95.69 672 LEU A O 1
ATOM 5105 N N . VAL A 1 673 ? -14.231 28.137 12.083 1.00 94.69 673 VAL A N 1
ATOM 5106 C CA . VAL A 1 673 ? -13.407 28.992 12.948 1.00 94.69 673 VAL A CA 1
ATOM 5107 C C . VAL A 1 673 ? -11.950 28.871 12.525 1.00 94.69 673 VAL A C 1
ATOM 5109 O O . VAL A 1 673 ? -11.353 27.807 12.667 1.00 94.69 673 VAL A O 1
ATOM 5112 N N . VAL A 1 674 ? -11.378 29.959 12.015 1.00 92.25 674 VAL A N 1
ATOM 5113 C CA . VAL A 1 674 ? -10.010 30.021 11.478 1.00 92.25 674 VAL A CA 1
ATOM 5114 C C . VAL A 1 674 ? -9.132 30.968 12.294 1.00 92.25 674 VAL A C 1
ATOM 5116 O O . VAL A 1 674 ? -9.634 31.885 12.945 1.00 92.25 674 VAL A O 1
ATOM 5119 N N . ALA A 1 675 ? -7.817 30.771 12.246 1.00 87.06 675 ALA A N 1
ATOM 5120 C CA . ALA A 1 675 ? -6.852 31.719 12.798 1.00 87.06 675 ALA A CA 1
ATOM 5121 C C . ALA A 1 675 ? -6.777 33.016 11.953 1.00 87.06 675 ALA A C 1
ATOM 5123 O O . ALA A 1 675 ? -7.375 33.115 10.875 1.00 87.06 675 ALA A O 1
ATOM 5124 N N . ARG A 1 676 ? -6.063 34.039 12.452 1.00 77.44 676 ARG A N 1
ATOM 5125 C CA . ARG A 1 676 ? -5.930 35.367 11.803 1.00 77.44 676 ARG A CA 1
ATOM 5126 C C . ARG A 1 676 ? -5.395 35.281 10.364 1.00 77.44 676 ARG A C 1
ATOM 5128 O O . ARG A 1 676 ? -5.805 36.062 9.514 1.00 77.44 676 ARG A O 1
ATOM 5135 N N . ASP A 1 677 ? -4.521 34.318 10.119 1.00 69.81 677 ASP A N 1
ATOM 5136 C CA . ASP A 1 677 ? -3.795 33.980 8.892 1.00 69.81 677 ASP A CA 1
ATOM 5137 C C . ASP A 1 677 ? -4.531 32.968 7.985 1.00 69.81 677 ASP A C 1
ATOM 5139 O O . ASP A 1 677 ? -3.950 32.410 7.057 1.00 69.81 677 ASP A O 1
ATOM 5143 N N . GLY A 1 678 ? -5.837 32.753 8.190 1.00 76.25 678 GLY A N 1
ATOM 5144 C CA . GLY A 1 678 ? -6.668 31.792 7.444 1.00 76.25 678 GLY A CA 1
ATOM 5145 C C . GLY A 1 678 ? -6.886 32.056 5.940 1.00 76.25 678 GLY A C 1
ATOM 5146 O O . GLY A 1 678 ? -7.887 31.594 5.392 1.00 76.25 678 GLY A O 1
ATOM 5147 N N . ALA A 1 679 ? -5.999 32.788 5.258 1.00 83.25 679 ALA A N 1
ATOM 5148 C CA . ALA A 1 679 ? -6.078 33.089 3.826 1.00 83.25 679 ALA A CA 1
ATOM 5149 C C . ALA A 1 679 ? -6.087 31.815 2.960 1.00 83.25 679 ALA A C 1
ATOM 5151 O O . ALA A 1 679 ? -6.957 31.667 2.104 1.00 83.25 679 ALA A O 1
ATOM 5152 N N . ALA A 1 680 ? -5.208 30.848 3.250 1.00 85.25 680 ALA A N 1
ATOM 5153 C CA . ALA A 1 680 ? -5.160 29.566 2.539 1.00 85.25 680 ALA A CA 1
ATOM 5154 C C . ALA A 1 680 ? -6.479 28.773 2.654 1.00 85.25 680 ALA A C 1
ATOM 5156 O O . ALA A 1 680 ? -6.950 28.191 1.678 1.00 85.25 680 ALA A O 1
ATOM 5157 N N . LEU A 1 681 ? -7.130 28.801 3.825 1.00 86.94 681 LEU A N 1
ATOM 5158 C CA . LEU A 1 681 ? -8.436 28.162 4.033 1.00 86.94 681 LEU A CA 1
ATOM 5159 C C . LEU A 1 681 ? -9.558 28.863 3.257 1.00 86.94 681 LEU A C 1
ATOM 5161 O O . LEU A 1 681 ? -10.429 28.191 2.705 1.00 86.94 681 LEU A O 1
ATOM 5165 N N . ARG A 1 682 ? -9.517 30.199 3.174 1.00 89.06 682 ARG A N 1
ATOM 5166 C CA . ARG A 1 682 ? -10.461 30.989 2.368 1.00 89.06 682 ARG A CA 1
ATOM 5167 C C . ARG A 1 682 ? -10.294 30.721 0.874 1.00 89.06 682 ARG A C 1
ATOM 5169 O O . ARG A 1 682 ? -11.302 30.546 0.198 1.00 89.06 682 ARG A O 1
ATOM 5176 N N . ALA A 1 683 ? -9.057 30.623 0.386 1.00 87.69 683 ALA A N 1
ATOM 5177 C CA . ALA A 1 683 ? -8.762 30.251 -0.997 1.00 87.69 683 ALA A CA 1
ATOM 5178 C C . ALA A 1 683 ? -9.252 28.827 -1.323 1.00 87.69 683 ALA A C 1
ATOM 5180 O O . ALA A 1 683 ? -9.924 28.619 -2.330 1.00 87.69 683 ALA A O 1
ATOM 5181 N N . ALA A 1 684 ? -8.995 27.856 -0.439 1.00 86.69 684 ALA A N 1
ATOM 5182 C CA . ALA A 1 684 ? -9.395 26.466 -0.650 1.00 86.69 684 ALA A CA 1
ATOM 5183 C C . ALA A 1 684 ? -10.921 26.254 -0.616 1.00 86.69 684 ALA A C 1
ATOM 5185 O O . ALA A 1 684 ? -11.464 25.509 -1.434 1.00 86.69 684 ALA A O 1
ATOM 5186 N N . LEU A 1 685 ? -11.644 26.874 0.325 1.00 89.00 685 LEU A N 1
ATOM 5187 C CA . LEU A 1 685 ? -13.073 26.597 0.544 1.00 89.00 685 LEU A CA 1
ATOM 5188 C C . LEU A 1 685 ? -14.018 27.635 -0.081 1.00 89.00 685 LEU A C 1
ATOM 5190 O O . LEU A 1 685 ? -15.144 27.275 -0.441 1.00 89.00 685 LEU A O 1
ATOM 5194 N N . GLY A 1 686 ? -13.580 28.880 -0.273 1.00 90.12 686 GLY A N 1
ATOM 5195 C CA . GLY A 1 686 ? -14.375 29.946 -0.885 1.00 90.12 686 GLY A CA 1
ATOM 5196 C C . GLY A 1 686 ? -15.663 30.253 -0.112 1.00 90.12 686 GLY A C 1
ATOM 5197 O O . GLY A 1 686 ? -15.702 30.199 1.118 1.00 90.12 686 GLY A O 1
ATOM 5198 N N . SER A 1 687 ? -16.749 30.543 -0.827 1.00 87.50 687 SER A N 1
ATOM 5199 C CA . SER A 1 687 ? -18.069 30.865 -0.256 1.00 87.50 687 SER A CA 1
ATOM 5200 C C . SER A 1 687 ? -18.828 29.666 0.340 1.00 87.50 687 SER A C 1
ATOM 5202 O O . SER A 1 687 ? -19.879 29.858 0.954 1.00 87.50 687 SER A O 1
ATOM 5204 N N . ARG A 1 688 ? -18.302 28.435 0.214 1.00 86.75 688 ARG A N 1
ATOM 5205 C CA . ARG A 1 688 ? -18.968 27.179 0.629 1.00 86.75 688 ARG A CA 1
ATOM 5206 C C . ARG A 1 688 ? -19.207 27.055 2.141 1.00 86.75 688 ARG A C 1
ATOM 5208 O O . ARG A 1 688 ? -20.000 26.213 2.556 1.00 86.75 688 ARG A O 1
ATOM 5215 N N . VAL A 1 689 ? -18.537 27.882 2.944 1.00 92.81 689 VAL A N 1
ATOM 5216 C CA . VAL A 1 689 ? -18.664 27.976 4.408 1.00 92.81 689 VAL A CA 1
ATOM 5217 C C . VAL A 1 689 ? -18.815 29.439 4.843 1.00 92.81 689 VAL A C 1
ATOM 5219 O O . VAL A 1 689 ? -18.596 30.369 4.059 1.00 92.81 689 VAL A O 1
ATOM 5222 N N . GLY A 1 690 ? -19.267 29.667 6.074 1.00 93.00 690 GLY A N 1
ATOM 5223 C CA . GLY A 1 690 ? -19.054 30.925 6.794 1.00 93.00 690 GLY A CA 1
ATOM 5224 C C . GLY A 1 690 ? -17.691 30.906 7.491 1.00 93.00 690 GLY A C 1
ATOM 5225 O O . GLY A 1 690 ? -17.135 29.831 7.704 1.00 93.00 690 GLY A O 1
ATOM 5226 N N . TYR A 1 691 ? -17.155 32.068 7.870 1.00 94.12 691 TYR A N 1
ATOM 5227 C CA . TYR A 1 691 ? -15.867 32.162 8.568 1.00 94.12 691 TYR A CA 1
ATOM 5228 C C . TYR A 1 691 ? -15.987 33.009 9.833 1.00 94.12 691 TYR A C 1
ATOM 5230 O O . TYR A 1 691 ? -16.403 34.164 9.758 1.00 94.12 691 TYR A O 1
ATOM 5238 N N . ALA A 1 692 ? -15.539 32.465 10.961 1.00 94.38 692 ALA A N 1
ATOM 5239 C CA . ALA A 1 692 ? -15.277 33.201 12.194 1.00 94.38 692 ALA A CA 1
ATOM 5240 C C . ALA A 1 692 ? -13.761 33.246 12.437 1.00 94.38 692 ALA A C 1
ATOM 5242 O O . ALA A 1 692 ? -13.069 32.270 12.153 1.00 94.38 692 ALA A O 1
ATOM 5243 N N . VAL A 1 693 ? -13.223 34.364 12.933 1.00 92.81 693 VAL A N 1
ATOM 5244 C CA . VAL A 1 693 ? -11.767 34.538 13.097 1.00 92.81 693 VAL A CA 1
ATOM 5245 C C . VAL A 1 693 ? -11.386 34.536 14.572 1.00 92.81 693 VAL A C 1
ATOM 5247 O O . VAL A 1 693 ? -11.665 35.489 15.297 1.00 92.81 693 VAL A O 1
ATOM 5250 N N . GLN A 1 694 ? -10.672 33.500 15.005 1.00 92.44 694 GLN A N 1
ATOM 5251 C CA . GLN A 1 694 ? -10.051 33.453 16.320 1.00 92.44 694 GLN A CA 1
ATOM 5252 C C . GLN A 1 694 ? -8.690 34.171 16.267 1.00 92.44 694 GLN A C 1
ATOM 5254 O O . GLN A 1 694 ? -7.689 33.620 15.817 1.00 92.44 694 GLN A O 1
ATOM 5259 N N . ARG A 1 695 ? -8.648 35.437 16.710 1.00 86.12 695 ARG A N 1
ATOM 5260 C CA . ARG A 1 695 ? -7.429 36.278 16.650 1.00 86.12 695 ARG A CA 1
ATOM 5261 C C . ARG A 1 695 ? -6.294 35.808 17.571 1.00 86.12 695 ARG A C 1
ATOM 5263 O O . ARG A 1 695 ? -5.132 36.037 17.249 1.00 86.12 695 ARG A O 1
ATOM 5270 N N . ARG A 1 696 ? -6.626 35.198 18.714 1.00 84.31 696 ARG A N 1
ATOM 5271 C CA . ARG A 1 696 ? -5.689 34.617 19.693 1.00 84.31 696 ARG A CA 1
ATOM 5272 C C . ARG A 1 696 ? -6.166 33.200 20.055 1.00 84.31 696 ARG A C 1
ATOM 5274 O O . ARG A 1 696 ? -7.357 33.061 20.356 1.00 84.31 696 ARG A O 1
ATOM 5281 N N . PRO A 1 697 ? -5.299 32.172 20.037 1.00 84.69 697 PRO A N 1
ATOM 5282 C CA . PRO A 1 697 ? -5.678 30.794 20.350 1.00 84.69 697 PRO A CA 1
ATOM 5283 C C . PRO A 1 697 ? -5.832 30.619 21.869 1.00 84.69 697 PRO A C 1
ATOM 5285 O O . PRO A 1 697 ? -4.916 30.182 22.547 1.00 84.69 697 PRO A O 1
ATOM 5288 N N . LEU A 1 698 ? -6.985 31.019 22.410 1.00 88.81 698 LEU A N 1
ATOM 5289 C CA . LEU A 1 698 ? -7.301 30.952 23.848 1.00 88.81 698 LEU A CA 1
ATOM 5290 C C . LEU A 1 698 ? -8.151 29.710 24.195 1.00 88.81 698 LEU A C 1
ATOM 5292 O O . LEU A 1 698 ? -9.036 29.785 25.042 1.00 88.81 698 LEU A O 1
ATOM 5296 N N . GLY A 1 699 ? -7.955 28.593 23.493 1.00 88.75 699 GLY A N 1
ATOM 5297 C CA . GLY A 1 699 ? -8.743 27.367 23.669 1.00 88.75 699 GLY A CA 1
ATOM 5298 C C . GLY A 1 699 ? -9.998 27.233 22.797 1.00 88.75 699 GLY A C 1
ATOM 5299 O O . GLY A 1 699 ? -10.363 28.109 21.999 1.00 88.75 699 GLY A O 1
ATOM 5300 N N . THR A 1 700 ? -10.651 26.077 22.932 1.00 91.31 700 THR A N 1
ATOM 5301 C CA . THR A 1 700 ? -11.754 25.597 22.079 1.00 91.31 700 THR A CA 1
ATOM 5302 C C . THR A 1 700 ? -13.099 26.255 22.391 1.00 91.31 700 THR A C 1
ATOM 5304 O O . THR A 1 700 ? -13.836 26.596 21.466 1.00 91.31 700 THR A O 1
ATOM 5307 N N . GLY A 1 701 ? -13.397 26.537 23.661 1.00 93.00 701 GLY A N 1
ATOM 5308 C CA . GLY A 1 701 ? -14.585 27.289 24.074 1.00 93.00 701 GLY A CA 1
ATOM 5309 C C . GLY A 1 701 ? -14.544 28.725 23.547 1.00 93.00 701 GLY A C 1
ATOM 5310 O O . GLY A 1 701 ? -15.509 29.202 22.948 1.00 93.00 701 GLY A O 1
ATOM 5311 N N . HIS A 1 702 ? -13.379 29.381 23.636 1.00 93.81 702 HIS A N 1
ATOM 5312 C CA . HIS A 1 702 ? -13.166 30.688 23.007 1.00 93.81 702 HIS A CA 1
ATOM 5313 C C . HIS A 1 702 ? -13.345 30.633 21.479 1.00 93.81 702 HIS A C 1
ATOM 5315 O O . HIS A 1 702 ? -13.894 31.564 20.894 1.00 93.81 702 HIS A O 1
ATOM 5321 N N . ALA A 1 703 ? -12.921 29.550 20.817 1.00 93.06 703 ALA A N 1
ATOM 5322 C CA . ALA A 1 703 ? -13.102 29.381 19.374 1.00 93.06 703 ALA A CA 1
ATOM 5323 C C . ALA A 1 703 ? -14.594 29.319 18.984 1.00 93.06 703 ALA A C 1
ATOM 5325 O O . ALA A 1 703 ? -15.016 30.031 18.072 1.00 93.06 703 ALA A O 1
ATOM 5326 N N . VAL A 1 704 ? -15.410 28.550 19.716 1.00 95.88 704 VAL A N 1
ATOM 5327 C CA . VAL A 1 704 ? -16.872 28.502 19.512 1.00 95.88 704 VAL A CA 1
ATOM 5328 C C . VAL A 1 704 ? -17.529 29.852 19.816 1.00 95.88 704 VAL A C 1
ATOM 5330 O O . VAL A 1 704 ? -18.421 30.275 19.080 1.00 95.88 704 VAL A O 1
ATOM 5333 N N . ALA A 1 705 ? -17.059 30.583 20.834 1.00 94.44 705 ALA A N 1
ATOM 5334 C CA . ALA A 1 705 ? -17.579 31.912 21.158 1.00 94.44 705 ALA A CA 1
ATOM 5335 C C . ALA A 1 705 ? -17.453 32.904 19.981 1.00 94.44 705 ALA A C 1
ATOM 5337 O O . ALA A 1 705 ? -18.384 33.669 19.726 1.00 94.44 705 ALA A O 1
ATOM 5338 N N . GLN A 1 706 ? -16.366 32.837 19.198 1.00 95.19 706 GLN A N 1
ATOM 5339 C CA . GLN A 1 706 ? -16.200 33.657 17.986 1.00 95.19 706 GLN A CA 1
ATOM 5340 C C . GLN A 1 706 ? -17.197 33.302 16.865 1.00 95.19 706 GLN A C 1
ATOM 5342 O O . GLN A 1 706 ? -17.470 34.136 16.003 1.00 95.19 706 GLN A O 1
ATOM 5347 N N . ALA A 1 707 ? -17.762 32.089 16.864 1.00 95.31 707 ALA A N 1
ATOM 5348 C CA . ALA A 1 707 ? -18.751 31.652 15.878 1.00 95.31 707 ALA A CA 1
ATOM 5349 C C . ALA A 1 707 ? -20.196 32.065 16.219 1.00 95.31 707 ALA A C 1
ATOM 5351 O O . ALA A 1 707 ? -21.041 32.072 15.324 1.00 95.31 707 ALA A O 1
ATOM 5352 N N . LEU A 1 708 ? -20.487 32.458 17.469 1.00 93.69 708 LEU A N 1
ATOM 5353 C CA . LEU A 1 708 ? -21.837 32.812 17.942 1.00 93.69 708 LEU A CA 1
ATOM 5354 C C . LEU A 1 708 ? -22.617 33.809 17.051 1.00 93.69 708 LEU A C 1
ATOM 5356 O O . LEU A 1 708 ? -23.832 33.628 16.929 1.00 93.69 708 LEU A O 1
ATOM 5360 N N . PRO A 1 709 ? -22.007 34.832 16.406 1.00 91.88 709 PRO A N 1
ATOM 5361 C CA . PRO A 1 709 ? -22.727 35.707 15.476 1.00 91.88 709 PRO A CA 1
ATOM 5362 C C . PRO A 1 709 ? -23.307 34.966 14.263 1.00 91.88 709 PRO A C 1
ATOM 5364 O O . PRO A 1 709 ? -24.395 35.309 13.808 1.00 91.88 709 PRO A O 1
ATOM 5367 N N . GLY A 1 710 ? -22.624 33.922 13.782 1.00 88.62 710 GLY A N 1
ATOM 5368 C CA . GLY A 1 710 ? -23.075 33.061 12.683 1.00 88.62 710 GLY A CA 1
ATOM 5369 C C . GLY A 1 710 ? -24.117 32.011 13.084 1.00 88.62 710 GLY A C 1
ATOM 5370 O O . GLY A 1 710 ? -24.595 31.285 12.221 1.00 88.62 710 GLY A O 1
ATOM 5371 N N . LEU A 1 711 ? -24.476 31.930 14.372 1.00 92.00 711 LEU A N 1
ATOM 5372 C CA . LEU A 1 711 ? -25.509 31.031 14.907 1.00 92.00 711 LEU A CA 1
ATOM 5373 C C . LEU A 1 711 ? -26.820 31.764 15.247 1.00 92.00 711 LEU A C 1
ATOM 5375 O O . LEU A 1 711 ? -27.732 31.177 15.831 1.00 92.00 711 LEU A O 1
ATOM 5379 N N . ARG A 1 712 ? -26.927 33.062 14.931 1.00 87.06 712 ARG A N 1
ATOM 5380 C CA . ARG A 1 712 ? -28.161 33.842 15.128 1.00 87.06 712 ARG A CA 1
ATOM 5381 C C . ARG A 1 712 ? -29.311 33.216 14.325 1.00 87.06 712 ARG A C 1
ATOM 5383 O O . ARG A 1 712 ? -29.123 32.835 13.177 1.00 87.06 712 ARG A O 1
ATOM 5390 N N . GLY A 1 713 ? -30.488 33.104 14.943 1.00 84.75 713 GLY A N 1
ATOM 5391 C CA . GLY A 1 713 ? -31.682 32.500 14.335 1.00 84.75 713 GLY A CA 1
ATOM 5392 C C . GLY A 1 713 ? -31.749 30.966 14.364 1.00 84.75 713 GLY A C 1
ATOM 5393 O O . GLY A 1 713 ? -32.812 30.418 14.103 1.00 84.75 713 GLY A O 1
ATOM 5394 N N . HIS A 1 714 ? -30.674 30.256 14.727 1.00 91.19 714 HIS A N 1
ATOM 5395 C CA . HIS A 1 714 ? -30.703 28.796 14.869 1.00 91.19 714 HIS A CA 1
ATOM 5396 C C . HIS A 1 714 ? -30.990 28.373 16.316 1.00 91.19 714 HIS A C 1
ATOM 5398 O O . HIS A 1 714 ? -30.384 28.901 17.250 1.00 91.19 714 HIS A O 1
ATOM 5404 N N . ARG A 1 715 ? -31.870 27.376 16.507 1.00 90.94 715 ARG A N 1
ATOM 5405 C CA . ARG A 1 715 ? -32.115 26.760 17.826 1.00 90.94 715 ARG A CA 1
ATOM 5406 C C . ARG A 1 715 ? -31.005 25.786 18.221 1.00 90.94 715 ARG A C 1
ATOM 5408 O O . ARG A 1 715 ? -30.559 25.814 19.365 1.00 90.94 715 ARG A O 1
ATOM 5415 N N . LEU A 1 716 ? -30.544 24.962 17.277 1.00 94.50 716 LEU A N 1
ATOM 5416 C CA . LEU A 1 716 ? -29.516 23.937 17.480 1.00 94.50 716 LEU A CA 1
ATOM 5417 C C . LEU A 1 716 ? -28.247 24.237 16.674 1.00 94.50 716 LEU A C 1
ATOM 5419 O O . LEU A 1 716 ? -28.320 24.710 15.537 1.00 94.50 716 LEU A O 1
ATOM 5423 N N . THR A 1 717 ? -27.088 23.897 17.235 1.00 96.56 717 THR A N 1
ATOM 5424 C CA . THR A 1 717 ? -25.807 23.877 16.519 1.00 96.56 717 THR A CA 1
ATOM 5425 C C . THR A 1 717 ? -25.053 22.585 16.790 1.00 96.56 717 THR A C 1
ATOM 5427 O O . THR A 1 717 ? -24.937 22.154 17.935 1.00 96.56 717 THR A O 1
ATOM 5430 N N . TYR A 1 718 ? -24.473 22.002 15.746 1.00 97.62 718 TYR A N 1
ATOM 5431 C CA . TYR A 1 718 ? -23.387 21.042 15.902 1.00 97.62 718 TYR A CA 1
ATOM 5432 C C . TYR A 1 718 ? -22.076 21.774 16.203 1.00 97.62 718 TYR A C 1
ATOM 5434 O O . TYR A 1 718 ? -21.882 22.913 15.766 1.00 97.62 718 TYR A O 1
ATOM 5442 N N . VAL A 1 719 ? -21.165 21.123 16.919 1.00 97.56 719 VAL A N 1
ATOM 5443 C CA . VAL A 1 719 ? -19.769 21.550 17.056 1.00 97.56 719 VAL A CA 1
ATOM 5444 C C . VAL A 1 719 ? -18.879 20.339 16.808 1.00 97.56 719 VAL A C 1
ATOM 5446 O O . VAL A 1 719 ? -19.110 19.283 17.386 1.00 97.56 719 VAL A O 1
ATOM 5449 N N . THR A 1 720 ? -17.894 20.486 15.926 1.00 95.69 720 THR A N 1
ATOM 5450 C CA . THR A 1 720 ? -16.902 19.451 15.600 1.00 95.69 720 THR A CA 1
ATOM 5451 C C . THR A 1 720 ? -15.571 20.102 15.214 1.00 95.69 720 THR A C 1
ATOM 5453 O O . THR A 1 720 ? -15.481 21.326 15.065 1.00 95.69 720 THR A O 1
ATOM 5456 N N . TYR A 1 721 ? -14.533 19.300 15.018 1.00 93.94 721 TYR A N 1
ATOM 5457 C CA . TYR A 1 721 ? -13.204 19.747 14.627 1.00 93.94 721 TYR A CA 1
ATOM 5458 C C . TYR A 1 721 ? -12.928 19.430 13.149 1.00 93.94 721 TYR A C 1
ATOM 5460 O O . TYR A 1 721 ? -13.379 18.425 12.605 1.00 93.94 721 TYR A O 1
ATOM 5468 N N . ALA A 1 722 ? -12.182 20.304 12.469 1.00 93.50 722 ALA A N 1
ATOM 5469 C CA . ALA A 1 722 ? -11.789 20.110 11.069 1.00 93.50 722 ALA A CA 1
ATOM 5470 C C . ALA A 1 722 ? -10.707 19.031 10.875 1.00 93.50 722 ALA A C 1
ATOM 5472 O O . ALA A 1 722 ? -10.367 18.719 9.735 1.00 93.50 722 ALA A O 1
ATOM 5473 N N . ASP A 1 723 ? -10.155 18.506 11.969 1.00 92.31 723 ASP A N 1
ATOM 5474 C CA . ASP A 1 723 ? -9.134 17.462 12.001 1.00 92.31 723 ASP A CA 1
ATOM 5475 C C . ASP A 1 723 ? -9.677 16.057 12.305 1.00 92.31 723 ASP A C 1
ATOM 5477 O O . ASP A 1 723 ? -8.900 15.109 12.375 1.00 92.31 723 ASP A O 1
ATOM 5481 N N . MET A 1 724 ? -11.001 15.910 12.412 1.00 92.19 724 MET A N 1
ATOM 5482 C CA . MET A 1 724 ? -11.692 14.627 12.554 1.00 92.19 724 MET A CA 1
ATOM 5483 C C . MET A 1 724 ? -12.458 14.320 11.254 1.00 92.19 724 MET A C 1
ATOM 5485 O O . MET A 1 724 ? -13.666 14.559 11.163 1.00 92.19 724 MET A O 1
ATOM 5489 N N . PRO A 1 725 ? -11.769 13.855 10.191 1.00 94.12 725 PRO A N 1
ATOM 5490 C CA . PRO A 1 725 ? -12.354 13.698 8.856 1.00 94.12 725 PRO A CA 1
ATOM 5491 C C . PRO A 1 725 ? -13.412 12.588 8.778 1.00 94.12 725 PRO A C 1
ATOM 5493 O O . PRO A 1 725 ? -14.190 12.552 7.828 1.00 94.12 725 PRO A O 1
ATOM 5496 N N . LEU A 1 726 ? -13.442 11.678 9.751 1.00 94.50 726 LEU A N 1
ATOM 5497 C CA . LEU A 1 726 ? -14.266 10.471 9.711 1.00 94.50 726 LEU A CA 1
ATOM 5498 C C . LEU A 1 726 ? -15.618 10.619 10.426 1.00 94.50 726 LEU A C 1
ATOM 5500 O O . LEU A 1 726 ? -16.466 9.747 10.247 1.00 94.50 726 LEU A O 1
ATOM 5504 N N . VAL A 1 727 ? -15.870 11.730 11.131 1.00 94.69 727 VAL A N 1
ATOM 5505 C CA . VAL A 1 727 ? -17.164 12.020 11.781 1.00 94.69 727 VAL A CA 1
ATOM 5506 C C . VAL A 1 727 ? -18.310 11.920 10.773 1.00 94.69 727 VAL A C 1
ATOM 5508 O O . VAL A 1 727 ? -18.330 12.629 9.760 1.00 94.69 727 VAL A O 1
ATOM 5511 N N . SER A 1 728 ? -19.279 11.043 11.032 1.00 94.38 728 SER A N 1
ATOM 5512 C CA . SER A 1 728 ? -20.315 10.732 10.052 1.00 94.38 728 SER A CA 1
ATOM 5513 C C . SER A 1 728 ? -21.506 11.704 10.101 1.00 94.38 728 SER A C 1
ATOM 5515 O O . SER A 1 728 ? -21.845 12.275 11.144 1.00 94.38 728 SER A O 1
ATOM 5517 N N . PRO A 1 729 ? -22.239 11.864 8.980 1.00 94.75 729 PRO A N 1
ATOM 5518 C CA . PRO A 1 729 ? -23.525 12.558 8.987 1.00 94.75 729 PRO A CA 1
ATOM 5519 C C . PRO A 1 729 ? -24.565 11.884 9.895 1.00 94.75 729 PRO A C 1
ATOM 5521 O O . PRO A 1 729 ? -25.522 12.539 10.305 1.00 94.75 729 PRO A O 1
ATOM 5524 N N . ALA A 1 730 ? -24.415 10.581 10.168 1.00 94.50 730 ALA A N 1
ATOM 5525 C CA . ALA A 1 730 ? -25.310 9.826 11.037 1.00 94.50 730 ALA A CA 1
ATOM 5526 C C . ALA A 1 730 ? -25.104 10.220 12.505 1.00 94.50 730 ALA A C 1
ATOM 5528 O O . ALA A 1 730 ? -26.080 10.609 13.145 1.00 94.50 730 ALA A O 1
ATOM 5529 N N . THR A 1 731 ? -23.856 10.254 12.985 1.00 95.44 731 THR A N 1
ATOM 5530 C CA . THR A 1 731 ? -23.484 10.733 14.329 1.00 95.44 731 THR A CA 1
ATOM 5531 C C . THR A 1 731 ? -24.021 12.138 14.596 1.00 95.44 731 THR A C 1
ATOM 5533 O O . THR A 1 731 ? -24.692 12.369 15.602 1.00 95.44 731 THR A O 1
ATOM 5536 N N . LEU A 1 732 ? -23.831 13.074 13.657 1.00 95.75 732 LEU A N 1
ATOM 5537 C CA . LEU A 1 732 ? -24.365 14.436 13.789 1.00 95.75 732 LEU A CA 1
ATOM 5538 C C . LEU A 1 732 ? -25.899 14.451 13.915 1.00 95.75 732 LEU A C 1
ATOM 5540 O O . LEU A 1 732 ? -26.436 15.100 14.812 1.00 95.75 732 LEU A O 1
ATOM 5544 N N . ARG A 1 733 ? -26.621 13.700 13.072 1.00 95.38 733 ARG A N 1
ATOM 5545 C CA . ARG A 1 733 ? -28.090 13.605 13.164 1.00 95.38 733 ARG A CA 1
ATOM 5546 C C . ARG A 1 733 ? -28.561 12.925 14.452 1.00 95.38 733 ARG A C 1
ATOM 5548 O O . ARG A 1 733 ? -29.577 13.348 14.994 1.00 95.38 733 ARG A O 1
ATOM 5555 N N . ALA A 1 734 ? -27.839 11.923 14.956 1.00 94.69 734 ALA A N 1
ATOM 5556 C CA . ALA A 1 734 ? -28.151 11.258 16.220 1.00 94.69 734 ALA A CA 1
ATOM 5557 C C . ALA A 1 734 ? -28.028 12.228 17.408 1.00 94.69 734 ALA A C 1
ATOM 5559 O O . ALA A 1 734 ? -28.960 12.338 18.203 1.00 94.69 734 ALA A O 1
ATOM 5560 N N . LEU A 1 735 ? -26.950 13.021 17.463 1.00 95.62 735 LEU A N 1
ATOM 5561 C CA . LEU A 1 735 ? -26.786 14.092 18.454 1.00 95.62 735 LEU A CA 1
ATOM 5562 C C . LEU A 1 735 ? -27.920 15.125 18.369 1.00 95.62 735 LEU A C 1
ATOM 5564 O O . LEU A 1 735 ? -28.504 15.481 19.388 1.00 95.62 735 LEU A O 1
ATOM 5568 N N . GLY A 1 736 ? -28.282 15.573 17.161 1.00 93.94 736 GLY A N 1
ATOM 5569 C CA . GLY A 1 736 ? -29.411 16.492 16.962 1.00 93.94 736 GLY A CA 1
ATOM 5570 C C . GLY A 1 736 ? -30.762 15.889 17.367 1.00 93.94 736 GLY A C 1
ATOM 5571 O O . GLY A 1 736 ? -31.626 16.590 17.889 1.00 93.94 736 GLY A O 1
ATOM 5572 N N . GLY A 1 737 ? -30.936 14.580 17.174 1.00 92.31 737 GLY A N 1
ATOM 5573 C CA . GLY A 1 737 ? -32.104 13.823 17.622 1.00 92.31 737 GLY A CA 1
ATOM 5574 C C . GLY A 1 737 ? -32.194 13.666 19.142 1.00 92.31 737 GLY A C 1
ATOM 5575 O O . GLY A 1 737 ? -33.305 13.604 19.662 1.00 92.31 737 GLY A O 1
ATOM 5576 N N . ALA A 1 738 ? -31.060 13.647 19.846 1.00 93.19 738 ALA A N 1
ATOM 5577 C CA . ALA A 1 738 ? -30.994 13.522 21.301 1.00 93.19 738 ALA A CA 1
ATOM 5578 C C . ALA A 1 738 ? -31.314 14.837 22.047 1.00 93.19 738 ALA A C 1
ATOM 5580 O O . ALA A 1 738 ? -31.824 14.801 23.165 1.00 93.19 738 ALA A O 1
ATOM 5581 N N . VAL A 1 739 ? -31.084 16.005 21.431 1.00 92.81 739 VAL A N 1
ATOM 5582 C CA . VAL A 1 739 ? -31.379 17.328 22.026 1.00 92.81 739 VAL A CA 1
ATOM 5583 C C . VAL A 1 739 ? -32.874 17.678 21.876 1.00 92.81 739 VAL A C 1
ATOM 5585 O O . VAL A 1 739 ? -33.281 18.480 21.029 1.00 92.81 739 VAL A O 1
ATOM 5588 N N . ARG A 1 740 ? -33.717 17.048 22.706 1.00 88.19 740 ARG A N 1
ATOM 5589 C CA . ARG A 1 740 ? -35.190 17.198 22.760 1.00 88.19 740 ARG A CA 1
ATOM 5590 C C . ARG A 1 740 ? -35.691 17.401 24.199 1.00 88.19 740 ARG A C 1
ATOM 5592 O O . ARG A 1 740 ? -34.936 17.194 25.140 1.00 88.19 740 ARG A O 1
ATOM 5599 N N . GLY A 1 741 ? -36.957 17.800 24.370 1.00 87.06 741 GLY A N 1
ATOM 5600 C CA . GLY A 1 741 ? -37.574 17.996 25.694 1.00 87.06 741 GLY A CA 1
ATOM 5601 C C . GLY A 1 741 ? -36.840 19.068 26.496 1.00 87.06 741 GLY A C 1
ATOM 5602 O O . GLY A 1 741 ? -36.758 20.210 26.043 1.00 87.06 741 GLY A O 1
ATOM 5603 N N . ASP A 1 742 ? -36.205 18.673 27.596 1.00 87.06 742 ASP A N 1
ATOM 5604 C CA . ASP A 1 742 ? -35.357 19.546 28.417 1.00 87.06 742 ASP A CA 1
ATOM 5605 C C . ASP A 1 742 ? -33.855 19.413 28.111 1.00 87.06 742 ASP A C 1
ATOM 5607 O O . ASP A 1 742 ? -33.079 20.284 28.481 1.00 87.06 742 ASP A O 1
ATOM 5611 N N . VAL A 1 743 ? -33.420 18.391 27.359 1.00 92.31 743 VAL A N 1
ATOM 5612 C CA . VAL A 1 743 ? -31.998 18.161 27.032 1.00 92.31 743 VAL A CA 1
ATOM 5613 C C . VAL A 1 743 ? -31.422 19.346 26.253 1.00 92.31 743 VAL A C 1
ATOM 5615 O O . VAL A 1 743 ? -31.873 19.632 25.138 1.00 92.31 743 VAL A O 1
ATOM 5618 N N . VAL A 1 744 ? -30.407 20.014 26.808 1.00 93.56 744 VAL A N 1
ATOM 5619 C CA . VAL A 1 744 ? -29.769 21.219 26.240 1.00 93.56 744 VAL A CA 1
ATOM 5620 C C . VAL A 1 744 ? -28.508 20.914 25.437 1.00 93.56 744 VAL A C 1
ATOM 5622 O O . VAL A 1 744 ? -28.141 21.705 24.563 1.00 93.56 744 VAL A O 1
ATOM 5625 N N . ALA A 1 745 ? -27.859 19.775 25.693 1.00 95.56 745 ALA A N 1
ATOM 5626 C CA . ALA A 1 745 ? -26.692 19.331 24.942 1.00 95.56 745 ALA A CA 1
ATOM 5627 C C . ALA A 1 745 ? -26.615 17.805 24.809 1.00 95.56 745 ALA A C 1
ATOM 5629 O O . ALA A 1 745 ? -27.011 17.061 25.705 1.00 95.56 745 ALA A O 1
ATOM 5630 N N . ALA A 1 746 ? -26.037 17.355 23.700 1.00 95.81 746 ALA A N 1
ATOM 5631 C CA . ALA A 1 746 ? -25.625 15.978 23.486 1.00 95.81 746 ALA A CA 1
ATOM 5632 C C . ALA A 1 746 ? -24.153 15.931 23.058 1.00 95.81 746 ALA A C 1
ATOM 5634 O O . ALA A 1 746 ? -23.708 16.788 22.290 1.00 95.81 746 ALA A O 1
ATOM 5635 N N . LEU A 1 747 ? -23.408 14.929 23.523 1.00 96.12 747 LEU A N 1
ATOM 5636 C CA . LEU A 1 747 ? -22.005 14.698 23.158 1.00 96.12 747 LEU A CA 1
ATOM 5637 C C . LEU A 1 747 ? -21.790 13.273 22.643 1.00 96.12 747 LEU A C 1
ATOM 5639 O O . LEU A 1 747 ? -22.415 12.335 23.135 1.00 96.12 747 LEU A O 1
ATOM 5643 N N . ALA A 1 748 ? -20.910 13.114 21.657 1.00 95.50 748 ALA A N 1
ATOM 5644 C CA . ALA A 1 748 ? -20.546 11.811 21.121 1.00 95.50 748 ALA A CA 1
ATOM 5645 C C . ALA A 1 748 ? -19.436 11.171 21.963 1.00 95.50 748 ALA A C 1
ATOM 5647 O O . ALA A 1 748 ? -18.415 11.807 22.245 1.00 95.50 748 ALA A O 1
ATOM 5648 N N . THR A 1 749 ? -19.625 9.907 22.335 1.00 94.12 749 THR A N 1
ATOM 5649 C CA . THR A 1 749 ? -18.642 9.125 23.093 1.00 94.12 749 THR A CA 1
ATOM 5650 C C . THR A 1 749 ? -18.336 7.808 22.392 1.00 94.12 7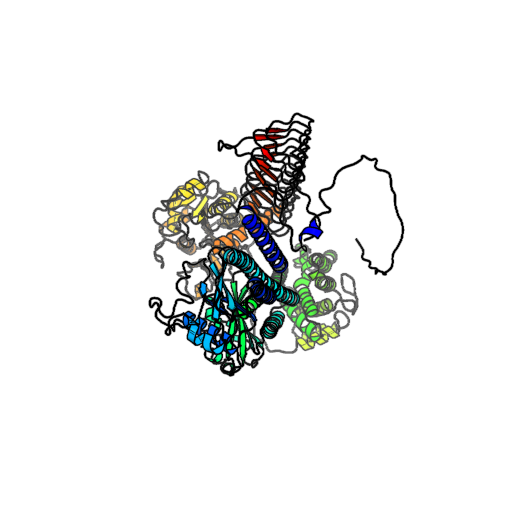49 THR A C 1
ATOM 5652 O O . THR A 1 749 ? -19.137 7.322 21.599 1.00 94.12 749 THR A O 1
ATOM 5655 N N . THR A 1 750 ? -17.178 7.211 22.654 1.00 91.56 750 THR A N 1
ATOM 5656 C CA . THR A 1 750 ? -16.892 5.827 22.238 1.00 91.56 750 THR A CA 1
ATOM 5657 C C . THR A 1 750 ? -15.963 5.148 23.239 1.00 91.56 750 THR A C 1
ATOM 5659 O O . THR A 1 750 ? -15.429 5.809 24.130 1.00 91.56 750 THR A O 1
ATOM 5662 N N . ILE A 1 751 ? -15.782 3.834 23.115 1.00 88.44 751 ILE A N 1
ATOM 5663 C CA . ILE A 1 751 ? -14.878 3.046 23.958 1.00 88.44 751 ILE A CA 1
ATOM 5664 C C . ILE A 1 751 ? -13.635 2.704 23.139 1.00 88.44 751 ILE A C 1
ATOM 5666 O O . ILE A 1 751 ? -13.748 2.116 22.066 1.00 88.44 751 ILE A O 1
ATOM 5670 N N . VAL A 1 752 ? -12.450 3.041 23.650 1.00 80.12 752 VAL A N 1
ATOM 5671 C CA . VAL A 1 752 ? -11.172 2.757 22.976 1.00 80.12 752 VAL A CA 1
ATOM 5672 C C . VAL A 1 752 ? -10.359 1.708 23.735 1.00 80.12 752 VAL A C 1
ATOM 5674 O O . VAL A 1 752 ? -10.380 1.652 24.964 1.00 80.12 752 VAL A O 1
ATOM 5677 N N . GLN A 1 753 ? -9.626 0.867 23.003 1.00 68.94 753 GLN A N 1
ATOM 5678 C CA . GLN A 1 753 ? -8.878 -0.262 23.578 1.00 68.94 753 GLN A CA 1
ATOM 5679 C C . GLN A 1 753 ? -7.416 0.066 23.932 1.00 68.94 753 GLN A C 1
ATOM 5681 O O . GLN A 1 753 ? -6.726 -0.750 24.543 1.00 68.94 753 GLN A O 1
ATOM 5686 N N . HIS A 1 754 ? -6.929 1.250 23.558 1.00 64.25 754 HIS A N 1
ATOM 5687 C CA . HIS A 1 754 ? -5.536 1.676 23.727 1.00 64.25 754 HIS A CA 1
ATOM 5688 C C . HIS A 1 754 ? -5.459 3.079 24.334 1.00 64.25 754 HIS A C 1
ATOM 5690 O O . HIS A 1 754 ? -6.463 3.789 24.410 1.00 64.25 754 HIS A O 1
ATOM 5696 N N . ASP A 1 755 ? -4.271 3.480 24.783 1.00 63.97 755 ASP A N 1
ATOM 5697 C CA . ASP A 1 755 ? -4.067 4.801 25.374 1.00 63.97 755 ASP A CA 1
ATOM 5698 C C . ASP A 1 755 ? -4.214 5.913 24.328 1.00 63.97 755 ASP A C 1
ATOM 5700 O O . ASP A 1 755 ? -3.766 5.809 23.187 1.00 63.97 755 ASP A O 1
ATOM 5704 N N . HIS A 1 756 ? -4.880 6.991 24.729 1.00 71.62 756 HIS A N 1
ATOM 5705 C CA . HIS A 1 756 ? -5.402 8.020 23.838 1.00 71.62 756 HIS A CA 1
ATOM 5706 C C . HIS A 1 756 ? -5.358 9.389 24.520 1.00 71.62 756 HIS A C 1
ATOM 5708 O O . HIS A 1 756 ? -5.334 9.484 25.744 1.00 71.62 756 HIS A O 1
ATOM 5714 N N . ARG A 1 757 ? -5.416 10.465 23.725 1.00 74.81 757 ARG A N 1
ATOM 5715 C CA . ARG A 1 757 ? -5.353 11.854 24.228 1.00 74.81 757 ARG A CA 1
ATOM 5716 C C . ARG A 1 757 ? -6.721 12.533 24.387 1.00 74.81 757 ARG A C 1
ATOM 5718 O O . ARG A 1 757 ? -6.779 13.711 24.726 1.00 74.81 757 ARG A O 1
ATOM 5725 N N . PHE A 1 758 ? -7.811 11.823 24.091 1.00 82.62 758 PHE A N 1
ATOM 5726 C CA . PHE A 1 758 ? -9.180 12.323 24.273 1.00 82.62 758 PHE A CA 1
ATOM 5727 C C . PHE A 1 758 ? -9.557 12.474 25.750 1.00 82.62 758 PHE A C 1
ATOM 5729 O O . PHE A 1 758 ? -9.131 11.683 26.596 1.00 82.62 758 PHE A O 1
ATOM 5736 N N . GLY A 1 759 ? -10.416 13.453 26.039 1.00 86.94 759 GLY A N 1
ATOM 5737 C CA . GLY A 1 759 ? -10.990 13.621 27.369 1.00 86.94 759 GLY A CA 1
ATOM 5738 C C . GLY A 1 759 ? -11.809 12.400 27.806 1.00 86.94 759 GLY A C 1
ATOM 5739 O O . GLY A 1 759 ? -12.469 11.759 26.989 1.00 86.94 759 GLY A O 1
ATOM 5740 N N . ARG A 1 760 ? -11.750 12.068 29.093 1.00 92.56 760 ARG A N 1
ATOM 5741 C CA . ARG A 1 760 ? -12.404 10.915 29.724 1.00 92.56 760 ARG A CA 1
ATOM 5742 C C . ARG A 1 760 ? -13.841 11.243 30.110 1.00 92.56 760 ARG A C 1
ATOM 5744 O O . ARG A 1 760 ? -14.107 12.353 30.569 1.00 92.56 760 ARG A O 1
ATOM 5751 N N . ILE A 1 761 ? -14.753 10.287 29.939 1.00 94.44 761 ILE A N 1
ATOM 5752 C CA . ILE A 1 761 ? -16.164 10.419 30.323 1.00 94.44 761 ILE A CA 1
ATOM 5753 C C . ILE A 1 761 ? -16.361 9.883 31.742 1.00 94.44 761 ILE A C 1
ATOM 5755 O O . ILE A 1 761 ? -16.377 8.675 31.962 1.00 94.44 761 ILE A O 1
ATOM 5759 N N . VAL A 1 762 ? -16.529 10.780 32.714 1.00 92.94 762 VAL A N 1
ATOM 5760 C CA . VAL A 1 762 ? -16.831 10.405 34.102 1.00 92.94 762 VAL A CA 1
ATOM 5761 C C . VAL A 1 762 ? -18.340 10.243 34.262 1.00 92.94 762 VAL A C 1
ATOM 5763 O O . VAL A 1 762 ? -19.122 11.114 33.858 1.00 92.94 762 VAL A O 1
ATOM 5766 N N . ARG A 1 763 ? -18.742 9.128 34.876 1.00 91.94 763 ARG A N 1
ATOM 5767 C CA . ARG A 1 763 ? -20.134 8.780 35.178 1.00 91.94 763 ARG A CA 1
ATOM 5768 C C . ARG A 1 763 ? -20.341 8.570 36.676 1.00 91.94 763 ARG A C 1
ATOM 5770 O O . ARG A 1 763 ? -19.382 8.288 37.387 1.00 91.94 763 ARG A O 1
ATOM 5777 N N . ASP A 1 764 ? -21.583 8.712 37.132 1.00 87.62 764 ASP A N 1
ATOM 5778 C CA . ASP A 1 764 ? -21.989 8.348 38.496 1.00 87.62 764 ASP A CA 1
ATOM 5779 C C . ASP A 1 764 ? -22.300 6.843 38.618 1.00 87.62 764 ASP A C 1
ATOM 5781 O O . ASP A 1 764 ? -22.330 6.115 37.620 1.00 87.62 764 ASP A O 1
ATOM 5785 N N . ASP A 1 765 ? -22.597 6.377 39.834 1.00 84.75 765 ASP A N 1
ATOM 5786 C CA . ASP A 1 765 ? -22.949 4.973 40.120 1.00 84.75 765 ASP A CA 1
ATOM 5787 C C . ASP A 1 765 ? -24.195 4.490 39.351 1.00 84.75 765 ASP A C 1
ATOM 5789 O O . ASP A 1 765 ? -24.391 3.294 39.135 1.00 84.75 765 ASP A O 1
ATOM 5793 N N . ARG A 1 766 ? -25.038 5.423 38.887 1.00 82.81 766 ARG A N 1
ATOM 5794 C CA . ARG A 1 766 ? -26.220 5.168 38.047 1.00 82.81 766 ARG A CA 1
ATOM 5795 C C . ARG A 1 766 ? -25.900 5.247 36.546 1.00 82.81 766 ARG A C 1
ATOM 5797 O O . ARG A 1 766 ? -26.815 5.277 35.724 1.00 82.81 766 ARG A O 1
ATOM 5804 N N . ARG A 1 767 ? -24.612 5.277 36.181 1.00 82.06 767 ARG A N 1
ATOM 5805 C CA . ARG A 1 767 ? -24.060 5.421 34.821 1.00 82.06 767 ARG A CA 1
ATOM 5806 C C . ARG A 1 767 ? -24.485 6.701 34.086 1.00 82.06 767 ARG A C 1
ATOM 5808 O O . ARG A 1 767 ? -24.346 6.780 32.861 1.00 82.06 767 ARG A O 1
ATOM 5815 N N . ARG A 1 768 ? -24.969 7.729 34.785 1.00 85.75 768 ARG A N 1
ATOM 5816 C CA . ARG A 1 768 ? -25.309 9.030 34.184 1.00 85.75 768 ARG A CA 1
ATOM 5817 C C . ARG A 1 768 ? -24.042 9.841 33.938 1.00 85.75 768 ARG A C 1
ATOM 5819 O O . ARG A 1 768 ? -23.058 9.688 34.653 1.00 85.75 768 ARG A O 1
ATOM 5826 N N . PHE A 1 769 ? -24.059 10.694 32.918 1.00 91.06 769 PHE A N 1
ATOM 5827 C CA . PHE A 1 769 ? -22.945 11.590 32.612 1.00 91.06 769 PHE A CA 1
ATOM 5828 C C . PHE A 1 769 ? -22.751 12.625 33.731 1.00 91.06 769 PHE A C 1
ATOM 5830 O O . PHE A 1 769 ? -23.717 13.273 34.126 1.00 91.06 769 PHE A O 1
ATOM 5837 N N . VAL A 1 770 ? -21.514 12.793 34.211 1.00 90.50 770 VAL A N 1
ATOM 5838 C CA . VAL A 1 770 ? -21.160 13.781 35.248 1.00 90.50 770 VAL A CA 1
ATOM 5839 C C . VAL A 1 770 ? -20.284 14.888 34.669 1.00 90.50 770 VAL A C 1
ATOM 5841 O O . VAL A 1 770 ? -20.636 16.063 34.759 1.00 90.50 770 VAL A O 1
ATOM 5844 N N . ARG A 1 771 ? -19.134 14.531 34.081 1.00 93.06 771 ARG A N 1
ATOM 5845 C CA . ARG A 1 771 ? -18.183 15.488 33.491 1.00 93.06 771 ARG A CA 1
ATOM 5846 C C . ARG A 1 771 ? -17.258 14.841 32.462 1.00 93.06 771 ARG A C 1
ATOM 5848 O O . ARG A 1 771 ? -17.023 13.635 32.489 1.00 93.06 771 ARG A O 1
ATOM 5855 N N . ILE A 1 772 ? -16.682 15.674 31.602 1.00 94.19 772 ILE A N 1
ATOM 5856 C CA . ILE A 1 772 ? -15.486 15.370 30.814 1.00 94.19 772 ILE A CA 1
ATOM 5857 C C . ILE A 1 772 ? -14.244 15.840 31.577 1.00 94.19 772 ILE A C 1
ATOM 5859 O O . ILE A 1 772 ? -14.257 16.923 32.169 1.00 94.19 772 ILE A O 1
ATOM 5863 N N . VAL A 1 773 ? -13.163 15.061 31.503 1.00 90.50 773 VAL A N 1
ATOM 5864 C CA . VAL A 1 773 ? -11.839 15.412 32.043 1.00 90.50 773 VAL A CA 1
ATOM 5865 C C . VAL A 1 773 ? -10.794 15.329 30.940 1.00 90.50 773 VAL A C 1
ATOM 5867 O O . VAL A 1 773 ? -10.653 14.279 30.322 1.00 90.50 773 VAL A O 1
ATOM 5870 N N . GLU A 1 774 ? -10.056 16.403 30.667 1.00 89.31 774 GLU A N 1
ATOM 5871 C CA . GLU A 1 774 ? -9.001 16.379 29.645 1.00 89.31 774 GLU A CA 1
ATOM 5872 C C . GLU A 1 774 ? -7.819 15.489 30.061 1.00 89.31 774 GLU A C 1
ATOM 5874 O O . GLU A 1 774 ? -7.416 15.467 31.219 1.00 89.31 774 GLU A O 1
ATOM 5879 N N . ASP A 1 775 ? -7.197 14.801 29.102 1.00 84.50 775 ASP A N 1
ATOM 5880 C CA . ASP A 1 775 ? -6.120 13.816 29.329 1.00 84.50 775 ASP A CA 1
ATOM 5881 C C . ASP A 1 775 ? -4.903 14.360 30.123 1.00 84.50 775 ASP A C 1
ATOM 5883 O O . ASP A 1 775 ? -4.269 13.657 30.923 1.00 84.50 775 ASP A O 1
ATOM 5887 N N . LYS A 1 776 ? -4.605 15.655 29.951 1.00 83.81 776 LYS A N 1
ATOM 5888 C CA . LYS A 1 776 ? -3.546 16.379 30.681 1.00 83.81 776 LYS A CA 1
ATOM 5889 C C . LYS A 1 776 ? -3.913 16.722 32.125 1.00 83.81 776 LYS A C 1
ATOM 5891 O O . LYS A 1 776 ? -3.017 16.904 32.952 1.00 83.81 776 LYS A O 1
ATOM 5896 N N . ASP A 1 777 ? -5.202 16.862 32.399 1.00 84.56 777 ASP A N 1
ATOM 5897 C CA . ASP A 1 777 ? -5.755 17.278 33.685 1.00 84.56 777 ASP A CA 1
ATOM 5898 C C . ASP A 1 777 ? -6.252 16.059 34.504 1.00 84.56 777 ASP A C 1
ATOM 5900 O O . ASP A 1 777 ? -6.385 16.167 35.718 1.00 84.56 777 ASP A O 1
ATOM 5904 N N . ALA A 1 778 ? -6.423 14.891 33.866 1.00 87.12 778 ALA A N 1
ATOM 5905 C CA . ALA A 1 778 ? -6.873 13.636 34.473 1.00 87.12 778 ALA A CA 1
ATOM 5906 C C . ALA A 1 778 ? -5.866 12.978 35.446 1.00 87.12 778 ALA A C 1
ATOM 5908 O O . ALA A 1 778 ? -4.656 12.937 35.180 1.00 87.12 778 ALA A O 1
ATOM 5909 N N . THR A 1 779 ? -6.382 12.399 36.537 1.00 89.88 779 THR A N 1
ATOM 5910 C CA . THR A 1 779 ? -5.629 11.551 37.487 1.00 89.88 779 THR A CA 1
ATOM 5911 C C . THR A 1 779 ? -5.293 10.166 36.893 1.00 89.88 779 THR A C 1
ATOM 5913 O O . THR A 1 779 ? -5.824 9.808 35.837 1.00 89.88 779 THR A O 1
ATOM 5916 N N . PRO A 1 780 ? -4.414 9.352 37.518 1.00 87.81 780 PRO A N 1
ATOM 5917 C CA . PRO A 1 780 ? -4.154 7.977 37.072 1.00 87.81 780 PRO A CA 1
ATOM 5918 C C . PRO A 1 780 ? -5.419 7.106 36.990 1.00 87.81 780 PRO A C 1
ATOM 5920 O O . PRO A 1 780 ? -5.581 6.348 36.035 1.00 87.81 780 PRO A O 1
ATOM 5923 N N . GLU A 1 781 ? -6.341 7.266 37.939 1.00 88.56 781 GLU A N 1
ATOM 5924 C CA . GLU A 1 781 ? -7.612 6.538 38.013 1.00 88.56 781 GLU A CA 1
ATOM 5925 C C . GLU A 1 781 ? -8.562 6.993 36.898 1.00 88.56 781 GLU A C 1
ATOM 5927 O O . GLU A 1 781 ? -9.142 6.172 36.189 1.00 88.56 781 GLU A O 1
ATOM 5932 N N . GLU A 1 782 ? -8.671 8.307 36.673 1.00 90.25 782 GLU A N 1
ATOM 5933 C CA . GLU A 1 782 ? -9.464 8.858 35.571 1.00 90.25 782 GLU A CA 1
ATOM 5934 C C . GLU A 1 782 ? -8.899 8.439 34.205 1.00 90.25 782 GLU A C 1
ATOM 5936 O O . GLU A 1 782 ? -9.662 8.139 33.289 1.00 90.25 782 GLU A O 1
ATOM 5941 N N . ARG A 1 783 ? -7.571 8.347 34.055 1.00 87.31 783 ARG A N 1
ATOM 5942 C CA . ARG A 1 783 ? -6.924 7.887 32.812 1.00 87.31 783 ARG A CA 1
ATOM 5943 C C . ARG A 1 783 ? -7.234 6.439 32.453 1.00 87.31 783 ARG A C 1
ATOM 5945 O O . ARG A 1 783 ? -7.200 6.124 31.261 1.00 87.31 783 ARG A O 1
ATOM 5952 N N . ALA A 1 784 ? -7.549 5.596 33.440 1.00 88.75 784 ALA A N 1
ATOM 5953 C CA . ALA A 1 784 ? -7.965 4.211 33.230 1.00 88.75 784 ALA A CA 1
ATOM 5954 C C . ALA A 1 784 ? -9.380 4.089 32.628 1.00 88.75 784 ALA A C 1
ATOM 5956 O O . ALA A 1 784 ? -9.720 3.037 32.082 1.00 88.75 784 ALA A O 1
ATOM 5957 N N . ILE A 1 785 ? -10.193 5.155 32.671 1.00 91.62 785 ILE A N 1
ATOM 5958 C CA . ILE A 1 785 ? -11.495 5.201 31.996 1.00 91.62 785 ILE A CA 1
ATOM 5959 C C . ILE A 1 785 ? -11.277 5.049 30.484 1.00 91.62 785 ILE A C 1
ATOM 5961 O O . ILE A 1 785 ? -10.541 5.819 29.868 1.00 91.62 785 ILE A O 1
ATOM 5965 N N . ARG A 1 786 ? -11.944 4.056 29.884 1.00 89.44 786 ARG A N 1
ATOM 5966 C CA . ARG A 1 786 ? -11.856 3.747 28.444 1.00 89.44 786 ARG A CA 1
ATOM 5967 C C . ARG A 1 786 ? -12.966 4.371 27.595 1.00 89.44 786 ARG A C 1
ATOM 5969 O O . ARG A 1 786 ? -12.889 4.295 26.373 1.00 89.44 786 ARG A O 1
ATOM 5976 N N . GLU A 1 787 ? -13.980 4.986 28.212 1.00 92.12 787 GLU A N 1
ATOM 5977 C CA . GLU A 1 787 ? -14.973 5.794 27.494 1.00 92.12 787 GLU A CA 1
ATOM 5978 C C . GLU A 1 787 ? -14.460 7.228 27.300 1.00 92.12 787 GLU A C 1
ATOM 5980 O O . GLU A 1 787 ? -14.071 7.913 28.252 1.00 92.12 787 GLU A O 1
ATOM 5985 N N . VAL A 1 788 ? -14.473 7.682 26.048 1.00 91.25 788 VAL A N 1
ATOM 5986 C CA . VAL A 1 788 ? -13.795 8.903 25.611 1.00 91.25 788 VAL A CA 1
ATOM 5987 C C . VAL A 1 788 ? -14.759 9.878 24.952 1.00 91.25 788 VAL A C 1
ATOM 5989 O O . VAL A 1 788 ? -15.698 9.487 24.262 1.00 91.25 788 VAL A O 1
ATOM 5992 N N . ASN A 1 789 ? -14.493 11.164 25.140 1.00 92.50 789 ASN A N 1
ATOM 5993 C CA . ASN A 1 789 ? -15.156 12.260 24.454 1.00 92.50 789 ASN A CA 1
ATOM 5994 C C . ASN A 1 789 ? -14.592 12.412 23.036 1.00 92.50 789 ASN A C 1
ATOM 5996 O O . ASN A 1 789 ? -13.420 12.750 22.876 1.00 92.50 789 ASN A O 1
ATOM 6000 N N . LEU A 1 790 ? -15.436 12.251 22.016 1.00 89.31 790 LEU A N 1
ATOM 6001 C CA . LEU A 1 790 ? -15.039 12.441 20.618 1.00 89.31 790 LEU A CA 1
ATOM 6002 C C . LEU A 1 790 ? -14.912 13.913 20.208 1.00 89.31 790 LEU A C 1
ATOM 6004 O O . LEU A 1 790 ? -14.532 14.200 19.082 1.00 89.31 790 LEU A O 1
ATOM 6008 N N . GLY A 1 791 ? -15.268 14.874 21.063 1.00 89.62 791 GLY A N 1
ATOM 6009 C CA . GLY A 1 791 ? -15.231 16.288 20.683 1.00 89.62 791 GLY A CA 1
ATOM 6010 C C . GLY A 1 791 ? -16.309 16.687 19.663 1.00 89.62 791 GLY A C 1
ATOM 6011 O O . GLY A 1 791 ? -16.244 17.777 19.091 1.00 89.62 791 GLY A O 1
ATOM 6012 N N . VAL A 1 792 ? -17.310 15.832 19.442 1.00 95.44 792 VAL A N 1
ATOM 6013 C CA . VAL A 1 792 ? -18.459 16.109 18.574 1.00 95.44 792 VAL A CA 1
ATOM 6014 C C . VAL A 1 792 ? -19.692 16.317 19.444 1.00 95.44 792 VAL A C 1
ATOM 6016 O O . VAL A 1 792 ? -20.043 15.463 20.256 1.00 95.44 792 VAL A O 1
ATOM 6019 N N . TYR A 1 793 ? -20.355 17.457 19.271 1.00 96.88 793 TYR A N 1
ATOM 6020 C CA . TYR A 1 793 ? -21.442 17.903 20.142 1.00 96.88 793 TYR A CA 1
ATOM 6021 C C . TYR A 1 793 ? -22.637 18.419 19.340 1.00 96.88 793 TYR A C 1
ATOM 6023 O O . TYR A 1 793 ? -22.480 18.944 18.235 1.00 96.88 793 TYR A O 1
ATOM 6031 N N . CYS A 1 794 ? -23.824 18.371 19.940 1.00 97.12 794 CYS A N 1
ATOM 6032 C CA . CYS A 1 794 ? -24.958 19.213 19.576 1.00 97.12 794 CYS A CA 1
ATOM 6033 C C . CYS A 1 794 ? -25.391 20.025 20.799 1.00 97.12 794 CYS A C 1
ATOM 6035 O O . CYS A 1 794 ? -25.536 19.471 21.884 1.00 97.12 794 CYS A O 1
ATOM 6037 N N . PHE A 1 795 ? -25.617 21.325 20.629 1.00 96.25 795 PHE A N 1
ATOM 6038 C CA . PHE A 1 795 ? -26.090 22.213 21.688 1.00 96.25 795 PHE A CA 1
ATOM 6039 C C . PHE A 1 795 ? -27.322 22.994 21.245 1.00 96.25 795 PHE A C 1
ATOM 6041 O O . PHE A 1 795 ? -27.429 23.391 20.079 1.00 96.25 795 PHE A O 1
ATOM 6048 N N . ARG A 1 796 ? -28.174 23.353 22.208 1.00 94.06 796 ARG A N 1
ATOM 6049 C CA . ARG A 1 796 ? -29.049 24.518 22.071 1.00 94.06 796 ARG A CA 1
ATOM 6050 C C . ARG A 1 796 ? -28.221 25.800 22.124 1.00 94.06 796 ARG A C 1
ATOM 6052 O O . ARG A 1 796 ? -27.368 25.989 22.993 1.00 94.06 796 ARG A O 1
ATOM 6059 N N . VAL A 1 797 ? -28.450 26.687 21.161 1.00 94.12 797 VAL A N 1
ATOM 6060 C CA . VAL A 1 797 ? -27.653 27.909 20.971 1.00 94.12 797 VAL A CA 1
ATOM 6061 C C . VAL A 1 797 ? -27.789 28.919 22.132 1.00 94.12 797 VAL A C 1
ATOM 6063 O O . VAL A 1 797 ? -26.768 29.517 22.493 1.00 94.12 797 VAL A O 1
ATOM 6066 N N . PRO A 1 798 ? -28.972 29.153 22.744 1.00 92.44 798 PRO A N 1
ATOM 6067 C CA . PRO A 1 798 ? -29.093 30.050 23.901 1.00 92.44 798 PRO A CA 1
ATOM 6068 C C . PRO A 1 798 ? -28.304 29.575 25.132 1.00 92.44 798 PRO A C 1
ATOM 6070 O O . PRO A 1 798 ? -27.619 30.374 25.774 1.00 92.44 798 PRO A O 1
ATOM 6073 N N . GLU A 1 799 ? -28.359 28.283 25.433 1.00 93.38 799 GLU A N 1
ATOM 6074 C CA . GLU A 1 799 ? -27.747 27.637 26.591 1.00 93.38 799 GLU A CA 1
ATOM 6075 C C . GLU A 1 799 ? -26.228 27.543 26.420 1.00 93.38 799 GLU A C 1
ATOM 6077 O O . GLU A 1 799 ? -25.487 27.966 27.309 1.00 93.38 799 GLU A O 1
ATOM 6082 N N . LEU A 1 800 ? -25.750 27.165 25.227 1.00 94.69 800 LEU A N 1
ATOM 6083 C CA . LEU A 1 800 ? -24.334 27.266 24.855 1.00 94.69 800 LEU A CA 1
ATOM 6084 C C . LEU A 1 800 ? -23.799 28.694 25.048 1.00 94.69 800 LEU A C 1
ATOM 6086 O O . LEU A 1 800 ? -22.725 28.888 25.614 1.00 94.69 800 LEU A O 1
ATOM 6090 N N . ARG A 1 801 ? -24.556 29.720 24.632 1.00 94.00 801 ARG A N 1
ATOM 6091 C CA . ARG A 1 801 ? -24.166 31.130 24.816 1.00 94.00 801 ARG A CA 1
ATOM 6092 C C . ARG A 1 801 ? -24.064 31.524 26.295 1.00 94.00 801 ARG A C 1
ATOM 6094 O O . ARG A 1 801 ? -23.217 32.351 26.627 1.00 94.00 801 ARG A O 1
ATOM 6101 N N . ARG A 1 802 ? -24.905 30.965 27.173 1.00 91.69 802 ARG A N 1
ATOM 6102 C CA . ARG A 1 802 ? -24.829 31.177 28.631 1.00 91.69 802 ARG A CA 1
ATOM 6103 C C . ARG A 1 802 ? -23.614 30.459 29.230 1.00 91.69 802 ARG A C 1
ATOM 6105 O O . ARG A 1 802 ? -22.849 31.089 29.956 1.00 91.69 802 ARG A O 1
ATOM 6112 N N . ALA A 1 803 ? -23.388 29.194 28.875 1.00 92.81 803 ALA A N 1
ATOM 6113 C CA . ALA A 1 803 ? -22.252 28.403 29.355 1.00 92.81 803 ALA A CA 1
ATOM 6114 C C . ALA A 1 803 ? -20.896 29.012 28.944 1.00 92.81 803 ALA A C 1
ATOM 6116 O O . ALA A 1 803 ? -20.025 29.211 29.789 1.00 92.81 803 ALA A O 1
ATOM 6117 N N . LEU A 1 804 ? -20.746 29.432 27.681 1.00 93.69 804 LEU A N 1
ATOM 6118 C CA . LEU A 1 804 ? -19.521 30.065 27.164 1.00 93.69 804 LEU A CA 1
ATOM 6119 C C . LEU A 1 804 ? -19.170 31.417 27.820 1.00 93.69 804 LEU A C 1
ATOM 6121 O O . LEU A 1 804 ? -18.046 31.883 27.662 1.00 93.69 804 LEU A O 1
ATOM 6125 N N . ARG A 1 805 ? -20.095 32.054 28.554 1.00 92.75 805 ARG A N 1
ATOM 6126 C CA . ARG A 1 805 ? -19.809 33.248 29.378 1.00 92.75 805 ARG A CA 1
ATOM 6127 C C . ARG A 1 805 ? -19.328 32.910 30.794 1.00 92.75 805 ARG A C 1
ATOM 6129 O O . ARG A 1 805 ? -18.801 33.789 31.466 1.00 92.75 805 ARG A O 1
ATOM 6136 N N . ARG A 1 806 ? -19.552 31.676 31.259 1.00 91.31 806 ARG A N 1
ATOM 6137 C CA . ARG A 1 806 ? -19.247 31.206 32.624 1.00 91.31 806 ARG A CA 1
ATOM 6138 C C . ARG A 1 806 ? -17.920 30.443 32.716 1.00 91.31 806 ARG A C 1
ATOM 6140 O O . ARG A 1 806 ? -17.345 30.400 33.801 1.00 91.31 806 ARG A O 1
ATOM 6147 N N . ILE A 1 807 ? -17.436 29.859 31.615 1.00 91.94 807 ILE A N 1
ATOM 6148 C CA . ILE A 1 807 ? -16.150 29.142 31.575 1.00 91.94 807 ILE A CA 1
ATOM 6149 C C . ILE A 1 807 ? -14.970 30.052 31.956 1.00 91.94 807 ILE A C 1
ATOM 6151 O O . ILE A 1 807 ? -14.914 31.223 31.577 1.00 91.94 807 ILE A O 1
ATOM 6155 N N . ARG A 1 808 ? -14.005 29.500 32.698 1.00 87.44 808 ARG A N 1
ATOM 6156 C CA . ARG A 1 808 ? -12.796 30.195 33.169 1.00 87.44 808 ARG A CA 1
ATOM 6157 C C . ARG A 1 808 ? -11.558 29.396 32.778 1.00 87.44 808 ARG A C 1
ATOM 6159 O O . ARG A 1 808 ? -11.590 28.175 32.797 1.00 87.44 808 ARG A O 1
ATOM 6166 N N . ALA A 1 809 ? -10.457 30.085 32.499 1.00 87.19 809 ALA A N 1
ATOM 6167 C CA . ALA A 1 809 ? -9.178 29.485 32.117 1.00 87.19 809 ALA A CA 1
ATOM 6168 C C . ALA A 1 809 ? -8.396 28.894 33.319 1.00 87.19 809 ALA A C 1
ATOM 6170 O O . ALA A 1 809 ? -7.224 29.209 33.519 1.00 87.19 809 ALA A O 1
ATOM 6171 N N . ASN A 1 810 ? -9.056 28.078 34.149 1.00 80.00 810 ASN A N 1
ATOM 6172 C CA . ASN A 1 810 ? -8.516 27.519 35.397 1.00 80.00 810 ASN A CA 1
ATOM 6173 C C . ASN A 1 810 ? -8.110 26.038 35.249 1.00 80.00 810 ASN A C 1
ATOM 6175 O O . ASN A 1 810 ? -8.548 25.180 36.008 1.00 80.00 810 ASN A O 1
ATOM 6179 N N . ASN A 1 811 ? -7.305 25.744 34.229 1.00 82.12 811 ASN A N 1
ATOM 6180 C CA . ASN A 1 811 ? -6.765 24.417 33.914 1.00 82.12 811 ASN A CA 1
ATOM 6181 C C . ASN A 1 811 ? -5.249 24.510 33.670 1.00 82.12 811 ASN A C 1
ATOM 6183 O O . ASN A 1 811 ? -4.700 25.614 33.568 1.00 82.12 811 ASN A O 1
ATOM 6187 N N . ARG A 1 812 ? -4.554 23.370 33.533 1.00 77.25 812 ARG A N 1
ATOM 6188 C CA . ARG A 1 812 ? -3.088 23.347 33.352 1.00 77.25 812 ARG A CA 1
ATOM 6189 C C . ARG A 1 812 ? -2.588 24.108 32.119 1.00 77.25 812 ARG A C 1
ATOM 6191 O O . ARG A 1 812 ? -1.421 24.484 32.084 1.00 77.25 812 ARG A O 1
ATOM 6198 N N . GLN A 1 813 ? -3.441 24.346 31.120 1.00 75.50 813 GLN A N 1
ATOM 6199 C CA . GLN A 1 813 ? -3.083 25.075 29.896 1.00 75.50 813 GLN A CA 1
ATOM 6200 C C . GLN A 1 813 ? -3.448 26.570 29.931 1.00 75.50 813 GLN A C 1
ATOM 6202 O O . GLN A 1 813 ? -3.038 27.304 29.036 1.00 75.50 813 GLN A O 1
ATOM 6207 N N . ARG A 1 814 ? -4.183 27.036 30.954 1.00 85.62 814 ARG A N 1
ATOM 6208 C CA . ARG A 1 814 ? -4.776 28.388 31.027 1.00 85.62 814 ARG A CA 1
ATOM 6209 C C . ARG A 1 814 ? -5.588 28.749 29.771 1.00 85.62 814 ARG A C 1
ATOM 6211 O O . ARG A 1 814 ? -5.550 29.880 29.287 1.00 85.62 814 ARG A O 1
ATOM 6218 N N . GLU A 1 815 ? -6.351 27.786 29.257 1.00 87.62 815 GLU A N 1
ATOM 6219 C CA . GLU A 1 815 ? -7.208 27.933 28.073 1.00 87.62 815 GLU A CA 1
ATOM 6220 C C . GLU A 1 815 ? -8.701 27.861 28.426 1.00 87.62 815 GLU A C 1
ATOM 6222 O O . GLU A 1 815 ? -9.090 27.243 29.410 1.00 87.62 815 GLU A O 1
ATOM 6227 N N . TYR A 1 816 ? -9.571 28.446 27.600 1.00 90.38 816 TYR A N 1
ATOM 6228 C CA . TYR A 1 816 ? -11.020 28.262 27.716 1.00 90.38 816 TYR A CA 1
ATOM 6229 C C . TYR A 1 816 ? -11.437 26.984 26.976 1.00 90.38 816 TYR A C 1
ATOM 6231 O O . TYR A 1 816 ? -11.587 27.010 25.748 1.00 90.38 816 TYR A O 1
ATOM 6239 N N . TYR A 1 817 ? -11.630 25.867 27.682 1.00 90.56 817 TYR A N 1
ATOM 6240 C CA . TYR A 1 817 ? -12.080 24.625 27.050 1.00 90.56 817 TYR A CA 1
ATOM 6241 C C . TYR A 1 817 ? -13.590 24.649 26.749 1.00 90.56 817 TYR A C 1
ATOM 6243 O O . TYR A 1 817 ? -14.399 25.223 27.476 1.00 90.56 817 TYR A O 1
ATOM 6251 N N . LEU A 1 818 ? -13.988 23.998 25.654 1.00 93.56 818 LEU A N 1
ATOM 6252 C CA . LEU A 1 818 ? -15.398 23.743 25.337 1.00 93.56 818 LEU A CA 1
ATOM 6253 C C . LEU A 1 818 ? -16.007 22.681 26.269 1.00 93.56 818 LEU A C 1
ATOM 6255 O O . LEU A 1 818 ? -17.203 22.716 26.544 1.00 93.56 818 LEU A O 1
ATOM 6259 N N . THR A 1 819 ? -15.188 21.762 26.773 1.00 92.31 819 THR A N 1
ATOM 6260 C CA . THR A 1 819 ? -15.596 20.689 27.685 1.00 92.31 819 THR A CA 1
ATOM 6261 C C . THR A 1 819 ? -16.049 21.231 29.041 1.00 92.31 819 THR A C 1
ATOM 6263 O O . THR A 1 819 ? -17.053 20.758 29.567 1.00 92.31 819 THR A O 1
ATOM 6266 N N . ASP A 1 820 ? -15.465 22.335 29.518 1.00 91.19 820 ASP A N 1
ATOM 6267 C CA . ASP A 1 820 ? -15.965 23.076 30.686 1.00 91.19 820 ASP A CA 1
ATOM 6268 C C . ASP A 1 820 ? -17.395 23.609 30.484 1.00 91.19 820 ASP A C 1
ATOM 6270 O O . ASP A 1 820 ? -18.191 23.627 31.422 1.00 91.19 820 ASP A O 1
ATOM 6274 N N . ALA A 1 821 ? -17.769 24.005 29.261 1.00 91.94 821 ALA A N 1
ATOM 6275 C CA . ALA A 1 821 ? -19.139 24.429 28.971 1.00 91.94 821 ALA A CA 1
ATOM 6276 C C . ALA A 1 821 ? -20.124 23.247 28.988 1.00 91.94 821 ALA A C 1
ATOM 6278 O O . ALA A 1 821 ? -21.268 23.430 29.395 1.00 91.94 821 ALA A O 1
ATOM 6279 N N . VAL A 1 822 ? -19.690 22.038 28.610 1.00 93.19 822 VAL A N 1
ATOM 6280 C CA . VAL A 1 822 ? -20.491 20.809 28.770 1.00 93.19 822 VAL A CA 1
ATOM 6281 C C . VAL A 1 822 ? -20.642 20.462 30.253 1.00 93.19 822 VAL A C 1
ATOM 6283 O O . VAL A 1 822 ? -21.753 20.197 30.701 1.00 93.19 822 VAL A O 1
ATOM 6286 N N . ASN A 1 823 ? -19.555 20.543 31.026 1.00 92.50 823 ASN A N 1
ATOM 6287 C CA . ASN A 1 823 ? -19.549 20.282 32.468 1.00 92.50 823 ASN A CA 1
ATOM 6288 C C . ASN A 1 823 ? -20.492 21.235 33.225 1.00 92.50 823 ASN A C 1
ATOM 6290 O O . ASN A 1 823 ? -21.255 20.797 34.081 1.00 92.50 823 ASN A O 1
ATOM 6294 N N . LEU A 1 824 ? -20.509 22.525 32.865 1.00 90.81 824 LEU A N 1
ATOM 6295 C CA . LEU A 1 824 ? -21.443 23.506 33.431 1.00 90.81 824 LEU A CA 1
ATOM 6296 C C . LEU A 1 824 ? -22.913 23.224 33.083 1.00 90.81 824 LEU A C 1
ATOM 6298 O O . LEU A 1 824 ? -23.775 23.494 33.908 1.00 90.81 824 LEU A O 1
ATOM 6302 N N . LEU A 1 825 ? -23.210 22.699 31.889 1.00 90.88 825 LEU A N 1
ATOM 6303 C CA . LEU A 1 825 ? -24.578 22.324 31.494 1.00 90.88 825 LEU A CA 1
ATOM 6304 C C . LEU A 1 825 ? -25.029 20.997 32.134 1.00 90.88 825 LEU A C 1
ATOM 6306 O O . LEU A 1 825 ? -26.225 20.760 32.288 1.00 90.88 825 LEU A O 1
ATOM 6310 N N . ALA A 1 826 ? -24.085 20.132 32.513 1.00 88.44 826 ALA A N 1
ATOM 6311 C CA . ALA A 1 826 ? -24.368 18.859 33.174 1.00 88.44 826 ALA A CA 1
ATOM 6312 C C . ALA A 1 826 ? -24.741 19.017 34.654 1.00 88.44 826 ALA A C 1
ATOM 6314 O O . ALA A 1 826 ? -25.503 18.201 35.167 1.00 88.44 826 ALA A O 1
ATOM 6315 N N . GLN A 1 827 ? -24.284 20.090 35.314 1.00 83.88 827 GLN A N 1
ATOM 6316 C CA . GLN A 1 827 ? -24.723 20.461 36.669 1.00 83.88 827 GLN A CA 1
ATOM 6317 C C . GLN A 1 827 ? -26.244 20.665 36.751 1.00 83.88 827 GLN A C 1
ATOM 6319 O O . GLN A 1 827 ? -26.852 20.308 37.755 1.00 83.88 827 GLN A O 1
ATOM 6324 N N . ASP A 1 828 ? -26.854 21.160 35.670 1.00 73.94 828 ASP A N 1
ATOM 6325 C CA . ASP A 1 828 ? -28.301 21.366 35.564 1.00 73.94 828 ASP A CA 1
ATOM 6326 C C . ASP A 1 828 ? -29.057 20.064 35.181 1.00 73.94 828 ASP A C 1
ATOM 6328 O O . ASP A 1 828 ? -30.282 20.053 35.106 1.00 73.94 828 ASP A O 1
ATOM 6332 N N . GLY A 1 829 ? -28.348 18.951 34.932 1.00 65.94 829 GLY A N 1
ATOM 6333 C CA . GLY A 1 829 ? -28.916 17.627 34.628 1.00 65.94 829 GLY A CA 1
ATOM 6334 C C . GLY A 1 829 ? -29.334 17.390 33.168 1.00 65.94 829 GLY A C 1
ATOM 6335 O O . GLY A 1 829 ? -29.883 16.336 32.851 1.00 65.94 829 GLY A O 1
ATOM 6336 N N . LEU A 1 830 ? -29.072 18.338 32.261 1.00 83.62 830 LEU A N 1
ATOM 6337 C CA . LEU A 1 830 ? -29.689 18.397 30.924 1.00 83.62 830 LEU A CA 1
ATOM 6338 C C . LEU A 1 830 ? -28.769 17.942 29.769 1.00 83.62 830 LEU A C 1
ATOM 6340 O O . LEU A 1 830 ? -28.928 18.390 28.629 1.00 83.62 830 LEU A O 1
ATOM 6344 N N . VAL A 1 831 ? -27.796 17.065 30.042 1.00 92.06 831 VAL A N 1
ATOM 6345 C CA . VAL A 1 831 ? -26.777 16.610 29.072 1.00 92.06 831 VAL A CA 1
ATOM 6346 C C . VAL A 1 831 ? -26.825 15.093 28.877 1.00 92.06 831 VAL A C 1
ATOM 6348 O O . VAL A 1 831 ? -26.853 14.343 29.849 1.00 92.06 831 VAL A O 1
ATOM 6351 N N . VAL A 1 832 ? -26.790 14.632 27.620 1.00 93.06 832 VAL A N 1
ATOM 6352 C CA . VAL A 1 832 ? -26.861 13.198 27.264 1.00 93.06 832 VAL A CA 1
ATOM 6353 C C . VAL A 1 832 ? -25.713 12.747 26.356 1.00 93.06 832 VAL A C 1
ATOM 6355 O O . VAL A 1 832 ? -25.296 13.463 25.449 1.00 93.06 832 VAL A O 1
ATOM 6358 N N . THR A 1 833 ? -25.209 11.530 26.559 1.00 94.00 833 THR A N 1
ATOM 6359 C CA . THR A 1 833 ? -24.169 10.925 25.707 1.00 94.00 833 THR A CA 1
ATOM 6360 C C . THR A 1 833 ? -24.783 10.090 24.586 1.00 94.00 833 THR A C 1
ATOM 6362 O O . THR A 1 833 ? -25.697 9.309 24.845 1.00 94.00 833 THR A O 1
ATOM 6365 N N . VAL A 1 834 ? -24.239 10.186 23.373 1.00 94.12 834 VAL A N 1
ATOM 6366 C CA . VAL A 1 834 ? -24.548 9.303 22.238 1.00 94.12 834 VAL A CA 1
ATOM 6367 C C . VAL A 1 834 ? -23.314 8.457 21.939 1.00 94.12 834 VAL A C 1
ATOM 6369 O O . VAL A 1 834 ? -22.294 8.987 21.502 1.00 94.12 834 VAL A O 1
ATOM 6372 N N . THR A 1 835 ? -23.397 7.148 22.173 1.00 93.19 835 THR A N 1
ATOM 6373 C CA . THR A 1 835 ? -22.292 6.224 21.888 1.00 93.19 835 THR A CA 1
ATOM 6374 C C . THR A 1 835 ? -22.170 5.986 20.382 1.00 93.19 835 THR A C 1
ATOM 6376 O O . THR A 1 835 ? -23.136 5.592 19.730 1.00 93.19 835 THR A O 1
ATOM 6379 N N . VAL A 1 836 ? -20.979 6.212 19.834 1.00 91.31 836 VAL A N 1
ATOM 6380 C CA . VAL A 1 836 ? -20.624 5.952 18.436 1.00 91.31 836 VAL A CA 1
ATOM 6381 C C . VAL A 1 836 ? -20.001 4.564 18.333 1.00 91.31 836 VAL A C 1
ATOM 6383 O O . VAL A 1 836 ? -19.037 4.255 19.036 1.00 91.31 836 VAL A O 1
ATOM 6386 N N . THR A 1 837 ? -20.575 3.733 17.463 1.00 82.75 837 THR A N 1
ATOM 6387 C CA . THR A 1 837 ? -20.188 2.329 17.259 1.00 82.75 837 THR A CA 1
ATOM 6388 C C . THR A 1 837 ? -19.034 2.142 16.278 1.00 82.75 837 THR A C 1
ATOM 6390 O O . THR A 1 837 ? -18.370 1.114 16.340 1.00 82.75 837 THR A O 1
ATOM 6393 N N . ASP A 1 838 ? -18.787 3.107 15.388 1.00 85.81 838 ASP A N 1
ATOM 6394 C CA . ASP A 1 838 ? -17.630 3.101 14.489 1.00 85.81 838 ASP A CA 1
ATOM 6395 C C . ASP A 1 838 ? -16.430 3.794 15.171 1.00 85.81 838 ASP A C 1
ATOM 6397 O O . ASP A 1 838 ? -16.442 5.023 15.318 1.00 85.81 838 ASP A O 1
ATOM 6401 N N . PRO A 1 839 ? -15.390 3.046 15.593 1.00 80.88 839 PRO A N 1
ATOM 6402 C CA . PRO A 1 839 ? -14.227 3.623 16.255 1.00 80.88 839 PRO A CA 1
ATOM 6403 C C . PRO A 1 839 ? -13.377 4.488 15.313 1.00 80.88 839 PRO A C 1
ATOM 6405 O O . PRO A 1 839 ? -12.646 5.347 15.803 1.00 80.88 839 PRO A O 1
ATOM 6408 N N . ASP A 1 840 ? -13.492 4.347 13.983 1.00 88.88 840 ASP A N 1
ATOM 6409 C CA . ASP A 1 840 ? -12.742 5.187 13.041 1.00 88.88 840 ASP A CA 1
ATOM 6410 C C . ASP A 1 840 ? -13.200 6.662 13.112 1.00 88.88 840 ASP A C 1
ATOM 6412 O O . ASP A 1 840 ? -12.433 7.564 12.770 1.00 88.88 840 ASP A O 1
ATOM 6416 N N . GLU A 1 841 ? -14.412 6.958 13.616 1.00 90.81 841 GLU A N 1
ATOM 6417 C CA . GLU A 1 841 ? -14.832 8.344 13.901 1.00 90.81 841 GLU A CA 1
ATOM 6418 C C . GLU A 1 841 ? -13.989 9.013 15.006 1.00 90.81 841 GLU A C 1
ATOM 6420 O O . GLU A 1 841 ? -13.981 10.242 15.100 1.00 90.81 841 GLU A O 1
ATOM 6425 N N . ALA A 1 842 ? -13.242 8.236 15.802 1.00 86.81 842 ALA A N 1
ATOM 6426 C CA . ALA A 1 842 ? -12.311 8.729 16.816 1.00 86.81 842 ALA A CA 1
ATOM 6427 C C . ALA A 1 842 ? -10.929 9.121 16.270 1.00 86.81 842 ALA A C 1
ATOM 6429 O O . ALA A 1 842 ? -10.108 9.641 17.024 1.00 86.81 842 ALA A O 1
ATOM 6430 N N . ILE A 1 843 ? -10.633 8.908 14.985 1.00 88.25 843 ILE A N 1
ATOM 6431 C CA . ILE A 1 843 ? -9.317 9.246 14.425 1.00 88.25 843 ILE A CA 1
ATOM 6432 C C . ILE A 1 843 ? -9.227 10.768 14.202 1.00 88.25 843 ILE A C 1
ATOM 6434 O O . ILE A 1 843 ? -9.742 11.320 13.225 1.00 88.25 843 ILE A O 1
ATOM 6438 N N . GLY A 1 844 ? -8.570 11.458 15.142 1.00 89.00 844 GLY A N 1
ATOM 6439 C CA . GLY A 1 844 ? -8.317 12.902 15.114 1.00 89.00 844 GLY A CA 1
ATOM 6440 C C . GLY A 1 844 ? -6.874 13.240 14.731 1.00 89.00 844 GLY A C 1
ATOM 6441 O O . GLY A 1 844 ? -5.946 13.047 15.518 1.00 89.00 844 GLY A O 1
ATOM 6442 N N . VAL A 1 845 ? -6.675 13.807 13.541 1.00 91.50 845 VAL A N 1
ATOM 6443 C CA . VAL A 1 845 ? -5.348 13.974 12.934 1.00 91.50 845 VAL A CA 1
ATOM 6444 C C . VAL A 1 845 ? -4.579 15.150 13.531 1.00 91.50 845 VAL A C 1
ATOM 6446 O O . VAL A 1 845 ? -4.983 16.309 13.434 1.00 91.50 845 VAL A O 1
ATOM 6449 N N . ASN A 1 846 ? -3.411 14.886 14.104 1.00 89.69 846 ASN A N 1
ATOM 6450 C CA . ASN A 1 846 ? -2.470 15.869 14.638 1.00 89.69 846 ASN A CA 1
ATOM 6451 C C . ASN A 1 846 ? -1.007 15.621 14.230 1.00 89.69 846 ASN A C 1
ATOM 6453 O O . ASN A 1 846 ? -0.215 16.565 14.287 1.00 89.69 846 ASN A O 1
ATOM 6457 N N . SER A 1 847 ? -0.655 14.401 13.830 1.00 90.62 847 SER A N 1
ATOM 6458 C CA . SER A 1 847 ? 0.631 13.995 13.259 1.00 90.62 847 SER A CA 1
ATOM 6459 C C . SER A 1 847 ? 0.459 13.441 11.833 1.00 90.62 847 SER A C 1
ATOM 6461 O O . SER A 1 847 ? -0.655 13.257 11.344 1.00 90.62 847 SER A O 1
ATOM 6463 N N . ARG A 1 848 ? 1.575 13.156 11.145 1.00 89.50 848 ARG A N 1
ATOM 6464 C CA . ARG A 1 848 ? 1.557 12.478 9.832 1.00 89.50 848 ARG A CA 1
ATOM 6465 C C . ARG A 1 848 ? 1.248 10.977 9.919 1.00 89.50 848 ARG A C 1
ATOM 6467 O O . ARG A 1 848 ? 0.805 10.399 8.936 1.00 89.50 848 ARG A O 1
ATOM 6474 N N . GLU A 1 849 ? 1.454 10.370 11.082 1.00 90.31 849 GLU A N 1
ATOM 6475 C CA . GLU A 1 849 ? 1.079 8.982 11.372 1.00 90.31 849 GLU A CA 1
ATOM 6476 C C . GLU A 1 849 ? -0.449 8.862 11.465 1.00 90.31 849 GLU A C 1
ATOM 6478 O O . GLU A 1 849 ? -1.059 8.132 10.688 1.00 90.31 849 GLU A O 1
ATOM 6483 N N . GLU A 1 850 ? -1.074 9.707 12.293 1.00 90.94 850 GLU A N 1
ATOM 6484 C CA . GLU A 1 850 ? -2.535 9.825 12.414 1.00 90.94 850 GLU A CA 1
ATOM 6485 C C . GLU A 1 850 ? -3.179 10.243 11.066 1.00 90.94 850 GLU A C 1
ATOM 6487 O O . GLU A 1 850 ? -4.302 9.851 10.761 1.00 90.94 850 GLU A O 1
ATOM 6492 N N . LEU A 1 851 ? -2.465 11.002 10.214 1.00 93.31 851 LEU A N 1
ATOM 6493 C CA . LEU A 1 851 ? -2.899 11.323 8.842 1.00 93.31 851 LEU A CA 1
ATOM 6494 C C . LEU A 1 851 ? -2.953 10.071 7.950 1.00 93.31 851 LEU A C 1
ATOM 6496 O O . LEU A 1 851 ? -3.927 9.890 7.226 1.00 93.31 851 LEU A O 1
ATOM 6500 N N . SER A 1 852 ? -1.927 9.216 8.005 1.00 93.00 852 SER A N 1
ATOM 6501 C CA . SER A 1 852 ? -1.866 7.957 7.245 1.00 93.00 852 SER A CA 1
ATOM 6502 C C . SER A 1 852 ? -2.959 6.979 7.690 1.00 93.00 852 SER A C 1
ATOM 6504 O O . SER A 1 852 ? -3.646 6.373 6.865 1.00 93.00 852 SER A O 1
ATOM 6506 N N . GLU A 1 853 ? -3.189 6.886 9.003 1.00 92.69 853 GLU A N 1
ATOM 6507 C CA . GLU A 1 853 ? -4.276 6.095 9.577 1.00 92.69 853 GLU A CA 1
ATOM 6508 C C . GLU A 1 853 ? -5.654 6.594 9.113 1.00 92.69 853 GLU A C 1
ATOM 6510 O O . GLU A 1 853 ? -6.461 5.804 8.610 1.00 92.69 853 GLU A O 1
ATOM 6515 N N . ALA A 1 854 ? -5.895 7.908 9.197 1.00 94.06 854 ALA A N 1
ATOM 6516 C CA . ALA A 1 854 ? -7.119 8.524 8.696 1.00 94.06 854 ALA A CA 1
ATOM 6517 C C . ALA A 1 854 ? -7.301 8.298 7.188 1.00 94.06 854 ALA A C 1
ATOM 6519 O O . ALA A 1 854 ? -8.419 8.041 6.743 1.00 94.06 854 ALA A O 1
ATOM 6520 N N . GLU A 1 855 ? -6.228 8.352 6.392 1.00 95.44 855 GLU A N 1
ATOM 6521 C CA . GLU A 1 855 ? -6.313 8.091 4.955 1.00 95.44 855 GLU A CA 1
ATOM 6522 C C . GLU A 1 855 ? -6.700 6.641 4.670 1.00 95.44 855 GLU A C 1
ATOM 6524 O O . GLU A 1 855 ? -7.580 6.401 3.847 1.00 95.44 855 GLU A O 1
ATOM 6529 N N . ARG A 1 856 ? -6.122 5.673 5.390 1.00 95.00 856 ARG A N 1
ATOM 6530 C CA . ARG A 1 856 ? -6.489 4.254 5.276 1.00 95.00 856 ARG A CA 1
ATOM 6531 C C . ARG A 1 856 ? -7.976 4.030 5.574 1.00 95.00 856 ARG A C 1
ATOM 6533 O O . ARG A 1 856 ? -8.639 3.318 4.822 1.00 95.00 856 ARG A O 1
ATOM 6540 N N . ALA A 1 857 ? -8.516 4.659 6.619 1.00 94.44 857 ALA A N 1
ATOM 6541 C CA . ALA A 1 857 ? -9.936 4.563 6.968 1.00 94.44 857 ALA A CA 1
ATOM 6542 C C . ALA A 1 857 ? -10.853 5.271 5.945 1.00 94.44 857 ALA A C 1
ATOM 6544 O O . ALA A 1 857 ? -11.865 4.707 5.520 1.00 94.44 857 ALA A O 1
ATOM 6545 N N . VAL A 1 858 ? -10.481 6.470 5.474 1.00 95.69 858 VAL A N 1
ATOM 6546 C CA . VAL A 1 858 ? -11.208 7.188 4.408 1.00 95.69 858 VAL A CA 1
ATOM 6547 C C . VAL A 1 858 ? -11.219 6.368 3.113 1.00 95.69 858 VAL A C 1
ATOM 6549 O O . VAL A 1 858 ? -12.283 6.177 2.524 1.00 95.69 858 VAL A O 1
ATOM 6552 N N . ARG A 1 859 ? -10.071 5.813 2.708 1.00 96.44 859 ARG A N 1
ATOM 6553 C CA . ARG A 1 859 ? -9.924 4.943 1.533 1.00 96.44 859 ARG A CA 1
ATOM 6554 C C . ARG A 1 859 ? -10.803 3.702 1.642 1.00 96.44 859 ARG A C 1
ATOM 6556 O O . ARG A 1 859 ? -11.537 3.412 0.704 1.00 96.44 859 ARG A O 1
ATOM 6563 N N . ARG A 1 860 ? -10.819 3.030 2.802 1.00 95.62 860 ARG A N 1
ATOM 6564 C CA . ARG A 1 860 ? -11.694 1.874 3.072 1.00 95.62 860 ARG A CA 1
ATOM 6565 C C . ARG A 1 860 ? -13.164 2.205 2.788 1.00 95.62 860 ARG A C 1
ATOM 6567 O O . ARG A 1 860 ? -13.815 1.484 2.041 1.00 95.62 860 ARG A O 1
ATOM 6574 N N . ARG A 1 861 ? -13.655 3.344 3.297 1.00 94.31 861 ARG A N 1
ATOM 6575 C CA . ARG A 1 861 ? -15.028 3.831 3.056 1.00 94.31 861 ARG A CA 1
ATOM 6576 C C . ARG A 1 861 ? -15.286 4.221 1.591 1.00 94.31 861 ARG A C 1
ATOM 6578 O O . ARG A 1 861 ? -16.396 4.024 1.100 1.00 94.31 861 ARG A O 1
ATOM 6585 N N . ILE A 1 862 ? -14.291 4.764 0.879 1.00 96.38 862 ILE A N 1
ATOM 6586 C CA . ILE A 1 862 ? -14.393 5.060 -0.563 1.00 96.38 862 ILE A CA 1
ATOM 6587 C C . ILE A 1 862 ? -14.570 3.764 -1.359 1.00 96.38 862 ILE A C 1
ATOM 6589 O O . ILE A 1 862 ? -15.502 3.680 -2.158 1.00 96.38 862 ILE A O 1
ATOM 6593 N N . LEU A 1 863 ? -13.708 2.771 -1.120 1.00 97.50 863 LEU A N 1
ATOM 6594 C CA . LEU A 1 863 ? -13.725 1.480 -1.809 1.00 97.50 863 LEU A CA 1
ATOM 6595 C C . LEU A 1 863 ? -14.996 0.689 -1.490 1.00 97.50 863 LEU A C 1
ATOM 6597 O O . LEU A 1 863 ? -15.632 0.186 -2.410 1.00 97.50 863 LEU A O 1
ATOM 6601 N N . GLN A 1 864 ? -15.420 0.654 -0.223 1.00 96.38 864 GLN A N 1
ATOM 6602 C CA . GLN A 1 864 ? -16.679 0.026 0.184 1.00 96.38 864 GLN A CA 1
ATOM 6603 C C . GLN A 1 864 ? -17.870 0.599 -0.596 1.00 96.38 864 GLN A C 1
ATOM 6605 O O . GLN A 1 864 ? -18.587 -0.152 -1.247 1.00 96.38 864 GLN A O 1
ATOM 6610 N N . ARG A 1 865 ? -18.030 1.928 -0.624 1.00 95.88 865 ARG A N 1
ATOM 6611 C CA . ARG A 1 865 ? -19.108 2.600 -1.371 1.00 95.88 865 ARG A CA 1
ATOM 6612 C C . ARG A 1 865 ? -19.048 2.337 -2.884 1.00 95.88 865 ARG A C 1
ATOM 6614 O O . ARG A 1 865 ? -20.083 2.359 -3.544 1.00 95.88 865 ARG A O 1
ATOM 6621 N N . LEU A 1 866 ? -17.855 2.134 -3.452 1.00 97.44 866 LEU A N 1
ATOM 6622 C CA . LEU A 1 866 ? -17.704 1.747 -4.859 1.00 97.44 866 LEU A CA 1
ATOM 6623 C C . LEU A 1 866 ? -18.170 0.301 -5.084 1.00 97.44 866 LEU A C 1
ATOM 6625 O O . LEU A 1 866 ? -18.936 0.059 -6.016 1.00 97.44 866 LEU A O 1
ATOM 6629 N N . MET A 1 867 ? -17.800 -0.628 -4.199 1.00 97.88 867 MET A N 1
ATOM 6630 C CA . MET A 1 867 ? -18.262 -2.021 -4.247 1.00 97.88 867 MET A CA 1
ATOM 6631 C C . MET A 1 867 ? -19.780 -2.133 -4.056 1.00 97.88 867 MET A C 1
ATOM 6633 O O . MET A 1 867 ? -20.447 -2.777 -4.861 1.00 97.88 867 MET A O 1
ATOM 6637 N N . GLU A 1 868 ? -20.352 -1.392 -3.103 1.00 96.94 868 GLU A N 1
ATOM 6638 C CA . GLU A 1 868 ? -21.806 -1.234 -2.916 1.00 96.94 868 GLU A CA 1
ATOM 6639 C C . GLU A 1 868 ? -22.521 -0.660 -4.158 1.00 96.94 868 GLU A C 1
ATOM 6641 O O . GLU A 1 868 ? -23.726 -0.841 -4.315 1.00 96.94 868 GLU A O 1
ATOM 6646 N N . SER A 1 869 ? -21.797 0.020 -5.059 1.00 95.75 869 SER A N 1
ATOM 6647 C CA . SER A 1 869 ? -22.327 0.552 -6.325 1.00 95.75 869 SER A CA 1
ATOM 6648 C C . SER A 1 869 ? -22.119 -0.363 -7.545 1.00 95.75 869 SER A C 1
ATOM 6650 O O . SER A 1 869 ? -22.406 0.052 -8.669 1.00 95.75 869 SER A O 1
ATOM 6652 N N . GLY A 1 870 ? -21.639 -1.596 -7.338 1.00 96.50 870 GLY A N 1
ATOM 6653 C CA . GLY A 1 870 ? -21.422 -2.587 -8.398 1.00 96.50 870 GLY A CA 1
ATOM 6654 C C . GLY A 1 870 ? -20.048 -2.512 -9.075 1.00 96.50 870 GLY A C 1
ATOM 6655 O O . GLY A 1 870 ? -19.937 -2.827 -10.255 1.00 96.50 870 GLY A O 1
ATOM 6656 N N . VAL A 1 871 ? -19.006 -2.057 -8.372 1.00 98.56 871 VAL A N 1
ATOM 6657 C CA . VAL A 1 871 ? -17.609 -2.082 -8.855 1.00 98.56 871 VAL A CA 1
ATOM 6658 C C . VAL A 1 871 ? -16.854 -3.219 -8.169 1.00 98.56 871 VAL A C 1
ATOM 6660 O O . VAL A 1 871 ? -16.798 -3.265 -6.945 1.00 98.56 871 VAL A O 1
ATOM 6663 N N . THR A 1 872 ? -16.202 -4.104 -8.917 1.00 98.12 872 THR A N 1
ATOM 6664 C CA . THR A 1 872 ? -15.332 -5.126 -8.320 1.00 98.12 872 THR A CA 1
ATOM 6665 C C . THR A 1 872 ? -13.971 -4.516 -7.995 1.00 98.12 872 THR A C 1
ATOM 6667 O O . THR A 1 872 ? -13.253 -4.091 -8.896 1.00 98.12 872 THR A O 1
ATOM 6670 N N . VAL A 1 873 ? -13.575 -4.508 -6.721 1.00 98.19 873 VAL A N 1
ATOM 6671 C CA . VAL A 1 873 ? -12.201 -4.183 -6.301 1.00 98.19 873 VAL A CA 1
ATOM 6672 C C . VAL A 1 873 ? -11.552 -5.471 -5.808 1.00 98.19 873 VAL A C 1
ATOM 6674 O O . VAL A 1 873 ? -11.906 -5.967 -4.744 1.00 98.19 873 VAL A O 1
ATOM 6677 N N . VAL A 1 874 ? -10.632 -6.028 -6.601 1.00 94.25 874 VAL A N 1
ATOM 6678 C CA . VAL A 1 874 ? -10.054 -7.367 -6.372 1.00 94.25 874 VAL A CA 1
ATOM 6679 C C . VAL A 1 874 ? -9.219 -7.417 -5.091 1.00 94.25 874 VAL A C 1
ATOM 6681 O O . VAL A 1 874 ? -9.289 -8.390 -4.349 1.00 94.25 874 VAL A O 1
ATOM 6684 N N . ASP A 1 875 ? -8.454 -6.359 -4.819 1.00 95.00 875 ASP A N 1
ATOM 6685 C CA . ASP A 1 875 ? -7.730 -6.184 -3.559 1.00 95.00 875 ASP A CA 1
ATOM 6686 C C . ASP A 1 875 ? -7.880 -4.739 -3.051 1.00 95.00 875 ASP A C 1
ATOM 6688 O O . ASP A 1 875 ? -7.191 -3.828 -3.532 1.00 95.00 875 ASP A O 1
ATOM 6692 N N . PRO A 1 876 ? -8.766 -4.499 -2.069 1.00 94.50 876 PRO A N 1
ATOM 6693 C CA . PRO A 1 876 ? -8.927 -3.187 -1.453 1.00 94.50 876 PRO A CA 1
ATOM 6694 C C . PRO A 1 876 ? -7.702 -2.687 -0.667 1.00 94.50 876 PRO A C 1
ATOM 6696 O O . PRO A 1 876 ? -7.612 -1.487 -0.413 1.00 94.50 876 PRO A O 1
ATOM 6699 N N . ALA A 1 877 ? -6.765 -3.555 -0.266 1.00 91.56 877 ALA A N 1
ATOM 6700 C CA . ALA A 1 877 ? -5.596 -3.153 0.519 1.00 91.56 877 ALA A CA 1
ATOM 6701 C C . ALA A 1 877 ? -4.520 -2.465 -0.340 1.00 91.56 877 ALA A C 1
ATOM 6703 O O . ALA A 1 877 ? -3.888 -1.513 0.126 1.00 91.56 877 ALA A O 1
ATOM 6704 N N . THR A 1 878 ? -4.348 -2.895 -1.596 1.00 93.88 878 THR A N 1
ATOM 6705 C CA . THR A 1 878 ? -3.386 -2.306 -2.553 1.00 93.88 878 THR A CA 1
ATOM 6706 C C . THR A 1 878 ? -4.019 -1.382 -3.601 1.00 93.88 878 THR A C 1
ATOM 6708 O O . THR A 1 878 ? -3.317 -0.890 -4.485 1.00 93.88 878 THR A O 1
ATOM 6711 N N . THR A 1 879 ? -5.323 -1.102 -3.507 1.00 96.56 879 THR A N 1
ATOM 6712 C CA . THR A 1 879 ? -6.036 -0.193 -4.421 1.00 96.56 879 THR A CA 1
ATOM 6713 C C . THR A 1 879 ? -6.204 1.200 -3.806 1.00 96.56 879 THR A C 1
ATOM 6715 O O . THR A 1 879 ? -6.734 1.353 -2.707 1.00 96.56 879 THR A O 1
ATOM 6718 N N . PHE A 1 880 ? -5.790 2.246 -4.525 1.00 97.75 880 PHE A N 1
ATOM 6719 C CA . PHE A 1 880 ? -5.795 3.636 -4.056 1.00 97.75 880 PHE A CA 1
ATOM 6720 C C . PHE A 1 880 ? -6.711 4.482 -4.940 1.00 97.75 880 PHE A C 1
ATOM 6722 O O . PHE A 1 880 ? -6.403 4.707 -6.107 1.00 97.75 880 PHE A O 1
ATOM 6729 N N . ILE A 1 881 ? -7.840 4.949 -4.396 1.00 98.12 881 ILE A N 1
ATOM 6730 C CA . ILE A 1 881 ? -8.832 5.737 -5.141 1.00 98.12 881 ILE A CA 1
ATOM 6731 C C . ILE A 1 881 ? -9.183 7.022 -4.377 1.00 98.12 881 ILE A C 1
ATOM 6733 O O . ILE A 1 881 ? -9.546 6.970 -3.201 1.00 98.12 881 ILE A O 1
ATOM 6737 N N . ASP A 1 882 ? -9.093 8.171 -5.053 1.00 97.69 882 ASP A N 1
ATOM 6738 C CA . ASP A 1 882 ? -9.478 9.477 -4.499 1.00 97.69 882 ASP A CA 1
ATOM 6739 C C . ASP A 1 882 ? -11.009 9.654 -4.391 1.00 97.69 882 ASP A C 1
ATOM 6741 O O . ASP A 1 882 ? -11.772 9.205 -5.244 1.00 97.69 882 ASP A O 1
ATOM 6745 N N . GLU A 1 883 ? -11.483 10.425 -3.404 1.00 95.50 883 GLU A N 1
ATOM 6746 C CA . GLU A 1 883 ? -12.917 10.718 -3.167 1.00 95.50 883 GLU A CA 1
ATOM 6747 C C . GLU A 1 883 ? -13.586 11.502 -4.324 1.00 95.50 883 GLU A C 1
ATOM 6749 O O . GLU A 1 883 ? -14.809 11.661 -4.360 1.00 95.50 883 GLU A O 1
ATOM 6754 N N . THR A 1 884 ? -12.806 12.042 -5.263 1.00 95.25 884 THR A N 1
ATOM 6755 C CA . THR A 1 884 ? -13.292 12.728 -6.474 1.00 95.25 884 THR A CA 1
ATOM 6756 C C . THR A 1 884 ? -13.439 11.832 -7.701 1.00 95.25 884 THR A C 1
ATOM 6758 O O . THR A 1 884 ? -14.043 12.279 -8.679 1.00 95.25 884 THR A O 1
ATOM 6761 N N . VAL A 1 885 ? -12.928 10.602 -7.657 1.00 98.25 885 VAL A N 1
ATOM 6762 C CA . VAL A 1 885 ? -12.996 9.648 -8.769 1.00 98.25 885 VAL A CA 1
ATOM 6763 C C . VAL A 1 885 ? -14.408 9.083 -8.908 1.00 98.25 885 VAL A C 1
ATOM 6765 O O . VAL A 1 885 ? -15.138 8.915 -7.928 1.00 98.25 885 VAL A O 1
ATOM 6768 N N . ARG A 1 886 ? -14.811 8.791 -10.147 1.00 98.31 886 ARG A N 1
ATOM 6769 C CA . ARG A 1 886 ? -16.082 8.124 -10.463 1.00 98.31 886 ARG A CA 1
ATOM 6770 C C . ARG A 1 886 ? -15.801 6.893 -11.312 1.00 98.31 886 ARG A C 1
ATOM 6772 O O . ARG A 1 886 ? -15.053 6.993 -12.278 1.00 98.31 886 ARG A O 1
ATOM 6779 N N . ILE A 1 887 ? -16.403 5.763 -10.958 1.00 98.56 887 ILE A N 1
ATOM 6780 C CA . ILE A 1 887 ? -16.254 4.483 -11.662 1.00 98.56 887 ILE A CA 1
ATOM 6781 C C . ILE A 1 887 ? -17.659 3.946 -11.948 1.00 98.56 887 ILE A C 1
ATOM 6783 O O . ILE A 1 887 ? -18.544 4.071 -11.099 1.00 98.56 887 ILE A O 1
ATOM 6787 N N . GLY A 1 888 ? -17.889 3.429 -13.154 1.00 97.94 888 GLY A N 1
ATOM 6788 C CA . GLY A 1 888 ? -19.153 2.804 -13.534 1.00 97.94 888 GLY A CA 1
ATOM 6789 C C . GLY A 1 888 ? -19.252 1.353 -13.061 1.00 97.94 888 GLY A C 1
ATOM 6790 O O . GLY A 1 888 ? -18.236 0.676 -12.914 1.00 97.94 888 GLY A O 1
ATOM 6791 N N . ARG A 1 889 ? -20.489 0.876 -12.872 1.00 96.88 889 ARG A N 1
ATOM 6792 C CA . ARG A 1 889 ? -20.808 -0.528 -12.557 1.00 96.88 889 ARG A CA 1
ATOM 6793 C C . ARG A 1 889 ? -20.146 -1.528 -13.516 1.00 96.88 889 ARG A C 1
ATOM 6795 O O . ARG A 1 889 ? -19.799 -1.162 -14.640 1.00 96.88 889 ARG A O 1
ATOM 6802 N N . GLU A 1 890 ? -20.014 -2.774 -13.080 1.00 97.50 890 GLU A N 1
ATOM 6803 C CA . GLU A 1 890 ? -19.364 -3.881 -13.803 1.00 97.50 890 GLU A CA 1
ATOM 6804 C C . GLU A 1 890 ? -17.886 -3.625 -14.157 1.00 97.50 890 GLU A C 1
ATOM 6806 O O . GLU A 1 890 ? -17.276 -4.368 -14.922 1.00 97.50 890 GLU A O 1
ATOM 6811 N N . THR A 1 891 ? -17.278 -2.573 -13.598 1.00 98.62 891 THR A N 1
ATOM 6812 C CA . THR A 1 891 ? -15.839 -2.329 -13.728 1.00 98.62 891 THR A CA 1
ATOM 6813 C C . THR A 1 891 ? -15.068 -3.169 -12.724 1.00 98.62 891 THR A C 1
ATOM 6815 O O . THR A 1 891 ? -15.396 -3.177 -11.536 1.00 98.62 891 THR A O 1
ATOM 6818 N N . VAL A 1 892 ? -13.986 -3.794 -13.186 1.00 98.62 892 VAL A N 1
ATOM 6819 C CA . VAL A 1 892 ? -13.027 -4.523 -12.351 1.00 98.62 892 VAL A CA 1
ATOM 6820 C C . VAL A 1 892 ? -11.771 -3.679 -12.142 1.00 98.62 892 VAL A C 1
ATOM 6822 O O . VAL A 1 892 ? -11.143 -3.230 -13.102 1.00 98.62 892 VAL A O 1
ATOM 6825 N N . ILE A 1 893 ? -11.391 -3.485 -10.879 1.00 98.62 893 ILE A N 1
ATOM 6826 C CA . ILE A 1 893 ? -10.151 -2.841 -10.445 1.00 98.62 893 ILE A CA 1
ATOM 6827 C C . ILE A 1 893 ? -9.233 -3.906 -9.833 1.00 98.62 893 ILE A C 1
ATOM 6829 O O . ILE A 1 893 ? -9.524 -4.467 -8.775 1.00 98.62 893 ILE A O 1
ATOM 6833 N N . HIS A 1 894 ? -8.125 -4.189 -10.511 1.00 97.7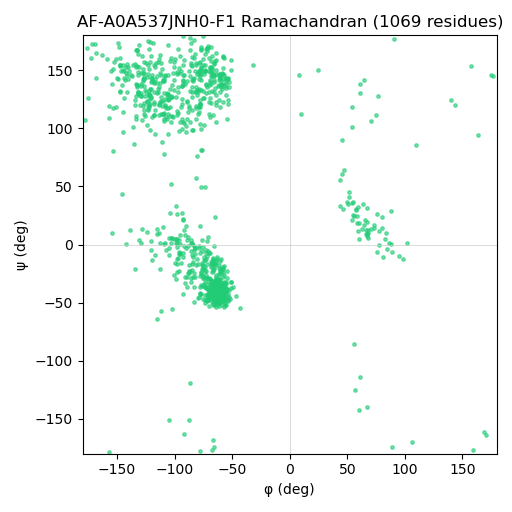5 894 HIS A N 1
ATOM 6834 C CA . HIS A 1 894 ? -7.100 -5.145 -10.098 1.00 97.75 894 HIS A CA 1
ATOM 6835 C C . HIS A 1 894 ? -6.106 -4.547 -9.078 1.00 97.75 894 HIS A C 1
ATOM 6837 O O . HIS A 1 894 ? -6.015 -3.320 -8.959 1.00 97.75 894 HIS A O 1
ATOM 6843 N N . PRO A 1 895 ? -5.327 -5.389 -8.365 1.00 93.38 895 PRO A N 1
ATOM 6844 C CA . PRO A 1 895 ? -4.388 -4.953 -7.327 1.00 93.38 895 PRO A CA 1
ATOM 6845 C C . PRO A 1 895 ? -3.339 -3.934 -7.800 1.00 93.38 895 PRO A C 1
ATOM 6847 O O . PRO A 1 895 ? -3.029 -3.829 -8.991 1.00 93.38 895 PRO A O 1
ATOM 6850 N N . MET A 1 896 ? -2.749 -3.214 -6.843 1.00 94.50 896 MET A N 1
ATOM 6851 C CA . MET A 1 896 ? -1.699 -2.202 -7.066 1.00 94.50 896 MET A CA 1
ATOM 6852 C C . MET A 1 896 ? -2.116 -1.045 -7.999 1.00 94.50 896 MET A C 1
ATOM 6854 O O . MET A 1 896 ? -1.272 -0.392 -8.614 1.00 94.50 896 MET A O 1
ATOM 6858 N N . THR A 1 897 ? -3.420 -0.778 -8.107 1.00 97.69 897 THR A N 1
ATOM 6859 C CA . THR A 1 897 ? -3.984 0.266 -8.975 1.00 97.69 897 THR A CA 1
ATOM 6860 C C . THR A 1 897 ? -4.179 1.581 -8.219 1.00 97.69 897 THR A C 1
ATOM 6862 O O . THR A 1 897 ? -4.701 1.603 -7.104 1.00 97.69 897 THR A O 1
ATOM 6865 N N . ILE A 1 898 ? -3.803 2.695 -8.851 1.00 98.44 898 ILE A N 1
ATOM 6866 C CA . ILE A 1 898 ? -3.904 4.052 -8.305 1.00 98.44 898 ILE A CA 1
ATOM 6867 C C . ILE A 1 898 ? -4.747 4.915 -9.253 1.00 98.44 898 ILE A C 1
ATOM 6869 O O . ILE A 1 898 ? -4.341 5.184 -10.384 1.00 98.44 898 ILE A O 1
ATOM 6873 N N . VAL A 1 899 ? -5.905 5.391 -8.791 1.00 98.56 899 VAL A N 1
ATOM 6874 C CA . VAL A 1 899 ? -6.821 6.257 -9.550 1.00 98.56 899 VAL A CA 1
ATOM 6875 C C . VAL A 1 899 ? -7.055 7.551 -8.774 1.00 98.56 899 VAL A C 1
ATOM 6877 O O . VAL A 1 899 ? -7.588 7.539 -7.667 1.00 98.56 899 VAL A O 1
ATOM 6880 N N . THR A 1 900 ? -6.649 8.685 -9.339 1.00 98.12 900 THR A N 1
ATOM 6881 C CA . THR A 1 900 ? -6.552 9.962 -8.610 1.00 98.12 900 THR A CA 1
ATOM 6882 C C . THR A 1 900 ? -7.152 11.140 -9.372 1.00 98.12 900 THR A C 1
ATOM 6884 O O . THR A 1 900 ? -7.471 11.059 -10.567 1.00 98.12 900 THR A O 1
ATOM 6887 N N . GLY A 1 901 ? -7.326 12.253 -8.660 1.00 95.88 901 GLY A N 1
ATOM 6888 C CA . GLY A 1 901 ? -7.871 13.492 -9.200 1.00 95.88 901 GLY A CA 1
ATOM 6889 C C . GLY A 1 901 ? -9.342 13.354 -9.596 1.00 95.88 901 GLY A C 1
ATOM 6890 O O . GLY A 1 901 ? -10.149 12.736 -8.899 1.00 95.88 901 GLY A O 1
ATOM 6891 N N . ARG A 1 902 ? -9.716 13.955 -10.722 1.00 96.38 902 ARG A N 1
ATOM 6892 C CA . ARG A 1 902 ? -11.071 13.967 -11.295 1.00 96.38 902 ARG A CA 1
ATOM 6893 C C . ARG A 1 902 ? -11.287 12.854 -12.321 1.00 96.38 902 ARG A C 1
ATOM 6895 O O . ARG A 1 902 ? -12.096 13.020 -13.233 1.00 96.38 902 ARG A O 1
ATOM 6902 N N . THR A 1 903 ? -10.559 11.747 -12.189 1.00 98.62 903 THR A N 1
ATOM 6903 C CA . THR A 1 903 ? -10.655 10.628 -13.127 1.00 98.62 903 THR A CA 1
ATOM 6904 C C . THR A 1 903 ? -12.074 10.056 -13.177 1.00 98.62 903 THR A C 1
ATOM 6906 O O . THR A 1 903 ? -12.724 9.863 -12.145 1.00 98.62 903 THR A O 1
ATOM 6909 N N . VAL A 1 904 ? -12.545 9.767 -14.390 1.00 98.75 904 VAL A N 1
ATOM 6910 C CA . VAL A 1 904 ? -13.826 9.100 -14.645 1.00 98.75 904 VAL A CA 1
ATOM 6911 C C . VAL A 1 904 ? -13.570 7.825 -15.436 1.00 98.75 904 VAL A C 1
ATOM 6913 O O . VAL A 1 904 ? -13.056 7.885 -16.550 1.00 98.75 904 VAL A O 1
ATOM 6916 N N . VAL A 1 905 ? -13.962 6.686 -14.875 1.00 98.75 905 VAL A N 1
ATOM 6917 C CA . VAL A 1 905 ? -13.986 5.384 -15.547 1.00 98.75 905 VAL A CA 1
ATOM 6918 C C . VAL A 1 905 ? -15.444 5.032 -15.846 1.00 98.75 905 VAL A C 1
ATOM 6920 O O . VAL A 1 905 ? -16.309 5.155 -14.976 1.00 98.75 905 VAL A O 1
ATOM 6923 N N . GLY A 1 906 ? -15.730 4.650 -17.089 1.00 98.44 906 GLY A N 1
ATOM 6924 C CA . GLY A 1 906 ? -17.035 4.163 -17.534 1.00 98.44 906 GLY A CA 1
ATOM 6925 C C . GLY A 1 906 ? -17.403 2.811 -16.911 1.00 98.44 906 GLY A C 1
ATOM 6926 O O . GLY A 1 906 ? -16.675 2.318 -16.056 1.00 98.44 906 GLY A O 1
ATOM 6927 N N . PRO A 1 907 ? -18.548 2.224 -17.294 1.00 98.25 907 PRO A N 1
ATOM 6928 C CA . PRO A 1 907 ? -18.894 0.864 -16.905 1.00 98.25 907 PRO A CA 1
ATOM 6929 C C . PRO A 1 907 ? -18.131 -0.179 -17.736 1.00 98.25 907 PRO A C 1
ATOM 6931 O O . PRO A 1 907 ? -17.526 0.147 -18.764 1.00 98.25 907 PRO A O 1
ATOM 6934 N N . ASP A 1 908 ? -18.203 -1.436 -17.297 1.00 98.19 908 ASP A N 1
ATOM 6935 C CA . ASP A 1 908 ? -17.685 -2.619 -18.006 1.00 98.19 908 ASP A CA 1
ATOM 6936 C C . ASP A 1 908 ? -16.149 -2.625 -18.227 1.00 98.19 908 ASP A C 1
ATOM 6938 O O . ASP A 1 908 ? -15.628 -3.385 -19.046 1.00 98.19 908 ASP A O 1
ATOM 6942 N N . CYS A 1 909 ? -15.402 -1.749 -17.545 1.00 98.69 909 CYS A N 1
ATOM 6943 C CA . CYS A 1 909 ? -13.960 -1.567 -17.741 1.00 98.69 909 CYS A CA 1
ATOM 6944 C C . CYS A 1 909 ? -13.112 -2.590 -16.967 1.00 98.69 909 CYS A C 1
ATOM 6946 O O . CYS A 1 909 ? -13.539 -3.143 -15.956 1.00 98.69 909 CYS A O 1
ATOM 6948 N N . VAL A 1 910 ? -11.854 -2.775 -17.383 1.00 98.50 910 VAL A N 1
ATOM 6949 C CA . VAL A 1 910 ? -10.857 -3.542 -16.611 1.00 98.50 910 VAL A CA 1
ATOM 6950 C C . VAL A 1 910 ? -9.614 -2.687 -16.401 1.00 98.50 910 VAL A C 1
ATOM 6952 O O . VAL A 1 910 ? -8.897 -2.372 -17.351 1.00 98.50 910 VAL A O 1
ATOM 6955 N N . ILE A 1 911 ? -9.375 -2.279 -15.157 1.00 98.62 911 ILE A N 1
ATOM 6956 C CA . ILE A 1 911 ? -8.277 -1.387 -14.782 1.00 98.62 911 ILE A CA 1
ATOM 6957 C C . ILE A 1 911 ? -7.301 -2.134 -13.877 1.00 98.62 911 ILE A C 1
ATOM 6959 O O . ILE A 1 911 ? -7.691 -2.725 -12.874 1.00 98.62 911 ILE A O 1
ATOM 6963 N N . GLY A 1 912 ? -6.021 -2.055 -14.213 1.00 96.50 912 GLY A N 1
ATOM 6964 C CA . GLY A 1 912 ? -4.933 -2.735 -13.534 1.00 96.50 912 GLY A CA 1
ATOM 6965 C C . GLY A 1 912 ? -4.643 -4.145 -14.077 1.00 96.50 912 GLY A C 1
ATOM 6966 O O . GLY A 1 912 ? -5.243 -4.560 -15.070 1.00 96.50 912 GLY A O 1
ATOM 6967 N N . PRO A 1 913 ? -3.736 -4.891 -13.420 1.00 95.19 913 PRO A N 1
ATOM 6968 C CA . PRO A 1 913 ? -2.957 -4.471 -12.248 1.00 95.19 913 PRO A CA 1
ATOM 6969 C C . PRO A 1 913 ? -1.997 -3.310 -12.556 1.00 95.19 913 PRO A C 1
ATOM 6971 O O . PRO A 1 913 ? -1.778 -2.966 -13.717 1.00 95.19 913 PRO A O 1
ATOM 6974 N N . GLY A 1 914 ? -1.480 -2.651 -11.516 1.00 91.44 914 GLY A N 1
ATOM 6975 C CA . GLY A 1 914 ? -0.389 -1.668 -11.642 1.00 91.44 914 GLY A CA 1
ATOM 6976 C C . GLY A 1 914 ? -0.722 -0.352 -12.368 1.00 91.44 914 GLY A C 1
ATOM 6977 O O . GLY A 1 914 ? 0.176 0.458 -12.610 1.00 91.44 914 GLY A O 1
ATOM 6978 N N . ALA A 1 915 ? -1.985 -0.113 -12.735 1.00 97.12 915 ALA A N 1
ATOM 6979 C CA . ALA A 1 915 ? -2.382 1.068 -13.497 1.00 97.12 915 ALA A CA 1
ATOM 6980 C C . ALA A 1 915 ? -2.348 2.344 -12.638 1.00 97.12 915 ALA A C 1
ATOM 6982 O O . ALA A 1 915 ? -2.814 2.358 -11.497 1.00 97.12 915 ALA A O 1
ATOM 6983 N N . ARG A 1 916 ? -1.837 3.442 -13.206 1.00 98.38 916 ARG A N 1
ATOM 6984 C CA . ARG A 1 916 ? -1.790 4.774 -12.584 1.00 98.38 916 ARG A CA 1
ATOM 6985 C C . ARG A 1 916 ? -2.572 5.760 -13.439 1.00 98.38 916 ARG A C 1
ATOM 6987 O O . ARG A 1 916 ? -2.134 6.105 -14.529 1.00 98.38 916 ARG A O 1
ATOM 6994 N N . ILE A 1 917 ? -3.728 6.214 -12.968 1.00 98.62 917 ILE A N 1
ATOM 6995 C CA . ILE A 1 917 ? -4.634 7.065 -13.749 1.00 98.62 917 ILE A CA 1
ATOM 6996 C C . ILE A 1 917 ? -4.915 8.363 -12.986 1.00 98.62 917 ILE A C 1
ATOM 6998 O O . ILE A 1 917 ? -5.400 8.343 -11.855 1.00 98.62 917 ILE A O 1
ATOM 7002 N N . HIS A 1 918 ? -4.612 9.498 -13.613 1.00 98.31 918 HIS A N 1
ATOM 7003 C CA . HIS A 1 918 ? -4.740 10.838 -13.050 1.00 98.31 918 HIS A CA 1
ATOM 7004 C C . HIS A 1 918 ? -5.465 11.779 -14.021 1.00 98.31 918 HIS A C 1
ATOM 7006 O O . HIS A 1 918 ? -5.125 11.837 -15.207 1.00 98.31 918 HIS A O 1
ATOM 7012 N N . ASP A 1 919 ? -6.471 12.508 -13.523 1.00 98.00 919 ASP A N 1
ATOM 7013 C CA . ASP A 1 919 ? -7.283 13.494 -14.264 1.00 98.00 919 ASP A CA 1
ATOM 7014 C C . ASP A 1 919 ? -7.736 13.044 -15.676 1.00 98.00 919 ASP A C 1
ATOM 7016 O O . ASP A 1 919 ? -7.861 13.845 -16.603 1.00 98.00 919 ASP A O 1
ATOM 7020 N N . SER A 1 920 ? -7.995 11.743 -15.849 1.00 98.69 920 SER A N 1
ATOM 7021 C CA . SER A 1 920 ? -8.252 11.124 -17.159 1.00 98.69 920 SER A CA 1
ATOM 7022 C C . SER A 1 920 ? -9.695 10.632 -17.315 1.00 98.69 920 SER A C 1
ATOM 7024 O O . SER A 1 920 ? -10.428 10.463 -16.342 1.00 98.69 920 SER A O 1
ATOM 7026 N N . VAL A 1 921 ? -10.120 10.381 -18.552 1.00 98.75 921 VAL A N 1
ATOM 7027 C CA . VAL A 1 921 ? -11.424 9.771 -18.857 1.00 98.75 921 VAL A CA 1
ATOM 7028 C C . VAL A 1 921 ? -11.198 8.444 -19.563 1.00 98.75 921 VAL A C 1
ATOM 7030 O O . VAL A 1 921 ? -10.580 8.412 -20.623 1.00 98.75 921 VAL A O 1
ATOM 7033 N N . VAL A 1 922 ? -11.718 7.360 -18.999 1.00 98.69 922 VAL A N 1
ATOM 7034 C CA . VAL A 1 922 ? -11.684 6.016 -19.580 1.00 98.69 922 VAL A CA 1
ATOM 7035 C C . VAL A 1 922 ? -13.119 5.622 -19.912 1.00 98.69 922 VAL A C 1
ATOM 7037 O O . VAL A 1 922 ? -13.934 5.485 -19.006 1.00 98.69 922 VAL A O 1
ATOM 7040 N N . ALA A 1 923 ? -13.458 5.518 -21.197 1.00 98.50 923 ALA A N 1
ATOM 7041 C CA . ALA A 1 923 ? -14.807 5.171 -21.647 1.00 98.50 923 ALA A CA 1
ATOM 7042 C C . ALA A 1 923 ? -15.093 3.659 -21.516 1.00 98.50 923 ALA A C 1
ATOM 7044 O O . ALA A 1 923 ? -14.279 2.913 -20.979 1.00 98.50 923 ALA A O 1
ATOM 7045 N N . ARG A 1 924 ? -16.280 3.213 -21.941 1.00 98.38 924 ARG A N 1
ATOM 7046 C CA . ARG A 1 924 ? -16.851 1.902 -21.586 1.00 98.38 924 ARG A CA 1
ATOM 7047 C C . ARG A 1 924 ? -16.044 0.737 -22.147 1.00 98.38 924 ARG A C 1
ATOM 7049 O O . ARG A 1 924 ? -15.615 0.780 -23.299 1.00 98.38 924 ARG A O 1
ATOM 7056 N N . GLY A 1 925 ? -15.911 -0.342 -21.377 1.00 97.69 925 GLY A N 1
ATOM 7057 C CA . GLY A 1 925 ? -15.283 -1.578 -21.858 1.00 97.69 925 GLY A CA 1
ATOM 7058 C C . GLY A 1 925 ? -13.785 -1.457 -22.152 1.00 97.69 925 GLY A C 1
ATOM 7059 O O . GLY A 1 925 ? -13.199 -2.374 -22.726 1.00 97.69 925 GLY A O 1
ATOM 7060 N N . ALA A 1 926 ? -13.169 -0.321 -21.815 1.00 98.44 926 ALA A N 1
ATOM 7061 C CA . ALA A 1 926 ? -11.755 -0.086 -22.044 1.00 98.44 926 ALA A CA 1
ATOM 7062 C C . ALA A 1 926 ? -10.899 -0.829 -21.008 1.00 98.44 926 ALA A C 1
ATOM 7064 O O . ALA A 1 926 ? -11.326 -1.096 -19.878 1.00 98.44 926 ALA A O 1
ATOM 7065 N N . ARG A 1 927 ? -9.672 -1.168 -21.409 1.00 98.56 927 ARG A N 1
ATOM 7066 C CA . ARG A 1 927 ? -8.722 -1.934 -20.599 1.00 98.56 927 ARG A CA 1
ATOM 7067 C C . ARG A 1 927 ? -7.436 -1.145 -20.420 1.00 98.56 927 ARG A C 1
ATOM 7069 O O . ARG A 1 927 ? -6.879 -0.669 -21.405 1.00 98.56 927 ARG A O 1
ATOM 7076 N N . VAL A 1 928 ? -6.968 -1.003 -19.183 1.00 98.31 928 VAL A N 1
ATOM 7077 C CA . VAL A 1 928 ? -5.730 -0.276 -18.861 1.00 98.31 928 VAL A CA 1
ATOM 7078 C C . VAL A 1 928 ? -4.910 -1.109 -17.890 1.00 98.31 928 VAL A C 1
ATOM 7080 O O . VAL A 1 928 ? -5.275 -1.197 -16.724 1.00 98.31 928 VAL A O 1
ATOM 7083 N N . GLN A 1 929 ? -3.803 -1.690 -18.345 1.00 95.69 929 GLN A N 1
ATOM 7084 C CA . GLN A 1 929 ? -2.933 -2.547 -17.536 1.00 95.69 929 GLN A CA 1
ATOM 7085 C C . GLN A 1 929 ? -1.533 -1.928 -17.414 1.00 95.69 929 GLN A C 1
ATOM 7087 O O . GLN A 1 929 ? -1.019 -1.404 -18.398 1.00 95.69 929 GLN A O 1
ATOM 7092 N N . ASP A 1 930 ? -0.915 -1.986 -16.228 1.00 95.56 930 ASP A N 1
ATOM 7093 C CA . ASP A 1 930 ? 0.491 -1.634 -15.948 1.00 95.56 930 ASP A CA 1
ATOM 7094 C C . ASP A 1 930 ? 0.969 -0.302 -16.577 1.00 95.56 930 ASP A C 1
ATOM 7096 O O . ASP A 1 930 ? 2.127 -0.158 -16.967 1.00 95.56 930 ASP A O 1
ATOM 7100 N N . SER A 1 931 ? 0.063 0.668 -16.738 1.00 97.31 931 SER A N 1
ATOM 7101 C CA . SER A 1 931 ? 0.259 1.872 -17.563 1.00 97.31 931 SER A CA 1
ATOM 7102 C C . SER A 1 931 ? -0.109 3.153 -16.822 1.00 97.31 931 SER A C 1
ATOM 7104 O O . SER A 1 931 ? -0.971 3.152 -15.939 1.00 97.31 931 SER A O 1
ATOM 7106 N N . SER A 1 932 ? 0.523 4.256 -17.225 1.00 98.19 932 SER A N 1
ATOM 7107 C CA . SER A 1 932 ? 0.326 5.592 -16.658 1.00 98.19 932 SER A CA 1
ATOM 7108 C C . SER A 1 932 ? -0.492 6.479 -17.603 1.00 98.19 932 SER A C 1
ATOM 7110 O O . SER A 1 932 ? -0.106 6.682 -18.753 1.00 98.19 932 SER A O 1
ATOM 7112 N N . LEU A 1 933 ? -1.604 7.033 -17.123 1.00 98.38 933 LEU A N 1
ATOM 7113 C CA . LEU A 1 933 ? -2.484 7.958 -17.845 1.00 98.38 933 LEU A CA 1
ATOM 7114 C C . LEU A 1 933 ? -2.580 9.282 -17.073 1.00 98.38 933 LEU A C 1
ATOM 7116 O O . LEU A 1 933 ? -3.046 9.309 -15.936 1.00 98.38 933 LEU A O 1
ATOM 7120 N N . GLU A 1 934 ? -2.197 10.385 -17.708 1.00 97.38 934 GLU A N 1
ATOM 7121 C CA . GLU A 1 934 ? -2.222 11.742 -17.156 1.00 97.38 934 GLU A CA 1
ATOM 7122 C C . GLU A 1 934 ? -2.997 12.664 -18.102 1.00 97.38 934 GLU A C 1
ATOM 7124 O O . GLU A 1 934 ? -2.539 12.947 -19.209 1.00 97.38 934 GLU A O 1
ATOM 7129 N N . GLY A 1 935 ? -4.172 13.157 -17.697 1.00 97.00 935 GLY A N 1
ATOM 7130 C CA . GLY A 1 935 ? -4.969 14.068 -18.532 1.00 97.00 935 GLY A CA 1
ATOM 7131 C C . GLY A 1 935 ? -5.349 13.495 -19.909 1.00 97.00 935 GLY A C 1
ATOM 7132 O O . GLY A 1 935 ? -5.439 14.249 -20.885 1.00 97.00 935 GLY A O 1
ATOM 7133 N N . ALA A 1 936 ? -5.514 12.172 -20.000 1.00 98.00 936 ALA A N 1
ATOM 7134 C CA . ALA A 1 936 ? -5.782 11.434 -21.232 1.00 98.00 936 ALA A CA 1
ATOM 7135 C C . ALA A 1 936 ? -7.275 11.086 -21.385 1.00 98.00 936 ALA A C 1
ATOM 7137 O O . ALA A 1 936 ? -8.038 11.067 -20.415 1.00 98.00 936 ALA A O 1
ATOM 7138 N N . ARG A 1 937 ? -7.712 10.791 -22.615 1.00 98.69 937 ARG A N 1
ATOM 7139 C CA . ARG A 1 937 ? -9.072 10.308 -22.915 1.00 98.69 937 ARG A CA 1
ATOM 7140 C C . ARG A 1 937 ? -9.013 9.018 -23.722 1.00 98.69 937 ARG A C 1
ATOM 7142 O O . ARG A 1 937 ? -8.441 9.029 -24.806 1.00 98.69 937 ARG A O 1
ATOM 7149 N N . ILE A 1 938 ? -9.613 7.945 -23.213 1.00 98.62 938 ILE A N 1
ATOM 7150 C CA . ILE A 1 938 ? -9.646 6.613 -23.830 1.00 98.62 938 ILE A CA 1
ATOM 7151 C C . ILE A 1 938 ? -11.063 6.309 -24.313 1.00 98.62 938 ILE A C 1
ATOM 7153 O O . ILE A 1 938 ? -11.997 6.385 -23.517 1.00 98.62 938 ILE A O 1
ATOM 7157 N N . GLY A 1 939 ? -11.227 5.998 -25.600 1.00 98.31 939 GLY A N 1
ATOM 7158 C CA . GLY A 1 939 ? -12.511 5.638 -26.202 1.00 98.31 939 GLY A CA 1
ATOM 7159 C C . GLY A 1 939 ? -12.977 4.211 -25.894 1.00 98.31 939 GLY A C 1
ATOM 7160 O O . GLY A 1 939 ? -12.238 3.396 -25.342 1.00 98.31 939 GLY A O 1
ATOM 7161 N N . ASP A 1 940 ? -14.232 3.922 -26.252 1.00 98.44 940 ASP A N 1
ATOM 7162 C CA . ASP A 1 940 ? -14.901 2.660 -25.913 1.00 98.44 940 ASP A CA 1
ATOM 7163 C C . ASP A 1 940 ? -14.155 1.432 -26.467 1.00 98.44 940 ASP A C 1
ATOM 7165 O O . ASP A 1 940 ? -13.783 1.388 -27.645 1.00 98.44 940 ASP A O 1
ATOM 7169 N N . GLY A 1 941 ? -13.986 0.409 -25.626 1.00 97.44 941 GLY A N 1
ATOM 7170 C CA . GLY A 1 941 ? -13.370 -0.872 -25.985 1.00 97.44 941 GLY A CA 1
ATOM 7171 C C . GLY A 1 941 ? -11.883 -0.809 -26.349 1.00 97.44 941 GLY A C 1
ATOM 7172 O O . GLY A 1 941 ? -11.372 -1.767 -26.922 1.00 97.44 941 GLY A O 1
ATOM 7173 N N . SER A 1 942 ? -11.198 0.305 -26.081 1.00 98.56 942 SER A N 1
ATOM 7174 C CA . SER A 1 942 ? -9.766 0.463 -26.365 1.00 98.56 942 SER A CA 1
ATOM 7175 C C . SER A 1 942 ? -8.890 -0.156 -25.272 1.00 98.56 942 SER A C 1
ATOM 7177 O O . SER A 1 942 ? -9.265 -0.193 -24.099 1.00 98.56 942 SER A O 1
ATOM 7179 N N . VAL A 1 943 ? -7.709 -0.632 -25.660 1.00 98.25 943 VAL A N 1
ATOM 7180 C CA . VAL A 1 943 ? -6.741 -1.317 -24.795 1.00 98.25 943 VAL A CA 1
ATOM 7181 C C . VAL A 1 943 ? -5.479 -0.468 -24.675 1.00 98.25 943 VAL A C 1
ATOM 7183 O O . VAL A 1 943 ? -4.969 0.028 -25.678 1.00 98.25 943 VAL A O 1
ATOM 7186 N N . VAL A 1 944 ? -4.979 -0.302 -23.450 1.00 98.19 944 VAL A N 1
ATOM 7187 C CA . VAL A 1 944 ? -3.750 0.433 -23.136 1.00 98.19 944 VAL A CA 1
ATOM 7188 C C . VAL A 1 944 ? -2.850 -0.408 -22.232 1.00 98.19 944 VAL A C 1
ATOM 7190 O O . VAL A 1 944 ? -3.227 -0.737 -21.105 1.00 98.19 944 VAL A O 1
ATOM 7193 N N . GLY A 1 945 ? -1.641 -0.693 -22.710 1.00 93.94 945 GLY A N 1
ATOM 7194 C CA . GLY A 1 945 ? -0.580 -1.365 -21.969 1.00 93.94 945 GLY A CA 1
ATOM 7195 C C . GLY A 1 945 ? -0.323 -2.821 -22.379 1.00 93.94 945 GLY A C 1
ATOM 7196 O O . GLY A 1 945 ? -0.844 -3.284 -23.395 1.00 93.94 945 GLY A O 1
ATOM 7197 N N . PRO A 1 946 ? 0.493 -3.553 -21.595 1.00 94.06 946 PRO A N 1
ATOM 7198 C CA . PRO A 1 946 ? 1.164 -3.105 -20.365 1.00 94.06 946 PRO A CA 1
ATOM 7199 C C . PRO A 1 946 ? 2.262 -2.057 -20.625 1.00 94.06 946 PRO A C 1
ATOM 7201 O O . PRO A 1 946 ? 2.806 -2.004 -21.719 1.00 94.06 946 PRO A O 1
ATOM 7204 N N . TYR A 1 947 ? 2.637 -1.246 -19.634 1.00 94.38 947 TYR A N 1
ATOM 7205 C CA . TYR A 1 947 ? 3.777 -0.308 -19.704 1.00 94.38 947 TYR A CA 1
ATOM 7206 C C . TYR A 1 947 ? 3.676 0.826 -20.745 1.00 94.38 947 TYR A C 1
ATOM 7208 O O . TYR A 1 947 ? 4.687 1.225 -21.323 1.00 94.38 947 TYR A O 1
ATOM 7216 N N . ALA A 1 948 ? 2.481 1.367 -20.993 1.00 96.38 948 ALA A N 1
ATOM 7217 C CA . ALA A 1 948 ? 2.298 2.584 -21.793 1.00 96.38 948 ALA A CA 1
ATOM 7218 C C . ALA A 1 948 ? 2.274 3.854 -20.914 1.00 96.38 948 ALA A C 1
ATOM 7220 O O . ALA A 1 948 ? 1.883 3.809 -19.743 1.00 96.38 948 ALA A O 1
ATOM 7221 N N . HIS A 1 949 ? 2.641 5.009 -21.484 1.00 97.75 949 HIS A N 1
ATOM 7222 C CA . HIS A 1 949 ? 2.545 6.322 -20.829 1.00 97.75 949 HIS A CA 1
ATOM 7223 C C . HIS A 1 949 ? 1.800 7.330 -21.707 1.00 97.75 949 HIS A C 1
ATOM 7225 O O . HIS A 1 949 ? 2.320 7.815 -22.710 1.00 97.75 949 HIS A O 1
ATOM 7231 N N . LEU A 1 950 ? 0.566 7.665 -21.331 1.00 98.00 950 LEU A N 1
ATOM 7232 C CA . LEU A 1 950 ? -0.274 8.622 -22.052 1.00 98.00 950 LEU A CA 1
ATOM 7233 C C . LEU A 1 950 ? -0.331 9.939 -21.279 1.00 98.00 950 LEU A C 1
ATOM 7235 O O . LEU A 1 950 ? -0.896 10.011 -20.190 1.00 98.00 950 LEU A O 1
ATOM 7239 N N . ARG A 1 951 ? 0.266 10.982 -21.852 1.00 97.19 951 ARG A N 1
ATOM 7240 C CA . ARG A 1 951 ? 0.488 12.294 -21.229 1.00 97.19 951 ARG A CA 1
ATOM 7241 C C . ARG A 1 951 ? -0.599 13.303 -21.638 1.00 97.19 951 ARG A C 1
ATOM 7243 O O . ARG A 1 951 ? -1.326 13.048 -22.609 1.00 97.19 951 ARG A O 1
ATOM 7250 N N . PRO A 1 952 ? -0.695 14.476 -20.976 1.00 96.44 952 PRO A N 1
ATOM 7251 C CA . PRO A 1 952 ? -1.819 15.391 -21.164 1.00 96.44 952 PRO A CA 1
ATOM 7252 C C . PRO A 1 952 ? -2.058 15.815 -22.614 1.00 96.44 952 PRO A C 1
ATOM 7254 O O . PRO A 1 952 ? -1.124 16.125 -23.362 1.00 96.44 952 PRO A O 1
ATOM 7257 N N . GLY A 1 953 ? -3.338 15.843 -22.992 1.00 93.50 953 GLY A N 1
ATOM 7258 C CA . GLY A 1 953 ? -3.795 16.132 -24.356 1.00 93.50 953 GLY A CA 1
ATOM 7259 C C . GLY A 1 953 ? -3.879 14.908 -25.271 1.00 93.50 953 GLY A C 1
ATOM 7260 O O . GLY A 1 953 ? -4.270 15.056 -26.425 1.00 93.50 953 GLY A O 1
ATOM 7261 N N . THR A 1 954 ? -3.548 13.710 -24.781 1.00 98.38 954 THR A N 1
ATOM 7262 C CA . THR A 1 954 ? -3.708 12.466 -25.548 1.00 98.38 954 THR A CA 1
ATOM 7263 C C . THR A 1 954 ? -5.177 12.039 -25.611 1.00 98.38 954 THR A C 1
ATOM 7265 O O . THR A 1 954 ? -5.842 11.897 -24.582 1.00 98.38 954 THR A O 1
ATOM 7268 N N . VAL A 1 955 ? -5.688 11.820 -26.824 1.00 98.56 955 VAL A N 1
ATOM 7269 C CA . VAL A 1 955 ? -7.063 11.382 -27.102 1.00 98.56 955 VAL A CA 1
ATOM 7270 C C . VAL A 1 955 ? -7.026 10.142 -27.987 1.00 98.56 955 VAL A C 1
ATOM 7272 O O . VAL A 1 955 ? -6.599 10.198 -29.138 1.00 98.56 955 VAL A O 1
ATOM 7275 N N . VAL A 1 956 ? -7.508 9.033 -27.445 1.00 98.50 956 VAL A N 1
ATOM 7276 C CA . VAL A 1 956 ? -7.531 7.710 -28.062 1.00 98.50 956 VAL A CA 1
ATOM 7277 C C . VAL A 1 956 ? -8.960 7.395 -28.504 1.00 98.50 956 VAL A C 1
ATOM 7279 O O . VAL A 1 956 ? -9.893 7.529 -27.711 1.00 98.50 956 VAL A O 1
ATOM 7282 N N . GLY A 1 957 ? -9.134 7.000 -29.766 1.00 98.50 957 GLY A N 1
ATOM 7283 C CA . GLY A 1 957 ? -10.413 6.590 -30.349 1.00 98.50 957 GLY A CA 1
ATOM 7284 C C . GLY A 1 957 ? -10.978 5.294 -29.758 1.00 98.50 957 GLY A C 1
ATOM 7285 O O . GLY A 1 957 ? -10.522 4.801 -28.725 1.00 98.50 957 GLY A O 1
ATOM 7286 N N . ARG A 1 958 ? -12.000 4.744 -30.415 1.00 98.56 958 ARG A N 1
ATOM 7287 C CA . ARG A 1 958 ? -12.674 3.487 -30.044 1.00 98.56 958 ARG A CA 1
ATOM 7288 C C . ARG A 1 958 ? -11.927 2.275 -30.597 1.00 98.56 958 ARG A C 1
ATOM 7290 O O . ARG A 1 958 ? -11.479 2.305 -31.744 1.00 98.56 958 ARG A O 1
ATOM 7297 N N . ARG A 1 959 ? -11.881 1.185 -29.824 1.00 98.12 959 ARG A N 1
ATOM 7298 C CA . ARG A 1 959 ? -11.216 -0.089 -30.175 1.00 98.12 959 ARG A CA 1
ATOM 7299 C C . ARG A 1 959 ? -9.769 0.084 -30.664 1.00 98.12 959 ARG A C 1
ATOM 7301 O O . ARG A 1 959 ? -9.339 -0.611 -31.577 1.00 98.12 959 ARG A O 1
ATOM 7308 N N . VAL A 1 960 ? -9.049 1.050 -30.101 1.00 98.56 960 VAL A N 1
ATOM 7309 C CA . VAL A 1 960 ? -7.625 1.286 -30.371 1.00 98.56 960 VAL A CA 1
ATOM 7310 C C . VAL A 1 960 ? -6.792 0.361 -29.493 1.00 98.56 960 VAL A C 1
ATOM 7312 O O . VAL A 1 960 ? -7.111 0.172 -28.320 1.00 98.56 960 VAL A O 1
ATOM 7315 N N . GLU A 1 961 ? -5.709 -0.174 -30.044 1.00 98.19 961 GLU A N 1
ATOM 7316 C CA . GLU A 1 961 ? -4.741 -0.995 -29.314 1.00 98.19 961 GLU A CA 1
ATOM 7317 C C . GLU A 1 961 ? -3.446 -0.198 -29.112 1.00 98.19 961 GLU A C 1
ATOM 7319 O O . GLU A 1 961 ? -2.711 0.051 -30.066 1.00 98.19 961 GLU A O 1
ATOM 7324 N N . ILE A 1 962 ? -3.157 0.209 -27.874 1.00 97.75 962 ILE A N 1
ATOM 7325 C CA . ILE A 1 962 ? -1.863 0.772 -27.470 1.00 97.75 962 ILE A CA 1
ATOM 7326 C C . ILE A 1 962 ? -1.149 -0.293 -26.646 1.00 97.75 962 ILE A C 1
ATOM 7328 O O . ILE A 1 962 ? -1.549 -0.566 -25.517 1.00 97.75 962 ILE A O 1
ATOM 7332 N N . GLY A 1 963 ? -0.114 -0.901 -27.217 1.00 88.31 963 GLY A N 1
ATOM 7333 C CA . GLY A 1 963 ? 0.695 -1.914 -26.553 1.00 88.31 963 GLY A CA 1
ATOM 7334 C C . GLY A 1 963 ? 1.851 -1.321 -25.745 1.00 88.31 963 GLY A C 1
ATOM 7335 O O . GLY A 1 963 ? 1.767 -0.213 -25.210 1.00 88.31 963 GLY A O 1
ATOM 7336 N N . ASN A 1 964 ? 2.933 -2.089 -25.612 1.00 87.50 964 ASN A N 1
ATOM 7337 C CA . ASN A 1 964 ? 3.931 -1.859 -24.576 1.00 87.50 964 ASN A CA 1
ATOM 7338 C C . ASN A 1 964 ? 5.036 -0.863 -24.928 1.00 87.50 964 ASN A C 1
ATOM 7340 O O . ASN A 1 964 ? 5.522 -0.783 -26.058 1.00 87.50 964 ASN A O 1
ATOM 7344 N N . TYR A 1 965 ? 5.466 -0.116 -23.907 1.00 92.56 965 TYR A N 1
ATOM 7345 C CA . TYR A 1 965 ? 6.499 0.918 -23.999 1.00 92.56 965 TYR A CA 1
ATOM 7346 C C . TYR A 1 965 ? 6.175 2.015 -25.028 1.00 92.56 965 TYR A C 1
ATOM 7348 O O . TYR A 1 965 ? 7.074 2.590 -25.639 1.00 92.56 965 TYR A O 1
ATOM 7356 N N . ALA A 1 966 ? 4.886 2.290 -25.243 1.00 94.38 966 ALA A N 1
ATOM 7357 C CA . ALA A 1 966 ? 4.423 3.411 -26.047 1.00 94.38 966 ALA A CA 1
ATOM 7358 C C . ALA A 1 966 ? 4.263 4.667 -25.171 1.00 94.38 966 ALA A C 1
ATOM 7360 O O . ALA A 1 966 ? 3.502 4.645 -24.200 1.00 94.38 966 ALA A O 1
ATOM 7361 N N . GLU A 1 967 ? 4.932 5.766 -25.525 1.00 97.00 967 GLU A N 1
ATOM 7362 C CA . GLU A 1 967 ? 4.690 7.089 -24.934 1.00 97.00 967 GLU A CA 1
ATOM 7363 C C . GLU A 1 967 ? 3.897 7.962 -25.914 1.00 97.00 967 GLU A C 1
ATOM 7365 O O . GLU A 1 967 ? 4.236 8.056 -27.097 1.00 97.00 967 GLU A O 1
ATOM 7370 N N . MET A 1 968 ? 2.853 8.637 -25.423 1.00 97.69 968 MET A N 1
ATOM 7371 C CA . MET A 1 968 ? 2.074 9.595 -26.209 1.00 97.69 968 MET A CA 1
ATOM 7372 C C . MET A 1 968 ? 1.911 10.936 -25.499 1.00 97.69 968 MET A C 1
ATOM 7374 O O . MET A 1 968 ? 1.610 10.979 -24.307 1.00 97.69 968 MET A O 1
ATOM 7378 N N . LYS A 1 969 ? 2.043 12.047 -26.233 1.00 96.81 969 LYS A N 1
ATOM 7379 C CA . LYS A 1 969 ? 1.812 13.408 -25.717 1.00 96.81 969 LYS A CA 1
ATOM 7380 C C . LYS A 1 969 ? 1.175 14.308 -26.771 1.00 96.81 969 LYS A C 1
ATOM 7382 O O . LYS A 1 969 ? 1.749 14.478 -27.840 1.00 96.81 969 LYS A O 1
ATOM 7387 N N . GLN A 1 970 ? 0.041 14.943 -26.455 1.00 97.12 970 GLN A N 1
ATOM 7388 C CA . GLN A 1 970 ? -0.704 15.795 -27.407 1.00 97.12 970 GLN A CA 1
ATOM 7389 C C . GLN A 1 970 ? -1.050 15.061 -28.723 1.00 97.12 970 GLN A C 1
ATOM 7391 O O . GLN A 1 970 ? -1.031 15.648 -29.805 1.00 97.12 970 GLN A O 1
ATOM 7396 N N . VAL A 1 971 ? -1.341 13.758 -28.630 1.00 98.06 971 VAL A N 1
ATOM 7397 C CA . VAL A 1 971 ? -1.673 12.903 -29.780 1.00 98.06 971 VAL A CA 1
ATOM 7398 C C . VAL A 1 971 ? -3.177 12.690 -29.881 1.00 98.06 971 VAL A C 1
ATOM 7400 O O . VAL A 1 971 ? -3.844 12.466 -28.873 1.00 98.06 971 VAL A O 1
ATOM 7403 N N . ARG A 1 972 ? -3.712 12.682 -31.103 1.00 98.50 972 ARG A N 1
ATOM 7404 C CA . ARG A 1 972 ? -5.059 12.175 -31.389 1.00 98.50 972 ARG A CA 1
ATOM 7405 C C . ARG A 1 972 ? -4.956 10.910 -32.234 1.00 98.50 972 ARG A C 1
ATOM 7407 O O . ARG A 1 972 ? -4.383 10.969 -33.315 1.00 98.50 972 ARG A O 1
ATOM 7414 N N . VAL A 1 973 ? -5.515 9.804 -31.750 1.00 98.50 973 VAL A N 1
ATOM 7415 C CA . VAL A 1 973 ? -5.520 8.495 -32.421 1.00 98.50 973 VAL A CA 1
ATOM 7416 C C . VAL A 1 973 ? -6.946 8.159 -32.856 1.00 98.50 973 VAL A C 1
ATOM 7418 O O . VAL A 1 973 ? -7.852 8.174 -32.023 1.00 98.50 973 VAL A O 1
ATOM 7421 N N . GLY A 1 974 ? -7.161 7.893 -34.145 1.00 98.44 974 GLY A N 1
ATOM 7422 C CA . GLY A 1 974 ? -8.457 7.489 -34.693 1.00 98.44 974 GLY A CA 1
ATOM 7423 C C . GLY A 1 974 ? -8.873 6.071 -34.297 1.00 98.44 974 GLY A C 1
ATOM 7424 O O . GLY A 1 974 ? -8.093 5.309 -33.734 1.00 98.44 974 GLY A O 1
ATOM 7425 N N . ASP A 1 975 ? -10.130 5.724 -34.574 1.00 98.62 975 ASP A N 1
ATOM 7426 C CA . ASP A 1 975 ? -10.714 4.425 -34.217 1.00 98.62 975 ASP A CA 1
ATOM 7427 C C . ASP A 1 975 ? -9.978 3.244 -34.876 1.00 98.62 975 ASP A C 1
ATOM 7429 O O . ASP A 1 975 ? -9.529 3.349 -36.015 1.00 98.62 975 ASP A O 1
ATOM 7433 N N . ARG A 1 976 ? -9.917 2.094 -34.187 1.00 98.38 976 ARG A N 1
ATOM 7434 C CA . ARG A 1 976 ? -9.331 0.816 -34.668 1.00 98.38 976 ARG A CA 1
ATOM 7435 C C . ARG A 1 976 ? -7.842 0.851 -35.051 1.00 98.38 976 ARG A C 1
ATOM 7437 O O . ARG A 1 976 ? -7.305 -0.153 -35.509 1.00 98.38 976 ARG A O 1
ATOM 7444 N N . THR A 1 977 ? -7.169 1.977 -34.838 1.00 98.56 977 THR A N 1
ATOM 7445 C CA . THR A 1 977 ? -5.723 2.124 -35.025 1.00 98.56 977 THR A CA 1
ATOM 7446 C C . THR A 1 977 ? -4.941 1.308 -33.993 1.00 98.56 977 THR A C 1
ATOM 7448 O O . THR A 1 977 ? -5.416 1.070 -32.879 1.00 98.56 977 THR A O 1
ATOM 7451 N N . LYS A 1 978 ? -3.730 0.879 -34.355 1.00 97.94 978 LYS A N 1
ATOM 7452 C CA . LYS A 1 978 ? -2.851 0.065 -33.511 1.00 97.94 978 LYS A CA 1
ATOM 7453 C C . LYS A 1 978 ? -1.470 0.695 -33.360 1.00 97.94 978 LYS A C 1
ATOM 7455 O O . LYS A 1 978 ? -0.886 1.158 -34.337 1.00 97.94 978 LYS A O 1
ATOM 7460 N N . VAL A 1 979 ? -0.946 0.697 -32.137 1.00 96.19 979 VAL A N 1
ATOM 7461 C CA . VAL A 1 979 ? 0.389 1.190 -31.769 1.00 96.19 979 VAL A CA 1
ATOM 7462 C C . VAL A 1 979 ? 1.030 0.170 -30.836 1.00 96.19 979 VAL A C 1
ATOM 7464 O O . VAL A 1 979 ? 0.877 0.244 -29.619 1.00 96.19 979 VAL A O 1
ATOM 7467 N N . HIS A 1 980 ? 1.694 -0.837 -31.402 1.00 78.56 980 HIS A N 1
ATOM 7468 C CA . HIS A 1 980 ? 1.988 -2.054 -30.645 1.00 78.56 980 HIS A CA 1
ATOM 7469 C C . HIS A 1 980 ? 3.190 -1.960 -29.696 1.00 78.56 980 HIS A C 1
ATOM 7471 O O . HIS A 1 980 ? 3.074 -2.419 -28.562 1.00 78.56 980 HIS A O 1
ATOM 7477 N N . HIS A 1 981 ? 4.333 -1.407 -30.121 1.00 87.00 981 HIS A N 1
ATOM 7478 C CA . HIS A 1 981 ? 5.588 -1.562 -29.366 1.00 87.00 981 HIS A CA 1
ATOM 7479 C C . HIS A 1 981 ? 6.515 -0.336 -29.440 1.00 87.00 981 HIS A C 1
ATOM 7481 O O . HIS A 1 981 ? 6.763 0.201 -30.522 1.00 87.00 981 HIS A O 1
ATOM 7487 N N . LYS A 1 982 ? 7.111 0.047 -28.302 1.00 91.88 982 LYS A N 1
ATOM 7488 C CA . LYS A 1 982 ? 8.314 0.906 -28.191 1.00 91.88 982 LYS A CA 1
ATOM 7489 C C . LYS A 1 982 ? 8.283 2.217 -29.002 1.00 91.88 982 LYS A C 1
ATOM 7491 O O . LYS A 1 982 ? 9.297 2.603 -29.571 1.00 91.88 982 LYS A O 1
ATOM 7496 N N . SER A 1 983 ? 7.130 2.873 -29.117 1.00 94.50 983 SER A N 1
ATOM 7497 C CA . SER A 1 983 ? 6.954 4.049 -29.989 1.00 94.50 983 SER A CA 1
ATOM 7498 C C . SER A 1 983 ? 6.783 5.340 -29.184 1.00 94.50 983 SER A C 1
ATOM 7500 O O . SER A 1 983 ? 6.062 5.345 -28.188 1.00 94.50 983 SER A O 1
ATOM 7502 N N . TYR A 1 984 ? 7.384 6.445 -29.637 1.00 97.19 984 TYR A N 1
ATOM 7503 C CA . TYR A 1 984 ? 7.122 7.788 -29.101 1.00 97.19 984 TYR A CA 1
ATOM 7504 C C . TYR A 1 984 ? 6.314 8.598 -30.112 1.00 97.19 984 TYR A C 1
ATOM 7506 O O . TYR A 1 984 ? 6.783 8.902 -31.213 1.00 97.19 984 TYR A O 1
ATOM 7514 N N . LEU A 1 985 ? 5.102 8.980 -29.717 1.00 97.81 985 LEU A N 1
ATOM 7515 C CA . LEU A 1 985 ? 4.197 9.784 -30.529 1.00 97.81 985 LEU A CA 1
ATOM 7516 C C . LEU A 1 985 ? 3.940 11.115 -29.809 1.00 97.81 985 LEU A C 1
ATOM 7518 O O . LEU A 1 985 ? 3.373 11.175 -28.719 1.00 97.81 985 LEU A O 1
ATOM 7522 N N . GLY A 1 986 ? 4.372 12.212 -30.413 1.00 97.00 986 GLY A N 1
ATOM 7523 C CA . GLY A 1 986 ? 4.331 13.549 -29.841 1.00 97.00 986 GLY A CA 1
ATOM 7524 C C . GLY A 1 986 ? 3.730 14.540 -30.824 1.00 97.00 986 GLY A C 1
ATOM 7525 O O . GLY A 1 986 ? 4.168 14.617 -31.965 1.00 97.00 986 GLY A O 1
ATOM 7526 N N . ASP A 1 987 ? 2.746 15.317 -30.370 1.00 97.88 987 ASP A N 1
ATOM 7527 C CA . ASP A 1 987 ? 2.098 16.383 -31.144 1.00 97.88 987 ASP A CA 1
ATOM 7528 C C . ASP A 1 987 ? 1.530 15.896 -32.503 1.00 97.88 987 ASP A C 1
ATOM 7530 O O . ASP A 1 987 ? 1.567 16.617 -33.500 1.00 97.88 987 ASP A O 1
ATOM 7534 N N . ALA A 1 988 ? 0.990 14.670 -32.550 1.00 98.00 988 ALA A N 1
ATOM 7535 C CA . ALA A 1 988 ? 0.598 13.974 -33.782 1.00 98.00 988 ALA A CA 1
ATOM 7536 C C . ALA A 1 988 ? -0.923 13.766 -33.940 1.00 98.00 988 ALA A C 1
ATOM 7538 O O . ALA A 1 988 ? -1.652 13.539 -32.973 1.00 98.00 988 ALA A O 1
ATOM 7539 N N . TRP A 1 989 ? -1.411 13.784 -35.180 1.00 98.50 989 TRP A N 1
ATOM 7540 C CA . TRP A 1 989 ? -2.774 13.385 -35.547 1.00 98.50 989 TRP A CA 1
ATOM 7541 C C . TRP A 1 989 ? -2.727 12.122 -36.398 1.00 98.50 989 TRP A C 1
ATOM 7543 O O . TRP A 1 989 ? -2.117 12.122 -37.461 1.00 98.50 989 TRP A O 1
ATOM 7553 N N . ILE A 1 990 ? -3.371 11.057 -35.935 1.00 98.56 990 ILE A N 1
ATOM 7554 C CA . ILE A 1 990 ? -3.344 9.730 -36.546 1.00 98.56 990 ILE A CA 1
ATOM 7555 C C . ILE A 1 990 ? -4.780 9.332 -36.874 1.00 98.56 990 ILE A C 1
ATOM 7557 O O . ILE A 1 990 ? -5.659 9.424 -36.014 1.00 98.56 990 ILE A O 1
ATOM 7561 N N . GLY A 1 991 ? -5.010 8.928 -38.121 1.00 98.38 991 GLY A N 1
ATOM 7562 C CA . GLY A 1 991 ? -6.303 8.502 -38.640 1.00 98.38 991 GLY A CA 1
ATOM 7563 C C . GLY A 1 991 ? -6.839 7.218 -38.008 1.00 98.38 991 GLY A C 1
ATOM 7564 O O . GLY A 1 991 ? -6.275 6.677 -37.051 1.00 98.38 991 GLY A O 1
ATOM 7565 N N . ALA A 1 992 ? -7.960 6.748 -38.545 1.00 98.50 992 ALA A N 1
ATOM 7566 C CA . ALA A 1 992 ? -8.547 5.451 -38.228 1.00 98.50 992 ALA A CA 1
ATOM 7567 C C . ALA A 1 992 ? -7.873 4.316 -39.019 1.00 98.50 992 ALA A C 1
ATOM 7569 O O . ALA A 1 992 ? -7.312 4.547 -40.091 1.00 98.50 992 ALA A O 1
ATOM 7570 N N . ASP A 1 993 ? -7.954 3.089 -38.501 1.00 98.25 993 ASP A N 1
ATOM 7571 C CA . ASP A 1 993 ? -7.423 1.871 -39.137 1.00 98.25 993 ASP A CA 1
ATOM 7572 C C . ASP A 1 993 ? -5.916 1.940 -39.493 1.00 98.25 993 ASP A C 1
ATOM 7574 O O . ASP A 1 993 ? -5.452 1.260 -40.406 1.00 98.25 993 ASP A O 1
ATOM 7578 N N . VAL A 1 994 ? -5.139 2.777 -38.796 1.00 98.50 994 VAL A N 1
ATOM 7579 C CA . VAL A 1 994 ? -3.689 2.928 -39.003 1.00 98.50 994 VAL A CA 1
ATOM 7580 C C . VAL A 1 994 ? -2.929 1.846 -38.233 1.00 98.50 994 VAL A C 1
ATOM 7582 O O . VAL A 1 994 ? -3.277 1.524 -37.097 1.00 98.50 994 VAL A O 1
ATOM 7585 N N . ASN A 1 995 ? -1.839 1.333 -38.802 1.00 97.56 995 ASN A N 1
ATOM 7586 C CA . ASN A 1 995 ? -0.876 0.504 -38.076 1.00 97.56 995 ASN A CA 1
ATOM 7587 C C . ASN A 1 995 ? 0.430 1.275 -37.847 1.00 97.56 995 ASN A C 1
ATOM 7589 O O . ASN A 1 995 ? 1.105 1.639 -38.809 1.00 97.56 995 ASN A O 1
ATOM 7593 N N . ILE A 1 996 ? 0.805 1.492 -36.586 1.00 97.94 996 ILE A N 1
ATOM 7594 C CA . ILE A 1 996 ? 2.097 2.064 -36.196 1.00 97.94 996 ILE A CA 1
ATOM 7595 C C . ILE A 1 996 ? 3.059 0.934 -35.812 1.00 97.94 996 ILE A C 1
ATOM 7597 O O . ILE A 1 996 ? 2.876 0.260 -34.793 1.00 97.94 996 ILE A O 1
ATOM 7601 N N . GLY A 1 997 ? 4.086 0.738 -36.641 1.00 94.31 997 GLY A N 1
ATOM 7602 C CA . GLY A 1 997 ? 5.142 -0.250 -36.447 1.00 94.31 997 GLY A CA 1
ATOM 7603 C C . GLY A 1 997 ? 6.001 0.008 -35.210 1.00 94.31 997 GLY A C 1
ATOM 7604 O O . GLY A 1 997 ? 6.072 1.121 -34.683 1.00 94.31 997 GLY A O 1
ATOM 7605 N N . ALA A 1 998 ? 6.667 -1.047 -34.742 1.00 93.06 998 ALA A N 1
ATOM 7606 C CA . ALA A 1 998 ? 7.476 -1.009 -33.529 1.00 93.06 998 ALA A CA 1
ATOM 7607 C C . ALA A 1 998 ? 8.633 -0.006 -33.649 1.00 93.06 998 ALA A C 1
ATOM 7609 O O . ALA A 1 998 ? 9.299 0.016 -34.676 1.00 93.06 998 ALA A O 1
ATOM 7610 N N . GLY A 1 999 ? 8.914 0.789 -32.613 1.00 92.56 999 GLY A N 1
ATOM 7611 C CA . GLY A 1 999 ? 10.017 1.763 -32.663 1.00 92.56 999 GLY A CA 1
ATOM 7612 C C . GLY A 1 999 ? 9.719 3.042 -33.454 1.00 92.56 999 GLY A C 1
ATOM 7613 O O . GLY A 1 999 ? 10.640 3.797 -33.740 1.00 92.56 999 GLY A O 1
ATOM 7614 N N . THR A 1 1000 ? 8.461 3.308 -33.826 1.00 95.88 1000 THR A N 1
ATOM 7615 C CA . THR A 1 1000 ? 8.119 4.540 -34.555 1.00 95.88 1000 THR A CA 1
ATOM 7616 C C . THR A 1 1000 ? 8.305 5.770 -33.666 1.00 95.88 1000 THR A C 1
ATOM 7618 O O . THR A 1 1000 ? 7.783 5.826 -32.549 1.00 95.88 1000 THR A O 1
ATOM 7621 N N . ILE A 1 1001 ? 8.983 6.792 -34.189 1.00 97.44 1001 ILE A N 1
ATOM 7622 C CA . ILE A 1 1001 ? 9.171 8.083 -33.520 1.00 97.44 1001 ILE A CA 1
ATOM 7623 C C . ILE A 1 1001 ? 8.613 9.194 -34.408 1.00 97.44 1001 ILE A C 1
ATOM 7625 O O . ILE A 1 1001 ? 9.036 9.364 -35.550 1.00 97.44 1001 ILE A O 1
ATOM 7629 N N . THR A 1 1002 ? 7.697 10.007 -33.881 1.00 97.62 1002 THR A N 1
ATOM 7630 C CA . THR A 1 1002 ? 7.398 11.318 -34.481 1.00 97.62 1002 THR A CA 1
ATOM 7631 C C . THR A 1 1002 ? 8.372 12.346 -33.916 1.00 97.62 1002 THR A C 1
ATOM 7633 O O . THR A 1 1002 ? 8.239 12.759 -32.759 1.00 97.62 1002 THR A O 1
ATOM 7636 N N . CYS A 1 1003 ? 9.355 12.763 -34.710 1.00 96.31 1003 CYS A N 1
ATOM 7637 C CA . CYS A 1 1003 ? 10.376 13.723 -34.299 1.00 96.31 1003 CYS A CA 1
ATOM 7638 C C . CYS A 1 1003 ? 9.762 15.131 -34.305 1.00 96.31 1003 CYS A C 1
ATOM 7640 O O . CYS A 1 1003 ? 9.869 15.875 -35.276 1.00 96.31 1003 CYS A O 1
ATOM 7642 N N . ASN A 1 1004 ? 9.048 15.458 -33.226 1.00 94.94 1004 ASN A N 1
ATOM 7643 C CA . ASN A 1 1004 ? 8.228 16.662 -33.104 1.00 94.94 1004 ASN A CA 1
ATOM 7644 C C . ASN A 1 1004 ? 9.005 17.930 -32.732 1.00 94.94 1004 ASN A C 1
ATOM 7646 O O . ASN A 1 1004 ? 8.459 19.018 -32.880 1.00 94.94 1004 ASN A O 1
ATOM 7650 N N . TYR A 1 1005 ? 10.230 17.814 -32.216 1.00 94.25 1005 TYR A N 1
ATOM 7651 C CA . TYR A 1 1005 ? 11.050 18.949 -31.789 1.00 94.25 1005 TYR A CA 1
ATOM 7652 C C . TYR A 1 1005 ? 12.064 19.329 -32.875 1.00 94.25 1005 TYR A C 1
ATOM 7654 O O . TYR A 1 1005 ? 12.945 18.536 -33.204 1.00 94.25 1005 TYR A O 1
ATOM 7662 N N . GLY A 1 1006 ? 11.914 20.528 -33.439 1.00 86.12 1006 GLY A N 1
ATOM 7663 C CA . GLY A 1 1006 ? 12.743 21.024 -34.537 1.00 86.12 1006 GLY A CA 1
ATOM 7664 C C . GLY A 1 1006 ? 14.030 21.720 -34.083 1.00 86.12 1006 GLY A C 1
ATOM 7665 O O . GLY A 1 1006 ? 14.188 22.108 -32.924 1.00 86.12 1006 GLY A O 1
ATOM 7666 N N . LEU A 1 1007 ? 14.939 21.955 -35.038 1.00 83.56 1007 LEU A N 1
ATOM 7667 C CA . LEU A 1 1007 ? 16.148 22.773 -34.835 1.00 83.56 1007 LEU A CA 1
ATOM 7668 C C . LEU A 1 1007 ? 15.818 24.224 -34.434 1.00 83.56 1007 LEU A C 1
ATOM 7670 O O . LEU A 1 1007 ? 16.600 24.871 -33.741 1.00 83.56 1007 LEU A O 1
ATOM 7674 N N . ASP A 1 1008 ? 14.630 24.709 -34.804 1.00 89.44 1008 ASP A N 1
ATOM 7675 C CA . ASP A 1 1008 ? 14.073 26.005 -34.400 1.00 89.44 1008 ASP A CA 1
ATOM 7676 C C . ASP A 1 1008 ? 13.620 26.058 -32.926 1.00 89.44 1008 ASP A C 1
ATOM 7678 O O . ASP A 1 1008 ? 13.078 27.071 -32.479 1.00 89.44 1008 ASP A O 1
ATOM 7682 N N . ARG A 1 1009 ? 13.838 24.971 -32.170 1.00 88.31 1009 ARG A N 1
ATOM 7683 C CA . ARG A 1 1009 ? 13.416 24.763 -30.776 1.00 88.31 1009 ARG A CA 1
ATOM 7684 C C . ARG A 1 1009 ? 11.898 24.830 -30.570 1.00 88.31 1009 ARG A C 1
ATOM 7686 O O . ARG A 1 1009 ? 11.435 25.002 -29.440 1.00 88.31 1009 ARG A O 1
ATOM 7693 N N . LYS A 1 1010 ? 11.107 24.676 -31.638 1.00 91.62 1010 LYS A N 1
ATOM 7694 C CA . LYS A 1 1010 ? 9.641 24.616 -31.578 1.00 91.62 1010 LYS A CA 1
ATOM 7695 C C . LYS A 1 1010 ? 9.147 23.190 -31.790 1.00 91.62 1010 LYS A C 1
ATOM 7697 O O . LYS A 1 1010 ? 9.907 22.265 -32.081 1.00 91.62 1010 LYS A O 1
ATOM 7702 N N . LYS A 1 1011 ? 7.843 23.018 -31.578 1.00 93.19 1011 LYS A N 1
ATOM 7703 C CA . LYS A 1 1011 ? 7.133 21.756 -31.762 1.00 93.19 1011 LYS A CA 1
ATOM 7704 C C . LYS A 1 1011 ? 6.265 21.812 -33.006 1.00 93.19 1011 LYS A C 1
ATOM 7706 O O . LYS A 1 1011 ? 5.452 22.724 -33.142 1.00 93.19 1011 LYS A O 1
ATOM 7711 N N . HIS A 1 1012 ? 6.416 20.811 -33.862 1.00 95.75 1012 HIS A N 1
ATOM 7712 C CA . HIS A 1 1012 ? 5.724 20.690 -35.142 1.00 95.75 1012 HIS A CA 1
ATOM 7713 C C . HIS A 1 1012 ? 4.846 19.439 -35.167 1.00 95.75 1012 HIS A C 1
ATOM 7715 O O . HIS A 1 1012 ? 5.095 18.480 -34.436 1.00 95.75 1012 HIS A O 1
ATOM 7721 N N . ARG A 1 1013 ? 3.791 19.458 -35.989 1.00 97.31 1013 ARG A N 1
ATOM 7722 C CA . ARG A 1 1013 ? 2.774 18.397 -36.027 1.00 97.31 1013 ARG A CA 1
ATOM 7723 C C . ARG A 1 1013 ? 3.036 17.382 -37.132 1.00 97.31 1013 ARG A C 1
ATOM 7725 O O . ARG A 1 1013 ? 3.165 17.756 -38.295 1.00 97.31 1013 ARG A O 1
ATOM 7732 N N . THR A 1 1014 ? 2.978 16.102 -36.779 1.00 98.44 1014 THR A N 1
ATOM 7733 C CA . THR A 1 1014 ? 2.864 14.997 -37.743 1.00 98.44 1014 THR A CA 1
ATOM 7734 C C . THR A 1 1014 ? 1.391 14.666 -37.986 1.00 98.44 1014 THR A C 1
ATOM 7736 O O . THR A 1 1014 ? 0.599 14.626 -37.045 1.00 98.44 1014 THR A O 1
ATOM 7739 N N . THR A 1 1015 ? 1.003 14.425 -39.239 1.00 98.62 1015 THR A N 1
ATOM 7740 C CA . THR A 1 1015 ? -0.348 13.963 -39.608 1.00 98.62 1015 THR A CA 1
ATOM 7741 C C . THR A 1 1015 ? -0.252 12.641 -40.361 1.00 98.62 1015 THR A C 1
ATOM 7743 O O . THR A 1 1015 ? 0.480 12.560 -41.336 1.00 98.62 1015 THR A O 1
ATOM 7746 N N . ILE A 1 1016 ? -0.996 11.619 -39.949 1.00 98.56 1016 ILE A N 1
ATOM 7747 C CA . ILE A 1 1016 ? -1.044 10.299 -40.588 1.00 98.56 1016 ILE A CA 1
ATOM 7748 C C . ILE A 1 1016 ? -2.496 10.021 -40.980 1.00 98.56 1016 ILE A C 1
ATOM 7750 O O . ILE A 1 1016 ? -3.370 10.009 -40.117 1.00 98.56 1016 ILE A O 1
ATOM 7754 N N . GLY A 1 1017 ? -2.764 9.855 -42.275 1.00 98.06 1017 GLY A N 1
ATOM 7755 C CA . GLY A 1 1017 ? -4.104 9.593 -42.806 1.00 98.06 1017 GLY A CA 1
ATOM 7756 C C . GLY A 1 1017 ? -4.606 8.172 -42.537 1.00 98.06 1017 GLY A C 1
ATOM 7757 O O . GLY A 1 1017 ? -3.826 7.274 -42.231 1.00 98.06 1017 GLY A O 1
ATOM 7758 N N . ASP A 1 1018 ? -5.918 7.968 -42.683 1.00 98.50 1018 ASP A N 1
ATOM 7759 C CA . ASP A 1 1018 ? -6.571 6.683 -42.393 1.00 98.50 1018 ASP A CA 1
ATOM 7760 C C . ASP A 1 1018 ? -5.982 5.516 -43.203 1.00 98.50 1018 ASP A C 1
ATOM 7762 O O . ASP A 1 1018 ? -5.599 5.680 -44.368 1.00 98.50 1018 ASP A O 1
ATOM 7766 N N . GLY A 1 1019 ? -5.946 4.322 -42.611 1.00 97.81 1019 GLY A N 1
ATOM 7767 C CA . GLY A 1 1019 ? -5.475 3.097 -43.264 1.00 97.81 1019 GLY A CA 1
ATOM 7768 C C . GLY A 1 1019 ? -3.982 3.070 -43.611 1.00 97.81 1019 GLY A C 1
ATOM 7769 O O . GLY A 1 1019 ? -3.559 2.191 -44.357 1.00 97.81 1019 GLY A O 1
ATOM 7770 N N . ALA A 1 1020 ? -3.188 4.042 -43.152 1.00 98.06 1020 ALA A N 1
ATOM 7771 C CA . ALA A 1 1020 ? -1.746 4.053 -43.378 1.00 98.06 1020 ALA A CA 1
ATOM 7772 C C . ALA A 1 1020 ? -1.031 2.947 -42.579 1.00 98.06 1020 ALA A C 1
ATOM 7774 O O . ALA A 1 1020 ? -1.435 2.595 -41.468 1.00 98.06 1020 ALA A O 1
ATOM 7775 N N . TYR A 1 1021 ? 0.071 2.438 -43.127 1.00 97.88 1021 TYR A N 1
ATOM 7776 C CA . TYR A 1 1021 ? 0.933 1.453 -42.480 1.00 97.88 1021 TYR A CA 1
ATOM 7777 C C . TYR A 1 1021 ? 2.326 2.048 -42.286 1.00 97.88 1021 TYR A C 1
ATOM 7779 O O . TYR A 1 1021 ? 3.054 2.277 -43.248 1.00 97.88 1021 TYR A O 1
ATOM 7787 N N . ILE A 1 1022 ? 2.714 2.296 -41.041 1.00 97.50 1022 ILE A N 1
ATOM 7788 C CA . ILE A 1 1022 ? 4.057 2.763 -40.707 1.00 97.50 1022 ILE A CA 1
ATOM 7789 C C . ILE A 1 1022 ? 4.911 1.542 -40.361 1.00 97.50 1022 ILE A C 1
ATOM 7791 O O . ILE A 1 1022 ? 4.591 0.805 -39.429 1.00 97.50 1022 ILE A O 1
ATOM 7795 N N . GLY A 1 1023 ? 5.977 1.304 -41.121 1.00 93.25 1023 GLY A N 1
ATOM 7796 C CA . GLY A 1 1023 ? 6.941 0.236 -40.878 1.00 93.25 1023 GLY A CA 1
ATOM 7797 C C . GLY A 1 1023 ? 7.732 0.443 -39.585 1.00 93.25 1023 GLY A C 1
ATOM 7798 O O . GLY A 1 1023 ? 7.886 1.566 -39.103 1.00 93.25 1023 GLY A O 1
ATOM 7799 N N . SER A 1 1024 ? 8.242 -0.648 -39.015 1.00 93.19 1024 SER A N 1
ATOM 7800 C CA . SER A 1 1024 ? 9.054 -0.603 -37.794 1.00 93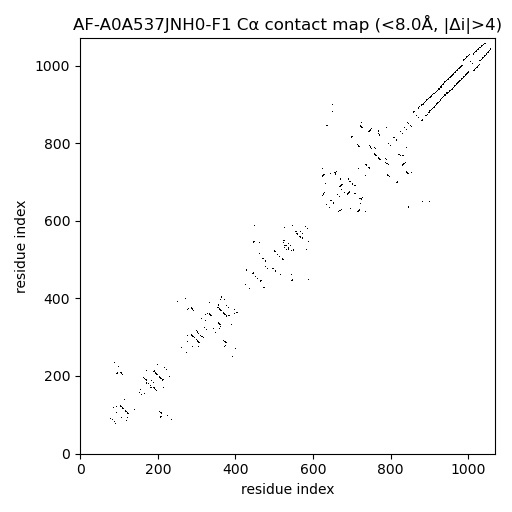.19 1024 SER A CA 1
ATOM 7801 C C . SER A 1 1024 ? 10.293 0.286 -37.955 1.00 93.19 1024 SER A C 1
ATOM 7803 O O . SER A 1 1024 ? 10.877 0.342 -39.033 1.00 93.19 1024 SER A O 1
ATOM 7805 N N . ASP A 1 1025 ? 10.709 0.945 -36.877 1.00 92.00 1025 ASP A N 1
ATOM 7806 C CA . ASP A 1 1025 ? 11.854 1.865 -36.830 1.00 92.00 1025 ASP A CA 1
ATOM 7807 C C . ASP A 1 1025 ? 11.725 3.062 -37.802 1.00 92.00 1025 ASP A C 1
ATOM 7809 O O . ASP A 1 1025 ? 12.701 3.557 -38.363 1.00 92.00 1025 ASP A O 1
ATOM 7813 N N . SER A 1 1026 ? 10.491 3.530 -38.041 1.00 94.19 1026 SER A N 1
ATOM 7814 C CA . SER A 1 1026 ? 10.244 4.733 -38.847 1.00 94.19 1026 SER A CA 1
ATOM 7815 C C . SER A 1 1026 ? 10.443 6.016 -38.033 1.00 94.19 1026 SER A C 1
ATOM 7817 O O . SER A 1 1026 ? 9.813 6.213 -36.991 1.00 94.19 1026 SER A O 1
ATOM 7819 N N . MET A 1 1027 ? 11.239 6.939 -38.572 1.00 96.25 1027 MET A N 1
ATOM 7820 C CA . MET A 1 1027 ? 11.466 8.278 -38.022 1.00 96.25 1027 MET A CA 1
ATOM 7821 C C . MET A 1 1027 ? 10.671 9.297 -38.844 1.00 96.25 1027 MET A C 1
ATOM 7823 O O . MET A 1 1027 ? 11.038 9.614 -39.975 1.00 96.25 1027 MET A O 1
ATOM 7827 N N . LEU A 1 1028 ? 9.568 9.809 -38.297 1.00 97.00 1028 LEU A N 1
ATOM 7828 C CA . LEU A 1 1028 ? 8.680 10.762 -38.969 1.00 97.00 1028 LEU A CA 1
ATOM 7829 C C . LEU A 1 1028 ? 9.041 12.189 -38.539 1.00 97.00 1028 LEU A C 1
ATOM 7831 O O . LEU A 1 1028 ? 8.628 12.639 -37.466 1.00 97.00 1028 LEU A O 1
ATOM 7835 N N . VAL A 1 1029 ? 9.829 12.894 -39.352 1.00 96.44 1029 VAL A N 1
ATOM 7836 C CA . VAL A 1 1029 ? 10.377 14.216 -39.010 1.00 96.44 1029 VAL A CA 1
ATOM 7837 C C . VAL A 1 1029 ? 9.329 15.301 -39.230 1.00 96.44 1029 VAL A C 1
ATOM 7839 O O . VAL A 1 1029 ? 8.938 15.567 -40.361 1.00 96.44 1029 VAL A O 1
ATOM 7842 N N . ALA A 1 1030 ? 8.851 15.921 -38.149 1.00 95.50 1030 ALA A N 1
ATOM 7843 C CA . ALA A 1 1030 ? 7.780 16.909 -38.221 1.00 95.50 1030 ALA A CA 1
ATOM 7844 C C . ALA A 1 1030 ? 8.293 18.298 -38.670 1.00 95.50 1030 ALA A C 1
ATOM 7846 O O . ALA A 1 1030 ? 9.400 18.685 -38.288 1.00 95.50 1030 ALA A O 1
ATOM 7847 N N . PRO A 1 1031 ? 7.479 19.100 -39.387 1.00 96.06 1031 PRO A N 1
ATOM 7848 C CA . PRO A 1 1031 ? 6.122 18.796 -39.844 1.00 96.06 1031 PRO A CA 1
ATOM 7849 C C . PRO A 1 1031 ? 6.118 17.859 -41.061 1.00 96.06 1031 PRO A C 1
ATOM 7851 O O . PRO A 1 1031 ? 6.828 18.096 -42.032 1.00 96.06 1031 PRO A O 1
ATOM 7854 N N . VAL A 1 1032 ? 5.277 16.821 -41.021 1.00 97.25 1032 VAL A N 1
ATOM 7855 C CA . VAL A 1 1032 ? 5.108 15.876 -42.139 1.00 97.25 1032 VAL A CA 1
ATOM 7856 C C . VAL A 1 1032 ? 3.698 15.290 -42.178 1.00 97.25 1032 VAL A C 1
ATOM 7858 O O . VAL A 1 1032 ? 3.088 15.017 -41.136 1.00 97.25 1032 VAL A O 1
ATOM 7861 N N . ARG A 1 1033 ? 3.175 15.083 -43.387 1.00 98.44 1033 ARG A N 1
ATOM 7862 C CA . ARG A 1 1033 ? 1.898 14.423 -43.668 1.00 98.44 1033 ARG A CA 1
ATOM 7863 C C . ARG A 1 1033 ? 2.118 13.098 -44.396 1.00 98.44 1033 ARG A C 1
ATOM 7865 O O . ARG A 1 1033 ? 2.602 13.065 -45.522 1.00 98.44 1033 ARG A O 1
ATOM 7872 N N . ILE A 1 1034 ? 1.670 12.009 -43.784 1.00 98.31 1034 ILE A N 1
ATOM 7873 C CA . ILE A 1 1034 ? 1.540 10.694 -44.410 1.00 98.31 1034 ILE A CA 1
ATOM 7874 C C . ILE A 1 1034 ? 0.114 10.560 -44.949 1.00 98.31 1034 ILE A C 1
ATOM 7876 O O . ILE A 1 1034 ? -0.859 10.704 -44.205 1.00 98.31 1034 ILE A O 1
ATOM 7880 N N . GLY A 1 1035 ? -0.026 10.335 -46.253 1.00 97.56 1035 GLY A N 1
ATOM 7881 C CA . GLY A 1 1035 ? -1.314 10.240 -46.931 1.00 97.56 1035 GLY A CA 1
ATOM 7882 C C . GLY A 1 1035 ? -2.135 9.006 -46.542 1.00 97.56 1035 GLY A C 1
ATOM 7883 O O . GLY A 1 1035 ? -1.623 8.015 -46.027 1.00 97.56 1035 GLY A O 1
ATOM 7884 N N . ARG A 1 1036 ? -3.443 9.059 -46.828 1.00 98.00 1036 ARG A N 1
ATOM 7885 C CA . ARG A 1 1036 ? -4.378 7.944 -46.602 1.00 98.00 1036 ARG A CA 1
ATOM 7886 C C . ARG A 1 1036 ? -3.894 6.676 -47.316 1.00 98.00 1036 ARG A C 1
ATOM 7888 O O . ARG A 1 1036 ? -3.632 6.721 -48.520 1.00 98.00 1036 ARG A O 1
ATOM 7895 N N . GLY A 1 1037 ? -3.814 5.556 -46.602 1.00 96.62 1037 GLY A N 1
ATOM 7896 C CA . GLY A 1 1037 ? -3.380 4.269 -47.154 1.00 96.62 1037 GLY A CA 1
ATOM 7897 C C . GLY A 1 1037 ? -1.928 4.227 -47.644 1.00 96.62 1037 GLY A C 1
ATOM 7898 O O . GLY A 1 1037 ? -1.605 3.363 -48.452 1.00 96.62 1037 GLY A O 1
ATOM 7899 N N . ALA A 1 1038 ? -1.079 5.178 -47.242 1.00 97.69 1038 ALA A N 1
ATOM 7900 C CA . ALA A 1 1038 ? 0.344 5.148 -47.570 1.00 97.69 1038 ALA A CA 1
ATOM 7901 C C . ALA A 1 1038 ? 1.116 4.176 -46.661 1.00 97.69 1038 ALA A C 1
ATOM 7903 O O . ALA A 1 1038 ? 0.690 3.890 -45.540 1.00 97.69 1038 ALA A O 1
ATOM 7904 N N . ILE A 1 1039 ? 2.256 3.687 -47.145 1.00 97.12 1039 ILE A N 1
ATOM 7905 C CA . ILE A 1 1039 ? 3.084 2.678 -46.481 1.00 97.12 1039 ILE A CA 1
ATOM 7906 C C . ILE A 1 1039 ? 4.511 3.210 -46.316 1.00 97.12 1039 ILE A C 1
ATOM 7908 O O . ILE A 1 1039 ? 5.110 3.674 -47.287 1.00 97.12 1039 ILE A O 1
ATOM 7912 N N . THR A 1 1040 ? 5.089 3.099 -45.119 1.00 95.56 1040 THR A N 1
ATOM 7913 C CA . THR A 1 1040 ? 6.543 3.227 -44.925 1.00 95.56 1040 THR A CA 1
ATOM 7914 C C . THR A 1 1040 ? 7.171 1.844 -44.748 1.00 95.56 1040 THR A C 1
ATOM 7916 O O . THR A 1 1040 ? 6.629 0.979 -44.058 1.00 95.56 1040 THR A O 1
ATOM 7919 N N . GLY A 1 1041 ? 8.317 1.613 -45.388 1.00 91.06 1041 GLY A N 1
ATOM 7920 C CA . GLY A 1 1041 ? 9.168 0.456 -45.123 1.00 91.06 1041 GLY A CA 1
ATOM 7921 C C . GLY A 1 1041 ? 9.814 0.532 -43.737 1.00 91.06 1041 GLY A C 1
ATOM 7922 O O . GLY A 1 1041 ? 9.765 1.564 -43.068 1.00 91.06 1041 GLY A O 1
ATOM 7923 N N . ALA A 1 1042 ? 10.438 -0.563 -43.304 1.00 90.50 1042 ALA A N 1
ATOM 7924 C CA . ALA A 1 1042 ? 11.200 -0.563 -42.058 1.00 90.50 1042 ALA A CA 1
ATOM 7925 C C . ALA A 1 1042 ? 12.444 0.346 -42.156 1.00 90.50 1042 ALA A C 1
ATOM 7927 O O . ALA A 1 1042 ? 13.039 0.462 -43.230 1.00 90.50 1042 ALA A O 1
ATOM 7928 N N . GLY A 1 1043 ? 12.829 0.991 -41.050 1.00 88.94 1043 GLY A N 1
ATOM 7929 C CA . GLY A 1 1043 ? 13.982 1.903 -40.988 1.00 88.94 1043 GLY A CA 1
ATOM 7930 C C . GLY A 1 1043 ? 13.819 3.194 -41.807 1.00 88.94 1043 GLY A C 1
ATOM 7931 O O . GLY A 1 1043 ? 14.808 3.815 -42.199 1.00 88.94 1043 GLY A O 1
ATOM 7932 N N . ALA A 1 1044 ? 12.587 3.583 -42.154 1.00 92.62 1044 ALA A N 1
ATOM 7933 C CA . ALA A 1 1044 ? 12.333 4.733 -43.017 1.00 92.62 1044 ALA A CA 1
ATOM 7934 C C . ALA A 1 1044 ? 12.458 6.068 -42.258 1.00 92.62 1044 ALA A C 1
ATOM 7936 O O . ALA A 1 1044 ? 11.667 6.368 -41.363 1.00 92.62 1044 ALA A O 1
ATOM 7937 N N . VAL A 1 1045 ? 13.399 6.919 -42.676 1.00 95.12 1045 VAL A N 1
ATOM 7938 C CA . VAL A 1 1045 ? 13.490 8.316 -42.221 1.00 95.12 1045 VAL A CA 1
ATOM 7939 C C . VAL A 1 1045 ? 12.700 9.203 -43.184 1.00 95.12 1045 VAL A C 1
ATOM 7941 O O . VAL A 1 1045 ? 13.135 9.466 -44.304 1.00 95.12 1045 VAL A O 1
ATOM 7944 N N . VAL A 1 1046 ? 11.520 9.651 -42.759 1.00 95.69 1046 VAL A N 1
ATOM 7945 C CA . VAL A 1 1046 ? 10.574 10.401 -43.593 1.00 95.69 1046 VAL A CA 1
ATOM 7946 C C . VAL A 1 1046 ? 10.653 11.891 -43.262 1.00 95.69 1046 VAL A C 1
ATOM 7948 O O . VAL A 1 1046 ? 10.237 12.322 -42.188 1.00 95.69 1046 VAL A O 1
ATOM 7951 N N . THR A 1 1047 ? 11.189 12.674 -44.201 1.00 94.31 1047 THR A N 1
ATOM 7952 C CA . THR A 1 1047 ? 11.439 14.127 -44.073 1.00 94.31 1047 THR A CA 1
ATOM 7953 C C . THR A 1 1047 ? 10.577 14.995 -44.994 1.00 94.31 1047 THR A C 1
ATOM 7955 O O . THR A 1 1047 ? 10.732 16.215 -45.018 1.00 94.31 1047 THR A O 1
ATOM 7958 N N . LYS A 1 1048 ? 9.693 14.379 -45.786 1.00 94.62 1048 LYS A N 1
ATOM 7959 C CA . LYS A 1 1048 ? 8.787 15.037 -46.738 1.00 94.62 1048 LYS A CA 1
ATOM 7960 C C . LYS A 1 1048 ? 7.432 14.337 -46.729 1.00 94.62 1048 LYS A C 1
ATOM 7962 O O . LYS A 1 1048 ? 7.355 13.155 -46.396 1.00 94.62 1048 LYS A O 1
ATOM 7967 N N . ASP A 1 1049 ? 6.390 15.063 -47.121 1.00 97.81 1049 ASP A N 1
ATOM 7968 C CA . ASP A 1 1049 ? 5.033 14.526 -47.231 1.00 97.81 1049 ASP A CA 1
ATOM 7969 C C . ASP A 1 1049 ? 4.977 13.309 -48.167 1.00 97.81 1049 ASP A C 1
ATOM 7971 O O . ASP A 1 1049 ? 5.558 13.303 -49.253 1.00 97.81 1049 ASP A O 1
ATOM 7975 N N . VAL A 1 1050 ? 4.246 12.281 -47.738 1.00 97.75 1050 VAL A N 1
ATOM 7976 C CA . VAL A 1 1050 ? 4.073 11.017 -48.460 1.00 97.75 1050 VAL A CA 1
ATOM 7977 C C . VAL A 1 1050 ? 2.678 11.005 -49.094 1.00 97.75 1050 VAL A C 1
ATOM 7979 O O . VAL A 1 1050 ? 1.688 11.054 -48.356 1.00 97.75 1050 VAL A O 1
ATOM 7982 N N . PRO A 1 1051 ? 2.547 10.935 -50.433 1.00 97.31 1051 PRO A N 1
ATOM 7983 C CA . PRO A 1 1051 ? 1.247 10.929 -51.101 1.00 97.31 1051 PRO A CA 1
ATOM 7984 C C . PRO A 1 1051 ? 0.333 9.769 -50.658 1.00 97.31 1051 PRO A C 1
ATOM 7986 O O . PRO A 1 1051 ? 0.830 8.698 -50.294 1.00 97.31 1051 PRO A O 1
ATOM 7989 N N . PRO A 1 1052 ? -1.005 9.922 -50.715 1.00 97.31 1052 PRO A N 1
ATOM 7990 C CA . PRO A 1 1052 ? -1.937 8.824 -50.458 1.00 97.31 1052 PRO A CA 1
ATOM 7991 C C . PRO A 1 1052 ? -1.645 7.597 -51.330 1.00 97.31 1052 PRO A C 1
ATOM 7993 O O . PRO A 1 1052 ? -1.304 7.744 -52.501 1.00 97.31 1052 PRO A O 1
ATOM 7996 N N . ARG A 1 1053 ? -1.826 6.393 -50.772 1.00 95.06 1053 ARG A N 1
ATOM 7997 C CA . ARG A 1 1053 ? -1.615 5.099 -51.456 1.00 95.06 1053 ARG A CA 1
ATOM 7998 C C . ARG A 1 1053 ? -0.222 4.907 -52.085 1.00 95.06 1053 ARG A C 1
ATOM 8000 O O . ARG A 1 1053 ? -0.084 4.129 -53.024 1.00 95.06 1053 ARG A O 1
ATOM 8007 N N . SER A 1 1054 ? 0.803 5.594 -51.581 1.00 94.56 1054 SER A N 1
ATOM 8008 C CA . SER A 1 1054 ? 2.196 5.413 -52.016 1.00 94.56 1054 SER A CA 1
ATOM 8009 C C . SER A 1 1054 ? 3.011 4.598 -51.008 1.00 94.56 1054 SER A C 1
ATOM 8011 O O . SER A 1 1054 ? 2.629 4.483 -49.842 1.00 94.56 1054 SER A O 1
ATOM 8013 N N . VAL A 1 1055 ? 4.132 4.029 -51.458 1.00 94.38 1055 VAL A N 1
ATOM 8014 C CA . VAL A 1 1055 ? 5.096 3.309 -50.614 1.00 94.38 1055 VAL A CA 1
ATOM 8015 C C . VAL A 1 1055 ? 6.411 4.085 -50.605 1.00 94.38 1055 VAL A C 1
ATOM 8017 O O . VAL A 1 1055 ? 6.913 4.443 -51.668 1.00 94.38 1055 VAL A O 1
ATOM 8020 N N . VAL A 1 1056 ? 6.983 4.326 -49.424 1.00 92.31 1056 VAL A N 1
ATOM 8021 C CA . VAL A 1 1056 ? 8.315 4.936 -49.259 1.00 92.31 1056 VAL A CA 1
ATOM 8022 C C . VAL A 1 1056 ? 9.220 4.038 -48.424 1.00 92.31 1056 VAL A C 1
ATOM 8024 O O . VAL A 1 1056 ? 8.762 3.390 -47.486 1.00 92.31 1056 VAL A O 1
ATOM 8027 N N . VAL A 1 1057 ? 10.512 3.987 -48.746 1.00 90.50 1057 VAL A N 1
ATOM 8028 C CA . VAL A 1 1057 ? 11.499 3.119 -48.080 1.00 90.50 1057 VAL A CA 1
ATOM 8029 C C . VAL A 1 1057 ? 12.771 3.895 -47.737 1.00 90.50 1057 VAL A C 1
ATOM 8031 O O . VAL A 1 1057 ? 13.090 4.887 -48.391 1.00 90.50 1057 VAL A O 1
ATOM 8034 N N . GLY A 1 1058 ? 13.486 3.452 -46.699 1.00 77.69 1058 GLY A N 1
ATOM 8035 C CA . GLY A 1 1058 ? 14.827 3.947 -46.378 1.00 77.69 1058 GLY A CA 1
ATOM 8036 C C . GLY A 1 1058 ? 15.900 3.395 -47.325 1.00 77.69 1058 GLY A C 1
ATOM 8037 O O . GLY A 1 1058 ? 15.618 2.590 -48.213 1.00 77.69 1058 GLY A O 1
ATOM 8038 N N . VAL A 1 1059 ? 17.154 3.806 -47.117 1.00 71.06 1059 VAL A N 1
ATOM 8039 C CA . VAL A 1 1059 ? 18.299 3.237 -47.847 1.00 71.06 1059 VAL A CA 1
ATOM 8040 C C . VAL A 1 1059 ? 18.527 1.798 -47.358 1.00 71.06 1059 VAL A C 1
ATOM 8042 O O . VAL A 1 1059 ? 18.741 1.613 -46.158 1.00 71.06 1059 VAL A O 1
ATOM 8045 N N . PRO A 1 1060 ? 18.495 0.774 -48.233 1.00 67.50 1060 PRO A N 1
ATOM 8046 C CA . PRO A 1 1060 ? 18.746 -0.603 -47.821 1.00 67.50 1060 PRO A CA 1
ATOM 8047 C C . PRO A 1 1060 ? 20.182 -0.774 -47.312 1.00 67.50 1060 PRO A C 1
ATOM 8049 O O . PRO A 1 1060 ? 21.109 -0.099 -47.768 1.00 67.50 1060 PRO A O 1
ATOM 8052 N N . ALA A 1 1061 ? 20.377 -1.707 -46.378 1.00 65.69 1061 ALA A N 1
ATOM 8053 C CA . ALA A 1 1061 ? 21.699 -2.022 -45.850 1.00 65.69 1061 ALA A CA 1
ATOM 8054 C C . ALA A 1 1061 ? 22.648 -2.450 -46.985 1.00 65.69 1061 ALA A C 1
ATOM 8056 O O . ALA A 1 1061 ? 22.373 -3.406 -47.709 1.00 65.69 1061 ALA A O 1
ATOM 8057 N N . ARG A 1 1062 ? 23.777 -1.746 -47.129 1.00 79.19 1062 ARG A N 1
ATOM 8058 C CA . ARG A 1 1062 ? 24.820 -2.073 -48.112 1.00 79.19 1062 ARG A CA 1
ATOM 8059 C C . ARG A 1 1062 ? 25.937 -2.887 -47.467 1.00 79.19 1062 ARG A C 1
ATOM 8061 O O . ARG A 1 1062 ? 26.425 -2.533 -46.394 1.00 79.19 1062 ARG A O 1
ATOM 8068 N N . VAL A 1 1063 ? 26.382 -3.943 -48.144 1.00 74.94 1063 VAL A N 1
ATOM 8069 C CA . VAL A 1 1063 ? 27.570 -4.706 -47.738 1.00 74.94 1063 VAL A CA 1
ATOM 8070 C C . VAL A 1 1063 ? 28.801 -3.830 -47.967 1.00 74.94 1063 VAL A C 1
ATOM 8072 O O . VAL A 1 1063 ? 29.165 -3.558 -49.105 1.00 74.94 1063 VAL A O 1
ATOM 8075 N N . ILE A 1 1064 ? 29.431 -3.365 -46.885 1.00 85.69 1064 ILE A N 1
ATOM 8076 C CA . ILE A 1 1064 ? 30.672 -2.571 -46.958 1.00 85.69 1064 ILE A CA 1
ATOM 8077 C C . ILE A 1 1064 ? 31.936 -3.441 -46.981 1.00 85.69 1064 ILE A C 1
ATOM 8079 O O . ILE A 1 1064 ? 32.981 -2.981 -47.428 1.00 85.69 1064 ILE A O 1
ATOM 8083 N N . ARG A 1 1065 ? 31.848 -4.682 -46.485 1.00 76.56 1065 ARG A N 1
ATOM 8084 C CA . ARG A 1 1065 ? 32.914 -5.695 -46.472 1.00 76.56 1065 ARG A CA 1
ATOM 8085 C C . ARG A 1 1065 ? 32.323 -7.054 -46.087 1.00 76.56 1065 ARG A C 1
ATOM 8087 O O . ARG A 1 1065 ? 31.460 -7.110 -45.213 1.00 76.56 1065 ARG A O 1
ATOM 8094 N N . VAL A 1 1066 ? 32.814 -8.133 -46.694 1.00 79.50 1066 VAL A N 1
ATOM 8095 C CA . VAL A 1 1066 ? 32.548 -9.515 -46.256 1.00 79.50 1066 VAL A CA 1
ATOM 8096 C C . VAL A 1 1066 ? 33.610 -9.923 -45.227 1.00 79.50 1066 VAL A C 1
ATOM 8098 O O . VAL A 1 1066 ? 34.775 -9.535 -45.336 1.00 79.50 1066 VAL A O 1
ATOM 8101 N N . LEU A 1 1067 ? 33.199 -10.645 -44.183 1.00 73.25 1067 LEU A N 1
ATOM 8102 C CA . LEU A 1 1067 ? 34.090 -11.163 -43.144 1.00 73.25 1067 LEU A CA 1
ATOM 8103 C C . LEU A 1 1067 ? 34.255 -12.671 -43.341 1.00 73.25 1067 LEU A C 1
ATOM 8105 O O . LEU A 1 1067 ? 33.432 -13.448 -42.861 1.00 73.25 1067 LEU A O 1
ATOM 8109 N N . ASP A 1 1068 ? 35.311 -13.074 -44.044 1.00 62.91 1068 ASP A N 1
ATOM 8110 C CA . ASP A 1 1068 ? 35.598 -14.492 -44.260 1.00 62.91 1068 ASP A CA 1
ATOM 8111 C C . ASP A 1 1068 ? 35.934 -15.190 -42.934 1.00 62.91 1068 ASP A C 1
ATOM 8113 O O . ASP A 1 1068 ? 36.684 -14.673 -42.102 1.00 62.91 1068 ASP A O 1
ATOM 8117 N N . GLY A 1 1069 ? 35.335 -16.366 -42.730 1.00 51.25 1069 GLY A N 1
ATOM 8118 C CA . GLY A 1 1069 ? 35.196 -17.047 -41.437 1.00 51.25 1069 GLY A CA 1
ATOM 8119 C C . GLY A 1 1069 ? 36.459 -17.688 -40.853 1.00 51.25 1069 GLY A C 1
ATOM 8120 O O . GLY A 1 1069 ? 36.410 -18.839 -40.429 1.00 51.25 1069 GLY A O 1
ATOM 8121 N N . LYS A 1 1070 ? 37.580 -16.963 -40.797 1.00 45.84 1070 LYS A N 1
ATOM 8122 C CA . LYS A 1 1070 ? 38.760 -17.315 -39.992 1.00 45.84 1070 LYS A CA 1
ATOM 8123 C C . LYS A 1 1070 ? 39.067 -16.186 -39.003 1.00 45.84 1070 LYS A C 1
ATOM 8125 O O . LYS A 1 1070 ? 39.702 -15.197 -39.363 1.00 45.84 1070 LYS A O 1
ATOM 8130 N N . ARG A 1 1071 ? 38.615 -16.355 -37.758 1.00 40.38 1071 ARG A N 1
ATOM 8131 C CA . ARG A 1 1071 ? 39.081 -15.608 -36.578 1.00 40.38 1071 ARG A CA 1
ATOM 8132 C C . ARG A 1 1071 ? 39.881 -16.550 -35.684 1.00 40.38 1071 ARG A C 1
ATOM 8134 O O . ARG A 1 1071 ? 39.326 -17.627 -35.391 1.00 40.38 1071 ARG A O 1
#

Radius of gyration: 44.13 Å; Cα contacts (8 Å, |Δi|>4): 2036; chains: 1; bounding box: 124×80×114 Å